Protein 9E6I (pdb70)

B-factor: mean 93.14, std 8.17, range [30.0, 144.69]

GO terms:
  GO:0004169 dolichyl-phosphate-mannose-protein mannosyltransferase activity (F, IDA)
  GO:1900101 regulation of endoplasmic reticulum unfolded protein response (P, IGI)
  GO:0035269 protein O-linked glycosylation via mannose (P, IMP)
  GO:0005783 endoplasmic reticulum (C, HDA)
  GO:0004169 dolichyl-phosphate-mannose-protein mannosyltransferase activity (F, IMP)
  GO:0006493 protein O-linked glycosylation (P, IMP)
  GO:0097586 dolichyl-phosphate-mannose-protein mannosyltransferase Pmt4p homodimer complex (C, IPI)
  GO:0042802 identical protein binding (F, IPI)
  GO:0035269 protein O-linked glycosylation via mannose (P, IDA)
  GO:0005789 endoplasmic reticulum membrane (C, IDA)

Sequence (1471 aa):
QVAEHWLLQPLPEPESRYSFWVTIVTLLAFAARFYKIWYPKEVVFDEVHFGKFASYYLERSYFFDVHPPFAKMMIAFIGWLCGYDGSFKFDEIGYSYETHPAPYIAYRSFNAILGTLTVPIMFNTLKELNFRAITCAFASLLVAIDTAHVTETRLILLDAILIISIAATMYCYVRFYKCQLRQPFTWSWYIWLHATGLSLSFVISTKYVGVMTYSAIGFAAVVNLWQLLDIKAGLSLRQFMRHFSKRLNGLVLIPFVIYLFWFWVHFTVLNTSGPGDAFMSAEFQETLKDSPLSVDSKTVNYFDIITIKHQDTDAFLHSHLARYPQRYEDGRISSAGQQVTGYTHPDFNNQWEVLPPHGSDVGKGQAVLLNQHIRLRHVATDTYLLAHDVASPFYPTNEEITTVTLEEGDGELYPETLFAFQPLKKSDEGHVLKSKTVSFRLFHVDTSVALWTHNDELLPDWGFQQQEINGNKKVIDPSNNWVVDEIVNLDEVRKVYIPKVVKPLPFLKKWIETQKSMFEHNNKLSSEHPFASEPYSWPGSLSGVSFWTNGDEKKQIYFIGNIIGWWFQVISLAVFVGIIVADLITRHRGYYALNKMTREKLYGPLMFFFVSWCCHYFPFFLMARQKFLHHYLPAHLIACLFSGALWEVIFSDCKSLDLEKDEDISGASYERNPKVYVKPYTVFLVCVSCAVAWFFVYFSPLVYGDVSLSPSEVVSREWFDIELNFSKVAEHWLLQPLPEPESRYSFWVTIVTLLAFAARFYKIWYPKEVVFDEVHFGKFASYYLERSYFFDVHPPFAKMMIAFIGWLCGYDGSFKFDEIGYSYETHPAPYIAYRSFNAILGTLTVPIMFNTLKELNFRAITCAFASLLVAIDTAHVTETRLILLDAILIISIAATMYCYVRFYKCQLRQPFTWSWYIWLHATGLSLSFVISTKYVGVMTYSAIGFAAVVNLWQLLDIKAGLSLRQFMRHFSKRLNGLVLIPFVIYLFWFWVHFTVLNTSGPGDAFMSAEFQETLKDSPLSVDSKTVNYFDIITIKHQDTDAFLHSHLARYPQRYEDGRISSAGQQVTGYTHPDFNNQWEVLPPHGSDVGKGQAVLLNQHIRLRHVATDTYLLAHDVASPFYPTNEEITTVTLEEGDGELYPETLFAFQPLKKSDEGHVLKSKTVSFRLFHVDTSVALWTHNDELLPDWGFQQQEINGNKKVIDPSNNWVVDEIVNLDEVRKVYIPKVVKPLPFLKKWIETQKSMFEHNNKLSSEHPFASEPYSWPGSLSGVSFWTNGDEKKQIYFIGNIIGWWFQVISLAVFVGIIVADLITRHRGYYALNKMTREKLYGPLMFFFVSWCCHYFPFFLMARQKFLHHYLPAHLIACLFSGALWEVIFSDCKSLDLEKDEDISGASYERNPKVYVKPYTVFLVCVSCAVAWFFVYFSPLVYGDVSLSPSEVVSREWFDIELNFSKTSTNATSSSCATPSLK

Secondary structure (DSSP, 8-state):
-TTHHHHTSPPSS-HHHHHHHHHHHHHHHHHHHHTTTT-SSB--TTHHHHHHHHHHHHHTB----SS-SHHHHHHHHHHHHTT--S-----STT-BTTTS---HHHHHHHHHHHHHHHHHHHHHHHHHTT--HHHHHHHHHHHHT-HHHHHHHHSS-SHHHHHHHHHHHHHHHHHHHHHHHH-TTSHHHHHHHHHHHHHHHHHHHH-GGGHHHHHHHHHHHHHHHHHHHSGGG---HHHHHHHHHHHHIIIIIHHHHHHHHHHHHHHHH--B--TTGGGS-HHHHTTSBPPHHHHH--B-BTT-EEEEEETTT-PEEEEEEEE--SB-TTS-B----EEEEEESS--GGGEEEEEPPTT--PPTTPBPBTT-EEEEEETTTTEEEEEEEEE-SS-TTSEEEEEEEHHHHTTTTGGGG-EEEEESSGGGTTPBPBTTT-EEEEEETTT--EEEE-SSS---GGGTTPEEEEEES-TT-GGG-EEEEEETT--HHHH------PPP--HHHHHHHHHHHHHHHHH------TT---GGGTTTT---EEEEEETTTTEEEEE---HHHHHHHHHHHHHHHHHHHHHHHHHHTT---B-HHHHHHIIIIIHHHHHHHHHHHGGGGG--S---GGGGHHHHHHHHHHHHHHHHHHTB--B-S-TTS-TTSTT----SSPPB-HHHHHHHHHHHHHHHHHHHHHHHHHHH--S---HHHHHTT--TT---TT--/--HHHHTSPPSS-HHHHHHHHHHHHHHHHHHHHTTTT-SSB--TTHHHHHHHHHHHHHTB----SS-SHHHHHHHHHHHHTT--S-----STT-BTTTS---HHHHHHHHHHHHHHHHHHHHHHHHHTT--HHHHHHHHHHHHT-HHHHHHHHSS-SHHHHHHHHHHHHHHHHHHHHHHHH-TTSHHHHHHHHHHHHHHHHHHHH-GGGHHHHHHHHHHHHHHHHHHHSGGG---HHHHHHHHHHHHIIIIIHHHHHHHHHHHHHHHH--B--TTGGGS-HHHHTTSBPPSS----PBPBTT-EEEEEETTT-PEEEEEEEE--SB-TTS-B----EEEEEESS--GGGEEEEEPPTT--PPTTPBPBTT-EEEEEETTTTEEEEEEEEE-SS-TTSEEEEEEEHHHHTTTTGGGG-EEEEESSGGGTTPBPBTTT-EEEEEETTT--EEEE-SSS---GGGTTPEEEEEES-TT-GGG-EEEEEETT--HHHHS-----PPP--HHHHHHHHHHHHHHHHHT--S--TT---GGGTTTT---EEEEEETTTTEEEEE---HHHHHHHHHHHHHHHHHHHHHHHHHHTT---B-HHHHHHIIIIIHHHHHHHHHHHGGGGG--S---GGGGHHHHHHHHHHHHHHHHHHTB--B-S-TTS-TTSTT----SSPPB-HHHHHHHHHHHHHHHHHHHHHHHHHHH--S---HHHHHTT--TT---TT--/-PPPSSS---------

Organism: Saccharomyces cerevisiae (strain ATCC 204508 / S288c) (NCBI:txid559292)

Radius of gyration: 38.62 Å; Cα contacts (8 Å, |Δi|>4): 2804; chains: 3; bounding box: 87×95×111 Å

Foldseek 3Di:
DQLLLQLPDDAPDDVVLLVVLLVVLLVLLLCLQPPPLCPPQWQWFCCLPLVQLLLCLLLLADAADLAFCVLSVVLNVLQVVVVHRSLDRSNDTGHGCPLPPRVFSSLLVVLSVLLSLLLSLQLVLVSSSNDHSLLSSLLSNQSSLKLQSSLQSRGNHLVSQQSSLLSQLSSLLSQLVSCVSPPPPDPSNLVSLLSNQQSLLSNRNSGVLSVLSLVLSVVVLVVVLVVCPDVVVVDDPVRSVVSVVSNCCRNPVVSVVVSLVSLVVSCVSNQAHHPRVVLFDPLLVLQHWYRPLRLQKFFDAAQFKFWKAFSSPRWTFFWDQFFDDQAAPVGFGAPSATATFTHNDDDLRRIWGKHAAPPDPGDTPHFAFAPHKIWIARPPVRWIKFWDPGAFRPGRVWTGIHTHHPVVCVPDRVLRRIWGQHALDPVRGGPTAIARPGKGFGARDPVGFTWAWDDPAADPVSRVRTIGITGHNPRNDPRRIMGGHDRPPDDPVSRDGDTRDRDDDDSVVSVVRSNVSSVVVQLDPADDPVAFDALVCQLQQQEWDWTHADPVLQFTAINTTLRLSSVLLVVLLVVLVVVVVVCVVCVVVLFHFFFPSLVSLSSPLLVSLSVSLCSQRVVRNVDPGTHHNSSNVSSSSSSSSNSSSSLQSVQWQGGFPDRNDDCPPPPRDTDSDTDGPCPVSVVVSVVSSVSSNVSSVLCVSNSSRPDRDALVSVVVPDDRHYDDPNVD/DLLLQLPDDAPDDVVLLVVLLVVLLVLLLCLQPPPLCPPQWQWFCCLPLVQLLLCLLLLADAADLAFCVLSVVLNVLQVVVVHRSPDRSNDTGHGCPVPPRVFSSLLVVLSVLLSLLLSLQLVLVSSSNDHSLLSSLLSNQSSLKLQSSLQSRGNHLVSQQSSLLSQLSSLLSQLVSCVSPPPPDPSNLVSLLSNQQSLLSNRNSGVLSVLSLVLSVVVLVVVLVVCPDVVVVDDPVRSVVSVVSNCCRNPVVSVVVSLVSLVVSCVSNQAHHPRLQLFAPLLVLQHWYRPPADQQFFDAAQFKFWKAFDPPRWTFFWDQFFDDQAAPVGFGAPSATATFTHNDDDLRRIWGKHAAPPDPGDTPHFDFAPHKIWIARPPVRWIKFWDPGAFRPGRVWTGIHTHHPVVCVPDRVLRRIWGQHALDPVRGGPTATAPRGKGFGARDPVGFTWAWDDPAADPVSRVRTIGITGHNPRNDPRRIMGGHDRPPDDPVSPDHDTHDRDDDDSVVSVVRSNVSSVVVQLVQADDDPQFDALVCQLQQQEWDWTHADPVLQFTAINTTLRLSSVLLVVLLVVLVVVVVVCVVCVVVLFHFFFPSLVSLSVPLLVSLSVSLCSQRVVRNVDNHTHHNSSNVSSSSSSSSNSSSSLQSVQWQGGFPDRNDDCPPPPRDTDSDTDGPCPVSVVVSVVSSVSSNVSSVLCVSNSSSPDRDALVSVVVPDDRHYDDPNVD/DDDDDPNDPDDDDPDD

Solvent-accessible surface area: 62383 Å² total; per-residue (Å²): 74,48,5,57,91,19,4,70,38,119,55,55,18,89,116,80,127,2,62,114,81,29,72,68,4,33,107,83,0,101,59,8,2,46,106,62,12,127,41,1,97,40,0,0,9,13,0,8,36,17,0,44,14,0,0,33,9,36,69,107,18,1,4,13,8,15,33,0,0,10,0,1,20,56,2,6,106,27,0,162,108,68,69,22,95,0,70,11,53,0,72,85,43,32,62,38,7,117,104,59,108,7,28,20,80,30,2,0,23,26,0,0,84,20,1,10,84,1,0,22,36,0,0,44,0,0,40,33,8,1,0,34,1,24,0,0,7,5,0,0,27,4,1,0,14,1,0,0,2,0,3,4,2,6,1,0,3,0,9,0,2,3,4,24,7,2,0,22,0,0,41,12,9,6,60,1,25,9,17,4,16,144,115,51,45,37,198,52,0,45,80,46,0,60,24,0,0,72,11,2,0,52,0,40,0,0,15,36,22,0,69,13,0,49,53,2,2,29,108,16,6,95,53,3,23,126,49,10,29,36,95,183,45,66,49,58,96,212,86,26,90,120,2,82,57,85,5,72,50,0,15,77,92,58,1,97,97,33,13,27,91,49,0,129,34,5,18,69,47,0,35,13,27,21,73,1,28,95,37,14,51,75,79,0,56,55,18,1,112,39,24,102,102,41,43,72,19,36,44,0,12,7,63,7,35,0,12,0,47,1,70,66,16,80,0,17,0,9,0,79,127,28,161,7,37,136,152,13,160,92,36,56,113,8,47,36,12,17,7,0,2,2,63,68,110,111,51,116,32,0,25,0,20,0,22,19,31,136,76,46,156,36,37,171,49,94,24,0,52,6,60,74,84,0,7,0,68,0,42,42,24,65,15,18,0,5,0,26,132,35,28,0,12,58,72,86,81,12,8,0,0,6,12,11,68,52,156,91,0,72,42,169,62,50,62,41,0,20,0,2,0,39,7,65,138,170,87,46,86,42,103,57,0,85,4,70,55,29,31,0,24,0,33,0,42,83,42,61,0,0,0,37,2,12,94,121,98,85,2,41,119,70,0,121,116,25,10,1,1,0,0,11,91,120,22,95,48,46,28,0,19,1,18,0,42,101,12,67,57,24,81,122,132,60,102,108,78,149,87,74,121,63,108,129,26,91,60,104,96,16,37,79,36,1,18,126,14,5,94,101,27,23,121,98,42,112,63,156,21,60,22,52,14,80,2,156,12,0,18,14,0,54,26,6,5,0,2,3,48,31,54,145,81,96,33,8,0,5,1,1,0,2,7,50,2,2,109,17,3,60,95,0,12,65,51,2,67,40,43,18,73,51,4,88,82,37,38,38,105,28,100,40,30,28,1,36,2,1,36,20,5,1,60,6,4,0,49,32,0,39,32,1,19,24,22,3,17,104,36,2,94,104,57,100,78,39,11,13,3,30,16,4,2,3,0,1,1,0,0,0,1,0,0,0,0,0,36,2,3,62,42,5,52,26,161,11,114,48,73,149,131,26,7,70,118,116,83,33,93,38,76,158,111,19,147,20,100,60,176,70,0,45,96,50,2,78,76,20,21,78,36,0,39,156,3,19,104,58,0,26,18,1,4,12,0,20,74,57,15,49,48,84,75,1,77,59,17,52,80,123,103,5,113,2,8,41,24,189,64,8,92,91,20,5,70,37,119,55,54,19,87,116,82,127,2,63,116,83,30,72,68,4,33,106,82,0,99,59,8,1,48,106,62,13,126,44,2,96,38,0,0,37,40,0,18,94,18,0,43,25,0,0,32,9,36,69,106,17,1,4,23,17,26,34,0,0,11,0,2,18,55,2,6,104,27,0,163,108,68,68,22,94,0,69,12,52,0,71,103,91,34,90,39,7,116,103,104,111,6,26,19,80,29,3,2,23,24,0,0,83,20,1,10,82,2,0,22,36,0,1,44,0,0,40,32,8,1,0,35,1,24,0,0,7,5,0,0,26,4,0,0,14,0,0,0,1,0,1,4,2,5,3,0,3,0,8,0,3,4,4,24,7,2,0,23,0,1,41,12,9,5,60,1,25,8,17,12,33,141,114,49,44,37,195,52,0,48,82,46,0,59,24,0,0,72,10,2,0,51,0,41,0,0,16,36,23,0,70,14,0,51,51,2,1,28,106,16,7,96,54,8,24,130,67,25,34,38,94,185,46,66,51,57,97,214,86,25,90,120,2,82,56,85,5,75,51,0,15,75,93,58,1,96,96,34,13,28,89,48,0,129,34,5,19,69,47,2,35,13,18,21,74,0,18,78,85,17,22,12,32,3,14,24,15,5,111,24,24,127,149,101,44,68,22,31,44,0,12,7,64,8,35,0,11,0,48,1,72,97,17,80,0,17,0,8,0,76,126,27,163,7,37,135,97,13,118,74,16,34,88,8,47,35,12,17,7,0,2,2,62,68,109,110,49,116,31,0,26,0,20,0,23,19,31,137,75,46,157,36,38,171,49,96,25,0,52,2,59,72,86,0,7,0,66,0,39,42,24,67,14,18,0,5,0,27,82,24,0,0,12,56,74,57,24,12,4,0,0,5,12,11,68,53,155,92,0,73,42,174,63,51,63,41,0,21,0,2,0,39,6,60,72,180,43,5,87,43,31,48,0,45,1,105,31,6,18,0,24,0,32,0,40,84,40,60,0,0,0,35,2,11,93,121,96,87,2,40,118,70,0,121,117,25,10,1,0,0,0,12,54,144,25,142,48,71,27,0,18,0,18,0,42,100,11,65,58,24,79,122,127,41,108,106,115,93,107,54,130,64,103,130,21,91,58,103,72,31,37,74,31,1,17,104,12,4,94,83,55,14,114,115,79,79,79,179,77,124,72,45,12,79,2,158,12,0,18,15,0,55,27,6,6,22,4,6,61,32,54,146,81,96,33,7,1,4,2,1,0,2,8,50,3,3,110,18,3,61,96,0,13,65,53,2,66,39,44,18,74,50,4,88,81,36,37,37,98,26,100,40,29,29,0,37,1,1,35,20,6,0,60,6,4,0,50,33,0,38,32,1,18,26,23,2,18,104,36,2,96,104,56,94,58,36,12,37,3,33,18,4,2,4,0,1,1,0,0,0,0,0,0,0,0,0,36,4,3,62,42,9,54,27,159,12,114,49,74,150,131,26,7,71,116,117,82,33,93,38,76,159,110,19,146,22,101,60,178,69,0,44,97,48,3,78,76,20,20,77,35,1,39,156,3,20,103,56,0,26,17,2,1,12,0,21,73,56,14,50,50,83,77,1,75,59,17,54,78,123,104,5,143,11,60,46,31,228,53,82,13,48,35,2,38,48,21,38,29,27,54,37,28,129

InterPro domains:
  IPR003342 ArnT-like, N-terminal domain [PF02366] (58-305)
  IPR016093 MIR motif [PF02815] (345-503)
  IPR016093 MIR motif [PS50919] (331-391)
  IPR016093 MIR motif [PS50919] (399-458)
  IPR016093 MIR motif [PS50919] (464-521)
  IPR016093 MIR motif [SM00472] (331-391)
  IPR016093 MIR motif [SM00472] (399-458)
  IPR016093 MIR motif [SM00472] (464-521)
  IPR027005 O-mannosyl-transferase-like [PTHR10050] (36-755)
  IPR032421 Protein O-mannosyl-transferase, C-terminal four TM domain [PF16192] (541-755)
  IPR036300 Mir domain superfamily [SSF82109] (332-521)

Structure (mmCIF, N/CA/C/O backbone):
data_9E6I
#
_entry.id   9E6I
#
loop_
_entity.id
_entity.type
_entity.pdbx_description
1 polymer 'Dolichyl-phosphate-mannose--protein mannosyltransferase 4'
2 polymer 'Cell wall mannoprotein CIS3'
3 non-polymer '(3R)-3,31-dimethyl-7,11,15,19,23,27-hexamethylidenedotriacont-31-en-1-yl dihydrogen phosphate'
#
loop_
_atom_site.group_PDB
_atom_site.id
_atom_site.type_symbol
_atom_site.label_atom_id
_atom_site.label_alt_id
_atom_site.label_comp_id
_atom_site.label_asym_id
_atom_site.label_entity_id
_atom_site.label_seq_id
_atom_site.pdbx_PDB_ins_code
_atom_site.Cartn_x
_atom_site.Cartn_y
_atom_site.Cartn_z
_atom_site.occupancy
_atom_site.B_iso_or_equiv
_atom_site.auth_seq_id
_atom_site.auth_comp_id
_atom_site.auth_asym_id
_atom_site.auth_atom_id
_atom_site.pdbx_PDB_model_num
ATOM 1 N N . GLN A 1 35 ? 90.726 51.288 97.099 1.00 92.27 35 GLN A N 1
ATOM 2 C CA . GLN A 1 35 ? 90.428 52.172 95.976 1.00 92.27 35 GLN A CA 1
ATOM 3 C C . GLN A 1 35 ? 88.948 52.572 95.954 1.00 92.27 35 GLN A C 1
ATOM 4 O O . GLN A 1 35 ? 88.098 51.920 96.557 1.00 92.27 35 GLN A O 1
ATOM 10 N N . VAL A 1 36 ? 88.619 53.660 95.243 1.00 93.14 36 VAL A N 1
ATOM 11 C CA . VAL A 1 36 ? 87.238 54.178 95.217 1.00 93.14 36 VAL A CA 1
ATOM 12 C C . VAL A 1 36 ? 86.279 53.093 94.716 1.00 93.14 36 VAL A C 1
ATOM 13 O O . VAL A 1 36 ? 86.430 52.612 93.590 1.00 93.14 36 VAL A O 1
ATOM 17 N N . ALA A 1 37 ? 85.284 52.757 95.547 1.00 94.90 37 ALA A N 1
ATOM 18 C CA . ALA A 1 37 ? 84.242 51.761 95.284 1.00 94.90 37 ALA A CA 1
ATOM 19 C C . ALA A 1 37 ? 84.766 50.360 94.930 1.00 94.90 37 ALA A C 1
ATOM 20 O O . ALA A 1 37 ? 84.146 49.635 94.143 1.00 94.90 37 ALA A O 1
ATOM 22 N N . GLU A 1 38 ? 85.932 49.981 95.466 1.00 94.73 38 GLU A N 1
ATOM 23 C CA . GLU A 1 38 ? 86.565 48.692 95.183 1.00 94.73 38 GLU A CA 1
ATOM 24 C C . GLU A 1 38 ? 85.655 47.512 95.544 1.00 94.73 38 GLU A C 1
ATOM 25 O O . GLU A 1 38 ? 85.469 46.617 94.716 1.00 94.73 38 GLU A O 1
ATOM 31 N N . HIS A 1 39 ? 85.043 47.501 96.732 1.00 93.67 39 HIS A N 1
ATOM 32 C CA . HIS A 1 39 ? 84.216 46.372 97.144 1.00 93.67 39 HIS A CA 1
ATOM 33 C C . HIS A 1 39 ? 82.914 46.284 96.347 1.00 93.67 39 HIS A C 1
ATOM 34 O O . HIS A 1 39 ? 82.524 45.179 95.979 1.00 93.67 39 HIS A O 1
ATOM 41 N N . TRP A 1 40 ? 82.281 47.414 96.035 1.00 95.29 40 TRP A N 1
ATOM 42 C CA . TRP A 1 40 ? 81.060 47.481 95.232 1.00 95.29 40 TRP A CA 1
ATOM 43 C C . TRP A 1 40 ? 81.299 47.000 93.798 1.00 95.29 40 TRP A C 1
ATOM 44 O O . TRP A 1 40 ? 80.571 46.141 93.299 1.00 95.29 40 TRP A O 1
ATOM 55 N N . LEU A 1 41 ? 82.334 47.509 93.127 1.00 96.16 41 LEU A N 1
ATOM 56 C CA . LEU A 1 41 ? 82.578 47.237 91.700 1.00 96.16 41 LEU A CA 1
ATOM 57 C C . LEU A 1 41 ? 83.136 45.834 91.425 1.00 96.16 41 LEU A C 1
ATOM 58 O O . LEU A 1 41 ? 83.086 45.358 90.285 1.00 96.16 41 LEU A O 1
ATOM 63 N N . LEU A 1 42 ? 83.676 45.168 92.447 1.00 95.42 42 LEU A N 1
ATOM 64 C CA . LEU A 1 42 ? 84.159 43.791 92.358 1.00 95.42 42 LEU A CA 1
ATOM 65 C C . LEU A 1 42 ? 83.082 42.743 92.679 1.00 95.42 42 LEU A C 1
ATOM 66 O O . LEU A 1 42 ? 83.348 41.551 92.500 1.00 95.42 42 LEU A O 1
ATOM 71 N N . GLN A 1 43 ? 81.871 43.148 93.082 1.00 94.40 43 GLN A N 1
ATOM 72 C CA . GLN A 1 43 ? 80.746 42.225 93.252 1.00 94.40 43 GLN A CA 1
ATOM 73 C C . GLN A 1 43 ? 80.338 41.563 91.923 1.00 94.40 43 GLN A C 1
ATOM 74 O O . GLN A 1 43 ? 80.535 42.147 90.848 1.00 94.40 43 GLN A O 1
ATOM 80 N N . PRO A 1 44 ? 79.758 40.347 91.971 1.00 94.21 44 PRO A N 1
ATOM 81 C CA . PRO A 1 44 ? 79.051 39.790 90.827 1.00 94.21 44 PRO A CA 1
ATOM 82 C C . PRO A 1 44 ? 77.844 40.665 90.461 1.00 94.21 44 PRO A C 1
ATOM 83 O O . PRO A 1 44 ? 77.350 41.440 91.279 1.00 94.21 44 PRO A O 1
ATOM 87 N N . LEU A 1 45 ? 77.347 40.517 89.231 1.00 95.27 45 LEU A N 1
ATOM 88 C CA . LEU A 1 45 ? 76.143 41.236 88.800 1.00 95.27 45 LEU A CA 1
ATOM 89 C C . LEU A 1 45 ? 74.955 40.903 89.727 1.00 95.27 45 LEU A C 1
ATOM 90 O O . LEU A 1 45 ? 74.763 39.731 90.063 1.00 95.27 45 LEU A O 1
ATOM 95 N N . PRO A 1 46 ? 74.126 41.892 90.099 1.00 94.03 46 PRO A N 1
ATOM 96 C CA . PRO A 1 46 ? 72.995 41.688 91.013 1.00 94.03 46 PRO A CA 1
ATOM 97 C C . PRO A 1 46 ? 71.866 40.831 90.418 1.00 94.03 46 PRO A C 1
ATOM 98 O O . PRO A 1 46 ? 70.944 40.434 91.137 1.00 94.03 46 PRO A O 1
ATOM 102 N N . GLU A 1 47 ? 71.885 40.584 89.107 1.00 95.83 47 GLU A N 1
ATOM 103 C CA . GLU A 1 47 ? 70.871 39.820 88.379 1.00 95.83 47 GLU A CA 1
ATOM 104 C C . GLU A 1 47 ? 71.512 38.934 87.292 1.00 95.83 47 GLU A C 1
ATOM 105 O O . GLU A 1 47 ? 72.610 39.238 86.821 1.00 95.83 47 GLU A O 1
ATOM 111 N N . PRO A 1 48 ? 70.838 37.854 86.853 1.00 96.82 48 PRO A N 1
ATOM 112 C CA . PRO A 1 48 ? 71.304 37.034 85.735 1.00 96.82 48 PRO A CA 1
ATOM 113 C C . PRO A 1 48 ? 71.450 37.831 84.432 1.00 96.82 48 PRO A C 1
ATOM 114 O O . PRO A 1 48 ? 70.645 38.717 84.142 1.00 96.82 48 PRO A O 1
ATOM 118 N N . GLU A 1 49 ? 72.420 37.455 83.595 1.00 96.56 49 GLU A N 1
ATOM 119 C CA . GLU A 1 49 ? 72.695 38.141 82.324 1.00 96.56 49 GLU A CA 1
ATOM 120 C C . GLU A 1 49 ? 71.484 38.199 81.386 1.00 96.56 49 GLU A C 1
ATOM 121 O O . GLU A 1 49 ? 71.296 39.202 80.701 1.00 96.56 49 GLU A O 1
ATOM 127 N N . SER A 1 50 ? 70.614 37.187 81.406 1.00 97.93 50 SER A N 1
ATOM 128 C CA . SER A 1 50 ? 69.391 37.154 80.598 1.00 97.93 50 SER A CA 1
ATOM 129 C C . SER A 1 50 ? 68.462 38.342 80.859 1.00 97.93 50 SER A C 1
ATOM 130 O O . SER A 1 50 ? 67.849 38.851 79.921 1.00 97.93 50 SER A O 1
ATOM 133 N N . ARG A 1 51 ? 68.396 38.844 82.101 1.00 97.86 51 ARG A N 1
ATOM 134 C CA . ARG A 1 51 ? 67.607 40.045 82.430 1.00 97.86 51 ARG A CA 1
ATOM 135 C C . ARG A 1 51 ? 68.215 41.300 81.822 1.00 97.86 51 ARG A C 1
ATOM 136 O O . ARG A 1 51 ? 67.478 42.133 81.303 1.00 97.86 51 ARG A O 1
ATOM 144 N N . TYR A 1 52 ? 69.538 41.428 81.847 1.00 98.53 52 TYR A N 1
ATOM 145 C CA . TYR A 1 52 ? 70.228 42.537 81.188 1.00 98.53 52 TYR A CA 1
ATOM 146 C C . TYR A 1 52 ? 70.024 42.490 79.674 1.00 98.53 52 TYR A C 1
ATOM 147 O O . TYR A 1 52 ? 69.672 43.508 79.088 1.00 98.53 52 TYR A O 1
ATOM 156 N N . SER A 1 53 ? 70.177 41.312 79.060 1.00 98.42 53 SER A N 1
ATOM 157 C CA . SER A 1 53 ? 69.963 41.108 77.623 1.00 98.42 53 SER A CA 1
ATOM 158 C C . SER A 1 53 ? 68.529 41.434 77.196 1.00 98.42 53 SER A C 1
ATOM 159 O O . SER A 1 53 ? 68.322 42.060 76.160 1.00 98.42 53 SER A O 1
ATOM 162 N N . PHE A 1 54 ? 67.533 41.073 78.009 1.00 98.54 54 PHE A N 1
ATOM 163 C CA . PHE A 1 54 ? 66.139 41.435 77.765 1.00 98.54 54 PHE A CA 1
ATOM 164 C C . PHE A 1 54 ? 65.949 42.960 77.742 1.00 98.54 54 PHE A C 1
ATOM 165 O O . PHE A 1 54 ? 65.499 43.518 76.745 1.00 98.54 54 PHE A O 1
ATOM 173 N N . TRP A 1 55 ? 66.349 43.649 78.810 1.00 98.47 55 TRP A N 1
ATOM 174 C CA . TRP A 1 55 ? 66.123 45.089 78.938 1.00 98.47 55 TRP A CA 1
ATOM 175 C C . TRP A 1 55 ? 66.922 45.928 77.939 1.00 98.47 55 TRP A C 1
ATOM 176 O O . TRP A 1 55 ? 66.374 46.886 77.395 1.00 98.47 55 TRP A O 1
ATOM 187 N N . VAL A 1 56 ? 68.182 45.565 77.657 1.00 98.70 56 VAL A N 1
ATOM 188 C CA . VAL A 1 56 ? 68.993 46.278 76.656 1.00 98.70 56 VAL A CA 1
ATOM 189 C C . VAL A 1 56 ? 68.380 46.151 75.262 1.00 98.70 56 VAL A C 1
ATOM 190 O O . VAL A 1 56 ? 68.358 47.128 74.518 1.00 98.70 56 VAL A O 1
ATOM 194 N N . THR A 1 57 ? 67.819 44.986 74.929 1.00 98.69 57 THR A N 1
ATOM 195 C CA . THR A 1 57 ? 67.137 44.769 73.647 1.00 98.69 57 THR A CA 1
ATOM 196 C C . THR A 1 57 ? 65.905 45.661 73.539 1.00 98.69 57 THR A C 1
ATOM 197 O O . THR A 1 57 ? 65.771 46.389 72.561 1.00 98.69 57 THR A O 1
ATOM 201 N N . ILE A 1 58 ? 65.045 45.682 74.565 1.00 98.48 58 ILE A N 1
ATOM 202 C CA . ILE A 1 58 ? 63.825 46.506 74.568 1.00 98.48 58 ILE A CA 1
ATOM 203 C C . ILE A 1 58 ? 64.151 47.994 74.398 1.00 98.48 58 ILE A C 1
ATOM 204 O O . ILE A 1 58 ? 63.596 48.646 73.517 1.00 98.48 58 ILE A O 1
ATOM 209 N N . VAL A 1 59 ? 65.070 48.542 75.198 1.00 98.51 59 VAL A N 1
ATOM 210 C CA . VAL A 1 59 ? 65.382 49.980 75.133 1.00 98.51 59 VAL A CA 1
ATOM 211 C C . VAL A 1 59 ? 66.099 50.362 73.833 1.00 98.51 59 VAL A C 1
ATOM 212 O O . VAL A 1 59 ? 65.870 51.451 73.309 1.00 98.51 59 VAL A O 1
ATOM 216 N N . THR A 1 60 ? 66.900 49.456 73.259 1.00 98.76 60 THR A N 1
ATOM 217 C CA . THR A 1 60 ? 67.538 49.673 71.948 1.00 98.76 60 THR A CA 1
ATOM 218 C C . THR A 1 60 ? 66.502 49.670 70.823 1.00 98.76 60 THR A C 1
ATOM 219 O O . THR A 1 60 ? 66.573 50.516 69.938 1.00 98.76 60 THR A O 1
ATOM 223 N N . LEU A 1 61 ? 65.502 48.782 70.869 1.00 98.69 61 LEU A N 1
ATOM 224 C CA . LEU A 1 61 ? 64.402 48.769 69.897 1.00 98.69 61 LEU A CA 1
ATOM 225 C C . LEU A 1 61 ? 63.545 50.038 69.979 1.00 98.69 61 LEU A C 1
ATOM 226 O O . LEU A 1 61 ? 63.181 50.591 68.942 1.00 98.69 61 LEU A O 1
ATOM 231 N N . LEU A 1 62 ? 63.275 50.544 71.184 1.00 98.52 62 LEU A N 1
ATOM 232 C CA . LEU A 1 62 ? 62.587 51.829 71.370 1.00 98.52 62 LEU A CA 1
ATOM 233 C C . LEU A 1 62 ? 63.402 52.994 70.795 1.00 98.52 62 LEU A C 1
ATOM 234 O O . LEU A 1 62 ? 62.855 53.840 70.091 1.00 98.52 62 LEU A O 1
ATOM 239 N N . ALA A 1 63 ? 64.716 53.015 71.047 1.00 98.72 63 ALA A N 1
ATOM 240 C CA . ALA A 1 63 ? 65.617 54.034 70.514 1.00 98.72 63 ALA A CA 1
ATOM 241 C C . ALA A 1 63 ? 65.688 54.014 68.981 1.00 98.72 63 ALA A C 1
ATOM 242 O O . ALA A 1 63 ? 65.687 55.078 68.360 1.00 98.72 63 ALA A O 1
ATOM 244 N N . PHE A 1 64 ? 65.727 52.810 68.394 1.00 98.69 64 PHE A N 1
ATOM 245 C CA . PHE A 1 64 ? 65.685 52.591 66.953 1.00 98.69 64 PHE A CA 1
ATOM 246 C C . PHE A 1 64 ? 64.381 53.127 66.364 1.00 98.69 64 PHE A C 1
ATOM 247 O O . PHE A 1 64 ? 64.413 53.941 65.445 1.00 98.69 64 PHE A O 1
ATOM 255 N N . ALA A 1 65 ? 63.234 52.739 66.934 1.00 98.43 65 ALA A N 1
ATOM 256 C CA . ALA A 1 65 ? 61.924 53.193 66.479 1.00 98.43 65 ALA A CA 1
ATOM 257 C C . ALA A 1 65 ? 61.797 54.725 66.533 1.00 98.43 65 ALA A C 1
ATOM 258 O O . ALA A 1 65 ? 61.362 55.326 65.555 1.00 98.43 65 ALA A O 1
ATOM 260 N N . ALA A 1 66 ? 62.238 55.362 67.622 1.00 98.33 66 ALA A N 1
ATOM 261 C CA . ALA A 1 66 ? 62.177 56.819 67.776 1.00 98.33 66 ALA A CA 1
ATOM 262 C C . ALA A 1 66 ? 63.051 57.583 66.760 1.00 98.33 66 ALA A C 1
ATOM 263 O O . ALA A 1 66 ? 62.693 58.666 66.321 1.00 98.33 66 ALA A O 1
ATOM 265 N N . ARG A 1 67 ? 64.206 57.040 66.360 1.00 98.34 67 ARG A N 1
ATOM 266 C CA . ARG A 1 67 ? 65.117 57.741 65.432 1.00 98.34 67 ARG A CA 1
ATOM 267 C C . ARG A 1 67 ? 64.783 57.489 63.966 1.00 98.34 67 ARG A C 1
ATOM 268 O O . ARG A 1 67 ? 64.844 58.417 63.163 1.00 98.34 67 ARG A O 1
ATOM 276 N N . PHE A 1 68 ? 64.388 56.261 63.629 1.00 98.42 68 PHE A N 1
ATOM 277 C CA . PHE A 1 68 ? 64.059 55.866 62.255 1.00 98.42 68 PHE A CA 1
ATOM 278 C C . PHE A 1 68 ? 62.625 56.195 61.830 1.00 98.42 68 PHE A C 1
ATOM 279 O O . PHE A 1 68 ? 62.318 56.116 60.637 1.00 98.42 68 PHE A O 1
ATOM 287 N N . TYR A 1 69 ? 61.747 56.584 62.760 1.00 98.00 69 TYR A N 1
ATOM 288 C CA . TYR A 1 69 ? 60.406 57.040 62.413 1.00 98.00 69 TYR A CA 1
ATOM 289 C C . TYR A 1 69 ? 60.472 58.209 61.414 1.00 98.00 69 TYR A C 1
ATOM 290 O O . TYR A 1 69 ? 61.088 59.245 61.683 1.00 98.00 69 TYR A O 1
ATOM 299 N N . LYS A 1 70 ? 59.873 57.992 60.233 1.00 96.39 70 LYS A N 1
ATOM 300 C CA . LYS A 1 70 ? 59.812 58.942 59.108 1.00 96.39 70 LYS A CA 1
ATOM 301 C C . LYS A 1 70 ? 61.152 59.627 58.799 1.00 96.39 70 LYS A C 1
ATOM 302 O O . LYS A 1 70 ? 61.201 60.829 58.578 1.00 96.39 70 LYS A O 1
ATOM 308 N N . ILE A 1 71 ? 62.247 58.872 58.775 1.00 96.75 71 ILE A N 1
ATOM 309 C CA . ILE A 1 71 ? 63.598 59.436 58.569 1.00 96.75 71 ILE A CA 1
ATOM 310 C C . ILE A 1 71 ? 63.784 60.150 57.213 1.00 96.75 71 ILE A C 1
ATOM 311 O O . ILE A 1 71 ? 64.644 61.016 57.076 1.00 96.75 71 ILE A O 1
ATOM 316 N N . TRP A 1 72 ? 62.956 59.814 56.220 1.00 95.34 72 TRP A N 1
ATOM 317 C CA . TRP A 1 72 ? 62.927 60.473 54.911 1.00 95.34 72 TRP A CA 1
ATOM 318 C C . TRP A 1 72 ? 62.273 61.862 54.932 1.00 95.34 72 TRP A C 1
ATOM 319 O O . TRP A 1 72 ? 62.346 62.564 53.928 1.00 95.34 72 TRP A O 1
ATOM 330 N N . TYR A 1 73 ? 61.603 62.239 56.027 1.00 94.89 73 TYR A N 1
ATOM 331 C CA . TYR A 1 73 ? 60.871 63.493 56.168 1.00 94.89 73 TYR A CA 1
ATOM 332 C C . TYR A 1 73 ? 61.589 64.450 57.144 1.00 94.89 73 TYR A C 1
ATOM 333 O O . TYR A 1 73 ? 62.071 63.983 58.182 1.00 94.89 73 TYR A O 1
ATOM 342 N N . PRO A 1 74 ? 61.635 65.769 56.857 1.00 94.17 74 PRO A N 1
ATOM 343 C CA . PRO A 1 74 ? 61.208 66.436 55.617 1.00 94.17 74 PRO A CA 1
ATOM 344 C C . PRO A 1 74 ? 62.173 66.132 54.468 1.00 94.17 74 PRO A C 1
ATOM 345 O O . PRO A 1 74 ? 63.344 65.832 54.704 1.00 94.17 74 PRO A O 1
ATOM 349 N N . LYS A 1 75 ? 61.702 66.208 53.218 1.00 93.37 75 LYS A N 1
ATOM 350 C CA . LYS A 1 75 ? 62.541 66.033 52.019 1.00 93.37 75 LYS A CA 1
ATOM 351 C C . LYS A 1 75 ? 63.288 67.318 51.646 1.00 93.37 75 LYS A C 1
ATOM 352 O O . LYS A 1 75 ? 63.491 67.615 50.476 1.00 93.37 75 LYS A O 1
ATOM 358 N N . GLU A 1 76 ? 63.684 68.067 52.661 1.00 92.29 76 GLU A N 1
ATOM 359 C CA . GLU A 1 76 ? 64.309 69.371 52.534 1.00 92.29 76 GLU A CA 1
ATOM 360 C C . GLU A 1 76 ? 65.476 69.485 53.511 1.00 92.29 76 GLU A C 1
ATOM 361 O O . GLU A 1 76 ? 65.528 68.767 54.522 1.00 92.29 76 GLU A O 1
ATOM 367 N N . VAL A 1 77 ? 66.392 70.401 53.212 1.00 93.90 77 VAL A N 1
ATOM 368 C CA . VAL A 1 77 ? 67.504 70.771 54.088 1.00 93.90 77 VAL A CA 1
ATOM 369 C C . VAL A 1 77 ? 66.970 71.413 55.370 1.00 93.90 77 VAL A C 1
ATOM 370 O O . VAL A 1 77 ? 66.178 72.353 55.330 1.00 93.90 77 VAL A O 1
ATOM 374 N N . VAL A 1 78 ? 67.415 70.907 56.522 1.00 93.57 78 VAL A N 1
ATOM 375 C CA . VAL A 1 78 ? 66.976 71.345 57.859 1.00 93.57 78 VAL A CA 1
ATOM 376 C C . VAL A 1 78 ? 68.143 71.951 58.634 1.00 93.57 78 VAL A C 1
ATOM 377 O O . VAL A 1 78 ? 69.186 71.314 58.737 1.00 93.57 78 VAL A O 1
ATOM 381 N N . PHE A 1 79 ? 67.955 73.109 59.273 1.00 92.39 79 PHE A N 1
ATOM 382 C CA . PHE A 1 79 ? 68.923 73.689 60.217 1.00 92.39 79 PHE A CA 1
ATOM 383 C C . PHE A 1 79 ? 70.379 73.635 59.693 1.00 92.39 79 PHE A C 1
ATOM 384 O O . PHE A 1 79 ? 70.640 73.935 58.530 1.00 92.39 79 PHE A O 1
ATOM 392 N N . ASP A 1 80 ? 71.325 73.187 60.520 1.00 92.10 80 ASP A N 1
ATOM 393 C CA . ASP A 1 80 ? 72.752 73.045 60.220 1.00 92.10 80 ASP A CA 1
ATOM 394 C C . ASP A 1 80 ? 73.093 71.943 59.187 1.00 92.10 80 ASP A C 1
ATOM 395 O O . ASP A 1 80 ? 74.270 71.759 58.859 1.00 92.10 80 ASP A O 1
ATOM 400 N N . GLU A 1 81 ? 72.110 71.241 58.599 1.00 95.55 81 GLU A N 1
ATOM 401 C CA . GLU A 1 81 ? 72.360 70.431 57.390 1.00 95.55 81 GLU A CA 1
ATOM 402 C C . GLU A 1 81 ? 72.944 71.310 56.263 1.00 95.55 81 GLU A C 1
ATOM 403 O O . GLU A 1 81 ? 73.770 70.823 55.485 1.00 95.55 81 GLU A O 1
ATOM 409 N N . VAL A 1 82 ? 72.633 72.617 56.252 1.00 93.03 82 VAL A N 1
ATOM 410 C CA . VAL A 1 82 ? 73.227 73.616 55.343 1.00 93.03 82 VAL A CA 1
ATOM 411 C C . VAL A 1 82 ? 74.753 73.703 55.435 1.00 93.03 82 VAL A C 1
ATOM 412 O O . VAL A 1 82 ? 75.443 74.035 54.471 1.00 93.03 82 VAL A O 1
ATOM 416 N N . HIS A 1 83 ? 75.309 73.398 56.606 1.00 93.07 83 HIS A N 1
ATOM 417 C CA . HIS A 1 83 ? 76.749 73.432 56.839 1.00 93.07 83 HIS A CA 1
ATOM 418 C C . HIS A 1 83 ? 77.364 72.053 56.635 1.00 93.07 83 HIS A C 1
ATOM 419 O O . HIS A 1 83 ? 78.306 71.891 55.857 1.00 93.07 83 HIS A O 1
ATOM 426 N N . PHE A 1 84 ? 76.836 71.027 57.305 1.00 95.56 84 PHE A N 1
ATOM 427 C CA . PHE A 1 84 ? 77.477 69.712 57.314 1.00 95.56 84 PHE A CA 1
ATOM 428 C C . PHE A 1 84 ? 77.237 68.912 56.034 1.00 95.56 84 PHE A C 1
ATOM 429 O O . PHE A 1 84 ? 78.140 68.187 55.607 1.00 95.56 84 PHE A O 1
ATOM 437 N N . GLY A 1 85 ? 76.088 69.097 55.380 1.00 94.70 85 GLY A N 1
ATOM 438 C CA . GLY A 1 85 ? 75.848 68.586 54.029 1.00 94.70 85 GLY A CA 1
ATOM 439 C C . GLY A 1 85 ? 76.787 69.244 53.016 1.00 94.70 85 GLY A C 1
ATOM 440 O O . GLY A 1 85 ? 77.476 68.554 52.262 1.00 94.70 85 GLY A O 1
ATOM 441 N N . LYS A 1 86 ? 76.928 70.571 53.082 1.00 94.07 86 LYS A N 1
ATOM 442 C CA . LYS A 1 86 ? 77.860 71.340 52.244 1.00 94.07 86 LYS A CA 1
ATOM 443 C C . LYS A 1 86 ? 79.317 70.895 52.415 1.00 94.07 86 LYS A C 1
ATOM 444 O O . LYS A 1 86 ? 80.030 70.687 51.437 1.00 94.07 86 LYS A O 1
ATOM 450 N N . PHE A 1 87 ? 79.763 70.682 53.652 1.00 96.69 87 PHE A N 1
ATOM 451 C CA . PHE A 1 87 ? 81.106 70.159 53.921 1.00 96.69 87 PHE A CA 1
ATOM 452 C C . PHE A 1 87 ? 81.303 68.742 53.385 1.00 96.69 87 PHE A C 1
ATOM 453 O O . PHE A 1 87 ? 82.393 68.430 52.898 1.00 96.69 87 PHE A O 1
ATOM 461 N N . ALA A 1 88 ? 80.279 67.886 53.447 1.00 96.57 88 ALA A N 1
ATOM 462 C CA . ALA A 1 88 ? 80.328 66.557 52.841 1.00 96.57 88 ALA A CA 1
ATOM 463 C C . ALA A 1 88 ? 80.538 66.651 51.324 1.00 96.57 88 ALA A C 1
ATOM 464 O O . ALA A 1 88 ? 81.428 65.987 50.792 1.00 96.57 88 ALA A O 1
ATOM 466 N N . SER A 1 89 ? 79.809 67.545 50.654 1.00 95.40 89 SER A N 1
ATOM 467 C CA . SER A 1 89 ? 79.986 67.838 49.229 1.00 95.40 89 SER A CA 1
ATOM 468 C C . SER A 1 89 ? 81.404 68.318 48.898 1.00 95.40 89 SER A C 1
ATOM 469 O O . SER A 1 89 ? 82.040 67.766 48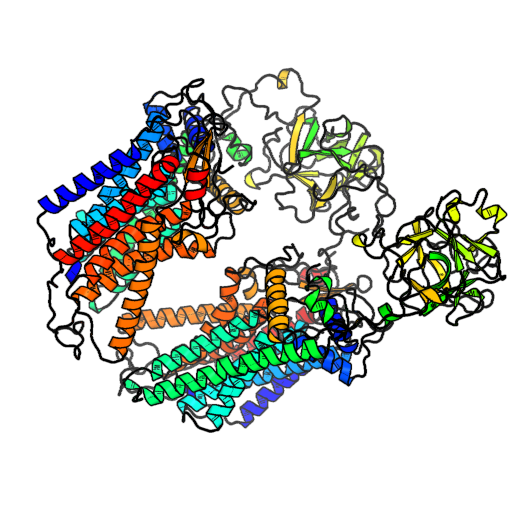.004 1.00 95.40 89 SER A O 1
ATOM 472 N N . TYR A 1 90 ? 81.974 69.256 49.666 1.00 95.90 90 TYR A N 1
ATOM 473 C CA . TYR A 1 90 ? 83.345 69.721 49.422 1.00 95.90 90 TYR A CA 1
ATOM 474 C C . TYR A 1 90 ? 84.415 68.638 49.605 1.00 95.90 90 TYR A C 1
ATOM 475 O O . TYR A 1 90 ? 85.412 68.639 48.882 1.00 95.90 90 TYR A O 1
ATOM 484 N N . TYR A 1 91 ? 84.230 67.690 50.529 1.00 97.30 91 TYR A N 1
ATOM 485 C CA . TYR A 1 91 ? 85.134 66.542 50.635 1.00 97.30 91 TYR A CA 1
ATOM 486 C C . TYR A 1 91 ? 85.115 65.657 49.390 1.00 97.30 91 TYR A C 1
ATOM 487 O O . TYR A 1 91 ? 86.180 65.203 48.965 1.00 97.30 91 TYR A O 1
ATOM 496 N N . LEU A 1 92 ? 83.935 65.420 48.819 1.00 95.32 92 LEU A N 1
ATOM 497 C CA . LEU A 1 92 ? 83.757 64.578 47.631 1.00 95.32 92 LEU A CA 1
ATOM 498 C C . LEU A 1 92 ? 84.351 65.244 46.384 1.00 95.32 92 LEU A C 1
ATOM 499 O O . LEU A 1 92 ? 85.049 64.590 45.612 1.00 95.32 92 LEU A O 1
ATOM 504 N N . GLU A 1 93 ? 84.212 66.565 46.275 1.00 93.66 93 GLU A N 1
ATOM 505 C CA . GLU A 1 93 ? 84.841 67.376 45.221 1.00 93.66 93 GLU A CA 1
ATOM 506 C C . GLU A 1 93 ? 86.327 67.655 45.440 1.00 93.66 93 GLU A C 1
ATOM 507 O O . GLU A 1 93 ? 87.014 68.148 44.545 1.00 93.66 93 GLU A O 1
ATOM 513 N N . ARG A 1 94 ? 86.841 67.348 46.636 1.00 94.91 94 ARG A N 1
ATOM 514 C CA . ARG A 1 94 ? 88.221 67.638 47.061 1.00 94.91 94 ARG A CA 1
ATOM 515 C C . ARG A 1 94 ? 88.542 69.135 47.165 1.00 94.91 94 ARG A C 1
ATOM 516 O O . ARG A 1 94 ? 89.718 69.513 47.164 1.00 94.91 94 ARG A O 1
ATOM 524 N N . SER A 1 95 ? 87.514 69.966 47.301 1.00 93.42 95 SER A N 1
ATOM 525 C CA . SER A 1 95 ? 87.589 71.426 47.397 1.00 93.42 95 SER A CA 1
ATOM 526 C C . SER A 1 95 ? 87.907 71.870 48.823 1.00 93.42 95 SER A C 1
ATOM 527 O O . SER A 1 95 ? 87.216 71.503 49.775 1.00 93.42 95 SER A O 1
ATOM 530 N N . TYR A 1 96 ? 88.953 72.673 48.998 1.00 94.19 96 TYR A N 1
ATOM 531 C CA . TYR A 1 96 ? 89.368 73.135 50.314 1.00 94.19 96 TYR A CA 1
ATOM 532 C C . TYR A 1 96 ? 88.327 74.068 50.941 1.00 94.19 96 TYR A C 1
ATOM 533 O O . TYR A 1 96 ? 87.918 75.072 50.360 1.00 94.19 96 TYR A O 1
ATOM 542 N N . PHE A 1 97 ? 87.922 73.749 52.171 1.00 94.69 97 PHE A N 1
ATOM 543 C CA . PHE A 1 97 ? 87.025 74.570 52.971 1.00 94.69 97 PHE A CA 1
ATOM 544 C C . PHE A 1 97 ? 87.593 74.755 54.378 1.00 94.69 97 PHE A C 1
ATOM 545 O O . PHE A 1 97 ? 88.332 73.908 54.888 1.00 94.69 97 PHE A O 1
ATOM 553 N N . PHE A 1 98 ? 87.225 75.865 55.009 1.00 92.78 98 PHE A N 1
ATOM 554 C CA . PHE A 1 98 ? 87.576 76.165 56.388 1.00 92.78 98 PHE A CA 1
ATOM 555 C C . PHE A 1 98 ? 86.364 75.960 57.293 1.00 92.78 98 PHE A C 1
ATOM 556 O O . PHE A 1 98 ? 85.234 76.270 56.920 1.00 92.78 98 PHE A O 1
ATOM 564 N N . ASP A 1 99 ? 86.603 75.449 58.496 1.00 94.52 99 ASP A N 1
ATOM 565 C CA . ASP A 1 99 ? 85.600 75.342 59.549 1.00 94.52 99 ASP A CA 1
ATOM 566 C C . ASP A 1 99 ? 86.277 75.488 60.912 1.00 94.52 99 ASP A C 1
ATOM 567 O O . ASP A 1 99 ? 87.453 75.160 61.068 1.00 94.52 99 ASP A O 1
ATOM 572 N N . VAL A 1 100 ? 85.527 75.950 61.907 1.00 92.54 100 VAL A N 1
ATOM 573 C CA . VAL A 1 100 ? 85.986 76.183 63.282 1.00 92.54 100 VAL A CA 1
ATOM 574 C C . VAL A 1 100 ? 86.099 74.895 64.107 1.00 92.54 100 VAL A C 1
ATOM 575 O O . VAL A 1 100 ? 86.645 74.924 65.215 1.00 92.54 100 VAL A O 1
ATOM 579 N N . HIS A 1 101 ? 85.577 73.770 63.605 1.00 94.32 101 HIS A N 1
ATOM 580 C CA . HIS A 1 101 ? 85.643 72.467 64.260 1.00 94.32 101 HIS A CA 1
ATOM 581 C C . HIS A 1 101 ? 86.596 71.484 63.556 1.00 94.32 101 HIS A C 1
ATOM 582 O O . HIS A 1 101 ? 86.792 71.544 62.335 1.00 94.32 101 HIS A O 1
ATOM 589 N N . PRO A 1 102 ? 87.190 70.532 64.306 1.00 97.40 102 PRO A N 1
ATOM 590 C CA . PRO A 1 102 ? 88.088 69.548 63.719 1.00 97.40 102 PRO A CA 1
ATOM 591 C C . PRO A 1 102 ? 87.384 68.614 62.709 1.00 97.40 102 PRO A C 1
ATOM 592 O O . PRO A 1 102 ? 86.154 68.535 62.659 1.00 97.40 102 PRO A O 1
ATOM 596 N N . PRO A 1 103 ? 88.144 67.927 61.841 1.00 97.35 103 PRO A N 1
ATOM 597 C CA . PRO A 1 103 ? 87.586 67.385 60.605 1.00 97.35 103 PRO A CA 1
ATOM 598 C C . PRO A 1 103 ? 86.872 66.032 60.732 1.00 97.35 103 PRO A C 1
ATOM 599 O O . PRO A 1 103 ? 86.136 65.678 59.815 1.00 97.35 103 PRO A O 1
ATOM 603 N N . PHE A 1 104 ? 87.068 65.271 61.816 1.00 98.11 104 PHE A N 1
ATOM 604 C CA . PHE A 1 104 ? 86.690 63.845 61.881 1.00 98.11 104 PHE A CA 1
ATOM 605 C C . PHE A 1 104 ? 85.207 63.599 61.602 1.00 98.11 104 PHE A C 1
ATOM 606 O O . PHE A 1 104 ? 84.882 62.819 60.713 1.00 98.11 104 PHE A O 1
ATOM 614 N N . ALA A 1 105 ? 84.310 64.291 62.306 1.00 97.84 105 ALA A N 1
ATOM 615 C CA . ALA A 1 105 ? 82.878 64.051 62.158 1.00 97.84 105 ALA A CA 1
ATOM 616 C C . ALA A 1 105 ? 82.358 64.425 60.756 1.00 97.84 105 ALA A C 1
ATOM 617 O O . ALA A 1 105 ? 81.598 63.668 60.155 1.00 97.84 105 ALA A O 1
ATOM 619 N N . LYS A 1 106 ? 82.858 65.524 60.176 1.00 97.57 106 LYS A N 1
ATOM 620 C CA . LYS A 1 106 ? 82.529 65.922 58.797 1.00 97.57 106 LYS A CA 1
ATOM 621 C C . LYS A 1 106 ? 83.041 64.902 57.775 1.00 97.57 106 LYS A C 1
ATOM 622 O O . LYS A 1 106 ? 82.343 64.597 56.817 1.00 97.57 106 LYS A O 1
ATOM 628 N N . MET A 1 107 ? 84.237 64.341 57.991 1.00 97.88 107 MET A N 1
ATOM 629 C CA . MET A 1 107 ? 84.761 63.258 57.147 1.00 97.88 107 MET A CA 1
ATOM 630 C C . MET A 1 107 ? 83.934 61.979 57.269 1.00 97.88 107 MET A C 1
ATOM 631 O O . MET A 1 107 ? 83.770 61.289 56.273 1.00 97.88 107 MET A O 1
ATOM 636 N N . MET A 1 108 ? 83.396 61.655 58.452 1.00 97.91 108 MET A N 1
ATOM 637 C CA . MET A 1 108 ? 82.486 60.515 58.593 1.00 97.91 108 MET A CA 1
ATOM 638 C C . MET A 1 108 ? 81.201 60.716 57.792 1.00 97.91 108 MET A C 1
ATOM 639 O O . MET A 1 108 ? 80.781 59.789 57.107 1.00 97.91 108 MET A O 1
ATOM 644 N N . ILE A 1 109 ? 80.612 61.915 57.832 1.00 97.65 109 ILE A N 1
ATOM 645 C CA . ILE A 1 109 ? 79.441 62.240 57.009 1.00 97.65 109 ILE A CA 1
ATOM 646 C C . ILE A 1 109 ? 79.817 62.109 55.529 1.00 97.65 109 ILE A C 1
ATOM 647 O O . ILE A 1 109 ? 79.204 61.317 54.828 1.00 97.65 109 ILE A O 1
ATOM 652 N N . ALA A 1 110 ? 80.888 62.767 55.072 1.00 97.67 110 ALA A N 1
ATOM 653 C CA . ALA A 1 110 ? 81.365 62.659 53.689 1.00 97.67 110 ALA A CA 1
ATOM 654 C C . ALA A 1 110 ? 81.627 61.209 53.242 1.00 97.67 110 ALA A C 1
ATOM 655 O O . ALA A 1 110 ? 81.319 60.840 52.112 1.00 97.67 110 ALA A O 1
ATOM 657 N N . PHE A 1 111 ? 82.151 60.368 54.136 1.00 97.62 111 PHE A N 1
ATOM 658 C CA . PHE A 1 111 ? 82.401 58.955 53.869 1.00 97.62 111 PHE A CA 1
ATOM 659 C C . PHE A 1 111 ? 81.115 58.184 53.543 1.00 97.62 111 PHE A C 1
ATOM 660 O O . PHE A 1 111 ? 81.137 57.331 52.661 1.00 97.62 111 PHE A O 1
ATOM 668 N N . ILE A 1 112 ? 79.984 58.504 54.179 1.00 97.82 112 ILE A N 1
ATOM 669 C CA . ILE A 1 112 ? 78.687 57.910 53.819 1.00 97.82 112 ILE A CA 1
ATOM 670 C C . ILE A 1 112 ? 78.266 58.323 52.407 1.00 97.82 112 ILE A C 1
ATOM 671 O O . ILE A 1 112 ? 77.805 57.488 51.639 1.00 97.82 112 ILE A O 1
ATOM 676 N N . GLY A 1 113 ? 78.496 59.581 52.034 1.00 96.75 113 GLY A N 1
ATOM 677 C CA . GLY A 1 113 ? 78.220 60.083 50.687 1.00 96.75 113 GLY A CA 1
ATOM 678 C C . GLY A 1 113 ? 79.061 59.363 49.647 1.00 96.75 113 GLY A C 1
ATOM 679 O O . GLY A 1 113 ? 78.544 58.889 48.637 1.00 96.75 113 GLY A O 1
ATOM 680 N N . TRP A 1 114 ? 80.345 59.178 49.957 1.00 96.60 114 TRP A N 1
ATOM 681 C CA . TRP A 1 114 ? 81.279 58.425 49.130 1.00 96.60 114 TRP A CA 1
ATOM 682 C C . TRP A 1 114 ? 80.840 56.964 48.943 1.00 96.60 114 TRP A C 1
ATOM 683 O O . TRP A 1 114 ? 80.871 56.460 47.822 1.00 96.60 114 TRP A O 1
ATOM 694 N N . LEU A 1 115 ? 80.367 56.292 50.000 1.00 97.20 115 LEU A N 1
ATOM 695 C CA . LEU A 1 115 ? 79.813 54.933 49.907 1.00 97.20 115 LEU A CA 1
ATOM 696 C C . LEU A 1 115 ? 78.550 54.860 49.035 1.00 97.20 115 LEU A C 1
ATOM 697 O O . LEU A 1 115 ? 78.306 53.835 48.401 1.00 97.20 115 LEU A O 1
ATOM 702 N N . CYS A 1 116 ? 77.756 55.933 48.991 1.00 95.24 116 CYS A N 1
ATOM 703 C CA . CYS A 1 116 ? 76.581 56.047 48.128 1.00 95.24 116 CYS A CA 1
ATOM 704 C C . CYS A 1 116 ? 76.911 56.440 46.679 1.00 95.24 116 CYS A C 1
ATOM 705 O O . CYS A 1 116 ? 75.992 56.522 45.867 1.00 95.24 116 CYS A O 1
ATOM 708 N N . GLY A 1 117 ? 78.182 56.691 46.342 1.00 93.09 117 GLY A N 1
ATOM 709 C CA . GLY A 1 117 ? 78.577 57.170 45.015 1.00 93.09 117 GLY A CA 1
ATOM 710 C C . GLY A 1 117 ? 78.146 58.610 44.723 1.00 93.09 117 GLY A C 1
ATOM 711 O O . GLY A 1 117 ? 78.034 58.981 43.561 1.00 93.09 117 GLY A O 1
ATOM 712 N N . TYR A 1 118 ? 77.883 59.406 45.761 1.00 93.64 118 TYR A N 1
ATOM 713 C CA . TYR A 1 118 ? 77.542 60.820 45.623 1.00 93.64 118 TYR A CA 1
ATOM 714 C C . TYR A 1 118 ? 78.777 61.643 45.239 1.00 93.64 118 TYR A C 1
ATOM 715 O O . TYR A 1 118 ? 79.866 61.429 45.779 1.00 93.64 118 TYR A O 1
ATOM 724 N N . ASP A 1 119 ? 78.607 62.580 44.311 1.00 89.35 119 ASP A N 1
ATOM 725 C CA . ASP A 1 119 ? 79.680 63.375 43.707 1.00 89.35 119 ASP A CA 1
ATOM 726 C C . ASP A 1 119 ? 79.918 64.729 44.390 1.00 89.35 119 ASP A C 1
ATOM 727 O O . ASP A 1 119 ? 80.965 65.342 44.196 1.00 89.35 119 ASP A O 1
ATOM 732 N N . GLY A 1 120 ? 78.985 65.182 45.234 1.00 90.28 120 GLY A N 1
ATOM 733 C CA . GLY A 1 120 ? 79.062 66.483 45.899 1.00 90.28 120 GLY A CA 1
ATOM 734 C C . GLY A 1 120 ? 78.414 67.639 45.132 1.00 90.28 120 GLY A C 1
ATOM 735 O O . GLY A 1 120 ? 78.601 68.791 45.535 1.00 90.28 120 GLY A O 1
ATOM 736 N N . SER A 1 121 ? 77.649 67.364 44.070 1.00 87.44 121 SER A N 1
ATOM 737 C CA . SER A 1 121 ? 76.964 68.374 43.247 1.00 87.44 121 SER A CA 1
ATOM 738 C C . SER A 1 121 ? 76.029 69.290 44.051 1.00 87.44 121 SER A C 1
ATOM 739 O O . SER A 1 121 ? 76.099 70.512 43.920 1.00 87.44 121 SER A O 1
ATOM 742 N N . PHE A 1 122 ? 75.217 68.739 44.958 1.00 88.73 122 PHE A N 1
ATOM 743 C CA . PHE A 1 122 ? 74.286 69.508 45.791 1.00 88.73 122 PHE A CA 1
ATOM 744 C C . PHE A 1 122 ? 74.983 70.224 46.966 1.00 88.73 122 PHE A C 1
ATOM 745 O O . PHE A 1 122 ? 75.726 69.621 47.746 1.00 88.73 122 PHE A O 1
ATOM 753 N N . LYS A 1 123 ? 74.728 71.529 47.135 1.00 87.67 123 LYS A N 1
ATOM 754 C CA . LYS A 1 123 ? 75.454 72.379 48.100 1.00 87.67 123 LYS A CA 1
ATOM 755 C C . LYS A 1 123 ? 74.753 72.657 49.414 1.00 87.67 123 LYS A C 1
ATOM 756 O O . LYS A 1 123 ? 75.436 73.155 50.302 1.00 87.67 123 LYS A O 1
ATOM 762 N N . PHE A 1 124 ? 73.490 72.271 49.595 1.00 91.19 124 PHE A N 1
ATOM 763 C CA . PHE A 1 124 ? 72.754 72.537 50.840 1.00 91.19 124 PHE A CA 1
ATOM 764 C C . PHE A 1 124 ? 72.779 74.038 51.203 1.00 91.19 124 PHE A C 1
ATOM 765 O O . PHE A 1 124 ? 73.127 74.401 52.322 1.00 91.19 124 PHE A O 1
ATOM 773 N N . ASP A 1 125 ? 72.540 74.942 50.249 1.00 85.63 125 ASP A N 1
ATOM 774 C CA . ASP A 1 125 ? 72.806 76.366 50.475 1.00 85.63 125 ASP A CA 1
ATOM 775 C C . ASP A 1 125 ? 71.874 77.015 51.502 1.00 85.63 125 ASP A C 1
ATOM 776 O O . ASP A 1 125 ? 72.349 77.819 52.312 1.00 85.63 125 ASP A O 1
ATOM 781 N N . GLU A 1 126 ? 70.598 76.630 51.521 1.00 86.33 126 GLU A N 1
ATOM 782 C CA . GLU A 1 126 ? 69.586 77.212 52.400 1.00 86.33 126 GLU A CA 1
ATOM 783 C C . GLU A 1 126 ? 68.678 76.144 53.029 1.00 86.33 126 GLU A C 1
ATOM 784 O O . GLU A 1 126 ? 68.521 75.030 52.516 1.00 86.33 126 GLU A O 1
ATOM 790 N N . ILE A 1 127 ? 68.070 76.501 54.157 1.00 88.24 127 ILE A N 1
ATOM 791 C CA . ILE A 1 127 ? 67.022 75.701 54.798 1.00 88.24 127 ILE A CA 1
ATOM 792 C C . ILE A 1 127 ? 65.791 75.705 53.887 1.00 88.24 127 ILE A C 1
ATOM 793 O O . ILE A 1 127 ? 65.408 76.752 53.373 1.00 88.24 127 ILE A O 1
ATOM 798 N N . GLY A 1 128 ? 65.157 74.546 53.714 1.00 88.09 128 GLY A N 1
ATOM 799 C CA . GLY A 1 128 ? 63.977 74.385 52.855 1.00 88.09 128 GLY A CA 1
ATOM 800 C C . GLY A 1 128 ? 64.291 73.952 51.421 1.00 88.09 128 GLY A C 1
ATOM 801 O O . GLY A 1 128 ? 63.378 73.617 50.677 1.00 88.09 128 GLY A O 1
ATOM 802 N N . TYR A 1 129 ? 65.572 73.887 51.023 1.00 87.07 129 TYR A N 1
ATOM 803 C CA . TYR A 1 129 ? 65.936 73.354 49.707 1.00 87.07 129 TYR A CA 1
ATOM 804 C C . TYR A 1 129 ? 65.508 71.898 49.559 1.00 87.07 129 TYR A C 1
ATOM 805 O O . TYR A 1 129 ? 65.855 71.065 50.399 1.00 87.07 129 TYR A O 1
ATOM 814 N N . SER A 1 130 ? 64.803 71.597 48.471 1.00 86.63 130 SER A N 1
ATOM 815 C CA . SER A 1 130 ? 64.313 70.254 48.175 1.00 86.63 130 SER A CA 1
ATOM 816 C C . SER A 1 130 ? 65.449 69.304 47.805 1.00 86.63 130 SER A C 1
ATOM 817 O O . SER A 1 130 ? 66.292 69.606 46.963 1.00 86.63 130 SER A O 1
ATOM 820 N N . TYR A 1 131 ? 65.432 68.103 48.387 1.00 88.11 131 TYR A N 1
ATOM 821 C CA . TYR A 1 131 ? 66.298 66.996 47.983 1.00 88.11 131 TYR A CA 1
ATOM 822 C C . TYR A 1 131 ? 65.816 66.287 46.700 1.00 88.11 131 TYR A C 1
ATOM 823 O O . TYR A 1 131 ? 66.472 65.350 46.250 1.00 88.11 131 TYR A O 1
ATOM 832 N N . GLU A 1 132 ? 64.668 66.673 46.130 1.00 79.15 132 GLU A N 1
ATOM 833 C CA . GLU A 1 132 ? 64.117 66.049 44.915 1.00 79.15 132 GLU A CA 1
ATOM 834 C C . GLU A 1 132 ? 64.715 66.622 43.629 1.00 79.15 132 GLU A C 1
ATOM 835 O O . GLU A 1 132 ? 64.922 65.872 42.676 1.00 79.15 132 GLU A O 1
ATOM 841 N N . THR A 1 133 ? 65.036 67.920 43.601 1.00 69.50 133 THR A N 1
ATOM 842 C CA . THR A 1 133 ? 65.587 68.595 42.414 1.00 69.50 133 THR A CA 1
ATOM 843 C C . THR A 1 133 ? 67.060 68.252 42.184 1.00 69.50 133 THR A C 1
ATOM 844 O O . THR A 1 133 ? 67.482 68.091 41.046 1.00 69.50 133 THR A O 1
ATOM 848 N N . HIS A 1 134 ? 67.825 68.057 43.263 1.00 67.48 134 HIS A N 1
ATOM 849 C CA . HIS A 1 134 ? 69.238 67.676 43.231 1.00 67.48 134 HIS A CA 1
ATOM 850 C C . HIS A 1 134 ? 69.507 66.567 44.269 1.00 67.48 134 HIS A C 1
ATOM 851 O O . HIS A 1 134 ? 69.694 66.861 45.455 1.00 67.48 134 HIS A O 1
ATOM 858 N N . PRO A 1 135 ? 69.501 65.282 43.871 1.00 76.35 135 PRO A N 1
ATOM 859 C CA . PRO A 1 135 ? 69.467 64.171 44.814 1.00 76.35 135 PRO A CA 1
ATOM 860 C C . PRO A 1 135 ? 70.799 63.986 45.553 1.00 76.35 135 PRO A C 1
ATOM 861 O O . PRO A 1 135 ? 71.683 63.243 45.131 1.00 76.35 135 PRO A O 1
ATOM 865 N N . ALA A 1 136 ? 70.928 64.609 46.726 1.00 88.61 136 ALA A N 1
ATOM 866 C CA . ALA A 1 136 ? 71.905 64.204 47.733 1.00 88.61 136 ALA A CA 1
ATOM 867 C C . ALA A 1 136 ? 71.417 62.940 48.472 1.00 88.61 136 ALA A C 1
ATOM 868 O O . ALA A 1 136 ? 70.212 62.787 48.699 1.00 88.61 136 ALA A O 1
ATOM 870 N N . PRO A 1 137 ? 72.307 62.039 48.943 1.00 93.83 137 PRO A N 1
ATOM 871 C CA . PRO A 1 137 ? 71.926 60.829 49.680 1.00 93.83 137 PRO A CA 1
ATOM 872 C C . PRO A 1 137 ? 71.519 61.135 51.136 1.00 93.83 137 PRO A C 1
ATOM 873 O O . PRO A 1 137 ? 72.013 60.529 52.090 1.00 93.83 137 PRO A O 1
ATOM 877 N N . TYR A 1 138 ? 70.600 62.083 51.334 1.00 94.88 138 TYR A N 1
ATOM 878 C CA . TYR A 1 138 ? 70.204 62.611 52.639 1.00 94.88 138 TYR A CA 1
ATOM 879 C C . TYR A 1 138 ? 69.622 61.530 53.563 1.00 94.88 138 TYR A C 1
ATOM 880 O O . TYR A 1 138 ? 69.921 61.518 54.754 1.00 94.88 138 TYR A O 1
ATOM 889 N N . ILE A 1 139 ? 68.875 60.560 53.020 1.00 96.34 139 ILE A N 1
ATOM 890 C CA . ILE A 1 139 ? 68.363 59.415 53.796 1.00 96.34 139 ILE A CA 1
ATOM 891 C C . ILE A 1 139 ? 69.523 58.590 54.355 1.00 96.34 139 ILE A C 1
ATOM 892 O O . ILE A 1 139 ? 69.453 58.156 55.505 1.00 96.34 139 ILE A O 1
ATOM 897 N N . ALA A 1 140 ? 70.597 58.387 53.586 1.00 96.89 140 ALA A N 1
ATOM 898 C CA . ALA A 1 140 ? 71.766 57.637 54.041 1.00 96.89 140 ALA A CA 1
ATOM 899 C C . ALA A 1 140 ? 72.516 58.400 55.141 1.00 96.89 140 ALA A C 1
ATOM 900 O O . ALA A 1 140 ? 72.856 57.811 56.168 1.00 96.89 140 ALA A O 1
ATOM 902 N N . TYR A 1 141 ? 72.699 59.715 54.979 1.00 97.61 141 TYR A N 1
ATOM 903 C CA . TYR A 1 141 ? 73.299 60.571 56.005 1.00 97.61 141 TYR A CA 1
ATOM 904 C C . TYR A 1 141 ? 72.489 60.592 57.306 1.00 97.61 141 TYR A C 1
ATOM 905 O O . TYR A 1 141 ? 73.032 60.342 58.383 1.00 97.61 141 TYR A O 1
ATOM 914 N N . ARG A 1 142 ? 71.173 60.815 57.214 1.00 97.91 142 ARG A N 1
ATOM 915 C CA . ARG A 1 142 ? 70.266 60.787 58.368 1.00 97.91 142 ARG A CA 1
ATOM 916 C C . ARG A 1 142 ? 70.244 59.411 59.031 1.00 97.91 142 ARG A C 1
ATOM 917 O O . ARG A 1 142 ? 70.320 59.316 60.255 1.00 97.91 142 ARG A O 1
ATOM 925 N N . SER A 1 143 ? 70.228 58.338 58.239 1.00 98.31 143 SER A N 1
ATOM 926 C CA . SER A 1 143 ? 70.284 56.956 58.741 1.00 98.31 143 SER A CA 1
ATOM 927 C C . SER A 1 143 ? 71.582 56.660 59.480 1.00 98.31 143 SER A C 1
ATOM 928 O O . SER A 1 143 ? 71.549 56.022 60.530 1.00 98.31 143 SER A O 1
ATOM 931 N N . PHE A 1 144 ? 72.724 57.142 58.986 1.00 98.37 144 PHE A N 1
ATOM 932 C CA . PHE A 1 144 ? 74.001 57.006 59.682 1.00 98.37 144 PHE A CA 1
ATOM 933 C C . PHE A 1 144 ? 73.943 57.638 61.081 1.00 98.37 144 PHE A C 1
ATOM 934 O O . PHE A 1 144 ? 74.261 56.970 62.067 1.00 98.37 144 PHE A O 1
ATOM 942 N N . ASN A 1 145 ? 73.439 58.866 61.192 1.00 98.43 145 ASN A N 1
ATOM 943 C CA . ASN A 1 145 ? 73.266 59.515 62.491 1.00 98.43 145 ASN A CA 1
ATOM 944 C C . ASN A 1 145 ? 72.253 58.787 63.382 1.00 98.43 145 ASN A C 1
ATOM 945 O O . ASN A 1 145 ? 72.526 58.578 64.568 1.00 98.43 145 ASN A O 1
ATOM 950 N N . ALA A 1 146 ? 71.149 58.300 62.813 1.00 98.62 146 ALA A N 1
ATOM 951 C CA . ALA A 1 146 ? 70.141 57.539 63.550 1.00 98.62 146 ALA A CA 1
ATOM 952 C C . ALA A 1 146 ? 70.712 56.226 64.111 1.00 98.62 146 ALA A C 1
ATOM 953 O O . ALA A 1 146 ? 70.385 55.845 65.242 1.00 98.62 146 ALA A O 1
ATOM 955 N N . ILE A 1 147 ? 71.611 55.558 63.376 1.00 98.65 147 ILE A N 1
ATOM 956 C CA . ILE A 1 147 ? 72.350 54.378 63.857 1.00 98.65 147 ILE A CA 1
ATOM 957 C C . ILE A 1 147 ? 73.221 54.759 65.054 1.00 98.65 147 ILE A C 1
ATOM 958 O O . ILE A 1 147 ? 73.144 54.098 66.090 1.00 98.65 147 ILE A O 1
ATOM 963 N N . LEU A 1 148 ? 74.012 55.833 64.957 1.00 98.68 148 LEU A N 1
ATOM 964 C CA . LEU A 1 148 ? 74.888 56.267 66.050 1.00 98.68 148 LEU A CA 1
ATOM 965 C C . LEU A 1 148 ? 74.097 56.679 67.301 1.00 98.68 148 LEU A C 1
ATOM 966 O O . LEU A 1 148 ? 74.425 56.268 68.421 1.00 98.68 148 LEU A O 1
ATOM 971 N N . GLY A 1 149 ? 73.009 57.430 67.122 1.00 98.46 149 GLY A N 1
ATOM 972 C CA . GLY A 1 149 ? 72.096 57.789 68.204 1.00 98.46 149 GLY A CA 1
ATOM 973 C C . GLY A 1 149 ? 71.464 56.557 68.857 1.00 98.46 149 GLY A C 1
ATOM 974 O O . GLY A 1 149 ? 71.392 56.474 70.083 1.00 98.46 149 GLY A O 1
ATOM 975 N N . THR A 1 150 ? 71.082 55.557 68.062 1.00 98.78 150 THR A N 1
ATOM 976 C CA . THR A 1 150 ? 70.540 54.287 68.567 1.00 98.78 150 THR A CA 1
ATOM 977 C C . THR A 1 150 ? 71.592 53.495 69.342 1.00 98.78 150 THR A C 1
ATOM 978 O O . THR A 1 150 ? 71.299 53.009 70.427 1.00 98.78 150 THR A O 1
ATOM 982 N N . LEU A 1 151 ? 72.825 53.397 68.832 1.00 98.65 151 LEU A N 1
ATOM 983 C CA . LEU A 1 151 ? 73.935 52.666 69.468 1.00 98.65 151 LEU A CA 1
ATOM 984 C C . LEU A 1 151 ? 74.456 53.332 70.746 1.00 98.65 151 LEU A C 1
ATOM 985 O O . LEU A 1 151 ? 75.030 52.656 71.598 1.00 98.65 151 LEU A O 1
ATOM 990 N N . THR A 1 152 ? 74.214 54.630 70.927 1.00 98.79 152 THR A N 1
ATOM 991 C CA . THR A 1 152 ? 74.503 55.323 72.190 1.00 98.79 152 THR A CA 1
ATOM 992 C C . THR A 1 152 ? 73.749 54.673 73.356 1.00 98.79 152 THR A C 1
ATOM 993 O O . THR A 1 152 ? 74.327 54.422 74.413 1.00 98.79 152 THR A O 1
ATOM 997 N N . VAL A 1 153 ? 72.478 54.314 73.163 1.00 98.77 153 VAL A N 1
ATOM 998 C CA . VAL A 1 153 ? 71.598 53.763 74.208 1.00 98.77 153 VAL A CA 1
ATOM 999 C C . VAL A 1 153 ? 72.129 52.462 74.843 1.00 98.77 153 VAL A C 1
ATOM 1000 O O . VAL A 1 153 ? 72.250 52.416 76.071 1.00 98.77 153 VAL A O 1
ATOM 1004 N N . PRO A 1 154 ? 72.514 51.408 74.095 1.00 98.73 154 PRO A N 1
ATOM 1005 C CA . PRO A 1 154 ? 73.099 50.212 74.695 1.00 98.73 154 PRO A CA 1
ATOM 1006 C C . PRO A 1 154 ? 74.480 50.455 75.329 1.00 98.73 154 PRO A C 1
ATOM 1007 O O . PRO A 1 154 ? 74.845 49.739 76.264 1.00 98.73 154 PRO A O 1
ATOM 1011 N N . ILE A 1 155 ? 75.260 51.448 74.880 1.00 98.81 155 ILE A N 1
ATOM 1012 C CA . ILE A 1 155 ? 76.530 51.812 75.536 1.00 98.81 155 ILE A CA 1
ATOM 1013 C C . ILE A 1 155 ? 76.255 52.408 76.924 1.00 98.81 155 ILE A C 1
ATOM 1014 O O . ILE A 1 155 ? 76.898 52.023 77.909 1.00 98.81 155 ILE A O 1
ATOM 1019 N N . MET A 1 156 ? 75.255 53.281 77.028 1.00 98.60 156 MET A N 1
ATOM 1020 C CA . MET A 1 156 ? 74.800 53.852 78.300 1.00 98.60 156 MET A CA 1
ATOM 1021 C C . MET A 1 156 ? 74.303 52.764 79.256 1.00 98.60 156 MET A C 1
ATOM 1022 O O . MET A 1 156 ? 74.752 52.687 80.402 1.00 98.60 156 MET A O 1
ATOM 1027 N N . PHE A 1 157 ? 73.471 51.849 78.750 1.00 98.83 157 PHE A N 1
ATOM 1028 C CA . PHE A 1 157 ? 72.986 50.691 79.499 1.00 98.83 157 PHE A CA 1
ATOM 1029 C C . PHE A 1 157 ? 74.142 49.862 80.065 1.00 98.83 157 PHE A C 1
ATOM 1030 O O . PHE A 1 157 ? 74.191 49.560 81.258 1.00 98.83 157 PHE A O 1
ATOM 1038 N N . ASN A 1 158 ? 75.101 49.505 79.204 1.00 98.65 158 ASN A N 1
ATOM 1039 C CA . ASN A 1 158 ? 76.231 48.675 79.598 1.00 98.65 158 ASN A CA 1
ATOM 1040 C C . ASN A 1 158 ? 77.199 49.402 80.539 1.00 98.65 158 ASN A C 1
ATOM 1041 O O . ASN A 1 158 ? 77.850 48.750 81.351 1.00 98.65 158 ASN A O 1
ATOM 1046 N N . THR A 1 159 ? 77.263 50.735 80.496 1.00 98.74 159 THR A N 1
ATOM 1047 C CA . THR A 1 159 ? 78.039 51.528 81.463 1.00 98.74 159 THR A CA 1
ATOM 1048 C C . THR A 1 159 ? 77.520 51.310 82.884 1.00 98.74 159 THR A C 1
ATOM 1049 O O . THR A 1 159 ? 78.303 50.976 83.771 1.00 98.74 159 THR A O 1
ATOM 1053 N N . LEU A 1 160 ? 76.203 51.402 83.103 1.00 98.64 160 LEU A N 1
ATOM 1054 C CA . LEU A 1 160 ? 75.610 51.135 84.419 1.00 98.64 160 LEU A CA 1
ATOM 1055 C C . LEU A 1 160 ? 75.675 49.659 84.818 1.00 98.64 160 LEU A C 1
ATOM 1056 O O . LEU A 1 160 ? 75.938 49.361 85.983 1.00 98.64 160 LEU A O 1
ATOM 1061 N N . LYS A 1 161 ? 75.503 48.739 83.859 1.00 98.47 161 LYS A N 1
ATOM 1062 C CA . LYS A 1 161 ? 75.686 47.299 84.099 1.00 98.47 161 LYS A CA 1
ATOM 1063 C C . LYS A 1 161 ? 77.083 47.024 84.651 1.00 98.47 161 LYS A C 1
ATOM 1064 O O . LYS A 1 161 ? 77.237 46.286 85.621 1.00 98.47 161 LYS A O 1
ATOM 1070 N N . GLU A 1 162 ? 78.111 47.629 84.057 1.00 97.80 162 GLU A N 1
ATOM 1071 C CA . GLU A 1 162 ? 79.486 47.455 84.516 1.00 97.80 162 GLU A CA 1
ATOM 1072 C C . GLU A 1 162 ? 79.748 48.140 85.857 1.00 97.80 162 GLU A C 1
ATOM 1073 O O . GLU A 1 162 ? 80.563 47.648 86.629 1.00 97.80 162 GLU A O 1
ATOM 1079 N N . LEU A 1 163 ? 79.003 49.188 86.201 1.00 98.02 163 LEU A N 1
ATOM 1080 C CA . LEU A 1 163 ? 78.998 49.781 87.543 1.00 98.02 163 LEU A CA 1
ATOM 1081 C C . LEU A 1 163 ? 78.140 49.003 88.563 1.00 98.02 163 LEU A C 1
ATOM 1082 O O . LEU A 1 163 ? 77.873 49.524 89.644 1.00 98.02 163 LEU A O 1
ATOM 1087 N N . ASN A 1 164 ? 77.753 47.762 88.242 1.00 96.83 164 ASN A N 1
ATOM 1088 C CA . ASN A 1 164 ? 77.017 46.816 89.086 1.00 96.83 164 ASN A CA 1
ATOM 1089 C C . ASN A 1 164 ? 75.582 47.235 89.463 1.00 96.83 164 ASN A C 1
ATOM 1090 O O . ASN A 1 164 ? 75.007 46.692 90.406 1.00 96.83 164 ASN A O 1
ATOM 1095 N N . PHE A 1 165 ? 74.955 48.141 88.704 1.00 97.74 165 PHE A N 1
ATOM 1096 C CA . PHE A 1 165 ? 73.539 48.477 88.888 1.00 97.74 165 PHE A CA 1
ATOM 1097 C C . PHE A 1 165 ? 72.606 47.406 88.298 1.00 97.74 165 PHE A C 1
ATOM 1098 O O . PHE A 1 165 ? 72.988 46.618 87.421 1.00 97.74 165 PHE A O 1
ATOM 1106 N N . ARG A 1 166 ? 71.358 47.359 88.779 1.00 97.58 166 ARG A N 1
ATOM 1107 C CA . ARG A 1 166 ? 70.340 46.393 88.327 1.00 97.58 166 ARG A CA 1
ATOM 1108 C C . ARG A 1 166 ? 69.930 46.630 86.876 1.00 97.58 166 ARG A C 1
ATOM 1109 O O . ARG A 1 166 ? 70.031 47.739 86.352 1.00 97.58 166 ARG A O 1
ATOM 1117 N N . ALA A 1 167 ? 69.398 45.599 86.220 1.00 98.20 167 ALA A N 1
ATOM 1118 C CA . ALA A 1 167 ? 69.021 45.677 84.811 1.00 98.20 167 ALA A CA 1
ATOM 1119 C C . ALA A 1 167 ? 67.928 46.730 84.553 1.00 98.20 167 ALA A C 1
ATOM 1120 O O . ALA A 1 167 ? 68.006 47.460 83.569 1.00 98.20 167 ALA A O 1
ATOM 1122 N N . ILE A 1 168 ? 66.953 46.861 85.465 1.00 97.54 168 ILE A N 1
ATOM 1123 C CA . ILE A 1 168 ? 65.886 47.875 85.366 1.00 97.54 168 ILE A CA 1
ATOM 1124 C C . ILE A 1 168 ? 66.435 49.309 85.477 1.00 97.54 168 ILE A C 1
ATOM 1125 O O . ILE A 1 168 ? 65.979 50.201 84.768 1.00 97.54 168 ILE A O 1
ATOM 1130 N N . THR A 1 169 ? 67.459 49.515 86.304 1.00 98.46 169 THR A N 1
ATOM 1131 C CA . THR A 1 169 ? 68.153 50.796 86.485 1.00 98.46 169 THR A CA 1
ATOM 1132 C C . THR A 1 169 ? 68.896 51.191 85.216 1.00 98.46 169 THR A C 1
ATOM 1133 O O . THR A 1 169 ? 68.784 52.322 84.740 1.00 98.46 169 THR A O 1
ATOM 1137 N N . CYS A 1 170 ? 69.608 50.224 84.625 1.00 98.68 170 CYS A N 1
ATOM 1138 C CA . CYS A 1 170 ? 70.285 50.384 83.342 1.00 98.68 170 CYS A CA 1
ATOM 1139 C C . CYS A 1 170 ? 69.281 50.723 82.227 1.00 98.68 170 CYS A C 1
ATOM 1140 O O . CYS A 1 170 ? 69.535 51.615 81.417 1.00 98.68 170 CYS A O 1
ATOM 1143 N N . ALA A 1 171 ? 68.130 50.038 82.205 1.00 98.58 171 ALA A N 1
ATOM 1144 C CA . ALA A 1 171 ? 67.055 50.262 81.243 1.00 98.58 171 ALA A CA 1
ATOM 1145 C C . ALA A 1 171 ? 66.488 51.674 81.357 1.00 98.58 171 ALA A C 1
ATOM 1146 O O . ALA A 1 171 ? 66.392 52.376 80.358 1.00 98.58 171 ALA A O 1
ATOM 1148 N N . PHE A 1 172 ? 66.169 52.105 82.579 1.00 98.66 172 PHE A N 1
ATOM 1149 C CA . PHE A 1 172 ? 65.583 53.409 82.854 1.00 98.66 172 PHE A CA 1
ATOM 1150 C C . PHE A 1 172 ? 66.511 54.566 82.467 1.00 98.66 172 PHE A C 1
ATOM 1151 O O . PHE A 1 172 ? 66.104 55.442 81.709 1.00 98.66 172 PHE A O 1
ATOM 1159 N N . ALA A 1 173 ? 67.772 54.544 82.902 1.00 98.69 173 ALA A N 1
ATOM 1160 C CA . ALA A 1 173 ? 68.742 55.581 82.534 1.00 98.69 173 ALA A CA 1
ATOM 1161 C C . ALA A 1 173 ? 68.930 55.685 81.011 1.00 98.69 173 ALA A C 1
ATOM 1162 O O . ALA A 1 173 ? 69.059 56.775 80.465 1.00 98.69 173 ALA A O 1
ATOM 1164 N N . SER A 1 174 ? 68.927 54.542 80.323 1.00 98.69 174 SER A N 1
ATOM 1165 C CA . SER A 1 174 ? 69.066 54.495 78.865 1.00 98.69 174 SER A CA 1
ATOM 1166 C C . SER A 1 174 ? 67.785 54.941 78.160 1.00 98.69 174 SER A C 1
ATOM 1167 O O . SER A 1 174 ? 67.858 55.585 77.118 1.00 98.69 174 SER A O 1
ATOM 1170 N N . LEU A 1 175 ? 66.614 54.664 78.745 1.00 98.64 175 LEU A N 1
ATOM 1171 C CA . LEU A 1 175 ? 65.317 55.116 78.253 1.00 98.64 175 LEU A CA 1
ATOM 1172 C C . LEU A 1 175 ? 65.227 56.645 78.272 1.00 98.64 175 LEU A C 1
ATOM 1173 O O . LEU A 1 175 ? 64.784 57.220 77.284 1.00 98.64 175 LEU A O 1
ATOM 1178 N N . LEU A 1 176 ? 65.727 57.295 79.329 1.00 98.58 176 LEU A N 1
ATOM 1179 C CA . LEU A 1 176 ? 65.789 58.760 79.411 1.00 98.58 176 LEU A CA 1
ATOM 1180 C C . LEU A 1 176 ? 66.553 59.397 78.238 1.00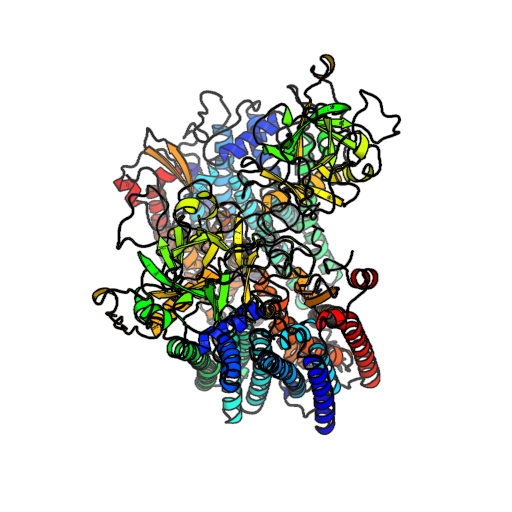 98.58 176 LEU A C 1
ATOM 1181 O O . LEU A 1 176 ? 66.296 60.545 77.925 1.00 98.58 176 LEU A O 1
ATOM 1186 N N . VAL A 1 177 ? 67.474 58.679 77.581 1.00 98.37 177 VAL A N 1
ATOM 1187 C CA . VAL A 1 177 ? 68.168 59.136 76.358 1.00 98.37 177 VAL A CA 1
ATOM 1188 C C . VAL A 1 177 ? 67.476 58.624 75.089 1.00 98.37 177 VAL A C 1
ATOM 1189 O O . VAL A 1 177 ? 67.463 59.290 74.054 1.00 98.37 177 VAL A O 1
ATOM 1193 N N . ALA A 1 178 ? 66.899 57.418 75.141 1.00 98.53 178 ALA A N 1
ATOM 1194 C CA . ALA A 1 178 ? 66.238 56.786 74.006 1.00 98.53 178 ALA A CA 1
ATOM 1195 C C . ALA A 1 178 ? 65.048 57.605 73.491 1.00 98.53 178 ALA A C 1
ATOM 1196 O O . ALA A 1 178 ? 64.893 57.701 72.276 1.00 98.53 178 ALA A O 1
ATOM 1198 N N . ILE A 1 179 ? 64.272 58.194 74.412 1.00 98.07 179 ILE A N 1
ATOM 1199 C CA . ILE A 1 179 ? 63.046 58.970 74.154 1.00 98.07 179 ILE A CA 1
ATOM 1200 C C . ILE A 1 179 ? 63.138 60.420 74.671 1.00 98.07 179 ILE A C 1
ATOM 1201 O O . ILE A 1 179 ? 62.130 61.029 75.031 1.00 98.07 179 ILE A O 1
ATOM 1206 N N . ASP A 1 180 ? 64.345 60.982 74.742 1.00 98.46 180 ASP A N 1
ATOM 1207 C CA . ASP A 1 180 ? 64.502 62.426 74.927 1.00 98.46 180 ASP A CA 1
ATOM 1208 C C . ASP A 1 180 ? 64.315 63.145 73.589 1.00 98.46 180 ASP A C 1
ATOM 1209 O O . ASP A 1 180 ? 64.899 62.753 72.579 1.00 98.46 180 ASP A O 1
ATOM 1214 N N . THR A 1 181 ? 63.489 64.189 73.577 1.00 97.87 181 THR A N 1
ATOM 1215 C CA . THR A 1 181 ? 63.119 64.905 72.351 1.00 97.87 181 THR A CA 1
ATOM 1216 C C . THR A 1 181 ? 64.326 65.580 71.702 1.00 97.87 181 THR A C 1
ATOM 1217 O O . THR A 1 181 ? 64.468 65.490 70.488 1.00 97.87 181 THR A O 1
ATOM 1221 N N . ALA A 1 182 ? 65.255 66.147 72.479 1.00 97.54 182 ALA A N 1
ATOM 1222 C CA . ALA A 1 182 ? 66.442 66.812 71.946 1.00 97.54 182 ALA A CA 1
ATOM 1223 C C . ALA A 1 182 ? 67.440 65.806 71.353 1.00 97.54 182 ALA A C 1
ATOM 1224 O O . ALA A 1 182 ? 67.875 65.962 70.214 1.00 97.54 182 ALA A O 1
ATOM 1226 N N . HIS A 1 183 ? 67.756 64.739 72.093 1.00 98.20 183 HIS A N 1
ATOM 1227 C CA . HIS A 1 183 ? 68.616 63.653 71.606 1.00 98.20 183 HIS A CA 1
ATOM 1228 C C . HIS A 1 183 ? 68.032 62.984 70.367 1.00 98.20 183 HIS A C 1
ATOM 1229 O O . HIS A 1 183 ? 68.781 62.628 69.460 1.00 98.20 183 HIS A O 1
ATOM 1236 N N . VAL A 1 184 ? 66.713 62.779 70.315 1.00 98.44 184 VAL A N 1
ATOM 1237 C CA . VAL A 1 184 ? 66.065 62.240 69.122 1.00 98.44 184 VAL A CA 1
ATOM 1238 C C . VAL A 1 184 ? 66.210 63.233 67.976 1.00 98.44 184 VAL A C 1
ATOM 1239 O O . VAL A 1 184 ? 66.873 62.860 67.022 1.00 98.44 184 VAL A O 1
ATOM 1243 N N . THR A 1 185 ? 65.721 64.474 68.065 1.00 97.63 185 THR A N 1
ATOM 1244 C CA . THR A 1 185 ? 65.798 65.471 66.973 1.00 97.63 185 THR A CA 1
ATOM 1245 C C . THR A 1 185 ? 67.207 65.603 66.376 1.00 97.63 185 THR A C 1
ATOM 1246 O O . THR A 1 185 ? 67.373 65.460 65.168 1.00 97.63 185 THR A O 1
ATOM 1250 N N . GLU A 1 186 ? 68.235 65.780 67.209 1.00 96.20 186 GLU A N 1
ATOM 1251 C CA . GLU A 1 186 ? 69.627 65.944 66.753 1.00 96.20 186 GLU A CA 1
ATOM 1252 C C . GLU A 1 186 ? 70.180 64.704 66.042 1.00 96.20 186 GLU A C 1
ATOM 1253 O O . GLU A 1 186 ? 70.857 64.795 65.019 1.00 96.20 186 GLU A O 1
ATOM 1259 N N . THR A 1 187 ? 69.878 63.507 66.556 1.00 97.87 187 THR A N 1
ATOM 1260 C CA . THR A 1 187 ? 70.484 62.269 66.042 1.00 97.87 187 THR A CA 1
ATOM 1261 C C . THR A 1 187 ? 69.769 61.674 64.826 1.00 97.87 187 THR A C 1
ATOM 1262 O O . THR A 1 187 ? 70.168 60.605 64.380 1.00 97.87 187 THR A O 1
ATOM 1266 N N . ARG A 1 188 ? 68.757 62.337 64.262 1.00 97.03 188 ARG A N 1
ATOM 1267 C CA . ARG A 1 188 ? 68.102 61.934 62.989 1.00 97.03 188 ARG A CA 1
ATOM 1268 C C . ARG A 1 188 ? 68.384 62.886 61.829 1.00 97.03 188 ARG A C 1
ATOM 1269 O O . ARG A 1 188 ? 68.032 62.557 60.705 1.00 97.03 188 ARG A O 1
ATOM 1277 N N . LEU A 1 189 ? 69.006 64.031 62.089 1.00 97.26 189 LEU A N 1
ATOM 1278 C CA . LEU A 1 189 ? 69.369 65.035 61.085 1.00 97.26 189 LEU A CA 1
ATOM 1279 C C . LEU A 1 189 ? 70.868 64.963 60.782 1.00 97.26 189 LEU A C 1
ATOM 1280 O O . LEU A 1 189 ? 71.607 64.323 61.530 1.00 97.26 189 LEU A O 1
ATOM 1285 N N . ILE A 1 190 ? 71.339 65.587 59.697 1.00 96.92 190 ILE A N 1
ATOM 1286 C CA . ILE A 1 190 ? 72.756 65.545 59.275 1.00 96.92 190 ILE A CA 1
ATOM 1287 C C . ILE A 1 190 ? 73.602 66.514 60.124 1.00 96.92 190 ILE A C 1
ATOM 1288 O O . ILE A 1 190 ? 74.048 67.556 59.654 1.00 96.92 190 ILE A O 1
ATOM 1293 N N . LEU A 1 191 ? 73.817 66.161 61.392 1.00 96.54 191 LEU A N 1
ATOM 1294 C CA . LEU A 1 191 ? 74.515 66.961 62.404 1.00 96.54 191 LEU A CA 1
ATOM 1295 C C . LEU A 1 191 ? 75.740 66.218 62.967 1.00 96.54 191 LEU A C 1
ATOM 1296 O O . LEU A 1 191 ? 75.853 64.995 62.865 1.00 96.54 191 LEU A O 1
ATOM 1301 N N . LEU A 1 192 ? 76.680 66.942 63.579 1.00 96.76 192 LEU A N 1
ATOM 1302 C CA . LEU A 1 192 ? 77.889 66.333 64.164 1.00 96.76 192 LEU A CA 1
ATOM 1303 C C . LEU A 1 192 ? 77.624 65.658 65.519 1.00 96.76 192 LEU A C 1
ATOM 1304 O O . LEU A 1 192 ? 78.434 64.858 65.997 1.00 96.76 192 LEU A O 1
ATOM 1309 N N . ASP A 1 193 ? 76.510 65.994 66.160 1.00 95.62 193 ASP A N 1
ATOM 1310 C CA . ASP A 1 193 ? 76.236 65.683 67.561 1.00 95.62 193 ASP A CA 1
ATOM 1311 C C . ASP A 1 193 ? 75.992 64.191 67.791 1.00 95.62 193 ASP A C 1
ATOM 1312 O O . ASP A 1 193 ? 76.408 63.663 68.821 1.00 95.62 193 ASP A O 1
ATOM 1317 N N . ALA A 1 194 ? 75.466 63.458 66.801 1.00 97.69 194 ALA A N 1
ATOM 1318 C CA . ALA A 1 194 ? 75.359 62.000 66.873 1.00 97.69 194 ALA A CA 1
ATOM 1319 C C . ALA A 1 194 ? 76.731 61.324 67.064 1.00 97.69 194 ALA A C 1
ATOM 1320 O O . ALA A 1 194 ? 76.878 60.425 67.897 1.00 97.69 194 ALA A O 1
ATOM 1322 N N . ILE A 1 195 ? 77.751 61.796 66.340 1.00 98.23 195 ILE A N 1
ATOM 1323 C CA . ILE A 1 195 ? 79.134 61.297 66.413 1.00 98.23 195 ILE A CA 1
ATOM 1324 C C . ILE A 1 195 ? 79.791 61.731 67.732 1.00 98.23 195 ILE A C 1
ATOM 1325 O O . ILE A 1 195 ? 80.516 60.950 68.356 1.00 98.23 195 ILE A O 1
ATOM 1330 N N . LEU A 1 196 ? 79.509 62.950 68.197 1.00 98.18 196 LEU A N 1
ATOM 1331 C CA . LEU A 1 196 ? 80.005 63.449 69.476 1.00 98.18 196 LEU A CA 1
ATOM 1332 C C . LEU A 1 196 ? 79.459 62.624 70.650 1.00 98.18 196 LEU A C 1
ATOM 1333 O O . LEU A 1 196 ? 80.231 62.110 71.460 1.00 98.18 196 LEU A O 1
ATOM 1338 N N . ILE A 1 197 ? 78.136 62.485 70.735 1.00 97.96 197 ILE A N 1
ATOM 1339 C CA . ILE A 1 197 ? 77.434 61.857 71.855 1.00 97.96 197 ILE A CA 1
ATOM 1340 C C . ILE A 1 197 ? 77.789 60.373 71.977 1.00 97.96 197 ILE A C 1
ATOM 1341 O O . ILE A 1 197 ? 78.110 59.925 73.083 1.00 97.96 197 ILE A O 1
ATOM 1346 N N . ILE A 1 198 ? 77.837 59.623 70.869 1.00 98.49 198 ILE A N 1
ATOM 1347 C CA . ILE A 1 198 ? 78.264 58.217 70.919 1.00 98.49 198 ILE A CA 1
ATOM 1348 C C . ILE A 1 198 ? 79.727 58.092 71.370 1.00 98.49 198 ILE A C 1
ATOM 1349 O O . ILE A 1 198 ? 80.055 57.200 72.149 1.00 98.49 198 ILE A O 1
ATOM 1354 N N . SER A 1 199 ? 80.604 59.012 70.951 1.00 98.50 199 SER A N 1
ATOM 1355 C CA . SER A 1 199 ? 82.017 59.012 71.350 1.00 98.50 199 SER A CA 1
ATOM 1356 C C . SER A 1 199 ? 82.186 59.323 72.843 1.00 98.50 199 SER A C 1
ATOM 1357 O O . SER A 1 199 ? 83.040 58.729 73.512 1.00 98.50 199 SER A O 1
ATOM 1360 N N . ILE A 1 200 ? 81.350 60.201 73.407 1.00 98.54 200 ILE A N 1
ATOM 1361 C CA . ILE A 1 200 ? 81.310 60.486 74.851 1.00 98.54 200 ILE A CA 1
ATOM 1362 C C . ILE A 1 200 ? 80.799 59.261 75.620 1.00 98.54 200 ILE A C 1
ATOM 1363 O O . ILE A 1 200 ? 81.446 58.835 76.581 1.00 98.54 200 ILE A O 1
ATOM 1368 N N . ALA A 1 201 ? 79.698 58.648 75.176 1.00 98.71 201 ALA A N 1
ATOM 1369 C CA . ALA A 1 201 ? 79.168 57.425 75.782 1.00 98.71 201 ALA A CA 1
ATOM 1370 C C . ALA A 1 201 ? 80.214 56.296 75.765 1.00 98.71 201 ALA A C 1
ATOM 1371 O O . ALA A 1 201 ? 80.472 55.663 76.795 1.00 98.71 201 ALA A O 1
ATOM 1373 N N . ALA A 1 202 ? 80.876 56.084 74.623 1.00 98.74 202 ALA A N 1
ATOM 1374 C CA . ALA A 1 202 ? 81.942 55.101 74.473 1.00 98.74 202 ALA A CA 1
ATOM 1375 C C . ALA A 1 202 ? 83.129 55.403 75.395 1.00 98.74 202 ALA A C 1
ATOM 1376 O O . ALA A 1 202 ? 83.678 54.489 76.009 1.00 98.74 202 ALA A O 1
ATOM 1378 N N . THR A 1 203 ? 83.497 56.676 75.556 1.00 98.71 203 THR A N 1
ATOM 1379 C CA . THR A 1 203 ? 84.556 57.100 76.482 1.00 98.71 203 THR A CA 1
ATOM 1380 C C . THR A 1 203 ? 84.234 56.721 77.927 1.00 98.71 203 THR A C 1
ATOM 1381 O O . THR A 1 203 ? 85.069 56.107 78.596 1.00 98.71 203 THR A O 1
ATOM 1385 N N . MET A 1 204 ? 83.017 57.030 78.394 1.00 98.59 204 MET A N 1
ATOM 1386 C CA . MET A 1 204 ? 82.567 56.694 79.751 1.00 98.59 204 MET A CA 1
ATOM 1387 C C . MET A 1 204 ? 82.571 55.180 79.973 1.00 98.59 204 MET A C 1
ATOM 1388 O O . MET A 1 204 ? 83.163 54.694 80.940 1.00 98.59 204 MET A O 1
ATOM 1393 N N . TYR A 1 205 ? 81.998 54.423 79.036 1.00 98.79 205 TYR A N 1
ATOM 1394 C CA . TYR A 1 205 ? 81.985 52.965 79.084 1.00 98.79 205 TYR A CA 1
ATOM 1395 C C . TYR A 1 205 ? 83.400 52.365 79.119 1.00 98.79 205 TYR A C 1
ATOM 1396 O O . TYR A 1 205 ? 83.728 51.583 80.016 1.00 98.79 205 TYR A O 1
ATOM 1405 N N . CYS A 1 206 ? 84.267 52.747 78.177 1.00 98.79 206 CYS A N 1
ATOM 1406 C CA . CYS A 1 206 ? 85.637 52.243 78.100 1.00 98.79 206 CYS A CA 1
ATOM 1407 C C . CYS A 1 206 ? 86.430 52.566 79.372 1.00 98.79 206 CYS A C 1
ATOM 1408 O O . CYS A 1 206 ? 87.156 51.703 79.861 1.00 98.79 206 CYS A O 1
ATOM 1411 N N . TYR A 1 207 ? 86.258 53.766 79.940 1.00 98.69 207 TYR A N 1
ATOM 1412 C CA . TYR A 1 207 ? 86.923 54.133 81.189 1.00 98.69 207 TYR A CA 1
ATOM 1413 C C . TYR A 1 207 ? 86.435 53.298 82.379 1.00 98.69 207 TYR A C 1
ATOM 1414 O O . TYR A 1 207 ? 87.258 52.807 83.152 1.00 98.69 207 TYR A O 1
ATOM 1423 N N . VAL A 1 208 ? 85.127 53.047 82.499 1.00 98.50 208 VAL A N 1
ATOM 1424 C CA . VAL A 1 208 ? 84.577 52.146 83.527 1.00 98.50 208 VAL A CA 1
ATOM 1425 C C . VAL A 1 208 ? 85.161 50.736 83.391 1.00 98.50 208 VAL A C 1
ATOM 1426 O O . VAL A 1 208 ? 85.600 50.138 84.375 1.00 98.50 208 VAL A O 1
ATOM 1430 N N . ARG A 1 209 ? 85.238 50.207 82.163 1.00 98.33 209 ARG A N 1
ATOM 1431 C CA . ARG A 1 209 ? 85.854 48.897 81.887 1.00 98.33 209 ARG A CA 1
ATOM 1432 C C . ARG A 1 209 ? 87.331 48.867 82.267 1.00 98.33 209 ARG A C 1
ATOM 1433 O O . ARG A 1 209 ? 87.775 47.923 82.926 1.00 98.33 209 ARG A O 1
ATOM 1441 N N . PHE A 1 210 ? 88.075 49.905 81.892 1.00 98.56 210 PHE A N 1
ATOM 1442 C CA . PHE A 1 210 ? 89.471 50.094 82.276 1.00 98.56 210 PHE A CA 1
ATOM 1443 C C . PHE A 1 210 ? 89.631 50.107 83.798 1.00 98.56 210 PHE A C 1
ATOM 1444 O O . PHE A 1 210 ? 90.471 49.378 84.331 1.00 98.56 210 PHE A O 1
ATOM 1452 N N . TYR A 1 211 ? 88.796 50.871 84.503 1.00 98.14 211 TYR A N 1
ATOM 1453 C CA . TYR A 1 211 ? 88.852 50.990 85.956 1.00 98.14 211 TYR A CA 1
ATOM 1454 C C . TYR A 1 211 ? 88.565 49.655 86.656 1.00 98.14 211 TYR A C 1
ATOM 1455 O O . TYR A 1 211 ? 89.315 49.252 87.540 1.00 98.14 211 TYR A O 1
ATOM 1464 N N . LYS A 1 212 ? 87.584 48.866 86.193 1.00 97.06 212 LYS A N 1
ATOM 1465 C CA . LYS A 1 212 ? 87.368 47.504 86.724 1.00 97.06 212 LYS A CA 1
ATOM 1466 C C . LYS A 1 212 ? 88.561 46.582 86.493 1.00 97.06 212 LYS A C 1
ATOM 1467 O O . LYS A 1 212 ? 88.908 45.791 87.367 1.00 97.06 212 LYS A O 1
ATOM 1473 N N . CYS A 1 213 ? 89.198 46.651 85.324 1.00 97.66 213 CYS A N 1
ATOM 1474 C CA . CYS A 1 213 ? 90.434 45.907 85.072 1.00 97.66 213 CYS A CA 1
ATOM 1475 C C . CYS A 1 213 ? 91.570 46.372 85.993 1.00 97.66 213 CYS A C 1
ATOM 1476 O O . CYS A 1 213 ? 92.318 45.536 86.488 1.00 97.66 213 CYS A O 1
ATOM 1479 N N . GLN A 1 214 ? 91.672 47.676 86.258 1.00 96.71 214 GLN A N 1
ATOM 1480 C CA . GLN A 1 214 ? 92.632 48.253 87.200 1.00 96.71 214 GLN A CA 1
ATOM 1481 C C . GLN A 1 214 ? 92.417 47.734 88.630 1.00 96.71 214 GLN A C 1
ATOM 1482 O O . GLN A 1 214 ? 93.401 47.403 89.286 1.00 96.71 214 GLN A O 1
ATOM 1488 N N . LEU A 1 215 ? 91.164 47.632 89.089 1.00 95.72 215 LEU A N 1
ATOM 1489 C CA . LEU A 1 215 ? 90.836 47.102 90.418 1.00 95.72 215 LEU A CA 1
ATOM 1490 C C . LEU A 1 215 ? 91.149 45.605 90.544 1.00 95.72 215 LEU A C 1
ATOM 1491 O O . LEU A 1 215 ? 91.673 45.172 91.563 1.00 95.72 215 LEU A O 1
ATOM 1496 N N . ARG A 1 216 ? 90.860 44.808 89.506 1.00 94.40 216 ARG A N 1
ATOM 1497 C CA . ARG A 1 216 ? 91.111 43.358 89.520 1.00 94.40 216 ARG A CA 1
ATOM 1498 C C . ARG A 1 216 ? 92.593 43.016 89.404 1.00 94.40 216 ARG A C 1
ATOM 1499 O O . ARG A 1 216 ? 93.140 42.317 90.252 1.00 94.40 216 ARG A O 1
ATOM 1507 N N . GLN A 1 217 ? 93.212 43.446 88.309 1.00 94.45 217 GLN A N 1
ATOM 1508 C CA . GLN A 1 217 ? 94.600 43.127 88.009 1.00 94.45 217 GLN A CA 1
ATOM 1509 C C . GLN A 1 217 ? 95.170 44.118 86.978 1.00 94.45 217 GLN A C 1
ATOM 1510 O O . GLN A 1 217 ? 94.882 44.011 85.773 1.00 94.45 217 GLN A O 1
ATOM 1516 N N . PRO A 1 218 ? 96.013 45.077 87.409 1.00 95.05 218 PRO A N 1
ATOM 1517 C CA . PRO A 1 218 ? 96.632 46.026 86.499 1.00 95.05 218 PRO A CA 1
ATOM 1518 C C . PRO A 1 218 ? 97.643 45.352 85.566 1.00 95.05 218 PRO A C 1
ATOM 1519 O O . PRO A 1 218 ? 98.198 44.299 85.868 1.00 95.05 218 PRO A O 1
ATOM 1523 N N . PHE A 1 219 ? 97.913 46.001 84.427 1.00 96.50 219 PHE A N 1
ATOM 1524 C CA . PHE A 1 219 ? 98.869 45.545 83.404 1.00 96.50 219 PHE A CA 1
ATOM 1525 C C . PHE A 1 219 ? 98.550 44.196 82.738 1.00 96.50 219 PHE A C 1
ATOM 1526 O O . PHE A 1 219 ? 99.422 43.605 82.101 1.00 96.50 219 PHE A O 1
ATOM 1534 N N . THR A 1 220 ? 97.310 43.726 82.839 1.00 97.59 220 THR A N 1
ATOM 1535 C CA . THR A 1 220 ? 96.804 42.625 82.009 1.00 97.59 220 THR A CA 1
ATOM 1536 C C . THR A 1 220 ? 96.574 43.085 80.568 1.00 97.59 220 THR A C 1
ATOM 1537 O O . THR A 1 220 ? 96.470 44.279 80.288 1.00 97.59 220 THR A O 1
ATOM 1541 N N . TRP A 1 221 ? 96.443 42.141 79.636 1.00 97.76 221 TRP A N 1
ATOM 1542 C CA . TRP A 1 221 ? 96.104 42.470 78.247 1.00 97.76 221 TRP A CA 1
ATOM 1543 C C . TRP A 1 221 ? 94.785 43.249 78.145 1.00 97.76 221 TRP A C 1
ATOM 1544 O O . TRP A 1 221 ? 94.716 44.277 77.474 1.00 97.76 221 TRP A O 1
ATOM 1555 N N . SER A 1 222 ? 93.764 42.831 78.897 1.00 97.91 222 SER A N 1
ATOM 1556 C CA . SER A 1 222 ? 92.488 43.550 78.983 1.00 97.91 222 SER A CA 1
ATOM 1557 C C . SER A 1 222 ? 92.649 44.973 79.524 1.00 97.91 222 SER A C 1
ATOM 1558 O O . SER A 1 222 ? 92.004 45.883 79.018 1.00 97.91 222 SER A O 1
ATOM 1561 N N . TRP A 1 223 ? 93.532 45.189 80.505 1.00 98.38 223 TRP A N 1
ATOM 1562 C CA . TRP A 1 223 ? 93.835 46.528 81.018 1.00 98.38 223 TRP A CA 1
ATOM 1563 C C . TRP A 1 223 ? 94.379 47.451 79.920 1.00 98.38 223 TRP A C 1
ATOM 1564 O O . TRP A 1 223 ? 93.928 48.589 79.804 1.00 98.38 223 TRP A O 1
ATOM 1575 N N . TYR A 1 224 ? 95.290 46.953 79.077 1.00 98.32 224 TYR A N 1
ATOM 1576 C CA . TYR A 1 224 ? 95.819 47.715 77.942 1.00 98.32 224 TYR A CA 1
ATOM 1577 C C . TYR A 1 224 ? 94.748 47.992 76.883 1.00 98.32 224 TYR A C 1
ATOM 1578 O O . TYR A 1 224 ? 94.629 49.135 76.447 1.00 98.32 224 TYR A O 1
ATOM 1587 N N . ILE A 1 225 ? 93.946 46.984 76.513 1.00 98.46 225 ILE A N 1
ATOM 1588 C CA . ILE A 1 225 ? 92.851 47.160 75.549 1.00 98.46 225 ILE A CA 1
ATOM 1589 C C . ILE A 1 225 ? 91.923 48.289 75.996 1.00 98.46 225 ILE A C 1
ATOM 1590 O O . ILE A 1 225 ? 91.680 49.212 75.228 1.00 98.46 225 ILE A O 1
ATOM 1595 N N . TRP A 1 226 ? 91.434 48.248 77.239 1.00 98.54 226 TRP A N 1
ATOM 1596 C CA . TRP A 1 226 ? 90.474 49.247 77.705 1.00 98.54 226 TRP A CA 1
ATOM 1597 C C . TRP A 1 226 ? 91.099 50.627 77.884 1.00 98.54 226 TRP A C 1
ATOM 1598 O O . TRP A 1 226 ? 90.449 51.612 77.558 1.00 98.54 226 TRP A O 1
ATOM 1609 N N . LEU A 1 227 ? 92.367 50.714 78.302 1.00 98.65 227 LEU A N 1
ATOM 1610 C CA . LEU A 1 227 ? 93.088 51.987 78.364 1.00 98.65 227 LEU A CA 1
ATOM 1611 C C . LEU A 1 227 ? 93.180 52.660 76.985 1.00 98.65 227 LEU A C 1
ATOM 1612 O O . LEU A 1 227 ? 92.879 53.842 76.847 1.00 98.65 227 LEU A O 1
ATOM 1617 N N . HIS A 1 228 ? 93.602 51.905 75.968 1.00 98.56 228 HIS A N 1
ATOM 1618 C CA . HIS A 1 228 ? 93.732 52.431 74.611 1.00 98.56 228 HIS A CA 1
ATOM 1619 C C . HIS A 1 228 ? 92.370 52.668 73.955 1.00 98.56 228 HIS A C 1
ATOM 1620 O O . HIS A 1 228 ? 92.238 53.626 73.200 1.00 98.56 228 HIS A O 1
ATOM 1627 N N . ALA A 1 229 ? 91.345 51.874 74.279 1.00 98.62 229 ALA A N 1
ATOM 1628 C CA . ALA A 1 229 ? 89.974 52.128 73.847 1.00 98.62 229 ALA A CA 1
ATOM 1629 C C . ALA A 1 229 ? 89.415 53.424 74.454 1.00 98.62 229 ALA A C 1
ATOM 1630 O O . ALA A 1 229 ? 88.783 54.199 73.741 1.00 98.62 229 ALA A O 1
ATOM 1632 N N . THR A 1 230 ? 89.692 53.724 75.732 1.00 98.71 230 THR A N 1
ATOM 1633 C CA . THR A 1 230 ? 89.355 55.026 76.332 1.00 98.71 230 THR A CA 1
ATOM 1634 C C . THR A 1 230 ? 90.051 56.164 75.595 1.00 98.71 230 THR A C 1
ATOM 1635 O O . THR A 1 230 ? 89.402 57.146 75.251 1.00 98.71 230 THR A O 1
ATOM 1639 N N . GLY A 1 231 ? 91.349 56.026 75.316 1.00 98.61 231 GLY A N 1
ATOM 1640 C CA . GLY A 1 231 ? 92.103 57.017 74.552 1.00 98.61 231 GLY A CA 1
ATOM 1641 C C . GLY A 1 231 ? 91.561 57.243 73.141 1.00 98.61 231 GLY A C 1
ATOM 1642 O O . GLY A 1 231 ? 91.397 58.383 72.711 1.00 98.61 231 GLY A O 1
ATOM 1643 N N . LEU A 1 232 ? 91.254 56.163 72.421 1.00 98.49 232 LEU A N 1
ATOM 1644 C CA . LEU A 1 232 ? 90.677 56.218 71.081 1.00 98.49 232 LEU A CA 1
ATOM 1645 C C . LEU A 1 232 ? 89.342 56.975 71.084 1.00 98.49 232 LEU A C 1
ATOM 1646 O O . LEU A 1 232 ? 89.169 57.915 70.309 1.00 98.49 232 LEU A O 1
ATOM 1651 N N . SER A 1 233 ? 88.440 56.626 72.004 1.00 98.40 233 SER A N 1
ATOM 1652 C CA . SER A 1 233 ? 87.148 57.304 72.151 1.00 98.40 233 SER A CA 1
ATOM 1653 C C . SER A 1 233 ? 87.318 58.783 72.518 1.00 98.40 233 SER A C 1
ATOM 1654 O O . SER A 1 233 ? 86.693 59.640 71.895 1.00 98.40 233 SER A O 1
ATOM 1657 N N . LEU A 1 234 ? 88.236 59.114 73.441 1.00 98.37 234 LEU A N 1
ATOM 1658 C CA . LEU A 1 234 ? 88.588 60.500 73.765 1.00 98.37 234 LEU A CA 1
ATOM 1659 C C . LEU A 1 234 ? 89.096 61.267 72.534 1.00 98.37 234 LEU A C 1
ATOM 1660 O O . LEU A 1 234 ? 88.731 62.424 72.325 1.00 98.37 234 LEU A O 1
ATOM 1665 N N . SER A 1 235 ? 89.910 60.628 71.688 1.00 98.38 235 SER A N 1
ATOM 1666 C CA . SER A 1 235 ? 90.359 61.226 70.432 1.00 98.38 235 SER A CA 1
ATOM 1667 C C . SER A 1 235 ? 89.189 61.563 69.511 1.00 98.38 235 SER A C 1
ATOM 1668 O O . SER A 1 235 ? 89.186 62.643 68.931 1.00 98.38 235 SER A O 1
ATOM 1671 N N . PHE A 1 236 ? 88.198 60.681 69.368 1.00 98.47 236 PHE A N 1
ATOM 1672 C CA . PHE A 1 236 ? 87.017 60.940 68.536 1.00 98.47 236 PHE A CA 1
ATOM 1673 C C . PHE A 1 236 ? 86.156 62.082 69.074 1.00 98.47 236 PHE A C 1
ATOM 1674 O O . PHE A 1 236 ? 85.658 62.893 68.291 1.00 98.47 236 PHE A O 1
ATOM 1682 N N . VAL A 1 237 ? 86.063 62.215 70.397 1.00 98.02 237 VAL A N 1
ATOM 1683 C CA . VAL A 1 237 ? 85.355 63.324 71.049 1.00 98.02 237 VAL A CA 1
ATOM 1684 C C . VAL A 1 237 ? 85.982 64.675 70.672 1.00 98.02 237 VAL A C 1
ATOM 1685 O O . VAL A 1 237 ? 85.300 65.530 70.105 1.00 98.02 237 VAL A O 1
ATOM 1689 N N . ILE A 1 238 ? 87.291 64.859 70.900 1.00 97.27 238 ILE A N 1
ATOM 1690 C CA . ILE A 1 238 ? 87.962 66.134 70.581 1.00 97.27 238 ILE A CA 1
ATOM 1691 C C . ILE A 1 238 ? 88.127 66.366 69.076 1.00 97.27 238 ILE A C 1
ATOM 1692 O O . ILE A 1 238 ? 88.161 67.510 68.644 1.00 97.27 238 ILE A O 1
ATOM 1697 N N . SER A 1 239 ? 88.189 65.304 68.267 1.00 98.08 239 SER A N 1
ATOM 1698 C CA . SER A 1 239 ? 88.242 65.414 66.802 1.00 98.08 239 SER A CA 1
ATOM 1699 C C . SER A 1 239 ? 86.877 65.744 66.181 1.00 98.08 239 SER A C 1
ATOM 1700 O O . SER A 1 239 ? 86.814 66.062 64.995 1.00 98.08 239 SER A O 1
ATOM 1703 N N . THR A 1 240 ? 85.790 65.677 66.952 1.00 97.78 240 THR A N 1
ATOM 1704 C CA . THR A 1 240 ? 84.448 66.082 66.515 1.00 97.78 240 THR A CA 1
ATOM 1705 C C . THR A 1 240 ? 84.182 67.554 66.835 1.00 97.78 240 THR A C 1
ATOM 1706 O O . THR A 1 240 ? 83.889 68.332 65.934 1.00 97.78 240 THR A O 1
ATOM 1710 N N . LYS A 1 241 ? 84.314 67.956 68.106 1.00 95.46 241 LYS A N 1
ATOM 1711 C CA . LYS A 1 241 ? 84.131 69.348 68.560 1.00 95.46 241 LYS A CA 1
ATOM 1712 C C . LYS A 1 241 ? 85.080 69.649 69.727 1.00 95.46 241 LYS A C 1
ATOM 1713 O O . LYS A 1 241 ? 85.315 68.794 70.582 1.00 95.46 241 LYS A O 1
ATOM 1719 N N . TYR A 1 242 ? 85.560 70.890 69.837 1.00 93.80 242 TYR A N 1
ATOM 1720 C CA . TYR A 1 242 ? 86.470 71.298 70.929 1.00 93.80 242 TYR A CA 1
ATOM 1721 C C . TYR A 1 242 ? 85.847 71.253 72.328 1.00 93.80 242 TYR A C 1
ATOM 1722 O O . TYR A 1 242 ? 86.572 71.091 73.306 1.00 93.80 242 TYR A O 1
ATOM 1731 N N . VAL A 1 243 ? 84.512 71.283 72.428 1.00 91.37 243 VAL A N 1
ATOM 1732 C CA . VAL A 1 243 ? 83.793 70.996 73.683 1.00 91.37 243 VAL A CA 1
ATOM 1733 C C . VAL A 1 243 ? 84.170 69.629 74.269 1.00 91.37 243 VAL A C 1
ATOM 1734 O O . VAL A 1 243 ? 84.078 69.420 75.473 1.00 91.37 243 VAL A O 1
ATOM 1738 N N . GLY A 1 244 ? 84.705 68.721 73.450 1.00 92.02 244 GLY A N 1
ATOM 1739 C CA . GLY A 1 244 ? 85.278 67.456 73.884 1.00 92.02 244 GLY A CA 1
ATOM 1740 C C . GLY A 1 244 ? 86.392 67.557 74.937 1.00 92.02 244 GLY A C 1
ATOM 1741 O O . GLY A 1 244 ? 86.659 66.580 75.640 1.00 92.02 244 GLY A O 1
ATOM 1742 N N . VAL A 1 245 ? 87.007 68.733 75.116 1.00 95.74 245 VAL A N 1
ATOM 1743 C CA . VAL A 1 245 ? 87.933 68.997 76.235 1.00 95.74 245 VAL A CA 1
ATOM 1744 C C . VAL A 1 245 ? 87.280 68.768 77.605 1.00 95.74 245 VAL A C 1
ATOM 1745 O O . VAL A 1 245 ? 87.955 68.365 78.555 1.00 95.74 245 VAL A O 1
ATOM 1749 N N . MET A 1 246 ? 85.955 68.934 77.707 1.00 97.06 246 MET A N 1
ATOM 1750 C CA . MET A 1 246 ? 85.201 68.672 78.934 1.00 97.06 246 MET A CA 1
ATOM 1751 C C . MET A 1 246 ? 85.192 67.182 79.277 1.00 97.06 246 MET A C 1
ATOM 1752 O O . MET A 1 246 ? 85.341 66.804 80.440 1.00 97.06 246 MET A O 1
ATOM 1757 N N . THR A 1 247 ? 85.141 66.316 78.262 1.00 98.02 247 THR A N 1
ATOM 1758 C CA . THR A 1 247 ? 85.244 64.863 78.433 1.00 98.02 247 THR A CA 1
ATOM 1759 C C . THR A 1 247 ? 86.659 64.449 78.832 1.00 98.02 247 THR A C 1
ATOM 1760 O O . THR A 1 247 ? 86.821 63.629 79.738 1.00 98.02 247 THR A O 1
ATOM 1764 N N . TYR A 1 248 ? 87.692 65.066 78.241 1.00 97.63 248 TYR A N 1
ATOM 1765 C CA . TYR A 1 248 ? 89.073 64.900 78.708 1.00 97.63 248 TYR A CA 1
ATOM 1766 C C . TYR A 1 248 ? 89.240 65.327 80.166 1.00 97.63 248 TYR A C 1
ATOM 1767 O O . TYR A 1 248 ? 89.925 64.645 80.920 1.00 97.63 248 TYR A O 1
ATOM 1776 N N . SER A 1 249 ? 88.603 66.425 80.576 1.00 97.72 249 SER A N 1
ATOM 1777 C CA . SER A 1 249 ? 88.668 66.921 81.952 1.00 97.72 249 SER A CA 1
ATOM 1778 C C . SER A 1 249 ? 87.995 65.952 82.927 1.00 97.72 249 SER A C 1
ATOM 1779 O O . SER A 1 249 ? 88.586 65.614 83.950 1.00 97.72 249 SER A O 1
ATOM 1782 N N . ALA A 1 250 ? 86.815 65.422 82.578 1.00 98.14 250 ALA A N 1
ATOM 1783 C CA . ALA A 1 250 ? 86.094 64.440 83.388 1.00 98.14 250 ALA A CA 1
ATOM 1784 C C . ALA A 1 250 ? 86.895 63.141 83.591 1.00 98.14 250 ALA A C 1
ATOM 1785 O O . ALA A 1 250 ? 87.116 62.701 84.723 1.00 98.14 250 ALA A O 1
ATOM 1787 N N . ILE A 1 251 ? 87.394 62.540 82.502 1.00 98.49 251 ILE A N 1
ATOM 1788 C CA . ILE A 1 251 ? 88.210 61.317 82.572 1.00 98.49 251 ILE A CA 1
ATOM 1789 C C . ILE A 1 251 ? 89.575 61.596 83.209 1.00 98.49 251 ILE A C 1
ATOM 1790 O O . ILE A 1 251 ? 90.066 60.788 83.998 1.00 98.49 251 ILE A O 1
ATOM 1795 N N . GLY A 1 252 ? 90.180 62.739 82.900 1.00 97.81 252 GLY A N 1
ATOM 1796 C CA . GLY A 1 252 ? 91.449 63.180 83.463 1.00 97.81 252 GLY A CA 1
ATOM 1797 C C . GLY A 1 252 ? 91.377 63.328 84.978 1.00 97.81 252 GLY A C 1
ATOM 1798 O O . GLY A 1 252 ? 92.238 62.795 85.676 1.00 97.81 252 GLY A O 1
ATOM 1799 N N . PHE A 1 253 ? 90.318 63.956 85.497 1.00 97.93 253 PHE A N 1
ATOM 1800 C CA . PHE A 1 253 ? 90.077 64.061 86.932 1.00 97.93 253 PHE A CA 1
ATOM 1801 C C . PHE A 1 253 ? 89.988 62.676 87.582 1.00 97.93 253 PHE A C 1
ATOM 1802 O O . PHE A 1 253 ? 90.731 62.387 88.520 1.00 97.93 253 PHE A O 1
ATOM 1810 N N . ALA A 1 254 ? 89.160 61.779 87.041 1.00 97.80 254 ALA A N 1
ATOM 1811 C CA . ALA A 1 254 ? 89.025 60.425 87.569 1.00 97.80 254 ALA A CA 1
ATOM 1812 C C . ALA A 1 254 ? 90.351 59.635 87.514 1.00 97.80 254 ALA A C 1
ATOM 1813 O O . ALA A 1 254 ? 90.702 58.917 88.456 1.00 97.80 254 ALA A O 1
ATOM 1815 N N . ALA A 1 255 ? 91.126 59.793 86.436 1.00 97.63 255 ALA A N 1
ATOM 1816 C CA . ALA A 1 255 ? 92.422 59.147 86.275 1.00 97.63 255 ALA A CA 1
ATOM 1817 C C . ALA A 1 255 ? 93.465 59.678 87.268 1.00 97.63 255 ALA A C 1
ATOM 1818 O O . ALA A 1 255 ? 94.259 58.887 87.783 1.00 97.63 255 ALA A O 1
ATOM 1820 N N . VAL A 1 256 ? 93.455 60.988 87.552 1.00 97.74 256 VAL A N 1
ATOM 1821 C CA . VAL A 1 256 ? 94.317 61.642 88.548 1.00 97.74 256 VAL A CA 1
ATOM 1822 C C . VAL A 1 256 ? 93.943 61.205 89.962 1.00 97.74 256 VAL A C 1
ATOM 1823 O O . VAL A 1 256 ? 94.837 60.835 90.715 1.00 97.74 256 VAL A O 1
ATOM 1827 N N . VAL A 1 257 ? 92.651 61.159 90.303 1.00 96.61 257 VAL A N 1
ATOM 1828 C CA . VAL A 1 257 ? 92.173 60.634 91.599 1.00 96.61 257 VAL A CA 1
ATOM 1829 C C . VAL A 1 257 ? 92.673 59.206 91.806 1.00 96.61 257 VAL A C 1
ATOM 1830 O O . VAL A 1 257 ? 93.223 58.883 92.855 1.00 96.61 257 VAL A O 1
ATOM 1834 N N . ASN A 1 258 ? 92.562 58.353 90.788 1.00 96.53 258 ASN A N 1
ATOM 1835 C CA . ASN A 1 258 ? 93.061 56.991 90.924 1.00 96.53 258 ASN A CA 1
ATOM 1836 C C . ASN A 1 258 ? 94.598 56.923 90.990 1.00 96.53 258 ASN A C 1
ATOM 1837 O O . ASN A 1 258 ? 95.133 56.145 91.770 1.00 96.53 258 ASN A O 1
ATOM 1842 N N . LEU A 1 259 ? 95.328 57.742 90.226 1.00 97.03 259 LEU A N 1
ATOM 1843 C CA . LEU A 1 259 ? 96.789 57.836 90.366 1.00 97.03 259 LEU A CA 1
ATOM 1844 C C . LEU A 1 259 ? 97.199 58.318 91.765 1.00 97.03 259 LEU A C 1
ATOM 1845 O O . LEU A 1 259 ? 98.179 57.811 92.303 1.00 97.03 259 LEU A O 1
ATOM 1850 N N . TRP A 1 260 ? 96.440 59.232 92.369 1.00 96.55 260 TRP A N 1
ATOM 1851 C CA . TRP A 1 260 ? 96.654 59.697 93.737 1.00 96.55 260 TRP A CA 1
ATOM 1852 C C . TRP A 1 260 ? 96.514 58.558 94.756 1.00 96.55 260 TRP A C 1
ATOM 1853 O O . TRP A 1 260 ? 97.374 58.407 95.617 1.00 96.55 260 TRP A O 1
ATOM 1864 N N . GLN A 1 261 ? 95.505 57.693 94.605 1.00 94.59 261 GLN A N 1
ATOM 1865 C CA . GLN A 1 261 ? 95.369 56.489 95.440 1.00 94.59 261 GLN A CA 1
ATOM 1866 C C . GLN A 1 261 ? 96.538 55.510 95.260 1.00 94.59 261 GLN A C 1
ATOM 1867 O O . GLN A 1 261 ? 97.004 54.927 96.232 1.00 94.59 261 GLN A O 1
ATOM 1873 N N . LEU A 1 262 ? 97.044 55.345 94.034 1.00 94.45 262 LEU A N 1
ATOM 1874 C CA . LEU A 1 262 ? 98.190 54.469 93.751 1.00 94.45 262 LEU A CA 1
ATOM 1875 C C . LEU A 1 262 ? 99.535 55.040 94.235 1.00 94.45 262 LEU A C 1
ATOM 1876 O O . LEU A 1 262 ? 100.495 54.281 94.358 1.00 94.45 262 LEU A O 1
ATOM 1881 N N . LEU A 1 263 ? 99.619 56.354 94.464 1.00 93.78 263 LEU A N 1
ATOM 1882 C CA . LEU A 1 263 ? 100.802 57.018 95.017 1.00 93.78 263 LEU A CA 1
ATOM 1883 C C . LEU A 1 263 ? 100.898 56.853 96.542 1.00 93.78 263 LEU A C 1
ATOM 1884 O O . LEU A 1 263 ? 101.992 56.964 97.095 1.00 93.78 263 LEU A O 1
ATOM 1889 N N . ASP A 1 264 ? 99.774 56.597 97.221 1.00 90.42 264 ASP A N 1
ATOM 1890 C CA . ASP A 1 264 ? 99.746 56.370 98.666 1.00 90.42 264 ASP A CA 1
ATOM 1891 C C . ASP A 1 264 ? 100.624 55.162 99.041 1.00 90.42 264 ASP A C 1
ATOM 1892 O O . ASP A 1 264 ? 100.529 54.081 98.460 1.00 90.42 264 ASP A O 1
ATOM 1897 N N . ILE A 1 265 ? 101.450 55.321 100.080 1.00 86.75 265 ILE A N 1
ATOM 1898 C CA . ILE A 1 265 ? 102.294 54.261 100.645 1.00 86.75 265 ILE A CA 1
ATOM 1899 C C . ILE A 1 265 ? 101.442 53.039 101.032 1.00 86.75 265 ILE A C 1
ATOM 1900 O O . ILE A 1 265 ? 101.890 51.898 100.895 1.00 86.75 265 ILE A O 1
ATOM 1905 N N . LYS A 1 266 ? 100.194 53.257 101.467 1.00 86.01 266 LYS A N 1
ATOM 1906 C CA . LYS A 1 266 ? 99.243 52.188 101.804 1.00 86.01 266 LYS A CA 1
ATOM 1907 C C . LYS A 1 266 ? 98.812 51.345 100.597 1.00 86.01 266 LYS A C 1
ATOM 1908 O O . LYS A 1 266 ? 98.314 50.237 100.792 1.00 86.01 266 LYS A O 1
ATOM 1914 N N . ALA A 1 267 ? 98.996 51.822 99.362 1.00 87.69 267 ALA A N 1
ATOM 1915 C CA . ALA A 1 267 ? 98.745 51.031 98.157 1.00 87.69 267 ALA A CA 1
ATOM 1916 C C . ALA A 1 267 ? 99.779 49.904 97.975 1.00 87.69 267 ALA A C 1
ATOM 1917 O O . ALA A 1 267 ? 99.537 48.962 97.220 1.00 87.69 267 ALA A O 1
ATOM 1919 N N . GLY A 1 268 ? 100.919 49.980 98.673 1.00 87.00 268 GLY A N 1
ATOM 1920 C CA . GLY A 1 268 ? 101.962 48.953 98.644 1.00 87.00 268 GLY A CA 1
ATOM 1921 C C . GLY A 1 268 ? 102.774 48.923 97.347 1.00 87.00 268 GLY A C 1
ATOM 1922 O O . GLY A 1 268 ? 103.437 47.924 97.067 1.00 87.00 268 GLY A O 1
ATOM 1923 N N . LEU A 1 269 ? 102.723 49.992 96.546 1.00 89.45 269 LEU A N 1
ATOM 1924 C CA . LEU A 1 269 ? 103.477 50.113 95.302 1.00 89.45 269 LEU A CA 1
ATOM 1925 C C . LEU A 1 269 ? 104.830 50.785 95.542 1.00 89.45 269 LEU A C 1
ATOM 1926 O O . LEU A 1 269 ? 104.928 51.785 96.246 1.00 89.45 269 LEU A O 1
ATOM 1931 N N . SER A 1 270 ? 105.873 50.250 94.908 1.00 92.24 270 SER A N 1
ATOM 1932 C CA . SER A 1 270 ? 107.156 50.955 94.769 1.00 92.24 270 SER A CA 1
ATOM 1933 C C . SER A 1 270 ? 107.025 52.142 93.819 1.00 92.24 270 SER A C 1
ATOM 1934 O O . SER A 1 270 ? 106.194 52.130 92.898 1.00 92.24 270 SER A O 1
ATOM 1937 N N . LEU A 1 271 ? 107.920 53.128 93.937 1.00 92.52 271 LEU A N 1
ATOM 1938 C CA . LEU A 1 271 ? 107.903 54.291 93.047 1.00 92.52 271 LEU A CA 1
ATOM 1939 C C . LEU A 1 271 ? 108.073 53.887 91.569 1.00 92.52 271 LEU A C 1
ATOM 1940 O O . LEU A 1 271 ? 107.463 54.475 90.678 1.00 92.52 271 LEU A O 1
ATOM 1945 N N . ARG A 1 272 ? 108.834 52.821 91.286 1.00 95.00 272 ARG A N 1
ATOM 1946 C CA . ARG A 1 272 ? 108.983 52.270 89.925 1.00 95.00 272 ARG A CA 1
ATOM 1947 C C . ARG A 1 272 ? 107.665 51.719 89.364 1.00 95.00 272 ARG A C 1
ATOM 1948 O O . ARG A 1 272 ? 107.364 51.924 88.189 1.00 95.00 272 ARG A O 1
ATOM 1956 N N . GLN A 1 273 ? 106.873 51.024 90.186 1.00 93.95 273 GLN A N 1
ATOM 1957 C CA . GLN A 1 273 ? 105.562 50.509 89.782 1.00 93.95 273 GLN A CA 1
ATOM 1958 C C . GLN A 1 273 ? 104.562 51.647 89.561 1.00 93.95 273 GLN A C 1
ATOM 1959 O O . GLN A 1 273 ? 103.843 51.633 88.559 1.00 93.95 273 GLN A O 1
ATOM 1965 N N . PHE A 1 274 ? 104.567 52.659 90.429 1.00 95.75 274 PHE A N 1
ATOM 1966 C CA . PHE A 1 274 ? 103.780 53.877 90.236 1.00 95.75 274 PHE A CA 1
ATOM 1967 C C . PHE A 1 274 ? 104.147 54.580 88.918 1.00 95.75 274 PHE A C 1
ATOM 1968 O O . PHE A 1 274 ? 103.273 54.844 88.092 1.00 95.75 274 PHE A O 1
ATOM 1976 N N . MET A 1 275 ? 105.438 54.798 88.653 1.00 97.22 275 MET A N 1
ATOM 1977 C CA . MET A 1 275 ? 105.890 55.425 87.406 1.00 97.22 275 MET A CA 1
ATOM 1978 C C . MET A 1 275 ? 105.489 54.611 86.172 1.00 97.22 275 MET A C 1
ATOM 1979 O O . MET A 1 275 ? 105.120 55.184 85.148 1.00 97.22 275 MET A O 1
ATOM 1984 N N . ARG A 1 276 ? 105.459 53.274 86.269 1.00 97.47 276 ARG A N 1
ATOM 1985 C CA . ARG A 1 276 ? 104.914 52.420 85.204 1.00 97.47 276 ARG A CA 1
ATOM 1986 C C . ARG A 1 276 ? 103.424 52.697 84.963 1.00 97.47 276 ARG A C 1
ATOM 1987 O O . ARG A 1 276 ? 103.025 52.788 83.804 1.00 97.47 276 ARG A O 1
ATOM 1995 N N . HIS A 1 277 ? 102.607 52.844 86.008 1.00 97.78 277 HIS A N 1
ATOM 1996 C CA . HIS A 1 277 ? 101.201 53.247 85.857 1.00 97.78 277 HIS A CA 1
ATOM 1997 C C . HIS A 1 277 ? 101.080 54.614 85.182 1.00 97.78 277 HIS A C 1
ATOM 1998 O O . HIS A 1 277 ? 100.358 54.740 84.191 1.00 97.78 277 HIS A O 1
ATOM 2005 N N . PHE A 1 278 ? 101.824 55.603 85.679 1.00 98.04 278 PHE A N 1
ATOM 2006 C CA . PHE A 1 278 ? 101.819 56.968 85.158 1.00 98.04 278 PHE A CA 1
ATOM 2007 C C . PHE A 1 278 ? 102.177 57.010 83.666 1.00 98.04 278 PHE A C 1
ATOM 2008 O O . PHE A 1 278 ? 101.376 57.469 82.853 1.00 98.04 278 PHE A O 1
ATOM 2016 N N . SER A 1 279 ? 103.329 56.453 83.270 1.00 98.04 279 SER A N 1
ATOM 2017 C CA . SER A 1 279 ? 103.793 56.494 81.880 1.00 98.04 279 SER A CA 1
ATOM 2018 C C . SER A 1 279 ? 102.854 55.764 80.918 1.00 98.04 279 SER A C 1
ATOM 2019 O O . SER A 1 279 ? 102.647 56.226 79.795 1.00 98.04 279 SER A O 1
ATOM 2022 N N . LYS A 1 280 ? 102.257 54.635 81.331 1.00 98.10 280 LYS A N 1
ATOM 2023 C CA . LYS A 1 280 ? 101.303 53.907 80.477 1.00 98.10 280 LYS A CA 1
ATOM 2024 C C . LYS A 1 280 ? 99.992 54.670 80.309 1.00 98.10 280 LYS A C 1
ATOM 2025 O O . LYS A 1 280 ? 99.501 54.743 79.189 1.00 98.10 280 LYS A O 1
ATOM 2031 N N . ARG A 1 281 ? 99.465 55.295 81.370 1.00 98.26 281 ARG A N 1
ATOM 2032 C CA . ARG A 1 281 ? 98.257 56.132 81.276 1.00 98.26 281 ARG A CA 1
ATOM 2033 C C . ARG A 1 281 ? 98.494 57.401 80.468 1.00 98.26 281 ARG A C 1
ATOM 2034 O O . ARG A 1 281 ? 97.669 57.714 79.625 1.00 98.26 281 ARG A O 1
ATOM 2042 N N . LEU A 1 282 ? 99.636 58.069 80.645 1.00 98.16 282 LEU A N 1
ATOM 2043 C CA . LEU A 1 282 ? 100.030 59.217 79.819 1.00 98.16 282 LEU A CA 1
ATOM 2044 C C . LEU A 1 282 ? 100.063 58.843 78.330 1.00 98.16 282 LEU A C 1
ATOM 2045 O O . LEU A 1 282 ? 99.534 59.560 77.484 1.00 98.16 282 LEU A O 1
ATOM 2050 N N . ASN A 1 283 ? 100.642 57.687 78.002 1.00 97.88 283 ASN A N 1
ATOM 2051 C CA . ASN A 1 283 ? 100.673 57.206 76.624 1.00 97.88 283 ASN A CA 1
ATOM 2052 C C . ASN A 1 283 ? 99.271 56.892 76.074 1.00 97.88 283 ASN A C 1
ATOM 2053 O O . ASN A 1 283 ? 98.940 57.347 74.981 1.00 97.88 283 ASN A O 1
ATOM 2058 N N . GLY A 1 284 ? 98.455 56.147 76.825 1.00 97.93 284 GLY A N 1
ATOM 2059 C CA . GLY A 1 284 ? 97.126 55.714 76.387 1.00 97.93 284 GLY A CA 1
ATOM 2060 C C . GLY A 1 284 ? 96.061 56.809 76.369 1.00 97.93 284 GLY A C 1
ATOM 2061 O O . GLY A 1 284 ? 95.191 56.765 75.513 1.00 97.93 284 GLY A O 1
ATOM 2062 N N . LEU A 1 285 ? 96.133 57.797 77.270 1.00 98.16 285 LEU A N 1
ATOM 2063 C CA . LEU A 1 285 ? 95.112 58.844 77.432 1.00 98.16 285 LEU A CA 1
ATOM 2064 C C . LEU A 1 285 ? 95.511 60.204 76.847 1.00 98.16 285 LEU A C 1
ATOM 2065 O O . LEU A 1 285 ? 94.646 61.064 76.727 1.00 98.16 285 LEU A O 1
ATOM 2070 N N . VAL A 1 286 ? 96.783 60.424 76.490 1.00 97.63 286 VAL A N 1
ATOM 2071 C CA . VAL A 1 286 ? 97.255 61.718 75.952 1.00 97.63 286 VAL A CA 1
ATOM 2072 C C . VAL A 1 286 ? 98.011 61.551 74.635 1.00 97.63 286 VAL A C 1
ATOM 2073 O O . VAL A 1 286 ? 97.585 62.090 73.617 1.00 97.63 286 VAL A O 1
ATOM 2077 N N . LEU A 1 287 ? 99.108 60.784 74.618 1.00 97.98 287 LEU A N 1
ATOM 2078 C CA . LEU A 1 287 ? 99.995 60.739 73.444 1.00 97.98 287 LEU A CA 1
ATOM 2079 C C . LEU A 1 287 ? 99.349 60.064 72.227 1.00 97.98 287 LEU A C 1
ATOM 2080 O O . LEU A 1 287 ? 99.356 60.630 71.141 1.00 97.98 287 LEU A O 1
ATOM 2085 N N . ILE A 1 288 ? 98.789 58.864 72.393 1.00 97.58 288 ILE A N 1
ATOM 2086 C CA . ILE A 1 288 ? 98.124 58.144 71.292 1.00 97.58 288 ILE A CA 1
ATOM 2087 C C . ILE A 1 288 ? 96.891 58.904 70.784 1.00 97.58 288 ILE A C 1
ATOM 2088 O O . ILE A 1 288 ? 96.791 59.095 69.572 1.00 97.58 288 ILE A O 1
ATOM 2093 N N . PRO A 1 289 ? 95.982 59.392 71.653 1.00 98.03 289 PRO A N 1
ATOM 2094 C CA . PRO A 1 289 ? 94.852 60.201 71.206 1.00 98.03 289 PRO A CA 1
ATOM 2095 C C . PRO A 1 289 ? 95.282 61.450 70.437 1.00 98.03 289 PRO A C 1
ATOM 2096 O O . PRO A 1 289 ? 94.686 61.778 69.418 1.00 98.03 289 PRO A O 1
ATOM 2100 N N . PHE A 1 290 ? 96.368 62.112 70.851 1.00 97.55 290 PHE A N 1
ATOM 2101 C CA . PHE A 1 290 ? 96.899 63.257 70.110 1.00 97.55 290 PHE A CA 1
ATOM 2102 C C . PHE A 1 290 ? 97.408 62.876 68.710 1.00 97.55 290 PHE A C 1
ATOM 2103 O O . PHE A 1 290 ? 97.149 63.595 67.748 1.00 97.55 290 PHE A O 1
ATOM 2111 N N . VAL A 1 291 ? 98.066 61.724 68.555 1.00 98.19 291 VAL A N 1
ATOM 2112 C CA . VAL A 1 291 ? 98.484 61.222 67.231 1.00 98.19 291 VAL A CA 1
ATOM 2113 C C . VAL A 1 291 ? 97.277 60.933 66.336 1.00 98.19 291 VAL A C 1
ATOM 2114 O O . VAL A 1 291 ? 97.295 61.289 65.162 1.00 98.19 291 VAL A O 1
ATOM 2118 N N . ILE A 1 292 ? 96.212 60.340 66.879 1.00 98.11 292 ILE A N 1
ATOM 2119 C CA . ILE A 1 292 ? 94.976 60.058 66.133 1.00 98.11 292 ILE A CA 1
ATOM 2120 C C . ILE A 1 292 ? 94.262 61.365 65.748 1.00 98.11 292 ILE A C 1
ATOM 2121 O O . ILE A 1 292 ? 93.781 61.500 64.625 1.00 98.11 292 ILE A O 1
ATOM 2126 N N . TYR A 1 293 ? 94.256 62.359 66.631 1.00 98.16 293 TYR A N 1
ATOM 2127 C CA . TYR A 1 293 ? 93.765 63.701 66.318 1.00 98.16 293 TYR A CA 1
ATOM 2128 C C . TYR A 1 293 ? 94.526 64.332 65.137 1.00 98.16 293 TYR A C 1
ATOM 2129 O O . TYR A 1 293 ? 93.905 64.813 64.189 1.00 98.16 293 TYR A O 1
ATOM 2138 N N . LEU A 1 294 ? 95.864 64.269 65.136 1.00 98.31 294 LEU A N 1
ATOM 2139 C CA . LEU A 1 294 ? 96.683 64.748 64.015 1.00 98.31 294 LEU A CA 1
ATOM 2140 C C . LEU A 1 294 ? 96.440 63.948 62.727 1.00 98.31 294 LEU A C 1
ATOM 2141 O O . LEU A 1 294 ? 96.433 64.530 61.642 1.00 98.31 294 LEU A O 1
ATOM 2146 N N . PHE A 1 295 ? 96.212 62.640 62.835 1.00 98.16 295 PHE A N 1
ATOM 2147 C CA . PHE A 1 295 ? 95.902 61.783 61.689 1.00 98.16 295 PHE A CA 1
ATOM 2148 C C . PHE A 1 295 ? 94.670 62.276 60.922 1.00 98.16 295 PHE A C 1
ATOM 2149 O O . PHE A 1 295 ? 94.715 62.351 59.697 1.00 98.16 295 PHE A O 1
ATOM 2157 N N . TRP A 1 296 ? 93.612 62.709 61.607 1.00 98.10 296 TRP A N 1
ATOM 2158 C CA . TRP A 1 296 ? 92.424 63.241 60.936 1.00 98.10 296 TRP A CA 1
ATOM 2159 C C . TRP A 1 296 ? 92.691 64.534 60.161 1.00 98.10 296 TRP A C 1
ATOM 2160 O O . TRP A 1 296 ? 92.141 64.719 59.078 1.00 98.10 296 TRP A O 1
ATOM 2171 N N . PHE A 1 297 ? 93.580 65.403 60.649 1.00 98.17 297 PHE A N 1
ATOM 2172 C CA . PHE A 1 297 ? 94.029 66.571 59.884 1.00 98.17 297 PHE A CA 1
ATOM 2173 C C . PHE A 1 297 ? 94.892 66.188 58.686 1.00 98.17 297 PHE A C 1
ATOM 2174 O O . PHE A 1 297 ? 94.791 66.806 57.627 1.00 98.17 297 PHE A O 1
ATOM 2182 N N . TRP A 1 298 ? 95.734 65.167 58.833 1.00 97.87 298 TRP A N 1
ATOM 2183 C CA . TRP A 1 298 ? 96.521 64.654 57.717 1.00 97.87 298 TRP A CA 1
ATOM 2184 C C . TRP A 1 298 ? 95.617 64.111 56.600 1.00 97.87 298 TRP A C 1
ATOM 2185 O O . TRP A 1 298 ? 95.818 64.464 55.439 1.00 97.87 298 TRP A O 1
ATOM 2196 N N . VAL A 1 299 ? 94.576 63.339 56.947 1.00 98.04 299 VAL A N 1
ATOM 2197 C CA . VAL A 1 299 ? 93.558 62.888 55.983 1.00 98.04 299 VAL A CA 1
ATOM 2198 C C . VAL A 1 299 ? 92.844 64.090 55.365 1.00 98.04 299 VAL A C 1
ATOM 2199 O O . VAL A 1 299 ? 92.792 64.188 54.142 1.00 98.04 299 VAL A O 1
ATOM 2203 N N . HIS A 1 300 ? 92.383 65.042 56.178 1.00 97.86 300 HIS A N 1
ATOM 2204 C CA . HIS A 1 300 ? 91.693 66.247 55.712 1.00 97.86 300 HIS A CA 1
ATOM 2205 C C . HIS A 1 300 ? 92.493 67.010 54.643 1.00 97.86 300 HIS A C 1
ATOM 2206 O O . HIS A 1 300 ? 91.974 67.258 53.561 1.00 97.86 300 HIS A O 1
ATOM 2213 N N . PHE A 1 301 ? 93.778 67.295 54.886 1.00 97.05 301 PHE A N 1
ATOM 2214 C CA . PHE A 1 301 ? 94.631 67.985 53.906 1.00 97.05 301 PHE A CA 1
ATOM 2215 C C . PHE A 1 301 ? 95.000 67.131 52.685 1.00 97.05 301 PHE A C 1
ATOM 2216 O O . PHE A 1 301 ? 95.362 67.684 51.650 1.00 97.05 301 PHE A O 1
ATOM 2224 N N . THR A 1 302 ? 94.963 65.804 52.804 1.00 95.71 302 THR A N 1
ATOM 2225 C CA . THR A 1 302 ? 95.248 64.889 51.688 1.00 95.71 302 THR A CA 1
ATOM 2226 C C . THR A 1 302 ? 94.039 64.753 50.761 1.00 95.71 302 THR A C 1
ATOM 2227 O O . THR A 1 302 ? 94.185 64.651 49.537 1.00 95.71 302 THR A O 1
ATOM 2231 N N . VAL A 1 303 ? 92.833 64.757 51.333 1.00 96.64 303 VAL A N 1
ATOM 2232 C CA . VAL A 1 303 ? 91.580 64.722 50.577 1.00 96.64 303 VAL A CA 1
ATOM 2233 C C . VAL A 1 303 ? 91.345 66.073 49.909 1.00 96.64 303 VAL A C 1
ATOM 2234 O O . VAL A 1 303 ? 91.185 66.090 48.688 1.00 96.64 303 VAL A O 1
ATOM 2238 N N . LEU A 1 304 ? 91.415 67.176 50.666 1.00 95.83 304 LEU A N 1
ATOM 2239 C CA . LEU A 1 304 ? 91.202 68.544 50.179 1.00 95.83 304 LEU A CA 1
ATOM 2240 C C . LEU A 1 304 ? 92.483 69.133 49.577 1.00 95.83 304 LEU A C 1
ATOM 2241 O O . LEU A 1 304 ? 93.259 69.819 50.249 1.00 95.83 304 LEU A O 1
ATOM 2246 N N . ASN A 1 305 ? 92.722 68.823 48.307 1.00 93.07 305 ASN A N 1
ATOM 2247 C CA . ASN A 1 305 ? 93.934 69.208 47.584 1.00 93.07 305 ASN A CA 1
ATOM 2248 C C . ASN A 1 305 ? 93.683 70.229 46.467 1.00 93.07 305 ASN A C 1
ATOM 2249 O O . ASN A 1 305 ? 94.624 70.557 45.738 1.00 93.07 305 ASN A O 1
ATOM 2254 N N . THR A 1 306 ? 92.457 70.731 46.353 1.00 92.06 306 THR A N 1
ATOM 2255 C CA . THR A 1 306 ? 92.023 71.695 45.347 1.00 92.06 306 THR A CA 1
ATOM 2256 C C . THR A 1 306 ? 91.577 72.988 46.021 1.00 92.06 306 THR A C 1
ATOM 2257 O O . THR A 1 306 ? 91.023 72.953 47.120 1.00 92.06 306 THR A O 1
ATOM 2261 N N . SER A 1 307 ? 91.828 74.121 45.375 1.00 88.42 307 SER A N 1
ATOM 2262 C CA . SER A 1 307 ? 91.409 75.456 45.819 1.00 88.42 307 SER A CA 1
ATOM 2263 C C . SER A 1 307 ? 89.885 75.519 45.990 1.00 88.42 307 SER A C 1
ATOM 2264 O O . SER A 1 307 ? 89.148 74.914 45.206 1.00 88.42 307 SER A O 1
ATOM 2267 N N . GLY A 1 308 ? 89.409 76.222 47.015 1.00 88.41 308 GLY A N 1
ATOM 2268 C CA . GLY A 1 308 ? 87.991 76.251 47.369 1.00 88.41 308 GLY A CA 1
ATOM 2269 C C . GLY A 1 308 ? 87.611 77.412 48.297 1.00 88.41 308 GLY A C 1
ATOM 2270 O O . GLY A 1 308 ? 88.409 78.317 48.539 1.00 88.41 308 GLY A O 1
ATOM 2271 N N . PRO A 1 309 ? 86.384 77.425 48.853 1.00 87.05 309 PRO A N 1
ATOM 2272 C CA . PRO A 1 309 ? 85.890 78.541 49.669 1.00 87.05 309 PRO A CA 1
ATOM 2273 C C . PRO A 1 309 ? 86.688 78.774 50.964 1.00 87.05 309 PRO A C 1
ATOM 2274 O O . PRO A 1 309 ? 86.565 79.829 51.581 1.00 87.05 309 PRO A O 1
ATOM 2278 N N . GLY A 1 310 ? 87.501 77.803 51.393 1.00 86.70 310 GLY A N 1
ATOM 2279 C CA . GLY A 1 310 ? 88.371 77.922 52.564 1.00 86.70 310 GLY A CA 1
ATOM 2280 C C . GLY A 1 310 ? 89.628 78.758 52.337 1.00 86.70 310 GLY A C 1
ATOM 2281 O O . GLY A 1 310 ? 90.283 79.123 53.314 1.00 86.70 310 GLY A O 1
ATOM 2282 N N . ASP A 1 311 ? 89.975 79.067 51.087 1.00 82.79 311 ASP A N 1
ATOM 2283 C CA . ASP A 1 311 ? 91.244 79.708 50.739 1.00 82.79 311 ASP A CA 1
ATOM 2284 C C . ASP A 1 311 ? 91.396 81.076 51.410 1.00 82.79 311 ASP A C 1
ATOM 2285 O O . ASP A 1 311 ? 92.467 81.396 51.927 1.00 82.79 311 ASP A O 1
ATOM 2290 N N . ALA A 1 312 ? 90.303 81.842 51.501 1.00 78.54 312 ALA A N 1
ATOM 2291 C CA . ALA A 1 312 ? 90.269 83.180 52.103 1.00 78.54 312 ALA A CA 1
ATOM 2292 C C . ALA A 1 312 ? 90.699 83.223 53.581 1.00 78.54 312 ALA A C 1
ATOM 2293 O O . ALA A 1 312 ? 91.048 84.284 54.091 1.00 78.54 312 ALA A O 1
ATOM 2295 N N . PHE A 1 313 ? 90.693 82.081 54.275 1.00 83.93 313 PHE A N 1
ATOM 2296 C CA . PHE A 1 313 ? 91.058 81.969 55.691 1.00 83.93 313 PHE A CA 1
ATOM 2297 C C . PHE A 1 313 ? 92.530 81.599 55.911 1.00 83.93 313 PHE A C 1
ATOM 2298 O O . PHE A 1 313 ? 92.991 81.577 57.057 1.00 83.93 313 PHE A O 1
ATOM 2306 N N . MET A 1 314 ? 93.250 81.260 54.842 1.00 82.87 314 MET A N 1
ATOM 2307 C CA . MET A 1 314 ? 94.612 80.734 54.893 1.00 82.87 314 MET A CA 1
ATOM 2308 C C . MET A 1 314 ? 95.601 81.676 54.209 1.00 82.87 314 MET A C 1
ATOM 2309 O O . MET A 1 314 ? 95.242 82.511 53.383 1.00 82.87 314 MET A O 1
ATOM 2314 N N . SER A 1 315 ? 96.877 81.528 54.552 1.00 79.59 315 SER A N 1
ATOM 2315 C CA . SER A 1 315 ? 97.961 82.275 53.930 1.00 79.59 315 SER A CA 1
ATOM 2316 C C . SER A 1 315 ? 98.160 81.892 52.461 1.00 79.59 315 SER A C 1
ATOM 2317 O O . SER A 1 315 ? 97.849 80.778 52.032 1.00 79.59 315 SER A O 1
ATOM 2320 N N . ALA A 1 316 ? 98.785 82.791 51.696 1.00 73.94 316 ALA A N 1
ATOM 2321 C CA . ALA A 1 316 ? 99.192 82.500 50.324 1.00 73.94 316 ALA A CA 1
ATOM 2322 C C . ALA A 1 316 ? 100.102 81.259 50.234 1.00 73.94 316 ALA A C 1
ATOM 2323 O O . ALA A 1 316 ? 99.964 80.459 49.317 1.00 73.94 316 ALA A O 1
ATOM 2325 N N . GLU A 1 317 ? 100.989 81.045 51.215 1.00 77.31 317 GLU A N 1
ATOM 2326 C CA . GLU A 1 317 ? 101.869 79.866 51.263 1.00 77.31 317 GLU A CA 1
ATOM 2327 C C . GLU A 1 317 ? 101.069 78.560 51.406 1.00 77.31 317 GLU A C 1
ATOM 2328 O O . GLU A 1 317 ? 101.379 77.564 50.755 1.00 77.31 317 GLU A O 1
ATOM 2334 N N . PHE A 1 318 ? 100.009 78.557 52.218 1.00 85.17 318 PHE A N 1
ATOM 2335 C CA . PHE A 1 318 ? 99.092 77.422 52.307 1.00 85.17 318 PHE A CA 1
ATOM 2336 C C . PHE A 1 318 ? 98.348 77.209 50.987 1.00 85.17 318 PHE A C 1
ATOM 2337 O O . PHE A 1 318 ? 98.262 76.078 50.502 1.00 85.17 318 PHE A O 1
ATOM 2345 N N . GLN A 1 319 ? 97.825 78.282 50.393 1.00 80.83 319 GLN A N 1
ATOM 2346 C CA . GLN A 1 319 ? 97.096 78.230 49.125 1.00 80.83 319 GLN A CA 1
ATOM 2347 C C . GLN A 1 319 ? 97.981 77.700 47.986 1.00 80.83 319 GLN A C 1
ATOM 2348 O O . GLN A 1 319 ? 97.487 76.994 47.111 1.00 80.83 319 GLN A O 1
ATOM 2354 N N . GLU A 1 320 ? 99.295 77.951 47.991 1.00 80.81 320 GLU A N 1
ATOM 2355 C CA . GLU A 1 320 ? 100.244 77.373 47.023 1.00 80.81 320 GLU A CA 1
ATOM 2356 C C . GLU A 1 320 ? 100.335 75.834 47.080 1.00 80.81 320 GLU A C 1
ATOM 2357 O O . GLU A 1 320 ? 100.766 75.212 46.107 1.00 80.81 320 GLU A O 1
ATOM 2363 N N . THR A 1 321 ? 99.891 75.212 48.178 1.00 88.22 321 THR A N 1
ATOM 2364 C CA . THR A 1 321 ? 99.801 73.746 48.304 1.00 88.22 321 THR A CA 1
ATOM 2365 C C . THR A 1 321 ? 98.572 73.151 47.617 1.00 88.22 321 THR A C 1
ATOM 2366 O O . THR A 1 321 ? 98.491 71.928 47.467 1.00 88.22 321 THR A O 1
ATOM 2370 N N . LEU A 1 322 ? 97.609 73.991 47.235 1.00 89.61 322 LEU A N 1
ATOM 2371 C CA . LEU A 1 322 ? 96.360 73.588 46.600 1.00 89.61 322 LEU A CA 1
ATOM 2372 C C . LEU A 1 322 ? 96.485 73.699 45.082 1.00 89.61 322 LEU A C 1
ATOM 2373 O O . LEU A 1 322 ? 97.007 74.689 44.551 1.00 89.61 322 LEU A O 1
ATOM 2378 N N . LYS A 1 323 ? 95.976 72.678 44.392 1.00 87.21 323 LYS A N 1
ATOM 2379 C CA . LYS A 1 323 ? 95.777 72.705 42.946 1.00 87.21 323 LYS A CA 1
ATOM 2380 C C . LYS A 1 323 ? 94.721 73.746 42.596 1.00 87.21 323 LYS A C 1
ATOM 2381 O O . LYS A 1 323 ? 93.826 74.031 43.397 1.00 87.21 323 LYS A O 1
ATOM 2387 N N . ASP A 1 324 ? 94.808 74.276 41.390 1.00 80.43 324 ASP A N 1
ATOM 2388 C CA . ASP A 1 324 ? 93.719 75.062 40.822 1.00 80.43 324 ASP A CA 1
ATOM 2389 C C . ASP A 1 324 ? 92.465 74.185 40.726 1.00 80.43 324 ASP A C 1
ATOM 2390 O O . ASP A 1 324 ? 92.556 72.971 40.498 1.00 80.43 324 ASP A O 1
ATOM 2395 N N . SER A 1 325 ? 91.291 74.782 40.936 1.00 69.77 325 SER A N 1
ATOM 2396 C CA . SER A 1 325 ? 90.043 74.054 40.722 1.00 69.77 325 SER A CA 1
ATOM 2397 C C . SER A 1 325 ? 89.898 73.689 39.242 1.00 69.77 325 SER A C 1
ATOM 2398 O O . SER A 1 325 ? 90.306 74.486 38.392 1.00 69.77 325 SER A O 1
ATOM 2401 N N . PRO A 1 326 ? 89.311 72.525 38.903 1.00 64.10 326 PRO A N 1
ATOM 2402 C CA . PRO A 1 326 ? 89.038 72.167 37.509 1.00 64.10 326 PRO A CA 1
ATOM 2403 C C . PRO A 1 326 ? 88.293 73.278 36.758 1.00 64.10 326 PRO A C 1
ATOM 2404 O O . PRO A 1 326 ? 88.642 73.609 35.630 1.00 64.10 326 PRO A O 1
ATOM 2408 N N . LEU A 1 327 ? 87.348 73.936 37.436 1.00 62.86 327 LEU A N 1
ATOM 2409 C CA . LEU A 1 327 ? 86.626 75.093 36.907 1.00 62.86 327 LEU A CA 1
ATOM 2410 C C . LEU A 1 327 ? 87.546 76.295 36.651 1.00 62.86 327 LEU A C 1
ATOM 2411 O O . LEU A 1 327 ? 87.402 76.963 35.634 1.00 62.86 327 LEU A O 1
ATOM 2416 N N . SER A 1 328 ? 88.510 76.574 37.538 1.00 65.58 328 SER A N 1
ATOM 2417 C CA . SER A 1 328 ? 89.447 77.690 37.365 1.00 65.58 328 SER A CA 1
ATOM 2418 C C . SER A 1 328 ? 90.465 77.472 36.242 1.00 65.58 328 SER A C 1
ATOM 2419 O O . SER A 1 328 ? 90.877 78.445 35.614 1.00 65.58 328 SER A O 1
ATOM 2422 N N . VAL A 1 329 ? 90.817 76.217 35.956 1.00 65.87 329 VAL A N 1
ATOM 2423 C CA . VAL A 1 329 ? 91.719 75.845 34.852 1.00 65.87 329 VAL A CA 1
ATOM 2424 C C . VAL A 1 329 ? 91.125 76.250 33.501 1.00 65.87 329 VAL A C 1
ATOM 2425 O O . VAL A 1 329 ? 91.806 76.849 32.667 1.00 65.87 329 VAL A O 1
ATOM 2429 N N . ASP A 1 330 ? 89.833 75.975 33.327 1.00 69.23 330 ASP A N 1
ATOM 2430 C CA . ASP A 1 330 ? 89.094 76.301 32.112 1.00 69.23 330 ASP A CA 1
ATOM 2431 C C . ASP A 1 330 ? 88.486 77.707 32.134 1.00 69.23 330 ASP A C 1
ATOM 2432 O O . ASP A 1 330 ? 87.993 78.178 31.109 1.00 69.23 330 ASP A O 1
ATOM 2437 N N . SER A 1 331 ? 88.505 78.388 33.286 1.00 77.45 331 SER A N 1
ATOM 2438 C CA . SER A 1 331 ? 87.961 79.739 33.413 1.00 77.45 331 SER A CA 1
ATOM 2439 C C . SER A 1 331 ? 88.789 80.731 32.610 1.00 77.45 331 SER A C 1
ATOM 2440 O O . SER A 1 331 ? 90.012 80.838 32.753 1.00 77.45 331 SER A O 1
ATOM 2443 N N . LYS A 1 332 ? 88.111 81.498 31.762 1.00 85.90 332 LYS A N 1
ATOM 2444 C CA . LYS A 1 332 ? 88.707 82.559 30.960 1.00 85.90 332 LYS A CA 1
ATOM 2445 C C . LYS A 1 332 ? 87.984 83.855 31.282 1.00 85.90 332 LYS A C 1
ATOM 2446 O O . LYS A 1 332 ? 86.771 83.872 31.462 1.00 85.90 332 LYS A O 1
ATOM 2452 N N . THR A 1 333 ? 88.735 84.944 31.386 1.00 89.98 333 THR A N 1
ATOM 2453 C CA . THR A 1 333 ? 88.154 86.284 31.506 1.00 89.98 333 THR A CA 1
ATOM 2454 C C . THR A 1 333 ? 87.243 86.552 30.320 1.00 89.98 333 THR A C 1
ATOM 2455 O O . THR A 1 333 ? 87.680 86.310 29.198 1.00 89.98 333 THR A O 1
ATOM 2459 N N . VAL A 1 334 ? 86.029 87.037 30.567 1.00 92.40 334 VAL A N 1
ATOM 2460 C CA . VAL A 1 334 ? 85.095 87.484 29.531 1.00 92.40 334 VAL A CA 1
ATOM 2461 C C . VAL A 1 334 ? 85.398 88.942 29.212 1.00 92.40 334 VAL A C 1
ATOM 2462 O O . VAL A 1 334 ? 85.432 89.785 30.110 1.00 92.40 334 VAL A O 1
ATOM 2466 N N . ASN A 1 335 ? 85.636 89.231 27.942 1.00 94.30 335 ASN A N 1
ATOM 2467 C CA . ASN A 1 335 ? 85.888 90.569 27.437 1.00 94.30 335 ASN A CA 1
ATOM 2468 C C . ASN A 1 335 ? 84.685 91.084 26.645 1.00 94.30 335 ASN A C 1
ATOM 2469 O O . ASN A 1 335 ? 83.879 90.311 26.133 1.00 94.30 335 ASN A O 1
ATOM 2474 N N . TYR A 1 336 ? 84.588 92.402 26.496 1.00 93.65 336 TYR A N 1
ATOM 2475 C CA . TYR A 1 336 ? 83.658 92.976 25.529 1.00 93.65 336 TYR A CA 1
ATOM 2476 C C . TYR A 1 336 ? 83.990 92.481 24.115 1.00 93.65 336 TYR A C 1
ATOM 2477 O O . TYR A 1 336 ? 85.167 92.336 23.760 1.00 93.65 336 TYR A O 1
ATOM 2486 N N . PHE A 1 337 ? 82.944 92.260 23.320 1.00 94.41 337 PHE A N 1
ATOM 2487 C CA . PHE A 1 337 ? 82.948 91.638 21.990 1.00 94.41 337 PHE A CA 1
ATOM 2488 C C . PHE A 1 337 ? 83.314 90.139 21.975 1.00 94.41 337 PHE A C 1
ATOM 2489 O O . PHE A 1 337 ? 83.530 89.557 20.906 1.00 94.41 337 PHE A O 1
ATOM 2497 N N . ASP A 1 338 ? 83.392 89.489 23.140 1.00 94.89 338 ASP A N 1
ATOM 2498 C CA . ASP A 1 338 ? 83.410 88.028 23.200 1.00 94.89 338 ASP A CA 1
ATOM 2499 C C . ASP A 1 338 ? 82.004 87.478 22.892 1.00 94.89 338 ASP A C 1
ATOM 2500 O O . ASP A 1 338 ? 80.987 88.029 23.328 1.00 94.89 338 ASP A O 1
ATOM 2505 N N . ILE A 1 339 ? 81.959 86.375 22.150 1.00 96.51 339 ILE A N 1
ATOM 2506 C CA . ILE A 1 339 ? 80.761 85.578 21.890 1.00 96.51 339 ILE A CA 1
ATOM 2507 C C . ILE A 1 339 ? 80.722 84.472 22.933 1.00 96.51 339 ILE A C 1
ATOM 2508 O O . ILE A 1 339 ? 81.639 83.648 22.998 1.00 96.51 339 ILE A O 1
ATOM 2513 N N . ILE A 1 340 ? 79.673 84.459 23.740 1.00 96.36 340 ILE A N 1
ATOM 2514 C CA . ILE A 1 340 ? 79.530 83.591 24.901 1.00 96.36 340 ILE A CA 1
ATOM 2515 C C . ILE A 1 340 ? 78.262 82.747 24.827 1.00 96.36 340 ILE A C 1
ATOM 2516 O O . ILE A 1 340 ? 77.271 83.137 24.210 1.00 96.36 340 ILE A O 1
ATOM 2521 N N . THR A 1 341 ? 78.288 81.612 25.512 1.00 96.86 341 THR A N 1
ATOM 2522 C CA . THR A 1 341 ? 77.090 80.851 25.873 1.00 96.86 341 THR A CA 1
ATOM 2523 C C . THR A 1 341 ? 76.799 81.060 27.356 1.00 96.86 341 THR A C 1
ATOM 2524 O O . THR A 1 341 ? 77.701 81.037 28.201 1.00 96.86 341 THR A O 1
ATOM 2528 N N . ILE A 1 342 ? 75.533 81.305 27.693 1.00 97.33 342 ILE A N 1
ATOM 2529 C CA . ILE A 1 342 ? 75.094 81.571 29.070 1.00 97.33 342 ILE A CA 1
ATOM 2530 C C . ILE A 1 342 ? 74.220 80.402 29.503 1.00 97.33 342 ILE A C 1
ATOM 2531 O O . ILE A 1 342 ? 73.229 80.107 28.842 1.00 97.33 342 ILE A O 1
ATOM 2536 N N . LYS A 1 343 ? 74.604 79.728 30.585 1.00 94.92 343 LYS A N 1
ATOM 2537 C CA . LYS A 1 343 ? 73.982 78.494 31.062 1.00 94.92 343 LYS A CA 1
ATOM 2538 C C . LYS A 1 343 ? 73.355 78.690 32.438 1.00 94.92 343 LYS A C 1
ATOM 2539 O O . LYS A 1 343 ? 73.972 79.284 33.326 1.00 94.92 343 LYS A O 1
ATOM 2545 N N . HIS A 1 344 ? 72.139 78.193 32.604 1.00 93.75 344 HIS A N 1
ATOM 2546 C CA . HIS A 1 344 ? 71.403 78.207 33.856 1.00 93.75 344 HIS A CA 1
ATOM 2547 C C . HIS A 1 344 ? 71.958 77.160 34.821 1.00 93.75 344 HIS A C 1
ATOM 2548 O O . HIS A 1 344 ? 72.248 76.038 34.402 1.00 93.75 344 HIS A O 1
ATOM 2555 N N . GLN A 1 345 ? 72.117 77.509 36.100 1.00 84.37 345 GLN A N 1
ATOM 2556 C CA . GLN A 1 345 ? 72.765 76.605 37.061 1.00 84.37 345 GLN A CA 1
ATOM 2557 C C . GLN A 1 345 ? 71.880 75.428 37.479 1.00 84.37 345 GLN A C 1
ATOM 2558 O O . GLN A 1 345 ? 72.400 74.327 37.621 1.00 84.37 345 GLN A O 1
ATOM 2564 N N . ASP A 1 346 ? 70.572 75.644 37.619 1.00 82.84 346 ASP A N 1
ATOM 2565 C CA . ASP A 1 346 ? 69.676 74.619 38.165 1.00 82.84 346 ASP A CA 1
ATOM 2566 C C . ASP A 1 346 ? 69.121 73.670 37.097 1.00 82.84 346 ASP A C 1
ATOM 2567 O O . ASP A 1 346 ? 68.867 72.499 37.369 1.00 82.84 346 ASP A O 1
ATOM 2572 N N . THR A 1 347 ? 68.910 74.162 35.872 1.00 85.93 347 THR A N 1
ATOM 2573 C CA . THR A 1 347 ? 68.279 73.380 34.788 1.00 85.93 347 THR A CA 1
ATOM 2574 C C . THR A 1 347 ? 69.247 72.959 33.689 1.00 85.93 347 THR A C 1
ATOM 2575 O O . THR A 1 347 ? 68.839 72.278 32.747 1.00 85.93 347 THR A O 1
ATOM 2579 N N . ASP A 1 348 ? 70.508 73.393 33.771 1.00 88.12 348 ASP A N 1
ATOM 2580 C CA . ASP A 1 348 ? 71.540 73.224 32.745 1.00 88.12 348 ASP A CA 1
ATOM 2581 C C . ASP A 1 348 ? 71.179 73.779 31.346 1.00 88.12 348 ASP A C 1
ATOM 2582 O O . ASP A 1 348 ? 71.894 73.525 30.376 1.00 88.12 348 ASP A O 1
ATOM 2587 N N . ALA A 1 349 ? 70.094 74.549 31.218 1.00 93.17 349 ALA A N 1
ATOM 2588 C CA . ALA A 1 349 ? 69.653 75.110 29.948 1.00 93.17 349 ALA A CA 1
ATOM 2589 C C . ALA A 1 349 ? 70.469 76.343 29.544 1.00 93.17 349 ALA A C 1
ATOM 2590 O O . ALA A 1 349 ? 70.806 77.192 30.369 1.00 93.17 349 ALA A O 1
ATOM 2592 N N . PHE A 1 350 ? 70.757 76.472 28.256 1.00 97.00 350 PHE A N 1
ATOM 2593 C CA . PHE A 1 350 ? 71.390 77.647 27.677 1.00 97.00 350 PHE A CA 1
ATOM 2594 C C . PHE A 1 350 ? 70.351 78.706 27.309 1.00 97.00 350 PHE A C 1
ATOM 2595 O O . PHE A 1 350 ? 69.284 78.376 26.789 1.00 97.00 350 PHE A O 1
ATOM 2603 N N . LEU A 1 351 ? 70.701 79.978 27.521 1.00 97.76 351 LEU A N 1
ATOM 2604 C CA . LEU A 1 351 ? 69.957 81.105 26.975 1.00 97.76 351 LEU A CA 1
ATOM 2605 C C . LEU A 1 351 ? 69.977 81.011 25.447 1.00 97.76 351 LEU A C 1
ATOM 2606 O O . LEU A 1 351 ? 71.040 81.066 24.826 1.00 97.76 351 LEU A O 1
ATOM 2611 N N . HIS A 1 352 ? 68.807 80.864 24.847 1.00 97.38 352 HIS A N 1
ATOM 2612 C CA . HIS A 1 352 ? 68.646 80.500 23.449 1.00 97.38 352 HIS A CA 1
ATOM 2613 C C . HIS A 1 352 ? 67.616 81.409 22.770 1.00 97.38 352 HIS A C 1
ATOM 2614 O O . HIS A 1 352 ? 66.652 81.846 23.396 1.00 97.38 352 HIS A O 1
ATOM 2621 N N . SER A 1 353 ? 67.794 81.700 21.483 1.00 97.38 353 SER A N 1
ATOM 2622 C CA . SER A 1 353 ? 66.781 82.414 20.701 1.00 97.38 353 SER A CA 1
ATOM 2623 C C . SER A 1 353 ? 66.767 81.961 19.246 1.00 97.38 353 SER A C 1
ATOM 2624 O O . SER A 1 353 ? 67.757 81.500 18.702 1.00 97.38 353 SER A O 1
ATOM 2627 N N . HIS A 1 354 ? 65.631 82.097 18.576 1.00 95.25 354 HIS A N 1
ATOM 2628 C CA . HIS A 1 354 ? 65.474 81.716 17.170 1.00 95.25 354 HIS A CA 1
ATOM 2629 C C . HIS A 1 354 ? 64.406 82.582 16.506 1.00 95.25 354 HIS A C 1
ATOM 2630 O O . HIS A 1 354 ? 63.644 83.259 17.185 1.00 95.25 354 HIS A O 1
ATOM 2637 N N . LEU A 1 355 ? 64.262 82.484 15.185 1.00 94.80 355 LEU A N 1
ATOM 2638 C CA . LEU A 1 355 ? 63.338 83.313 14.397 1.00 94.80 355 LEU A CA 1
ATOM 2639 C C . LEU A 1 355 ? 61.836 83.118 14.706 1.00 94.80 355 LEU A C 1
ATOM 2640 O O . LEU A 1 355 ? 61.018 83.891 14.203 1.00 94.80 355 LEU A O 1
ATOM 2645 N N . ALA A 1 356 ? 61.447 82.099 15.478 1.00 94.82 356 ALA A N 1
ATOM 2646 C CA . ALA A 1 356 ? 60.050 81.942 15.873 1.00 94.82 356 ALA A CA 1
ATOM 2647 C C . ALA A 1 356 ? 59.625 83.041 16.858 1.00 94.82 356 ALA A C 1
ATOM 2648 O O . ALA A 1 356 ? 60.437 83.573 17.616 1.00 94.82 356 ALA A O 1
ATOM 2650 N N . ARG A 1 357 ? 58.335 83.383 16.834 1.00 95.55 357 ARG A N 1
ATOM 2651 C CA . ARG A 1 357 ? 57.757 84.503 17.585 1.00 95.55 357 ARG A CA 1
ATOM 2652 C C . ARG A 1 357 ? 56.743 84.027 18.609 1.00 95.55 357 ARG A C 1
ATOM 2653 O O . ARG A 1 357 ? 56.099 83.002 18.389 1.00 95.55 357 ARG A O 1
ATOM 2661 N N . TYR A 1 358 ? 56.592 84.763 19.704 1.00 95.13 358 TYR A N 1
ATOM 2662 C CA . TYR A 1 358 ? 55.518 84.508 20.657 1.00 95.13 358 TYR A CA 1
ATOM 2663 C C . TYR A 1 358 ? 54.150 84.621 19.958 1.00 95.13 358 TYR A C 1
ATOM 2664 O O . TYR A 1 358 ? 53.976 85.450 19.055 1.00 95.13 358 TYR A O 1
ATOM 2673 N N . PRO A 1 359 ? 53.162 83.786 20.325 1.00 94.09 359 PRO A N 1
ATOM 2674 C CA . PRO A 1 359 ? 51.819 83.887 19.771 1.00 94.09 359 PRO A CA 1
ATOM 2675 C C . PRO A 1 359 ? 51.183 85.193 20.238 1.00 94.09 359 PRO A C 1
ATOM 2676 O O . PRO A 1 359 ? 51.340 85.561 21.395 1.00 94.09 359 PRO A O 1
ATOM 2680 N N . GLN A 1 360 ? 50.410 85.875 19.387 1.00 91.90 360 GLN A N 1
ATOM 2681 C CA . GLN A 1 360 ? 49.806 87.174 19.724 1.00 91.90 360 GLN A CA 1
ATOM 2682 C C . GLN A 1 360 ? 48.987 87.155 21.029 1.00 91.90 360 GLN A C 1
ATOM 2683 O O . GLN A 1 360 ? 48.871 88.169 21.718 1.00 91.90 360 GLN A O 1
ATOM 2689 N N . ARG A 1 361 ? 48.400 86.001 21.366 1.00 90.55 361 ARG A N 1
ATOM 2690 C CA . ARG A 1 361 ? 47.744 85.751 22.648 1.00 90.55 361 ARG A CA 1
ATOM 2691 C C . ARG A 1 361 ? 48.212 84.416 23.209 1.00 90.55 361 ARG A C 1
ATOM 2692 O O . ARG A 1 361 ? 48.272 83.441 22.460 1.00 90.55 361 ARG A O 1
ATOM 2700 N N . TYR A 1 362 ? 48.490 84.377 24.504 1.00 87.81 362 TYR A N 1
ATOM 2701 C CA . TYR A 1 362 ? 48.702 83.126 25.228 1.00 87.81 362 TYR A CA 1
ATOM 2702 C C . TYR A 1 362 ? 47.360 82.421 25.488 1.00 87.81 362 TYR A C 1
ATOM 2703 O O . TYR A 1 362 ? 46.286 82.978 25.243 1.00 87.81 362 TYR A O 1
ATOM 2712 N N . GLU A 1 363 ? 47.413 81.183 25.982 1.00 83.83 363 GLU A N 1
ATOM 2713 C CA . GLU A 1 363 ? 46.223 80.338 26.183 1.00 83.83 363 GLU A CA 1
ATOM 2714 C C . GLU A 1 363 ? 45.222 80.919 27.192 1.00 83.83 363 GLU A C 1
ATOM 2715 O O . GLU A 1 363 ? 44.016 80.713 27.059 1.00 83.83 363 GLU A O 1
ATOM 2721 N N . ASP A 1 364 ? 45.701 81.709 28.152 1.00 85.66 364 ASP A N 1
ATOM 2722 C CA . ASP A 1 364 ? 44.867 82.409 29.133 1.00 85.66 364 ASP A CA 1
ATOM 2723 C C . ASP A 1 364 ? 44.284 83.742 28.621 1.00 85.66 364 ASP A C 1
ATOM 2724 O O . ASP A 1 364 ? 43.557 84.436 29.337 1.00 85.66 364 ASP A O 1
ATOM 2729 N N . GLY A 1 365 ? 44.573 84.099 27.367 1.00 86.65 365 GLY A N 1
ATOM 2730 C CA . GLY A 1 365 ? 44.051 85.282 26.694 1.00 86.65 365 GLY A CA 1
ATOM 2731 C C . GLY A 1 365 ? 44.863 86.563 26.895 1.00 86.65 365 GLY A C 1
ATOM 2732 O O . GLY A 1 365 ? 44.498 87.577 26.281 1.00 86.65 365 GLY A O 1
ATOM 2733 N N . ARG A 1 366 ? 45.948 86.544 27.689 1.00 91.22 366 ARG A N 1
ATOM 2734 C CA . ARG A 1 366 ? 46.893 87.671 27.781 1.00 91.22 366 ARG A CA 1
ATOM 2735 C C . ARG A 1 366 ? 47.568 87.917 26.432 1.00 91.22 366 ARG A C 1
ATOM 2736 O O . ARG A 1 366 ? 47.762 86.996 25.638 1.00 91.22 366 ARG A O 1
ATOM 2744 N N . ILE A 1 367 ? 47.875 89.179 26.159 1.00 90.39 367 ILE A N 1
ATOM 2745 C CA . ILE A 1 367 ? 48.480 89.620 24.900 1.00 90.39 367 ILE A CA 1
ATOM 2746 C C . ILE A 1 367 ? 49.996 89.623 25.086 1.00 90.39 367 ILE A C 1
ATOM 2747 O O . ILE A 1 367 ? 50.486 90.240 26.028 1.00 90.39 367 ILE A O 1
ATOM 2752 N N . SER A 1 368 ? 50.702 88.930 24.199 1.00 92.11 368 SER A N 1
ATOM 2753 C CA . SER A 1 368 ? 52.164 88.963 24.136 1.00 92.11 368 SER A CA 1
ATOM 2754 C C . SER A 1 368 ? 52.637 90.130 23.268 1.00 92.11 368 SER A C 1
ATOM 2755 O O . SER A 1 368 ? 51.842 90.771 22.576 1.00 92.11 368 SER A O 1
ATOM 2758 N N . SER A 1 369 ? 53.947 90.358 23.210 1.00 92.24 369 SER A N 1
ATOM 2759 C CA . SER A 1 369 ? 54.523 91.323 22.267 1.00 92.24 369 SER A CA 1
ATOM 2760 C C . SER A 1 369 ? 54.480 90.866 20.805 1.00 92.24 369 SER A C 1
ATOM 2761 O O . SER A 1 369 ? 54.754 91.659 19.902 1.00 92.24 369 SER A O 1
ATOM 2764 N N . ALA A 1 370 ? 54.188 89.586 20.545 1.00 92.64 370 ALA A N 1
ATOM 2765 C CA . ALA A 1 370 ? 54.459 88.910 19.272 1.00 92.64 370 ALA A CA 1
ATOM 2766 C C . ALA A 1 370 ? 55.928 89.066 18.790 1.00 92.64 370 ALA A C 1
ATOM 2767 O O . ALA A 1 370 ? 56.232 88.984 17.587 1.00 92.64 370 ALA A O 1
ATOM 2769 N N . GLY A 1 371 ? 56.836 89.313 19.739 1.00 93.13 371 GLY A N 1
ATOM 2770 C CA . GLY A 1 371 ? 58.275 89.430 19.542 1.00 93.13 371 GLY A CA 1
ATOM 2771 C C . GLY A 1 371 ? 58.944 88.083 19.300 1.00 93.13 371 GLY A C 1
ATOM 2772 O O . GLY A 1 371 ? 58.305 87.030 19.304 1.00 93.13 371 GLY A O 1
ATOM 2773 N N . GLN A 1 372 ? 60.251 88.117 19.046 1.00 96.31 372 GLN A N 1
ATOM 2774 C CA . GLN A 1 372 ? 61.065 86.915 18.873 1.00 96.31 372 GLN A CA 1
ATOM 2775 C C . GLN A 1 372 ? 61.157 86.129 20.190 1.00 96.31 372 GLN A C 1
ATOM 2776 O O . GLN A 1 372 ? 61.315 86.728 21.254 1.00 96.31 372 GLN A O 1
ATOM 2782 N N . GLN A 1 373 ? 61.076 84.803 20.131 1.00 96.22 373 GLN A N 1
ATOM 2783 C CA . GLN A 1 373 ? 61.143 83.973 21.332 1.00 96.22 373 GLN A CA 1
ATOM 2784 C C . GLN A 1 373 ? 62.565 83.906 21.892 1.00 96.22 373 GLN A C 1
ATOM 2785 O O . GLN A 1 373 ? 63.530 83.698 21.147 1.00 96.22 373 GLN A O 1
ATOM 2791 N N . VAL A 1 374 ? 62.673 84.019 23.211 1.00 97.66 374 VAL A N 1
ATOM 2792 C CA . VAL A 1 374 ? 63.868 83.669 23.977 1.00 97.66 374 VAL A CA 1
ATOM 2793 C C . VAL A 1 374 ? 63.493 82.521 24.912 1.00 97.66 374 VAL A C 1
ATOM 2794 O O . VAL A 1 374 ? 62.510 82.589 25.649 1.00 97.66 374 VAL A O 1
ATOM 2798 N N . THR A 1 375 ? 64.236 81.427 24.829 1.00 97.03 375 THR A N 1
ATOM 2799 C CA . THR A 1 375 ? 63.915 80.148 25.465 1.00 97.03 375 THR A CA 1
ATOM 2800 C C . THR A 1 375 ? 65.151 79.543 26.123 1.00 97.03 375 THR A C 1
ATOM 2801 O O . THR A 1 375 ? 66.276 80.005 25.921 1.00 97.03 375 THR A O 1
ATOM 2805 N N . GLY A 1 376 ? 64.946 78.529 26.963 1.00 95.78 376 GLY A N 1
ATOM 2806 C CA . GLY A 1 376 ? 66.009 77.724 27.544 1.00 95.78 376 GLY A CA 1
ATOM 2807 C C . GLY A 1 376 ? 66.153 76.418 26.771 1.00 95.78 376 GLY A C 1
ATOM 2808 O O . GLY A 1 376 ? 65.214 75.620 26.702 1.00 95.78 376 GLY A O 1
ATOM 2809 N N . TYR A 1 377 ? 67.333 76.185 26.194 1.00 95.43 377 TYR A N 1
ATOM 2810 C CA . TYR A 1 377 ? 67.619 74.988 25.404 1.00 95.43 377 TYR A CA 1
ATOM 2811 C C . TYR A 1 377 ? 68.785 74.198 26.001 1.00 95.43 377 TYR A C 1
ATOM 2812 O O . TYR A 1 377 ? 69.841 74.745 26.280 1.00 95.43 377 TYR A O 1
ATOM 2821 N N . THR A 1 378 ? 68.607 72.899 26.225 1.00 89.42 378 THR A N 1
ATOM 2822 C CA . THR A 1 378 ? 69.579 72.061 26.952 1.00 89.42 378 THR A CA 1
ATOM 2823 C C . THR A 1 378 ? 70.726 71.533 26.091 1.00 89.42 378 THR A C 1
ATOM 2824 O O . THR A 1 378 ? 71.668 70.940 26.618 1.00 89.42 378 THR A O 1
ATOM 2828 N N . HIS A 1 379 ? 70.676 71.733 24.774 1.00 89.39 379 HIS A N 1
ATOM 2829 C CA . HIS A 1 379 ? 71.717 71.281 23.858 1.00 89.39 379 HIS A CA 1
ATOM 2830 C C . HIS A 1 379 ? 72.506 72.466 23.294 1.00 89.39 379 HIS A C 1
ATOM 2831 O O . HIS A 1 379 ? 71.892 73.464 22.934 1.00 89.39 379 HIS A O 1
ATOM 2838 N N . PRO A 1 380 ? 73.840 72.349 23.172 1.00 88.04 380 PRO A N 1
ATOM 2839 C CA . PRO A 1 380 ? 74.664 73.399 22.597 1.00 88.04 380 PRO A CA 1
ATOM 2840 C C . PRO A 1 380 ? 74.425 73.522 21.088 1.00 88.04 380 PRO A C 1
ATOM 2841 O O . PRO A 1 380 ? 74.592 72.555 20.338 1.00 88.04 380 PRO A O 1
ATOM 2845 N N . ASP A 1 381 ? 74.084 74.723 20.629 1.00 92.55 381 ASP A N 1
ATOM 2846 C CA . ASP A 1 381 ? 73.908 75.064 19.224 1.00 92.55 381 ASP A CA 1
ATOM 2847 C C . ASP A 1 381 ? 74.334 76.515 18.906 1.00 92.55 381 ASP A C 1
ATOM 2848 O O . ASP A 1 381 ? 74.854 77.252 19.747 1.00 92.55 381 ASP A O 1
ATOM 2853 N N . PHE A 1 382 ? 74.165 76.931 17.645 1.00 93.47 382 PHE A N 1
ATOM 2854 C CA . PHE A 1 382 ? 74.520 78.287 17.213 1.00 93.47 382 PHE A CA 1
ATOM 2855 C C . PHE A 1 382 ? 73.567 79.363 17.763 1.00 93.47 382 PHE A C 1
ATOM 2856 O O . PHE A 1 382 ? 73.956 80.523 17.893 1.00 93.47 382 PHE A O 1
ATOM 2864 N N . ASN A 1 383 ? 72.345 78.980 18.125 1.00 96.19 383 ASN A N 1
ATOM 2865 C CA . ASN A 1 383 ? 71.323 79.855 18.694 1.00 96.19 383 ASN A CA 1
ATOM 2866 C C . ASN A 1 383 ? 71.518 80.100 20.206 1.00 96.19 383 ASN A C 1
ATOM 2867 O O . ASN A 1 383 ? 70.757 80.834 20.833 1.00 96.19 383 ASN A O 1
ATOM 2872 N N . ASN A 1 384 ? 72.533 79.489 20.823 1.00 96.84 384 ASN A N 1
ATOM 2873 C CA . ASN A 1 384 ? 72.959 79.792 22.192 1.00 96.84 384 ASN A CA 1
ATOM 2874 C C . ASN A 1 384 ? 74.002 80.916 22.271 1.00 96.84 384 ASN A C 1
ATOM 2875 O O . ASN A 1 384 ? 74.484 81.231 23.361 1.00 96.84 384 ASN A O 1
ATOM 2880 N N . GLN A 1 385 ? 74.418 81.469 21.131 1.00 97.81 385 GLN A N 1
ATOM 2881 C CA . GLN A 1 385 ? 75.553 82.385 21.058 1.00 97.81 385 GLN A CA 1
ATOM 2882 C C . GLN A 1 385 ? 75.108 83.840 21.189 1.00 97.81 385 GLN A C 1
ATOM 2883 O O . GLN A 1 385 ? 74.371 84.367 20.353 1.00 97.81 385 GLN A O 1
ATOM 2889 N N . TRP A 1 386 ? 75.638 84.504 22.211 1.00 98.18 386 TRP A N 1
ATOM 2890 C CA . TRP A 1 386 ? 75.384 85.912 22.507 1.00 98.18 386 TRP A CA 1
ATOM 2891 C C . TRP A 1 386 ? 76.694 86.684 22.523 1.00 98.18 386 TRP A C 1
ATOM 2892 O O . TRP A 1 386 ? 77.641 86.300 23.202 1.00 98.18 386 TRP A O 1
ATOM 2903 N N . GLU A 1 387 ? 76.770 87.787 21.792 1.00 97.16 387 GLU A N 1
ATOM 2904 C CA . GLU A 1 387 ? 77.907 88.698 21.867 1.00 97.16 387 GLU A CA 1
ATOM 2905 C C . GLU A 1 387 ? 77.690 89.724 22.978 1.00 97.16 387 GLU A C 1
ATOM 2906 O O . GLU A 1 387 ? 76.644 90.378 23.037 1.00 97.16 387 GLU A O 1
ATOM 2912 N N . VAL A 1 388 ? 78.690 89.880 23.852 1.00 96.36 388 VAL A N 1
ATOM 2913 C CA . VAL A 1 388 ? 78.655 90.876 24.926 1.00 96.36 388 VAL A CA 1
ATOM 2914 C C . VAL A 1 388 ? 79.114 92.222 24.398 1.00 96.36 388 VAL A C 1
ATOM 2915 O O . VAL A 1 388 ? 80.290 92.415 24.087 1.00 96.36 388 VAL A O 1
ATOM 2919 N N . LEU A 1 389 ? 78.201 93.181 24.344 1.00 95.75 389 LEU A N 1
ATOM 2920 C CA . LEU A 1 389 ? 78.467 94.519 23.844 1.00 95.75 389 LEU A CA 1
ATOM 2921 C C . LEU A 1 389 ? 78.428 95.536 24.979 1.00 95.75 389 LEU A C 1
ATOM 2922 O O . LEU A 1 389 ? 77.668 95.378 25.942 1.00 95.75 389 LEU A O 1
ATOM 2927 N N . PRO A 1 390 ? 79.257 96.584 24.907 1.00 94.37 390 PRO A N 1
ATOM 2928 C CA . PRO A 1 390 ? 79.197 97.638 25.892 1.00 94.37 390 PRO A CA 1
ATOM 2929 C C . PRO A 1 390 ? 77.996 98.568 25.605 1.00 94.37 390 PRO A C 1
ATOM 2930 O O . PRO A 1 390 ? 77.454 98.567 24.496 1.00 94.37 390 PRO A O 1
ATOM 2934 N N . PRO A 1 391 ? 77.562 99.380 26.584 1.00 90.54 391 PRO A N 1
ATOM 2935 C CA . PRO A 1 391 ? 76.520 100.377 26.372 1.00 90.54 391 PRO A CA 1
ATOM 2936 C C . PRO A 1 391 ? 76.921 101.368 25.273 1.00 90.54 391 PRO A C 1
ATOM 2937 O O . PRO A 1 391 ? 78.110 101.659 25.081 1.00 90.54 391 PRO A O 1
ATOM 2941 N N . HIS A 1 392 ? 75.931 101.915 24.575 1.00 82.91 392 HIS A N 1
ATOM 2942 C CA . HIS A 1 392 ? 76.149 102.898 23.522 1.00 82.91 392 HIS A CA 1
ATOM 2943 C C . HIS A 1 392 ? 76.913 104.121 24.062 1.00 82.91 392 HIS A C 1
ATOM 2944 O O . HIS A 1 392 ? 76.603 104.638 25.135 1.00 82.91 392 HIS A O 1
ATOM 2951 N N . GLY A 1 393 ? 77.931 104.576 23.322 1.00 80.22 393 GLY A N 1
ATOM 2952 C CA . GLY A 1 393 ? 78.764 105.727 23.691 1.00 80.22 393 GLY A CA 1
ATOM 2953 C C . GLY A 1 393 ? 79.844 105.466 24.746 1.00 80.22 393 GLY A C 1
ATOM 2954 O O . GLY A 1 393 ? 80.476 106.412 25.209 1.00 80.22 393 GLY A O 1
ATOM 2955 N N . SER A 1 394 ? 80.078 104.213 25.143 1.00 80.95 394 SER A N 1
ATOM 2956 C CA . SER A 1 394 ? 81.197 103.869 26.025 1.00 80.95 394 SER A CA 1
ATOM 2957 C C . SER A 1 394 ? 82.531 103.791 25.261 1.00 80.95 394 SER A C 1
ATOM 2958 O O . SER A 1 394 ? 82.601 103.256 24.157 1.00 80.95 394 SER A O 1
ATOM 2961 N N . ASP A 1 395 ? 83.616 104.265 25.879 1.00 79.48 395 ASP A N 1
ATOM 2962 C CA . ASP A 1 395 ? 84.981 104.212 25.320 1.00 79.48 395 ASP A CA 1
ATOM 2963 C C . ASP A 1 395 ? 85.629 102.811 25.419 1.00 79.48 395 ASP A C 1
ATOM 2964 O O . ASP A 1 395 ? 86.843 102.645 25.268 1.00 79.48 395 ASP A O 1
ATOM 2969 N N . VAL A 1 396 ? 84.835 101.784 25.735 1.00 80.98 396 VAL A N 1
ATOM 2970 C CA . VAL A 1 396 ? 85.320 100.439 26.049 1.00 80.98 396 VAL A CA 1
ATOM 2971 C C . VAL A 1 396 ? 85.542 99.645 24.763 1.00 80.98 396 VAL A C 1
ATOM 2972 O O . VAL A 1 396 ? 84.616 99.371 24.005 1.00 80.98 396 VAL A O 1
ATOM 2976 N N . GLY A 1 397 ? 86.800 99.279 24.509 1.00 77.18 397 GLY A N 1
ATOM 2977 C CA . GLY A 1 397 ? 87.224 98.585 23.293 1.00 77.18 397 GLY A CA 1
ATOM 2978 C C . GLY A 1 397 ? 87.362 97.064 23.423 1.00 77.18 397 GLY A C 1
ATOM 2979 O O . GLY A 1 397 ? 87.312 96.483 24.508 1.00 77.18 397 GLY A O 1
ATOM 2980 N N . LYS A 1 398 ? 87.607 96.412 22.278 1.00 77.73 398 LYS A N 1
ATOM 2981 C CA . LYS A 1 398 ? 87.877 94.970 22.181 1.00 77.73 398 LYS A CA 1
ATOM 2982 C C . LYS A 1 398 ? 89.068 94.557 23.049 1.00 77.73 398 LYS A C 1
ATOM 2983 O O . LYS A 1 398 ? 90.151 95.135 22.946 1.00 77.73 398 LYS A O 1
ATOM 2989 N N . GLY A 1 399 ? 88.870 93.523 23.872 1.00 80.01 399 GLY A N 1
ATOM 2990 C CA . GLY A 1 399 ? 89.892 92.967 24.765 1.00 80.01 399 GLY A CA 1
ATOM 2991 C C . GLY A 1 399 ? 89.862 93.499 26.202 1.00 80.01 399 GLY A C 1
ATOM 2992 O O . GLY A 1 399 ? 90.591 92.975 27.045 1.00 80.01 399 GLY A O 1
ATOM 2993 N N . GLN A 1 400 ? 89.023 94.493 26.508 1.00 89.91 400 GLN A N 1
ATOM 2994 C CA . GLN A 1 400 ? 88.785 94.919 27.886 1.00 89.91 400 GLN A CA 1
ATOM 2995 C C . GLN A 1 400 ? 87.841 93.939 28.594 1.00 89.91 400 GLN A C 1
ATOM 2996 O O . GLN A 1 400 ? 86.824 93.533 28.032 1.00 89.91 400 GLN A O 1
ATOM 3002 N N . ALA A 1 401 ? 88.178 93.586 29.834 1.00 91.78 401 ALA A N 1
ATOM 3003 C CA . ALA A 1 401 ? 87.385 92.684 30.658 1.00 91.78 401 ALA A CA 1
ATOM 3004 C C . ALA A 1 401 ? 86.038 93.306 31.052 1.00 91.78 401 ALA A C 1
ATOM 3005 O O . ALA A 1 401 ? 85.980 94.473 31.439 1.00 91.78 401 ALA A O 1
ATOM 3007 N N . VAL A 1 402 ? 84.981 92.497 31.007 1.00 93.13 402 VAL A N 1
ATOM 3008 C CA . VAL A 1 402 ? 83.664 92.850 31.540 1.00 93.13 402 VAL A CA 1
ATOM 3009 C C . VAL A 1 402 ? 83.722 92.750 33.062 1.00 93.13 402 VAL A C 1
ATOM 3010 O O . VAL A 1 402 ? 84.190 91.740 33.600 1.00 93.13 402 VAL A O 1
ATOM 3014 N N . LEU A 1 403 ? 83.265 93.784 33.771 1.00 93.44 403 LEU A N 1
ATOM 3015 C CA . LEU A 1 403 ? 83.165 93.752 35.228 1.00 93.44 403 LEU A CA 1
ATOM 3016 C C . LEU A 1 403 ? 81.729 93.459 35.667 1.00 93.44 403 LEU A C 1
ATOM 3017 O O . LEU A 1 403 ? 80.763 93.870 35.026 1.00 93.44 403 LEU A O 1
ATOM 3022 N N . LEU A 1 404 ? 81.590 92.763 36.793 1.00 91.58 404 LEU A N 1
ATOM 3023 C CA . LEU A 1 404 ? 80.298 92.482 37.404 1.00 91.58 404 LEU A CA 1
ATOM 3024 C C . LEU A 1 404 ? 79.576 93.779 37.777 1.00 91.58 404 LEU A C 1
ATOM 3025 O O . LEU A 1 404 ? 80.191 94.730 38.265 1.00 91.58 404 LEU A O 1
ATOM 3030 N N . ASN A 1 405 ? 78.255 93.773 37.582 1.00 93.29 405 ASN A N 1
ATOM 3031 C CA . ASN A 1 405 ? 77.335 94.891 37.793 1.00 93.29 405 ASN A CA 1
ATOM 3032 C C . ASN A 1 405 ? 77.511 96.093 36.842 1.00 93.29 405 ASN A C 1
ATOM 3033 O O . ASN A 1 405 ? 76.892 97.133 37.048 1.00 93.29 405 ASN A O 1
ATOM 3038 N N . GLN A 1 406 ? 78.329 95.975 35.787 1.00 92.95 406 GLN A N 1
ATOM 3039 C CA . GLN A 1 406 ? 78.358 96.968 34.712 1.00 92.95 406 GLN A CA 1
ATOM 3040 C C . GLN A 1 406 ? 77.230 96.723 33.713 1.00 92.95 406 GLN A C 1
ATOM 3041 O O . GLN A 1 406 ? 76.886 95.577 33.424 1.00 92.95 406 GLN A O 1
ATOM 3047 N N . HIS A 1 407 ? 76.689 97.814 33.171 1.00 95.31 407 HIS A N 1
ATOM 3048 C CA . HIS A 1 407 ? 75.697 97.730 32.113 1.00 95.31 407 HIS A CA 1
ATOM 3049 C C . HIS A 1 407 ? 76.345 97.155 30.852 1.00 95.31 407 HIS A C 1
ATOM 3050 O O . HIS A 1 407 ? 77.462 97.524 30.478 1.00 95.31 407 HIS A O 1
ATOM 3057 N N . ILE A 1 408 ? 75.622 96.259 30.202 1.00 95.71 408 ILE A N 1
ATOM 3058 C CA . ILE A 1 408 ? 75.985 95.569 28.974 1.00 95.71 408 ILE A CA 1
ATOM 3059 C C . ILE A 1 408 ? 74.747 95.448 28.087 1.00 95.71 408 ILE A C 1
ATOM 3060 O O . ILE A 1 408 ? 73.619 95.660 28.531 1.00 95.71 408 ILE A O 1
ATOM 3065 N N . ARG A 1 409 ? 74.966 95.054 26.840 1.00 96.30 409 ARG A N 1
ATOM 3066 C CA . ARG A 1 409 ? 73.925 94.599 25.921 1.00 96.30 409 ARG A CA 1
ATOM 3067 C C . ARG A 1 409 ? 74.323 93.223 25.408 1.00 96.30 409 ARG A C 1
ATOM 3068 O O . ARG A 1 409 ? 75.510 92.940 25.255 1.00 96.30 409 ARG A O 1
ATOM 3076 N N . LEU A 1 410 ? 73.339 92.373 25.152 1.00 97.67 410 LEU A N 1
ATOM 3077 C CA . LEU A 1 410 ? 73.566 91.052 24.574 1.00 97.67 410 LEU A CA 1
ATOM 3078 C C . LEU A 1 410 ? 72.968 91.030 23.178 1.00 97.67 410 LEU A C 1
ATOM 3079 O O . LEU A 1 410 ? 71.775 91.271 23.020 1.00 97.67 410 LEU A O 1
ATOM 3084 N N . ARG A 1 411 ? 73.792 90.754 22.168 1.00 97.42 411 ARG A N 1
ATOM 3085 C CA . ARG A 1 411 ? 73.332 90.583 20.789 1.00 97.42 411 ARG A CA 1
ATOM 3086 C C . ARG A 1 411 ? 73.299 89.109 20.446 1.00 97.42 411 ARG A C 1
ATOM 3087 O O . ARG A 1 411 ? 74.322 88.432 20.542 1.00 97.42 411 ARG A O 1
ATOM 3095 N N . HIS A 1 412 ? 72.144 88.613 20.037 1.00 98.07 412 HIS A N 1
ATOM 3096 C CA . HIS A 1 412 ? 72.011 87.251 19.560 1.00 98.07 412 HIS A CA 1
ATOM 3097 C C . HIS A 1 412 ? 72.695 87.115 18.1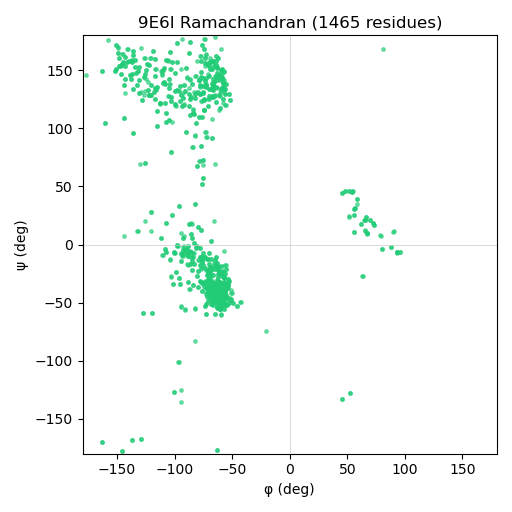98 1.00 98.07 412 HIS A C 1
ATOM 3098 O O . HIS A 1 412 ? 72.314 87.786 17.239 1.00 98.07 412 HIS A O 1
ATOM 3105 N N . VAL A 1 413 ? 73.705 86.248 18.101 1.00 96.43 413 VAL A N 1
ATOM 3106 C CA . VAL A 1 413 ? 74.566 86.179 16.909 1.00 96.43 413 VAL A CA 1
ATOM 3107 C C . VAL A 1 413 ? 73.805 85.664 15.686 1.00 96.43 413 VAL A C 1
ATOM 3108 O O . VAL A 1 413 ? 74.046 86.132 14.576 1.00 96.43 413 VAL A O 1
ATOM 3112 N N . ALA A 1 414 ? 72.871 84.722 15.866 1.00 95.22 414 ALA A N 1
ATOM 3113 C CA . ALA A 1 414 ? 72.191 84.088 14.740 1.00 95.22 414 ALA A CA 1
ATOM 3114 C C . ALA A 1 414 ? 71.106 84.958 14.092 1.00 95.22 414 ALA A C 1
ATOM 3115 O O . ALA A 1 414 ? 70.887 84.858 12.884 1.00 95.22 414 ALA A O 1
ATOM 3117 N N . THR A 1 415 ? 70.422 85.797 14.874 1.00 95.73 415 THR A N 1
ATOM 3118 C CA . THR A 1 415 ? 69.336 86.661 14.379 1.00 95.73 415 THR A CA 1
ATOM 3119 C C . THR A 1 415 ? 69.711 88.134 14.294 1.00 95.73 415 THR A C 1
ATOM 3120 O O . THR A 1 415 ? 68.926 88.908 13.762 1.00 95.73 415 THR A O 1
ATOM 3124 N N . ASP A 1 416 ? 70.897 88.512 14.779 1.00 96.53 416 ASP A N 1
ATOM 3125 C CA . ASP A 1 416 ? 71.399 89.889 14.801 1.00 96.53 416 ASP A CA 1
ATOM 3126 C C . ASP A 1 416 ? 70.437 90.870 15.492 1.00 96.53 416 ASP A C 1
ATOM 3127 O O . ASP A 1 416 ? 70.118 91.949 14.993 1.00 96.53 416 ASP A O 1
ATOM 3132 N N . THR A 1 417 ? 69.931 90.459 16.656 1.00 97.25 417 THR A N 1
ATOM 3133 C CA . THR A 1 417 ? 68.971 91.212 17.477 1.00 97.25 417 THR A CA 1
ATOM 3134 C C . THR A 1 417 ? 69.504 91.402 18.895 1.00 97.25 417 THR A C 1
ATOM 3135 O O . THR A 1 417 ? 70.262 90.572 19.398 1.00 97.25 417 THR A O 1
ATOM 3139 N N . TYR A 1 418 ? 69.124 92.490 19.562 1.00 97.57 418 TYR A N 1
ATOM 3140 C CA . TYR A 1 418 ? 69.466 92.719 20.968 1.00 97.57 418 TYR A CA 1
ATOM 3141 C C . TYR A 1 418 ? 68.467 92.030 21.888 1.00 97.57 418 TYR A C 1
ATOM 3142 O O . TYR A 1 418 ? 67.269 92.100 21.642 1.00 97.57 418 TYR A O 1
ATOM 3151 N N . LEU A 1 419 ? 68.952 91.396 22.957 1.00 97.92 419 LEU A N 1
ATOM 3152 C CA . LEU A 1 419 ? 68.110 90.928 24.055 1.00 97.92 419 LEU A CA 1
ATOM 3153 C C . LEU A 1 419 ? 67.342 92.115 24.652 1.00 97.92 419 LEU A C 1
ATOM 3154 O O . LEU A 1 419 ? 67.917 93.192 24.823 1.00 97.92 419 LEU A O 1
ATOM 3159 N N . LEU A 1 420 ? 66.067 91.900 24.966 1.00 96.87 420 LEU A N 1
ATOM 3160 C CA . LEU A 1 420 ? 65.172 92.918 25.502 1.00 96.87 420 LEU A CA 1
ATOM 3161 C C . LEU A 1 420 ? 64.228 92.318 26.548 1.00 96.87 420 LEU A C 1
ATOM 3162 O O . LEU A 1 420 ? 63.746 91.193 26.387 1.00 96.87 420 LEU A O 1
ATOM 3167 N N . ALA A 1 421 ? 63.953 93.081 27.600 1.00 96.28 421 ALA A N 1
ATOM 3168 C CA . ALA A 1 421 ? 62.876 92.808 28.545 1.00 96.28 421 ALA A CA 1
ATOM 3169 C C . ALA A 1 421 ? 61.990 94.048 28.684 1.00 96.28 421 ALA A C 1
ATOM 3170 O O . ALA A 1 421 ? 62.475 95.176 28.633 1.00 96.28 421 ALA A O 1
ATOM 3172 N N . HIS A 1 422 ? 60.687 93.837 28.852 1.00 94.80 422 HIS A N 1
ATOM 3173 C CA . HIS A 1 422 ? 59.676 94.897 28.848 1.00 94.80 422 HIS A CA 1
ATOM 3174 C C . HIS A 1 422 ? 58.497 94.554 29.756 1.00 94.80 422 HIS A C 1
ATOM 3175 O O . HIS A 1 422 ? 58.347 93.413 30.190 1.00 94.80 422 HIS A O 1
ATOM 3182 N N . ASP A 1 423 ? 57.618 95.528 30.003 1.00 92.96 423 ASP A N 1
ATOM 3183 C CA . ASP A 1 423 ? 56.392 95.354 30.799 1.00 92.96 423 ASP A CA 1
ATOM 3184 C C . ASP A 1 423 ? 55.291 94.593 30.025 1.00 92.96 423 ASP A C 1
ATOM 3185 O O . ASP A 1 423 ? 54.173 95.067 29.812 1.00 92.96 423 ASP A O 1
ATOM 3190 N N . VAL A 1 424 ? 55.621 93.384 29.566 1.00 94.30 424 VAL A N 1
ATOM 3191 C CA . VAL A 1 424 ? 54.703 92.396 28.991 1.00 94.30 424 VAL A CA 1
ATOM 3192 C C . VAL A 1 424 ? 54.842 91.132 29.821 1.00 94.30 424 VAL A C 1
ATOM 3193 O O . VAL A 1 424 ? 55.949 90.700 30.105 1.00 94.30 424 VAL A O 1
ATOM 3197 N N . ALA A 1 425 ? 53.731 90.529 30.227 1.00 93.42 425 ALA A N 1
ATOM 3198 C CA . ALA A 1 425 ? 53.776 89.358 31.092 1.00 93.42 425 ALA A CA 1
ATOM 3199 C C . ALA A 1 425 ? 54.247 88.095 30.341 1.00 93.42 425 ALA A C 1
ATOM 3200 O O . ALA A 1 425 ? 53.846 87.878 29.203 1.00 93.42 425 ALA A O 1
ATOM 3202 N N . SER A 1 426 ? 55.015 87.229 31.004 1.00 94.37 426 SER A N 1
ATOM 3203 C CA . SER A 1 426 ? 55.522 85.969 30.440 1.00 94.37 426 SER A CA 1
ATOM 3204 C C . SER A 1 426 ? 54.427 84.909 30.217 1.00 94.37 426 SER A C 1
ATOM 3205 O O . SER A 1 426 ? 53.403 84.958 30.910 1.00 94.37 426 SER A O 1
ATOM 3208 N N . PRO A 1 427 ? 54.604 83.942 29.296 1.00 91.21 427 PRO A N 1
ATOM 3209 C CA . PRO A 1 427 ? 53.622 82.897 28.998 1.00 91.21 427 PRO A CA 1
ATOM 3210 C C . PRO A 1 427 ? 52.999 82.209 30.222 1.00 91.21 427 PRO A C 1
ATOM 3211 O O . PRO A 1 427 ? 51.773 82.202 30.340 1.00 91.21 427 PRO A O 1
ATOM 3215 N N . PHE A 1 428 ? 53.801 81.688 31.155 1.00 92.25 428 PHE A N 1
ATOM 3216 C CA . PHE A 1 428 ? 53.295 80.914 32.299 1.00 92.25 428 PHE A CA 1
ATOM 3217 C C . PHE A 1 428 ? 53.112 81.741 33.574 1.00 92.25 428 PHE A C 1
ATOM 3218 O O . PHE A 1 428 ? 52.216 81.445 34.365 1.00 92.25 428 PHE A O 1
ATOM 3226 N N . TYR A 1 429 ? 53.896 82.807 33.766 1.00 91.74 429 TYR A N 1
ATOM 3227 C CA . TYR A 1 429 ? 53.879 83.601 35.001 1.00 91.74 429 TYR A CA 1
ATOM 3228 C C . TYR A 1 429 ? 53.383 85.032 34.745 1.00 91.74 429 TYR A C 1
ATOM 3229 O O . TYR A 1 429 ? 54.158 85.891 34.314 1.00 91.74 429 TYR A O 1
ATOM 3238 N N . PRO A 1 430 ? 52.114 85.359 35.081 1.00 90.32 430 PRO A N 1
ATOM 3239 C CA . PRO A 1 430 ? 51.539 86.689 34.859 1.00 90.32 430 PRO A CA 1
ATOM 3240 C C . PRO A 1 430 ? 52.262 87.849 35.542 1.00 90.32 430 PRO A C 1
ATOM 3241 O O . PRO A 1 430 ? 52.103 88.997 35.137 1.00 90.32 430 PRO A O 1
ATOM 3245 N N . THR A 1 431 ? 53.015 87.567 36.605 1.00 91.42 431 THR A N 1
ATOM 3246 C CA . THR A 1 431 ? 53.778 88.570 37.352 1.00 91.42 431 THR A CA 1
ATOM 3247 C C . THR A 1 431 ? 55.184 88.799 36.808 1.00 91.42 431 THR A C 1
ATOM 3248 O O . THR A 1 431 ? 55.788 89.809 37.174 1.00 91.42 431 THR A O 1
ATOM 3252 N N . ASN A 1 432 ? 55.697 87.874 35.997 1.00 95.52 432 ASN A N 1
ATOM 3253 C CA . ASN A 1 432 ? 57.046 87.922 35.439 1.00 95.52 432 ASN A CA 1
ATOM 3254 C C . ASN A 1 432 ? 56.994 88.484 34.024 1.00 95.52 432 ASN A C 1
ATOM 3255 O O . ASN A 1 432 ? 55.958 88.414 33.364 1.00 95.52 432 ASN A O 1
ATOM 3260 N N . GLU A 1 433 ? 58.107 89.030 33.566 1.00 96.39 433 GLU A N 1
ATOM 3261 C CA . GLU A 1 433 ? 58.187 89.690 32.265 1.00 96.39 433 GLU A CA 1
ATOM 3262 C C . GLU A 1 433 ? 58.556 88.707 31.149 1.00 96.39 433 GLU A C 1
ATOM 3263 O O . GLU A 1 433 ? 59.330 87.772 31.345 1.00 96.39 433 GLU A O 1
ATOM 3269 N N . GLU A 1 434 ? 57.985 88.898 29.966 1.00 96.44 434 GLU A N 1
ATOM 3270 C CA . GLU A 1 434 ? 58.400 88.232 28.741 1.00 96.44 434 GLU A CA 1
ATOM 3271 C C . GLU A 1 434 ? 59.789 88.745 28.345 1.00 96.44 434 GLU A C 1
ATOM 3272 O O . GLU A 1 434 ? 60.044 89.952 28.335 1.00 96.44 434 GLU A O 1
ATOM 3278 N N . ILE A 1 435 ? 60.678 87.822 27.992 1.00 97.51 435 ILE A N 1
ATOM 3279 C CA . ILE A 1 435 ? 62.000 88.143 27.463 1.00 97.51 435 ILE A CA 1
ATOM 3280 C C . ILE A 1 435 ? 61.972 87.917 25.959 1.00 97.51 435 ILE A C 1
ATOM 3281 O O . ILE A 1 435 ? 61.591 86.852 25.481 1.00 97.51 435 ILE A O 1
ATOM 3286 N N . THR A 1 436 ? 62.379 88.921 25.192 1.00 97.05 436 THR A N 1
ATOM 3287 C CA . THR A 1 436 ? 62.351 88.878 23.730 1.00 97.05 436 THR A CA 1
ATOM 3288 C C . THR A 1 436 ? 63.643 89.460 23.151 1.00 97.05 436 THR A C 1
ATOM 3289 O O . THR A 1 436 ? 64.639 89.644 23.850 1.00 97.05 436 THR A O 1
ATOM 3293 N N . THR A 1 437 ? 63.659 89.712 21.842 1.00 97.07 437 THR A N 1
ATOM 3294 C CA . THR A 1 437 ? 64.742 90.438 21.187 1.00 97.07 437 THR A CA 1
ATOM 3295 C C . THR A 1 437 ? 64.198 91.492 20.236 1.00 97.07 437 THR A C 1
ATOM 3296 O O . THR A 1 437 ? 63.140 91.295 19.636 1.00 97.07 437 THR A O 1
ATOM 3300 N N . VAL A 1 438 ? 64.970 92.547 20.022 1.00 96.05 438 VAL A N 1
ATOM 3301 C CA . VAL A 1 438 ? 64.634 93.692 19.169 1.00 96.05 438 VAL A CA 1
ATOM 3302 C C . VAL A 1 438 ? 65.678 93.895 18.071 1.00 96.05 438 VAL A C 1
ATOM 3303 O O . VAL A 1 438 ? 66.832 93.490 18.217 1.00 96.05 438 VAL A O 1
ATOM 3307 N N . THR A 1 439 ? 65.285 94.506 16.952 1.00 95.70 439 THR A N 1
ATOM 3308 C CA . THR A 1 439 ? 66.231 94.830 15.871 1.00 95.70 439 THR A CA 1
ATOM 3309 C C . THR A 1 439 ? 67.291 95.837 16.331 1.00 95.70 439 THR A C 1
ATOM 3310 O O . THR A 1 439 ? 67.081 96.585 17.289 1.00 95.70 439 THR A O 1
ATOM 3314 N N . LEU A 1 440 ? 68.442 95.876 15.650 1.00 93.19 440 LEU A N 1
ATOM 3315 C CA . LEU A 1 440 ? 69.519 96.806 16.013 1.00 93.19 440 LEU A CA 1
ATOM 3316 C C . LEU A 1 440 ? 69.070 98.274 15.934 1.00 93.19 440 LEU A C 1
ATOM 3317 O O . LEU A 1 440 ? 69.408 99.061 16.810 1.00 93.19 440 LEU A O 1
ATOM 3322 N N . GLU A 1 441 ? 68.277 98.622 14.920 1.00 92.24 441 GLU A N 1
ATOM 3323 C CA . GLU A 1 441 ? 67.789 99.989 14.691 1.00 92.24 441 GLU A CA 1
ATOM 3324 C C . GLU A 1 441 ? 66.858 100.466 15.811 1.00 92.24 441 GLU A C 1
ATOM 3325 O O . GLU A 1 441 ? 67.017 101.572 16.326 1.00 92.24 441 GLU A O 1
ATOM 3331 N N . GLU A 1 442 ? 65.906 99.628 16.219 1.00 92.38 442 GLU A N 1
ATOM 3332 C CA . GLU A 1 442 ? 64.960 99.934 17.299 1.00 92.38 442 GLU A CA 1
ATOM 3333 C C . GLU A 1 442 ? 65.654 99.944 18.671 1.00 92.38 442 GLU A C 1
ATOM 3334 O O . GLU A 1 442 ? 65.403 100.828 19.489 1.00 92.38 442 GLU A O 1
ATOM 3340 N N . GLY A 1 443 ? 66.563 98.991 18.901 1.00 90.63 443 GLY A N 1
ATOM 3341 C CA . GLY A 1 443 ? 67.340 98.900 20.132 1.00 90.63 443 GLY A CA 1
ATOM 3342 C C . GLY A 1 443 ? 68.368 100.023 20.291 1.00 90.63 443 GLY A C 1
ATOM 3343 O O . GLY A 1 443 ? 68.723 100.352 21.416 1.00 90.63 443 GLY A O 1
ATOM 3344 N N . ASP A 1 444 ? 68.856 100.621 19.203 1.00 90.60 444 ASP A N 1
ATOM 3345 C CA . ASP A 1 444 ? 69.701 101.825 19.241 1.00 90.60 444 ASP A CA 1
ATOM 3346 C C . ASP A 1 444 ? 68.876 103.128 19.264 1.00 90.60 444 ASP A C 1
ATOM 3347 O O . ASP A 1 444 ? 69.430 104.219 19.413 1.00 90.60 444 ASP A O 1
ATOM 3352 N N . GLY A 1 445 ? 67.552 103.012 19.122 1.00 92.39 445 GLY A N 1
ATOM 3353 C CA . GLY A 1 445 ? 66.585 104.102 19.163 1.00 92.39 445 GLY A CA 1
ATOM 3354 C C . GLY A 1 445 ? 65.872 104.213 20.513 1.00 92.39 445 GLY A C 1
ATOM 3355 O O . GLY A 1 445 ? 66.497 104.337 21.566 1.00 92.39 445 GLY A O 1
ATOM 3356 N N . GLU A 1 446 ? 64.537 104.220 20.477 1.00 90.37 446 GLU A N 1
ATOM 3357 C CA . GLU A 1 446 ? 63.688 104.460 21.653 1.00 90.37 446 GLU A CA 1
ATOM 3358 C C . GLU A 1 446 ? 63.769 103.338 22.695 1.00 90.37 446 GLU A C 1
ATOM 3359 O O . GLU A 1 446 ? 63.705 103.616 23.889 1.00 90.37 446 GLU A O 1
ATOM 3365 N N . LEU A 1 447 ? 63.985 102.090 22.259 1.00 93.19 447 LEU A N 1
ATOM 3366 C CA . LEU A 1 447 ? 64.017 100.911 23.131 1.00 93.19 447 LEU A CA 1
ATOM 3367 C C . LEU A 1 447 ? 65.394 100.662 23.755 1.00 93.19 447 LEU A C 1
ATOM 3368 O O . LEU A 1 447 ? 65.621 99.636 24.391 1.00 93.19 447 LEU A O 1
ATOM 3373 N N . TYR A 1 448 ? 66.334 101.598 23.606 1.00 94.67 448 TYR A N 1
ATOM 3374 C CA . TYR A 1 448 ? 67.679 101.462 24.161 1.00 94.67 448 TYR A CA 1
ATOM 3375 C C . TYR A 1 448 ? 67.718 101.106 25.658 1.00 94.67 448 TYR A C 1
ATOM 3376 O O . TYR A 1 448 ? 68.446 100.165 25.997 1.00 94.67 448 TYR A O 1
ATOM 3385 N N . PRO A 1 449 ? 66.940 101.758 26.554 1.00 94.70 449 PRO A N 1
ATOM 3386 C CA . PRO A 1 449 ? 66.928 101.415 27.981 1.00 94.70 449 PRO A CA 1
ATOM 3387 C C . PRO A 1 449 ? 66.534 99.960 28.262 1.00 94.70 449 PRO A C 1
ATOM 3388 O O . PRO A 1 449 ? 67.141 99.331 29.126 1.00 94.70 449 PRO A O 1
ATOM 3392 N N . GLU A 1 450 ? 65.607 99.406 27.475 1.00 95.86 450 GLU A N 1
ATOM 3393 C CA . GLU A 1 450 ? 65.076 98.036 27.598 1.00 95.86 450 GLU A CA 1
ATOM 3394 C C . GLU A 1 450 ? 66.055 96.954 27.096 1.00 95.86 450 GLU A C 1
ATOM 3395 O O . GLU A 1 450 ? 65.831 95.755 27.244 1.00 95.86 450 GLU A O 1
ATOM 3401 N N . THR A 1 451 ? 67.170 97.367 26.477 1.00 96.64 451 THR A N 1
ATOM 3402 C CA . THR A 1 451 ? 68.246 96.452 26.052 1.00 96.64 451 THR A CA 1
ATOM 3403 C C . THR A 1 451 ? 69.410 96.384 27.042 1.00 96.64 451 THR A C 1
ATOM 3404 O O . THR A 1 451 ? 70.392 95.679 26.794 1.00 96.64 451 THR A O 1
ATOM 3408 N N . LEU A 1 452 ? 69.343 97.137 28.145 1.00 97.41 452 LEU A N 1
ATOM 3409 C CA . LEU A 1 452 ? 70.418 97.213 29.127 1.00 97.41 452 LEU A CA 1
ATOM 3410 C C . LEU A 1 452 ? 70.281 96.117 30.178 1.00 97.41 452 LEU A C 1
ATOM 3411 O O . LEU A 1 452 ? 69.340 96.079 30.973 1.00 97.41 452 LEU A O 1
ATOM 3416 N N . PHE A 1 453 ? 71.303 95.268 30.240 1.00 97.80 453 PHE A N 1
ATOM 3417 C CA . PHE A 1 453 ? 71.436 94.219 31.242 1.00 97.80 453 PHE A CA 1
ATOM 3418 C C . PHE A 1 453 ? 72.697 94.426 32.075 1.00 97.80 453 PHE A C 1
ATOM 3419 O O . PHE A 1 453 ? 73.587 95.190 31.714 1.00 97.80 453 PHE A O 1
ATOM 3427 N N . ALA A 1 454 ? 72.804 93.713 33.186 1.00 96.82 454 ALA A N 1
ATOM 3428 C CA . ALA A 1 454 ? 74.021 93.617 33.965 1.00 96.82 454 ALA A CA 1
ATOM 3429 C C . ALA A 1 454 ? 74.231 92.174 34.424 1.00 96.82 454 ALA A C 1
ATOM 3430 O O . ALA A 1 454 ? 73.293 91.482 34.827 1.00 96.82 454 ALA A O 1
ATOM 3432 N N . PHE A 1 455 ? 75.488 91.734 34.427 1.00 96.46 455 PHE A N 1
ATOM 3433 C CA . PHE A 1 455 ? 75.883 90.525 35.141 1.00 96.46 455 PHE A CA 1
ATOM 3434 C C . PHE A 1 455 ? 75.965 90.852 36.633 1.00 96.46 455 PHE A C 1
ATOM 3435 O O . PHE A 1 455 ? 77.020 91.235 37.147 1.00 96.46 455 PHE A O 1
ATOM 3443 N N . GLN A 1 456 ? 74.827 90.789 37.319 1.00 94.26 456 GLN A N 1
ATOM 3444 C CA . GLN A 1 456 ? 74.727 91.155 38.723 1.00 94.26 456 GLN A CA 1
ATOM 3445 C C . GLN A 1 456 ? 75.357 90.054 39.590 1.00 94.26 456 GLN A C 1
ATOM 3446 O O . GLN A 1 456 ? 74.964 88.888 39.489 1.00 94.26 456 GLN A O 1
ATOM 3452 N N . PRO A 1 457 ? 76.323 90.379 40.462 1.00 89.63 457 PRO A N 1
ATOM 3453 C CA . PRO A 1 457 ? 76.958 89.379 41.308 1.00 89.63 457 PRO A CA 1
ATOM 3454 C C . PRO A 1 457 ? 75.979 88.816 42.343 1.00 89.63 457 PRO A C 1
ATOM 3455 O O . PRO A 1 457 ? 75.081 89.506 42.829 1.00 89.63 457 PRO A O 1
ATOM 3459 N N . LEU A 1 458 ? 76.193 87.561 42.754 1.00 83.79 458 LEU A N 1
ATOM 3460 C CA . LEU A 1 458 ? 75.385 86.952 43.815 1.00 83.79 458 LEU A CA 1
ATOM 3461 C C . LEU A 1 458 ? 75.600 87.643 45.168 1.00 83.79 458 LEU A C 1
ATOM 3462 O O . LEU A 1 458 ? 74.664 87.759 45.963 1.00 83.79 458 LEU A O 1
ATOM 3467 N N . LYS A 1 459 ? 76.824 88.128 45.407 1.00 78.25 459 LYS A N 1
ATOM 3468 C CA . LYS A 1 459 ? 77.231 88.869 46.604 1.00 78.25 459 LYS A CA 1
ATOM 3469 C C . LYS A 1 459 ? 77.618 90.292 46.237 1.00 78.25 459 LYS A C 1
ATOM 3470 O O . LYS A 1 459 ? 78.426 90.507 45.337 1.00 78.25 459 LYS A O 1
ATOM 3476 N N . LYS A 1 460 ? 77.159 91.268 47.022 1.00 78.68 460 LYS A N 1
ATOM 3477 C CA . LYS A 1 460 ? 77.541 92.683 46.855 1.00 78.68 460 LYS A CA 1
ATOM 3478 C C . LYS A 1 460 ? 79.051 92.929 46.969 1.00 78.68 460 LYS A C 1
ATOM 3479 O O . LYS A 1 460 ? 79.558 93.879 46.390 1.00 78.68 460 LYS A O 1
ATOM 3485 N N . SER A 1 461 ? 79.777 92.078 47.705 1.00 75.41 461 SER A N 1
ATOM 3486 C CA . SER A 1 461 ? 81.243 92.154 47.805 1.00 75.41 461 SER A CA 1
ATOM 3487 C C . SER A 1 461 ? 81.951 91.938 46.476 1.00 75.41 461 SER A C 1
ATOM 3488 O O . SER A 1 461 ? 83.120 92.298 46.361 1.00 75.41 461 SER A O 1
ATOM 3491 N N . ASP A 1 462 ? 81.267 91.323 45.507 1.00 77.44 462 ASP A N 1
ATOM 3492 C CA . ASP A 1 462 ? 81.879 90.909 44.257 1.00 77.44 462 ASP A CA 1
ATOM 3493 C C . ASP A 1 462 ? 81.650 91.919 43.121 1.00 77.44 462 ASP A C 1
ATOM 3494 O O . ASP A 1 462 ? 82.154 91.729 42.014 1.00 77.44 462 ASP A O 1
ATOM 3499 N N . GLU A 1 463 ? 80.923 93.009 43.390 1.00 83.19 463 GLU A N 1
ATOM 3500 C CA . GLU A 1 463 ? 80.716 94.108 42.443 1.00 83.19 463 GLU A CA 1
ATOM 3501 C C . GLU A 1 463 ? 82.057 94.689 41.967 1.00 83.19 463 GLU A C 1
ATOM 3502 O O . GLU A 1 463 ? 82.969 94.939 42.756 1.00 83.19 463 GLU A O 1
ATOM 3508 N N . GLY A 1 464 ? 82.189 94.897 40.654 1.00 86.01 464 GLY A N 1
ATOM 3509 C CA . GLY A 1 464 ? 83.418 95.403 40.043 1.00 86.01 464 GLY A CA 1
ATOM 3510 C C . GLY A 1 464 ? 84.520 94.363 39.821 1.00 86.01 464 GLY A C 1
ATOM 3511 O O . GLY A 1 464 ? 85.535 94.696 39.210 1.00 86.01 464 GLY A O 1
ATOM 3512 N N . HIS A 1 465 ? 84.355 93.103 40.250 1.00 87.31 465 HIS A N 1
ATOM 3513 C CA . HIS A 1 465 ? 85.285 92.045 39.850 1.00 87.31 465 HIS A CA 1
ATOM 3514 C C . HIS A 1 465 ? 85.142 91.680 38.372 1.00 87.31 465 HIS A C 1
ATOM 3515 O O . HIS A 1 465 ? 84.082 91.815 37.767 1.00 87.31 465 HIS A O 1
ATOM 3522 N N . VAL A 1 466 ? 86.232 91.171 37.804 1.00 90.04 466 VAL A N 1
ATOM 3523 C CA . VAL A 1 466 ? 86.281 90.673 36.430 1.00 90.04 466 VAL A CA 1
ATOM 3524 C C . VAL A 1 466 ? 85.408 89.424 36.279 1.00 90.04 466 VAL A C 1
ATOM 3525 O O . VAL A 1 466 ? 85.618 88.438 36.988 1.00 90.04 466 VAL A O 1
ATOM 3529 N N . LEU A 1 467 ? 84.494 89.444 35.308 1.00 90.55 467 LEU A N 1
ATOM 3530 C CA . LEU A 1 467 ? 83.706 88.282 34.917 1.00 90.55 467 LEU A CA 1
ATOM 3531 C C . LEU A 1 467 ? 84.614 87.211 34.286 1.00 90.55 467 LEU A C 1
ATOM 3532 O O . LEU A 1 467 ? 85.432 87.493 33.408 1.00 90.55 467 LEU A O 1
ATOM 3537 N N . LYS A 1 468 ? 84.448 85.961 34.720 1.00 88.94 468 LYS A N 1
ATOM 3538 C CA . LYS A 1 468 ? 85.154 84.800 34.171 1.00 88.94 468 LYS A CA 1
ATOM 3539 C C . LYS A 1 468 ? 84.176 83.676 33.868 1.00 88.94 468 LYS A C 1
ATOM 3540 O O . LYS A 1 468 ? 83.286 83.411 34.675 1.00 88.94 468 LYS A O 1
ATOM 3546 N N . SER A 1 469 ? 84.398 82.974 32.762 1.00 89.28 469 SER A N 1
ATOM 3547 C CA . SER A 1 469 ? 83.638 81.768 32.422 1.00 89.28 469 SER A CA 1
ATOM 3548 C C . SER A 1 469 ? 83.780 80.692 33.501 1.00 89.28 469 SER A C 1
ATOM 3549 O O . SER A 1 469 ? 84.796 80.630 34.202 1.00 89.28 469 SER A O 1
ATOM 3552 N N . LYS A 1 470 ? 82.746 79.857 33.650 1.00 81.19 470 LYS A N 1
ATOM 3553 C CA . LYS A 1 470 ? 82.622 78.667 34.512 1.00 81.19 470 LYS A CA 1
ATOM 3554 C C . LYS A 1 470 ? 82.702 78.886 36.027 1.00 81.19 470 LYS A C 1
ATOM 3555 O O . LYS A 1 470 ? 82.157 78.094 36.785 1.00 81.19 470 LYS A O 1
ATOM 3561 N N . THR A 1 471 ? 83.396 79.926 36.485 1.00 75.40 471 THR A N 1
ATOM 3562 C CA . THR A 1 471 ? 83.682 80.161 37.914 1.00 75.40 471 THR A CA 1
ATOM 3563 C C . THR A 1 471 ? 82.823 81.232 38.561 1.00 75.40 471 THR A C 1
ATOM 3564 O O . THR A 1 471 ? 82.635 81.195 39.774 1.00 75.40 471 THR A O 1
ATOM 3568 N N . VAL A 1 472 ? 82.340 82.204 37.785 1.00 83.86 472 VAL A N 1
ATOM 3569 C CA . VAL A 1 472 ? 81.585 83.340 38.312 1.00 83.86 472 VAL A CA 1
ATOM 3570 C C . VAL A 1 472 ? 80.116 83.132 37.986 1.00 83.86 472 VAL A C 1
ATOM 3571 O O . VAL A 1 472 ? 79.716 83.269 36.830 1.00 83.86 472 VAL A O 1
ATOM 3575 N N . SER A 1 473 ? 79.329 82.805 39.006 1.00 87.72 473 SER A N 1
ATOM 3576 C CA . SER A 1 473 ? 77.868 82.840 38.928 1.00 87.72 473 SER A CA 1
ATOM 3577 C C . SER A 1 473 ? 77.365 84.281 39.031 1.00 87.72 473 SER A C 1
ATOM 3578 O O . SER A 1 473 ? 77.899 85.080 39.802 1.00 87.72 473 SER A O 1
ATOM 3581 N N . PHE A 1 474 ? 76.300 84.601 38.305 1.00 93.69 474 PHE A N 1
ATOM 3582 C CA . PHE A 1 474 ? 75.650 85.907 38.334 1.00 93.69 474 PHE A CA 1
ATOM 3583 C C . PHE A 1 474 ? 74.153 85.765 38.065 1.00 93.69 474 PHE A C 1
ATOM 3584 O O . PHE A 1 474 ? 73.690 84.747 37.560 1.00 93.69 474 PHE A O 1
ATOM 3592 N N . ARG A 1 475 ? 73.398 86.820 38.360 1.00 95.34 475 ARG A N 1
ATOM 3593 C CA . ARG A 1 475 ? 72.031 87.000 37.871 1.00 95.34 475 ARG A CA 1
ATOM 3594 C C . ARG A 1 475 ? 72.092 87.876 36.633 1.00 95.34 475 ARG A C 1
ATOM 3595 O O . ARG A 1 475 ? 72.773 88.903 36.645 1.00 95.34 475 ARG A O 1
ATOM 3603 N N . LEU A 1 476 ? 71.412 87.481 35.567 1.00 97.25 476 LEU A N 1
ATOM 3604 C CA . LEU A 1 476 ? 71.302 88.317 34.376 1.00 97.25 476 LEU A CA 1
ATOM 3605 C C . LEU A 1 476 ? 70.174 89.328 34.617 1.00 97.25 476 LEU A C 1
ATOM 3606 O O . LEU A 1 476 ? 68.998 89.011 34.475 1.00 97.25 476 LEU A O 1
ATOM 3611 N N . PHE A 1 477 ? 70.555 90.508 35.104 1.00 97.38 477 PHE A N 1
ATOM 3612 C CA . PHE A 1 477 ? 69.649 91.523 35.634 1.00 97.38 477 PHE A CA 1
ATOM 3613 C C . PHE A 1 477 ? 69.289 92.538 34.551 1.00 97.38 477 PHE A C 1
ATOM 3614 O O . PHE A 1 477 ? 70.186 93.090 33.920 1.00 97.38 477 PHE A O 1
ATOM 3622 N N . HIS A 1 478 ? 68.004 92.799 34.357 1.00 98.10 478 HIS A N 1
ATOM 3623 C CA . HIS A 1 478 ? 67.518 93.842 33.467 1.00 98.10 478 HIS A CA 1
ATOM 3624 C C . HIS A 1 478 ? 67.469 95.191 34.200 1.00 98.10 478 HIS A C 1
ATOM 3625 O O . HIS A 1 478 ? 66.888 95.294 35.281 1.00 98.10 478 HIS A O 1
ATOM 3632 N N . VAL A 1 479 ? 68.097 96.217 33.623 1.00 95.64 479 VAL A N 1
ATOM 3633 C CA . VAL A 1 479 ? 68.337 97.495 34.307 1.00 95.64 479 VAL A CA 1
ATOM 3634 C C . VAL A 1 479 ? 67.057 98.317 34.459 1.00 95.64 479 VAL A C 1
ATOM 3635 O O . VAL A 1 479 ? 66.840 98.883 35.530 1.00 95.64 479 VAL A O 1
ATOM 3639 N N . ASP A 1 480 ? 66.214 98.374 33.425 1.00 95.67 480 ASP A N 1
ATOM 3640 C CA . ASP A 1 480 ? 65.054 99.272 33.401 1.00 95.67 480 ASP A CA 1
ATOM 3641 C C . ASP A 1 480 ? 63.928 98.792 34.334 1.00 95.67 480 ASP A C 1
ATOM 3642 O O . ASP A 1 480 ? 63.512 99.501 35.252 1.00 95.67 480 ASP A O 1
ATOM 3647 N N . THR A 1 481 ? 63.499 97.534 34.188 1.00 94.85 481 THR A N 1
ATOM 3648 C CA . THR A 1 481 ? 62.385 96.963 34.971 1.00 94.85 481 THR A CA 1
ATOM 3649 C C . THR A 1 481 ? 62.816 96.272 36.266 1.00 94.85 481 THR A C 1
ATOM 3650 O O . THR A 1 481 ? 61.976 95.877 37.079 1.00 94.85 481 THR A O 1
ATOM 3654 N N . SER A 1 482 ? 64.123 96.166 36.524 1.00 95.58 482 SER A N 1
ATOM 3655 C CA . SER A 1 482 ? 64.690 95.567 37.742 1.00 95.58 482 SER A CA 1
ATOM 3656 C C . SER A 1 482 ? 64.279 94.106 37.995 1.00 95.58 482 SER A C 1
ATOM 3657 O O . SER A 1 482 ? 64.062 93.701 39.139 1.00 95.58 482 SER A O 1
ATOM 3660 N N . VAL A 1 483 ? 64.203 93.299 36.936 1.00 97.13 483 VAL A N 1
ATOM 3661 C CA . VAL A 1 483 ? 63.953 91.848 37.000 1.00 97.13 483 VAL A CA 1
ATOM 3662 C C . VAL A 1 483 ? 65.226 91.048 36.718 1.00 97.13 483 VAL A C 1
ATOM 3663 O O . VAL A 1 483 ? 66.166 91.548 36.105 1.00 97.13 483 VAL A O 1
ATOM 3667 N N . ALA A 1 484 ? 65.277 89.791 37.162 1.00 97.03 484 ALA A N 1
ATOM 3668 C CA . ALA A 1 484 ? 66.349 88.861 36.803 1.00 97.03 484 ALA A CA 1
ATOM 3669 C C . ALA A 1 484 ? 65.825 87.791 35.843 1.00 97.03 484 ALA A C 1
ATOM 3670 O O . ALA A 1 484 ? 64.735 87.264 36.055 1.00 97.03 484 ALA A O 1
ATOM 3672 N N . LEU A 1 485 ? 66.603 87.451 34.820 1.00 97.83 485 LEU A N 1
ATOM 3673 C CA . LEU A 1 485 ? 66.257 86.347 33.930 1.00 97.83 485 LEU A CA 1
ATOM 3674 C C . LEU A 1 485 ? 66.259 85.028 34.698 1.00 97.83 485 LEU A C 1
ATOM 3675 O O . LEU A 1 485 ? 67.185 84.732 35.457 1.00 97.83 485 LEU A O 1
ATOM 3680 N N . TRP A 1 486 ? 65.231 84.235 34.453 1.00 96.29 486 TRP A N 1
ATOM 3681 C CA . TRP A 1 486 ? 64.951 82.987 35.143 1.00 96.29 486 TRP A CA 1
ATOM 3682 C C . TRP A 1 486 ? 64.378 81.949 34.183 1.00 96.29 486 TRP A C 1
ATOM 3683 O O . TRP A 1 486 ? 63.766 82.302 33.170 1.00 96.29 486 TRP A O 1
ATOM 3694 N N . THR A 1 487 ? 64.575 80.673 34.503 1.00 95.13 487 THR A N 1
ATOM 3695 C CA . THR A 1 487 ? 64.003 79.545 33.771 1.00 95.13 487 THR A CA 1
ATOM 3696 C C . THR A 1 487 ? 63.718 78.376 34.703 1.00 95.13 487 THR A C 1
ATOM 3697 O O . THR A 1 487 ? 64.275 78.276 35.796 1.00 95.13 487 THR A O 1
ATOM 3701 N N . HIS A 1 488 ? 62.853 77.479 34.252 1.00 90.78 488 HIS A N 1
ATOM 3702 C CA . HIS A 1 488 ? 62.371 76.326 35.004 1.00 90.78 488 HIS A CA 1
ATOM 3703 C C . HIS A 1 488 ? 62.146 75.139 34.060 1.00 90.78 488 HIS A C 1
ATOM 3704 O O . HIS A 1 488 ? 62.160 75.285 32.836 1.00 90.78 488 HIS A O 1
ATOM 3711 N N . ASN A 1 489 ? 62.032 73.939 34.622 1.00 88.60 489 ASN A N 1
ATOM 3712 C CA . ASN A 1 489 ? 61.899 72.691 33.866 1.00 88.60 489 ASN A CA 1
ATOM 3713 C C . ASN A 1 489 ? 60.766 71.786 34.372 1.00 88.60 489 ASN A C 1
ATOM 3714 O O . ASN A 1 489 ? 60.700 70.620 33.975 1.00 88.60 489 ASN A O 1
ATOM 3719 N N . ASP A 1 490 ? 59.894 72.299 35.241 1.00 86.21 490 ASP A N 1
ATOM 3720 C CA . ASP A 1 490 ? 58.682 71.627 35.706 1.00 86.21 490 ASP A CA 1
ATOM 3721 C C . ASP A 1 490 ? 57.563 71.676 34.660 1.00 86.21 490 ASP A C 1
ATOM 3722 O O . ASP A 1 490 ? 56.810 70.707 34.528 1.00 86.21 490 ASP A O 1
ATOM 3727 N N . GLU A 1 491 ? 57.506 72.741 33.860 1.00 88.32 491 GLU A N 1
ATOM 3728 C CA . GLU A 1 491 ? 56.596 72.874 32.724 1.00 88.32 491 GLU A CA 1
ATOM 3729 C C . GLU A 1 491 ? 57.329 73.447 31.496 1.00 88.32 491 GLU A C 1
ATOM 3730 O O . GLU A 1 491 ? 58.098 74.399 31.585 1.00 88.32 491 GLU A O 1
ATOM 3736 N N . LEU A 1 492 ? 57.114 72.845 30.322 1.00 93.10 492 LEU A N 1
ATOM 3737 C CA . LEU A 1 492 ? 57.751 73.259 29.067 1.00 93.10 492 LEU A CA 1
ATOM 3738 C C . LEU A 1 492 ? 56.757 74.029 28.199 1.00 93.10 492 LEU A C 1
ATOM 3739 O O . LEU A 1 492 ? 55.558 73.760 28.239 1.00 93.10 492 LEU A O 1
ATOM 3744 N N . LEU A 1 493 ? 57.260 74.955 27.375 1.00 93.05 493 LEU A N 1
ATOM 3745 C CA . LEU A 1 493 ? 56.423 75.724 26.459 1.00 93.05 493 LEU A CA 1
ATOM 3746 C C . LEU A 1 493 ? 55.621 74.796 25.519 1.00 93.05 493 LEU A C 1
ATOM 3747 O O . LEU A 1 493 ? 56.114 73.734 25.143 1.00 93.05 493 LEU A O 1
ATOM 3752 N N . PRO A 1 494 ? 54.410 75.184 25.080 1.00 91.91 494 PRO A N 1
ATOM 3753 C CA . PRO A 1 494 ? 53.627 74.379 24.141 1.00 91.91 494 PRO A CA 1
ATOM 3754 C C . PRO A 1 494 ? 54.317 74.219 22.774 1.00 91.91 494 PRO A C 1
ATOM 3755 O O . PRO A 1 494 ? 55.406 74.736 22.531 1.00 91.91 494 PRO A O 1
ATOM 3759 N N . ASP A 1 495 ? 53.647 73.558 21.824 1.00 91.62 495 ASP A N 1
ATOM 3760 C CA . ASP A 1 495 ? 54.202 73.272 20.488 1.00 91.62 495 ASP A CA 1
ATOM 3761 C C . ASP A 1 495 ? 54.741 74.514 19.751 1.00 91.62 495 ASP A C 1
ATOM 3762 O O . ASP A 1 495 ? 55.719 74.417 19.010 1.00 91.62 495 ASP A O 1
ATOM 3767 N N . TRP A 1 496 ? 54.150 75.694 19.975 1.00 92.96 496 TRP A N 1
ATOM 3768 C CA . TRP A 1 496 ? 54.623 76.953 19.379 1.00 92.96 496 TRP A CA 1
ATOM 3769 C C . TRP A 1 496 ? 55.986 77.420 19.916 1.00 92.96 496 TRP A C 1
ATOM 3770 O O . TRP A 1 496 ? 56.652 78.211 19.245 1.00 92.96 496 TRP A O 1
ATOM 3781 N N . GLY A 1 497 ? 56.391 76.948 21.099 1.00 91.76 497 GLY A N 1
ATOM 3782 C CA . GLY A 1 497 ? 57.697 77.170 21.729 1.00 91.76 497 GLY A CA 1
ATOM 3783 C C . GLY A 1 497 ? 58.586 75.923 21.714 1.00 91.76 497 GLY A C 1
ATOM 3784 O O . GLY A 1 497 ? 59.517 75.819 22.507 1.00 91.76 497 GLY A O 1
ATOM 3785 N N . PHE A 1 498 ? 58.283 74.954 20.840 1.00 93.84 498 PHE A N 1
ATOM 3786 C CA . PHE A 1 498 ? 59.077 73.744 20.601 1.00 93.84 498 PHE A CA 1
ATOM 3787 C C . PHE A 1 498 ? 59.362 72.884 21.841 1.00 93.84 498 PHE A C 1
ATOM 3788 O O . PHE A 1 498 ? 60.358 72.159 21.852 1.00 93.84 498 PHE A O 1
ATOM 3796 N N . GLN A 1 499 ? 58.517 72.941 22.878 1.00 92.90 499 GLN A N 1
ATOM 3797 C CA . GLN A 1 499 ? 58.760 72.230 24.144 1.00 92.90 499 GLN A CA 1
ATOM 3798 C C . GLN A 1 499 ? 60.103 72.595 24.795 1.00 92.90 499 GLN A C 1
ATOM 3799 O O . GLN A 1 499 ? 60.738 71.777 25.457 1.00 92.90 499 GLN A O 1
ATOM 3805 N N . GLN A 1 500 ? 60.550 73.836 24.596 1.00 95.36 500 GLN A N 1
ATOM 3806 C CA . GLN A 1 500 ? 61.722 74.392 25.269 1.00 95.36 500 GLN A CA 1
ATOM 3807 C C . GLN A 1 500 ? 61.328 75.017 26.612 1.00 95.36 500 GLN A C 1
ATOM 3808 O O . GLN A 1 500 ? 60.144 75.249 26.882 1.00 95.36 500 GLN A O 1
ATOM 3814 N N . GLN A 1 501 ? 62.318 75.283 27.466 1.00 95.50 501 GLN A N 1
ATOM 3815 C CA . GLN A 1 501 ? 62.070 75.959 28.739 1.00 95.50 501 GLN A CA 1
ATOM 3816 C C . GLN A 1 501 ? 61.704 77.425 28.486 1.00 95.50 501 GLN A C 1
ATOM 3817 O O . GLN A 1 501 ? 62.224 78.068 27.567 1.00 95.50 501 GLN A O 1
ATOM 3823 N N . GLU A 1 502 ? 60.814 77.972 29.305 1.00 95.45 502 GLU A N 1
ATOM 3824 C CA . GLU A 1 502 ? 60.500 79.399 29.281 1.00 95.45 502 GLU A CA 1
ATOM 3825 C C . GLU A 1 502 ? 61.660 80.206 29.884 1.00 95.45 502 GLU A C 1
ATOM 3826 O O . GLU A 1 502 ? 62.209 79.829 30.919 1.00 95.45 502 GLU A O 1
ATOM 3832 N N . ILE A 1 503 ? 62.016 81.329 29.256 1.00 97.15 503 ILE A N 1
ATOM 3833 C CA . ILE A 1 503 ? 62.878 82.354 29.856 1.00 97.15 503 ILE A CA 1
ATOM 3834 C C . ILE A 1 503 ? 61.996 83.555 30.174 1.00 97.15 503 ILE A C 1
ATOM 3835 O O . ILE A 1 503 ? 61.354 84.108 29.281 1.00 97.15 503 ILE A O 1
ATOM 3840 N N . ASN A 1 504 ? 61.961 83.959 31.440 1.00 96.74 504 ASN A N 1
ATOM 3841 C CA . ASN A 1 504 ? 61.153 85.089 31.888 1.00 96.74 504 ASN A CA 1
ATOM 3842 C C . ASN A 1 504 ? 61.933 86.006 32.851 1.00 96.74 504 ASN A C 1
ATOM 3843 O O . ASN A 1 504 ? 62.982 85.637 33.383 1.00 96.74 504 ASN A O 1
ATOM 3848 N N . GLY A 1 505 ? 61.439 87.229 33.046 1.00 97.17 505 GLY A N 1
ATOM 3849 C CA . GLY A 1 505 ? 61.967 88.220 33.976 1.00 97.17 505 GLY A CA 1
ATOM 3850 C C . GLY A 1 505 ? 61.316 88.093 35.347 1.00 97.17 505 GLY A C 1
ATOM 3851 O O . GLY A 1 505 ? 60.235 88.630 35.596 1.00 97.17 505 GLY A O 1
ATOM 3852 N N . ASN A 1 506 ? 61.978 87.394 36.263 1.00 96.57 506 ASN A N 1
ATOM 3853 C CA . ASN A 1 506 ? 61.519 87.186 37.627 1.00 96.57 506 ASN A CA 1
ATOM 3854 C C . ASN A 1 506 ? 61.734 88.443 38.488 1.00 96.57 506 ASN A C 1
ATOM 3855 O O . ASN A 1 506 ? 62.854 88.924 38.675 1.00 96.57 506 ASN A O 1
ATOM 3860 N N . LYS A 1 507 ? 60.646 88.948 39.083 1.00 94.22 507 LYS A N 1
ATOM 3861 C CA . LYS A 1 507 ? 60.673 90.096 40.011 1.00 94.22 507 LYS A CA 1
ATOM 3862 C C . LYS A 1 507 ? 61.324 89.763 41.356 1.00 94.22 507 LYS A C 1
ATOM 3863 O O . LYS A 1 507 ? 61.814 90.656 42.046 1.00 94.22 507 LYS A O 1
ATOM 3869 N N . LYS A 1 508 ? 61.365 88.486 41.748 1.00 91.49 508 LYS A N 1
ATOM 3870 C CA . LYS A 1 508 ? 62.106 88.024 42.933 1.00 91.49 508 LYS A CA 1
ATOM 3871 C C . LYS A 1 508 ? 63.585 87.878 42.590 1.00 91.49 508 LYS A C 1
ATOM 3872 O O . LYS A 1 508 ? 64.123 86.783 42.593 1.00 91.49 508 LYS A O 1
ATOM 3878 N N . VAL A 1 509 ? 64.266 88.994 42.333 1.00 90.83 509 VAL A N 1
ATOM 3879 C CA . VAL A 1 509 ? 65.663 89.024 41.858 1.00 90.83 509 VAL A CA 1
ATOM 3880 C C . VAL A 1 509 ? 66.600 88.168 42.713 1.00 90.83 509 VAL A C 1
ATOM 3881 O O . VAL A 1 509 ? 67.435 87.447 42.178 1.00 90.83 509 VAL A O 1
ATOM 3885 N N . ILE A 1 510 ? 66.453 88.200 44.040 1.00 86.42 510 ILE A N 1
ATOM 3886 C CA . ILE A 1 510 ? 67.378 87.543 44.974 1.00 86.42 510 ILE A CA 1
ATOM 3887 C C . ILE A 1 510 ? 67.241 86.010 44.953 1.00 86.42 510 ILE A C 1
ATOM 3888 O O . ILE A 1 510 ? 68.140 85.337 45.456 1.00 86.42 510 ILE A O 1
ATOM 3893 N N . ASP A 1 511 ? 66.187 85.465 44.330 1.00 85.41 511 ASP A N 1
ATOM 3894 C CA . ASP A 1 511 ? 65.943 84.023 44.236 1.00 85.41 511 ASP A CA 1
ATOM 3895 C C . ASP A 1 511 ? 67.188 83.282 43.699 1.00 85.41 511 ASP A C 1
ATOM 3896 O O . ASP A 1 511 ? 67.719 83.663 42.648 1.00 85.41 511 ASP A O 1
ATOM 3901 N N . PRO A 1 512 ? 67.706 82.273 44.424 1.00 78.19 512 PRO A N 1
ATOM 3902 C CA . PRO A 1 512 ? 68.870 81.495 44.004 1.00 78.19 512 PRO A CA 1
ATOM 3903 C C . PRO A 1 512 ? 68.674 80.742 42.691 1.00 78.19 512 PRO A C 1
ATOM 3904 O O . PRO A 1 512 ? 69.656 80.481 42.002 1.00 78.19 512 PRO A O 1
ATOM 3908 N N . SER A 1 513 ? 67.427 80.453 42.312 1.00 85.84 513 SER A N 1
ATOM 3909 C CA . SER A 1 513 ? 67.139 79.857 41.011 1.00 85.84 513 SER A CA 1
ATOM 3910 C C . SER A 1 513 ? 67.358 80.826 39.850 1.00 85.84 513 SER A C 1
ATOM 3911 O O . SER A 1 513 ? 67.349 80.395 38.717 1.00 85.84 513 SER A O 1
ATOM 3914 N N . ASN A 1 514 ? 67.628 82.119 40.069 1.00 92.19 514 ASN A N 1
ATOM 3915 C CA . ASN A 1 514 ? 67.950 83.072 38.993 1.00 92.19 514 ASN A CA 1
ATOM 3916 C C . ASN A 1 514 ? 69.442 83.072 38.599 1.00 92.19 514 ASN A C 1
ATOM 3917 O O . ASN A 1 514 ? 69.945 84.066 38.058 1.00 92.19 514 ASN A O 1
ATOM 3922 N N . ASN A 1 515 ? 70.194 82.030 38.953 1.00 90.01 515 ASN A N 1
ATOM 3923 C CA . ASN A 1 515 ? 71.644 82.013 38.799 1.00 90.01 515 ASN A CA 1
ATOM 3924 C C . ASN A 1 515 ? 72.071 81.430 37.445 1.00 90.01 515 ASN A C 1
ATOM 3925 O O . ASN A 1 515 ? 71.680 80.337 37.038 1.00 90.01 515 ASN A O 1
ATOM 3930 N N . TRP A 1 516 ? 72.975 82.147 36.792 1.00 95.07 516 TRP A N 1
ATOM 3931 C CA . TRP A 1 516 ? 73.562 81.811 35.502 1.00 95.07 516 TRP A CA 1
ATOM 3932 C C . TRP A 1 516 ? 75.085 81.814 35.587 1.00 95.07 516 TRP A C 1
ATOM 3933 O O . TRP A 1 516 ? 75.687 82.426 36.471 1.00 95.07 516 TRP A O 1
ATOM 3944 N N . VAL A 1 517 ? 75.725 81.144 34.634 1.00 91.83 517 VAL A N 1
ATOM 3945 C CA . VAL A 1 517 ? 77.173 81.160 34.434 1.00 91.83 517 VAL A CA 1
ATOM 3946 C C . VAL A 1 517 ? 77.482 81.287 32.946 1.00 91.83 517 VAL A C 1
ATOM 3947 O O . VAL A 1 517 ? 76.755 80.767 32.103 1.00 91.83 517 VAL A O 1
ATOM 3951 N N . VAL A 1 518 ? 78.572 81.968 32.600 1.00 94.58 518 VAL A N 1
ATOM 3952 C CA . VAL A 1 518 ? 79.116 81.886 31.238 1.00 94.58 518 VAL A CA 1
ATOM 3953 C C . VAL A 1 518 ? 79.799 80.532 31.081 1.00 94.58 518 VAL A C 1
ATOM 3954 O O . VAL A 1 518 ? 80.787 80.283 31.768 1.00 94.58 518 VAL A O 1
ATOM 3958 N N . ASP A 1 519 ? 79.302 79.669 30.204 1.00 90.74 519 ASP A N 1
ATOM 3959 C CA . ASP A 1 519 ? 79.830 78.311 30.035 1.00 90.74 519 ASP A CA 1
ATOM 3960 C C . ASP A 1 519 ? 81.069 78.298 29.125 1.00 90.74 519 ASP A C 1
ATOM 3961 O O . ASP A 1 519 ? 82.161 77.896 29.544 1.00 90.74 519 ASP A O 1
ATOM 3966 N N . GLU A 1 520 ? 80.934 78.841 27.913 1.00 90.80 520 GLU A N 1
ATOM 3967 C CA . GLU A 1 520 ? 81.998 78.894 26.909 1.00 90.80 520 GLU A CA 1
ATOM 3968 C C . GLU A 1 520 ? 82.146 80.295 26.294 1.00 90.80 520 GLU A C 1
ATOM 3969 O O . GLU A 1 520 ? 81.186 81.053 26.173 1.00 90.80 520 GLU A O 1
ATOM 3975 N N . ILE A 1 521 ? 83.380 80.630 25.897 1.00 92.60 521 ILE A N 1
ATOM 3976 C CA . ILE A 1 521 ? 83.695 81.771 25.028 1.00 92.60 521 ILE A CA 1
ATOM 3977 C C . ILE A 1 521 ? 84.073 81.205 23.655 1.00 92.60 521 ILE A C 1
ATOM 3978 O O . ILE A 1 521 ? 85.160 80.653 23.486 1.00 92.60 521 ILE A O 1
ATOM 3983 N N . VAL A 1 522 ? 83.175 81.336 22.680 1.00 90.55 522 VAL A N 1
ATOM 3984 C CA . VAL A 1 522 ? 83.264 80.680 21.365 1.00 90.55 522 VAL A CA 1
ATOM 3985 C C . VAL A 1 522 ? 84.388 81.271 20.510 1.00 90.55 522 VAL A C 1
ATOM 3986 O O . VAL A 1 522 ? 85.123 80.549 19.839 1.00 90.55 522 VAL A O 1
ATOM 3990 N N . ASN A 1 523 ? 84.570 82.595 20.548 1.00 90.43 523 ASN A N 1
ATOM 3991 C CA . ASN A 1 523 ? 85.543 83.325 19.726 1.00 90.43 523 ASN A CA 1
ATOM 3992 C C . ASN A 1 523 ? 86.875 83.603 20.449 1.00 90.43 523 ASN A C 1
ATOM 3993 O O . ASN A 1 523 ? 87.519 84.626 20.216 1.00 90.43 523 ASN A O 1
ATOM 3998 N N . LEU A 1 524 ? 87.309 82.696 21.336 1.00 84.56 524 LEU A N 1
ATOM 3999 C CA . LEU A 1 524 ? 88.511 82.886 22.144 1.00 84.56 524 LEU A CA 1
ATOM 4000 C C . LEU A 1 524 ? 89.803 82.849 21.301 1.00 84.56 524 LEU A C 1
ATOM 4001 O O . LEU A 1 524 ? 90.081 81.867 20.609 1.00 84.56 524 LEU A O 1
ATOM 4006 N N . ASP A 1 525 ? 90.648 83.875 21.428 1.00 83.27 525 ASP A N 1
ATOM 4007 C CA . ASP A 1 525 ? 91.952 83.940 20.755 1.00 83.27 525 ASP A CA 1
ATOM 4008 C C . ASP A 1 525 ? 92.917 82.829 21.229 1.00 83.27 525 ASP A C 1
ATOM 4009 O O . ASP A 1 525 ? 92.971 82.503 22.416 1.00 83.27 525 ASP A O 1
ATOM 4014 N N . GLU A 1 526 ? 93.765 82.307 20.332 1.00 78.00 526 GLU A N 1
ATOM 4015 C CA . GLU A 1 526 ? 94.741 81.234 20.633 1.00 78.00 526 GLU A CA 1
ATOM 4016 C C . GLU A 1 526 ? 95.656 81.550 21.829 1.00 78.00 526 GLU A C 1
ATOM 4017 O O . GLU A 1 526 ? 95.969 80.674 22.636 1.00 78.00 526 GLU A O 1
ATOM 4023 N N . VAL A 1 527 ? 96.037 82.817 22.008 1.00 78.56 527 VAL A N 1
ATOM 4024 C CA . VAL A 1 527 ? 96.859 83.265 23.147 1.00 78.56 527 VAL A CA 1
ATOM 4025 C C . VAL A 1 527 ? 96.113 83.101 24.477 1.00 78.56 527 VAL A C 1
ATOM 4026 O O . VAL A 1 527 ? 96.711 82.715 25.478 1.00 78.56 527 VAL A O 1
ATOM 4030 N N . ARG A 1 528 ? 94.797 83.358 24.489 1.00 80.89 528 ARG A N 1
ATOM 4031 C CA . ARG A 1 528 ? 93.939 83.229 25.679 1.00 80.89 528 ARG A CA 1
ATOM 4032 C C . ARG A 1 528 ? 93.597 81.761 25.979 1.00 80.89 528 ARG A C 1
ATOM 4033 O O . ARG A 1 528 ? 93.278 81.443 27.125 1.00 80.89 528 ARG A O 1
ATOM 4041 N N . LYS A 1 529 ? 93.706 80.851 24.999 1.00 74.64 529 LYS A N 1
ATOM 4042 C CA . LYS A 1 529 ? 93.486 79.403 25.195 1.00 74.64 529 LYS A CA 1
ATOM 4043 C C . LYS A 1 529 ? 94.550 78.755 26.082 1.00 74.64 529 LYS A C 1
ATOM 4044 O O . LYS A 1 529 ? 94.196 77.930 26.924 1.00 74.64 529 LYS A O 1
ATOM 4050 N N . VAL A 1 530 ? 95.819 79.164 25.971 1.00 72.25 530 VAL A N 1
ATOM 4051 C CA . VAL A 1 530 ? 96.939 78.543 26.703 1.00 72.25 530 VAL A CA 1
ATOM 4052 C C . VAL A 1 530 ? 96.749 78.662 28.217 1.00 72.25 530 VAL A C 1
ATOM 4053 O O . VAL A 1 530 ? 96.728 79.754 28.779 1.00 72.25 530 VAL A O 1
ATOM 4057 N N . TYR A 1 531 ? 96.600 77.518 28.888 1.00 68.30 531 TYR A N 1
ATOM 4058 C CA . TYR A 1 531 ? 96.563 77.431 30.343 1.00 68.30 531 TYR A CA 1
ATOM 4059 C C . TYR A 1 531 ? 97.969 77.170 30.897 1.00 68.30 531 TYR A C 1
ATOM 4060 O O . TYR A 1 531 ? 98.657 76.251 30.453 1.00 68.30 531 TYR A O 1
ATOM 4069 N N . ILE A 1 532 ? 98.386 77.963 31.885 1.00 66.78 532 ILE A N 1
ATOM 4070 C CA . ILE A 1 532 ? 99.633 77.743 32.621 1.00 66.78 532 ILE A CA 1
ATOM 4071 C C . ILE A 1 532 ? 99.253 77.123 33.966 1.00 66.78 532 ILE A C 1
ATOM 4072 O O . ILE A 1 532 ? 98.742 77.843 34.826 1.00 66.78 532 ILE A O 1
ATOM 4077 N N . PRO A 1 533 ? 99.473 75.811 34.181 1.00 67.02 533 PRO A N 1
ATOM 4078 C CA . PRO A 1 533 ? 99.138 75.176 35.448 1.00 67.02 533 PRO A CA 1
ATOM 4079 C C . PRO A 1 533 ? 99.962 75.770 36.588 1.00 67.02 533 PRO A C 1
ATOM 4080 O O . PRO A 1 533 ? 101.187 75.891 36.482 1.00 67.02 533 PRO A O 1
ATOM 4084 N N . LYS A 1 534 ? 99.310 76.074 37.714 1.00 71.51 534 LYS A N 1
ATOM 4085 C CA . LYS A 1 534 ? 100.017 76.424 38.946 1.00 71.51 534 LYS A CA 1
ATOM 4086 C C . LYS A 1 534 ? 100.900 75.262 39.387 1.00 71.51 534 LYS A C 1
ATOM 4087 O O . LYS A 1 534 ? 100.470 74.113 39.509 1.00 71.51 534 LYS A O 1
ATOM 4093 N N . VAL A 1 535 ? 102.157 75.577 39.677 1.00 75.34 535 VAL A N 1
ATOM 4094 C CA . VAL A 1 535 ? 103.094 74.619 40.264 1.00 75.34 535 VAL A CA 1
ATOM 4095 C C . VAL A 1 535 ? 102.793 74.510 41.756 1.00 75.34 535 VAL A C 1
ATOM 4096 O O . VAL A 1 535 ? 103.046 75.444 42.516 1.00 75.34 535 VAL A O 1
ATOM 4100 N N . VAL A 1 536 ? 102.257 73.362 42.175 1.00 83.73 536 VAL A N 1
ATOM 4101 C CA . VAL A 1 536 ? 101.969 73.076 43.588 1.00 83.73 536 VAL A CA 1
ATOM 4102 C C . VAL A 1 536 ? 103.271 73.033 44.384 1.00 83.73 536 VAL A C 1
ATOM 4103 O O . VAL A 1 536 ? 104.158 72.225 44.092 1.00 83.73 536 VAL A O 1
ATOM 4107 N N . LYS A 1 537 ? 103.380 73.869 45.420 1.00 83.08 537 LYS A N 1
ATOM 4108 C CA . LYS A 1 537 ? 104.532 73.871 46.331 1.00 83.08 537 LYS A CA 1
ATOM 4109 C C . LYS A 1 537 ? 104.194 73.108 47.612 1.00 83.08 537 LYS A C 1
ATOM 4110 O O . LYS A 1 537 ? 103.130 73.333 48.190 1.00 83.08 537 LYS A O 1
ATOM 4116 N N . PRO A 1 538 ? 105.052 72.188 48.084 1.00 87.85 538 PRO A N 1
ATOM 4117 C CA . PRO A 1 538 ? 104.775 71.428 49.295 1.00 87.85 538 PRO A CA 1
ATOM 4118 C C . PRO A 1 538 ? 104.983 72.281 50.555 1.00 87.85 538 PRO A C 1
ATOM 4119 O O . PRO A 1 538 ? 105.943 73.041 50.650 1.00 87.85 538 PRO A O 1
ATOM 4123 N N . LEU A 1 539 ? 104.136 72.069 51.565 1.00 86.12 539 LEU A N 1
ATOM 4124 C CA . LEU A 1 539 ? 104.287 72.637 52.911 1.00 86.12 539 LEU A CA 1
ATOM 4125 C C . LEU A 1 539 ? 104.393 71.498 53.938 1.00 86.12 539 LEU A C 1
ATOM 4126 O O . LEU A 1 539 ? 103.615 70.542 53.859 1.00 86.12 539 LEU A O 1
ATOM 4131 N N . PRO A 1 540 ? 105.305 71.566 54.931 1.00 95.28 540 PRO A N 1
ATOM 4132 C CA . PRO A 1 540 ? 105.368 70.560 55.984 1.00 95.28 540 PRO A CA 1
ATOM 4133 C C . PRO A 1 540 ? 104.045 70.453 56.746 1.00 95.28 540 PRO A C 1
ATOM 4134 O O . PRO A 1 540 ? 103.474 71.464 57.162 1.00 95.28 540 PRO A O 1
ATOM 4138 N N . PHE A 1 541 ? 103.596 69.219 57.006 1.00 96.50 541 PHE A N 1
ATOM 4139 C CA . PHE A 1 541 ? 102.310 68.944 57.654 1.00 96.50 541 PHE A CA 1
ATOM 4140 C C . PHE A 1 541 ? 102.104 69.735 58.955 1.00 96.50 541 PHE A C 1
ATOM 4141 O O . PHE A 1 541 ? 101.061 70.356 59.127 1.00 96.50 541 PHE A O 1
ATOM 4149 N N . LEU A 1 542 ? 103.096 69.758 59.853 1.00 96.68 542 LEU A N 1
ATOM 4150 C CA . LEU A 1 542 ? 102.963 70.460 61.135 1.00 96.68 542 LEU A CA 1
ATOM 4151 C C . LEU A 1 542 ? 102.778 71.967 60.962 1.00 96.68 542 LEU A C 1
ATOM 4152 O O . LEU A 1 542 ? 102.034 72.568 61.727 1.00 96.68 542 LEU A O 1
ATOM 4157 N N . LYS A 1 543 ? 103.410 72.579 59.954 1.00 94.15 543 LYS A N 1
ATOM 4158 C CA . LYS A 1 543 ? 103.224 74.004 59.654 1.00 94.15 543 LYS A CA 1
ATOM 4159 C C . LYS A 1 543 ? 101.803 74.257 59.150 1.00 94.15 543 LYS A C 1
ATOM 4160 O O . LYS A 1 543 ? 101.125 75.124 59.691 1.00 94.15 543 LYS A O 1
ATOM 4166 N N . LYS A 1 544 ? 101.337 73.416 58.220 1.00 93.52 544 LYS A N 1
ATOM 4167 C CA . LYS A 1 544 ? 99.970 73.435 57.685 1.00 93.52 544 LYS A CA 1
ATOM 4168 C C . LYS A 1 544 ? 98.920 73.277 58.800 1.00 93.52 544 LYS A C 1
ATOM 4169 O O . LYS A 1 544 ? 97.992 74.067 58.898 1.00 93.52 544 LYS A O 1
ATOM 4175 N N . TRP A 1 545 ? 99.122 72.308 59.693 1.00 97.11 545 TRP A N 1
ATOM 4176 C CA . TRP A 1 545 ? 98.246 72.059 60.841 1.00 97.11 545 TRP A CA 1
ATOM 4177 C C . TRP A 1 545 ? 98.248 73.208 61.857 1.00 97.11 545 TRP A C 1
ATOM 4178 O O . TRP A 1 545 ? 97.172 73.611 62.284 1.00 97.11 545 TRP A O 1
ATOM 4189 N N . ILE A 1 546 ? 99.415 73.756 62.228 1.00 97.05 546 ILE A N 1
ATOM 4190 C CA . ILE A 1 546 ? 99.511 74.882 63.177 1.00 97.05 546 ILE A CA 1
ATOM 4191 C C . ILE A 1 546 ? 98.774 76.112 62.643 1.00 97.05 546 ILE A C 1
ATOM 4192 O O . ILE A 1 546 ? 98.071 76.766 63.410 1.00 97.05 546 ILE A O 1
ATOM 4197 N N . GLU A 1 547 ? 98.934 76.432 61.357 1.00 92.89 547 GLU A N 1
ATOM 4198 C CA . GLU A 1 547 ? 98.238 77.547 60.716 1.00 92.89 547 GLU A CA 1
ATOM 4199 C C . GLU A 1 547 ? 96.722 77.356 60.770 1.00 92.89 547 GLU A C 1
ATOM 4200 O O . GLU A 1 547 ? 96.028 78.182 61.359 1.00 92.89 547 GLU A O 1
ATOM 4206 N N . THR A 1 548 ? 96.223 76.221 60.267 1.00 95.04 548 THR A N 1
ATOM 4207 C CA . THR A 1 548 ? 94.789 75.910 60.322 1.00 95.04 548 THR A CA 1
ATOM 4208 C C . THR A 1 548 ? 94.262 75.943 61.755 1.00 95.04 548 THR A C 1
ATOM 4209 O O . THR A 1 548 ? 93.188 76.489 61.994 1.00 95.04 548 THR A O 1
ATOM 4213 N N . GLN A 1 549 ? 95.015 75.415 62.728 1.00 96.04 549 GLN A N 1
ATOM 4214 C CA . GLN A 1 549 ? 94.591 75.403 64.125 1.00 96.04 549 GLN A CA 1
ATOM 4215 C C . GLN A 1 549 ? 94.484 76.795 64.747 1.00 96.04 549 GLN A C 1
ATOM 4216 O O . GLN A 1 549 ? 93.536 77.084 65.474 1.00 96.04 549 GLN A O 1
ATOM 4222 N N . LYS A 1 550 ? 95.447 77.674 64.463 1.00 93.11 550 LYS A N 1
ATOM 4223 C CA . LYS A 1 550 ? 95.374 79.070 64.905 1.00 93.11 550 LYS A CA 1
ATOM 4224 C C . LYS A 1 550 ? 94.153 79.756 64.304 1.00 93.11 550 LYS A C 1
ATOM 4225 O O . LYS A 1 550 ? 93.366 80.323 65.059 1.00 93.11 550 LYS A O 1
ATOM 4231 N N . SER A 1 551 ? 93.939 79.604 62.996 1.00 89.20 551 SER A N 1
ATOM 4232 C CA . SER A 1 551 ? 92.761 80.154 62.323 1.00 89.20 551 SER A CA 1
ATOM 4233 C C . SER A 1 551 ? 91.462 79.623 62.935 1.00 89.20 551 SER A C 1
ATOM 4234 O O . SER A 1 551 ? 90.551 80.413 63.179 1.00 89.20 551 SER A O 1
ATOM 4237 N N . MET A 1 552 ? 91.374 78.323 63.247 1.00 93.67 552 MET A N 1
ATOM 4238 C CA . MET A 1 552 ? 90.210 77.716 63.914 1.00 93.67 552 MET A CA 1
ATOM 4239 C C . MET A 1 552 ? 89.895 78.393 65.251 1.00 93.67 552 MET A C 1
ATOM 4240 O O . MET A 1 552 ? 88.756 78.796 65.471 1.00 93.67 552 MET A O 1
ATOM 4245 N N . PHE A 1 553 ? 90.886 78.549 66.135 1.00 91.02 553 PHE A N 1
ATOM 4246 C CA . PHE A 1 553 ? 90.668 79.179 67.441 1.00 91.02 553 PHE A CA 1
ATOM 4247 C C . PHE A 1 553 ? 90.356 80.673 67.339 1.00 91.02 553 PHE A C 1
ATOM 4248 O O . PHE A 1 553 ? 89.469 81.159 68.041 1.00 91.02 553 PHE A O 1
ATOM 4256 N N . GLU A 1 554 ? 91.030 81.400 66.449 1.00 86.25 554 GLU A N 1
ATOM 4257 C CA . GLU A 1 554 ? 90.782 82.829 66.237 1.00 86.25 554 GLU A CA 1
ATOM 4258 C C . GLU A 1 554 ? 89.363 83.095 65.723 1.00 86.25 554 GLU A C 1
ATOM 4259 O O . GLU A 1 554 ? 88.686 83.976 66.249 1.00 86.25 554 GLU A O 1
ATOM 4265 N N . HIS A 1 555 ? 88.889 82.328 64.736 1.00 84.13 555 HIS A N 1
ATOM 4266 C CA . HIS A 1 555 ? 87.538 82.491 64.195 1.00 84.13 555 HIS A CA 1
ATOM 4267 C C . HIS A 1 555 ? 86.466 82.009 65.173 1.00 84.13 555 HIS A C 1
ATOM 4268 O O . HIS A 1 555 ? 85.443 82.671 65.310 1.00 84.13 555 HIS A O 1
ATOM 4275 N N . ASN A 1 556 ? 86.710 80.926 65.920 1.00 85.49 556 ASN A N 1
ATOM 4276 C CA . ASN A 1 556 ? 85.775 80.464 66.949 1.00 85.49 556 ASN A CA 1
ATOM 4277 C C . ASN A 1 556 ? 85.563 81.520 68.048 1.00 85.49 556 ASN A C 1
ATOM 4278 O O . ASN A 1 556 ? 84.435 81.769 68.459 1.00 85.49 556 ASN A O 1
ATOM 4283 N N . ASN A 1 557 ? 86.632 82.207 68.469 1.00 80.94 557 ASN A N 1
ATOM 4284 C CA . ASN A 1 557 ? 86.551 83.277 69.465 1.00 80.94 557 ASN A CA 1
ATOM 4285 C C . ASN A 1 557 ? 85.845 84.547 68.955 1.00 80.94 557 ASN A C 1
ATOM 4286 O O . ASN A 1 557 ? 85.374 85.338 69.768 1.00 80.94 557 ASN A O 1
ATOM 4291 N N . LYS A 1 558 ? 85.856 84.754 67.635 1.00 77.24 558 LYS A N 1
ATOM 4292 C CA . LYS A 1 558 ? 85.213 85.959 67.046 1.00 77.24 558 LYS A CA 1
ATOM 4293 C C . LYS A 1 558 ? 83.789 85.584 66.625 1.00 77.24 558 LYS A C 1
ATOM 4294 O O . LYS A 1 558 ? 83.098 84.926 67.429 1.00 77.24 558 LYS A O 1
ATOM 4300 N N . LEU A 1 559 ? 83.366 85.994 65.428 1.00 71.52 559 LEU A N 1
ATOM 4301 C CA . LEU A 1 559 ? 82.027 85.590 64.922 1.00 71.52 559 LEU A CA 1
ATOM 4302 C C . LEU A 1 559 ? 80.955 86.061 65.911 1.00 71.52 559 LEU A C 1
ATOM 4303 O O . LEU A 1 559 ? 79.942 85.354 66.076 1.00 71.52 559 LEU A O 1
ATOM 4308 N N . SER A 1 560 ? 81.175 87.216 66.543 1.00 63.79 560 SER A N 1
ATOM 4309 C CA . SER A 1 560 ? 80.167 87.772 67.484 1.00 63.79 560 SER A CA 1
ATOM 4310 C C . SER A 1 560 ? 78.859 88.024 66.725 1.00 63.79 560 SER A C 1
ATOM 4311 O O . SER A 1 560 ? 78.909 88.691 65.674 1.00 63.79 560 SER A O 1
ATOM 4314 N N . SER A 1 561 ? 77.737 87.511 67.241 1.00 65.35 561 SER A N 1
ATOM 4315 C CA . SER A 1 561 ? 76.428 87.676 66.558 1.00 65.35 561 SER A CA 1
ATOM 4316 C C . SER A 1 561 ? 75.287 87.514 67.573 1.00 65.35 561 SER A C 1
ATOM 4317 O O . SER A 1 561 ? 75.580 87.209 68.746 1.00 65.35 561 SER A O 1
ATOM 4320 N N . GLU A 1 562 ? 74.042 87.708 67.131 1.00 67.08 562 GLU A N 1
ATOM 4321 C CA . GLU A 1 562 ? 72.872 87.601 68.043 1.00 67.08 562 GLU A CA 1
ATOM 4322 C C . GLU A 1 562 ? 71.813 86.689 67.411 1.00 67.08 562 GLU A C 1
ATOM 4323 O O . GLU A 1 562 ? 70.747 87.204 67.025 1.00 67.08 562 GLU A O 1
ATOM 4329 N N . HIS A 1 563 ? 72.099 85.387 67.324 1.00 72.20 563 HIS A N 1
ATOM 4330 C CA . HIS A 1 563 ? 71.124 84.424 66.748 1.00 72.20 563 HIS A CA 1
ATOM 4331 C C . HIS A 1 563 ? 69.834 84.456 67.576 1.00 72.20 563 HIS A C 1
ATOM 4332 O O . HIS A 1 563 ? 69.934 84.458 68.820 1.00 72.20 563 HIS A O 1
ATOM 4339 N N . PRO A 1 564 ? 68.637 84.496 66.949 1.00 75.18 564 PRO A N 1
ATOM 4340 C CA . PRO A 1 564 ? 67.372 84.580 67.686 1.00 75.18 564 PRO A CA 1
ATOM 4341 C C . PRO A 1 564 ? 67.151 83.300 68.498 1.00 75.18 564 PRO A C 1
ATOM 4342 O O . PRO A 1 564 ? 66.021 83.038 68.871 1.00 75.18 564 PRO A O 1
ATOM 4346 N N . PHE A 1 565 ? 68.221 82.550 68.761 1.00 82.26 565 PHE A N 1
ATOM 4347 C CA . PHE A 1 565 ? 68.125 81.282 69.493 1.00 82.26 565 PHE A CA 1
ATOM 4348 C C . PHE A 1 565 ? 69.311 80.991 70.434 1.00 82.26 565 PHE A C 1
ATOM 4349 O O . PHE A 1 565 ? 69.430 79.874 70.944 1.00 82.26 565 PHE A O 1
ATOM 4357 N N . ALA A 1 566 ? 70.236 81.939 70.626 1.00 86.05 566 ALA A N 1
ATOM 4358 C CA . ALA A 1 566 ? 71.312 81.764 71.597 1.00 86.05 566 ALA A CA 1
ATOM 4359 C C . ALA A 1 566 ? 70.730 81.648 73.014 1.00 86.05 566 ALA A C 1
ATOM 4360 O O . ALA A 1 566 ? 69.773 82.335 73.367 1.00 86.05 566 ALA A O 1
ATOM 4362 N N . SER A 1 567 ? 71.305 80.777 73.838 1.00 89.95 567 SER A N 1
ATOM 4363 C CA . SER A 1 567 ? 70.836 80.564 75.207 1.00 89.95 567 SER A CA 1
ATOM 4364 C C . SER A 1 567 ? 71.985 80.421 76.190 1.00 89.95 567 SER A C 1
ATOM 4365 O O . SER A 1 567 ? 73.051 79.874 75.889 1.00 89.95 567 SER A O 1
ATOM 4368 N N . GLU A 1 568 ? 71.754 80.912 77.405 1.00 91.48 568 GLU A N 1
ATOM 4369 C CA . GLU A 1 568 ? 72.751 80.926 78.465 1.00 91.48 568 GLU A CA 1
ATOM 4370 C C . GLU A 1 568 ? 72.714 79.655 79.322 1.00 91.48 568 GLU A C 1
ATOM 4371 O O . GLU A 1 568 ? 71.648 79.067 79.516 1.00 91.48 568 GLU A O 1
ATOM 4377 N N . PRO A 1 569 ? 73.849 79.242 79.916 1.00 94.39 569 PRO A N 1
ATOM 4378 C CA . PRO A 1 569 ? 73.946 77.983 80.649 1.00 94.39 569 PRO A CA 1
ATOM 4379 C C . PRO A 1 569 ? 72.902 77.797 81.748 1.00 94.39 569 PRO A C 1
ATOM 4380 O O . PRO A 1 569 ? 72.438 76.679 81.960 1.00 94.39 569 PRO A O 1
ATOM 4384 N N . TYR A 1 570 ? 72.487 78.872 82.426 1.00 93.34 570 TYR A N 1
ATOM 4385 C CA . TYR A 1 570 ? 71.499 78.787 83.504 1.00 93.34 570 TYR A CA 1
ATOM 4386 C C . TYR A 1 570 ? 70.126 78.274 83.036 1.00 93.34 570 TYR A C 1
ATOM 4387 O O . TYR A 1 570 ? 69.392 77.720 83.854 1.00 93.34 570 TYR A O 1
ATOM 4396 N N . SER A 1 571 ? 69.767 78.446 81.758 1.00 93.19 571 SER A N 1
ATOM 4397 C CA . SER A 1 571 ? 68.469 78.018 81.230 1.00 93.19 571 SER A CA 1
ATOM 4398 C C . SER A 1 571 ? 68.464 76.561 80.767 1.00 93.19 571 SER A C 1
ATOM 4399 O O . SER A 1 571 ? 67.393 75.960 80.636 1.00 93.19 571 SER A O 1
ATOM 4402 N N . TRP A 1 572 ? 69.641 75.959 80.557 1.00 95.48 572 TRP A N 1
ATOM 4403 C CA . TRP A 1 572 ? 69.734 74.639 79.941 1.00 95.48 572 TRP A CA 1
ATOM 4404 C C . TRP A 1 572 ? 69.154 73.529 80.803 1.00 95.48 572 TRP A C 1
ATOM 4405 O O . TRP A 1 572 ? 68.276 72.849 80.297 1.00 95.48 572 TRP A O 1
ATOM 4416 N N . PRO A 1 573 ? 69.513 73.329 82.093 1.00 95.20 573 PRO A N 1
ATOM 4417 C CA . PRO A 1 573 ? 68.978 72.197 82.852 1.00 95.20 573 PRO A CA 1
ATOM 4418 C C . PRO A 1 573 ? 67.446 72.188 82.970 1.00 95.20 573 PRO A C 1
ATOM 4419 O O . PRO A 1 573 ? 66.855 71.128 83.157 1.00 95.20 573 PRO A O 1
ATOM 4423 N N . GLY A 1 574 ? 66.808 73.357 82.854 1.00 92.81 574 GLY A N 1
ATOM 4424 C CA . GLY A 1 574 ? 65.349 73.493 82.826 1.00 92.81 574 GLY A CA 1
ATOM 4425 C C . GLY A 1 574 ? 64.716 73.323 81.442 1.00 92.81 574 GLY A C 1
ATOM 4426 O O . GLY A 1 574 ? 63.493 73.225 81.375 1.00 92.81 574 GLY A O 1
ATOM 4427 N N . SER A 1 575 ? 65.517 73.283 80.369 1.00 93.33 575 SER A N 1
ATOM 4428 C CA . SER A 1 575 ? 65.090 73.323 78.964 1.00 93.33 575 SER A CA 1
ATOM 4429 C C . SER A 1 575 ? 64.076 74.450 78.701 1.00 93.33 575 SER A C 1
ATOM 4430 O O . SER A 1 575 ? 63.035 74.218 78.092 1.00 93.33 575 SER A O 1
ATOM 4433 N N . LEU A 1 576 ? 64.367 75.655 79.213 1.00 90.82 576 LEU A N 1
ATOM 4434 C CA . LEU A 1 576 ? 63.417 76.783 79.261 1.00 90.82 576 LEU A CA 1
ATOM 4435 C C . LEU A 1 576 ? 63.139 77.433 77.896 1.00 90.82 576 LEU A C 1
ATOM 4436 O O . LEU A 1 576 ? 62.102 78.068 77.733 1.00 90.82 576 LEU A O 1
ATOM 4441 N N . SER A 1 577 ? 64.053 77.266 76.940 1.00 90.08 577 SER A N 1
ATOM 4442 C CA . SER A 1 577 ? 63.923 77.716 75.554 1.00 90.08 577 SER A CA 1
ATOM 4443 C C . SER A 1 577 ? 64.482 76.656 74.610 1.00 90.08 577 SER A C 1
ATOM 4444 O O . SER A 1 577 ? 65.284 75.812 75.020 1.00 90.08 577 SER A O 1
ATOM 4447 N N . GLY A 1 578 ? 64.059 76.682 73.347 1.00 91.43 578 GLY A N 1
ATOM 4448 C CA . GLY A 1 578 ? 64.534 75.781 72.299 1.00 91.43 578 GLY A CA 1
ATOM 4449 C C . GLY A 1 578 ? 64.975 76.520 71.038 1.00 91.43 578 GLY A C 1
ATOM 4450 O O . GLY A 1 578 ? 65.172 77.733 71.038 1.00 91.43 578 GLY A O 1
ATOM 4451 N N . VAL A 1 579 ? 65.170 75.766 69.957 1.00 92.90 579 VAL A N 1
ATOM 4452 C CA . VAL A 1 579 ? 65.681 76.291 68.680 1.00 92.90 579 VAL A CA 1
ATOM 4453 C C . VAL A 1 579 ? 64.790 75.808 67.537 1.00 92.90 579 VAL A C 1
ATOM 4454 O O . VAL A 1 579 ? 64.518 74.613 67.428 1.00 92.90 579 VAL A O 1
ATOM 4458 N N . SER A 1 580 ? 64.348 76.719 66.672 1.00 92.94 580 SER A N 1
ATOM 4459 C CA . SER A 1 580 ? 63.628 76.336 65.452 1.00 92.94 580 SER A CA 1
ATOM 4460 C C . SER A 1 580 ? 64.608 75.757 64.431 1.00 92.94 580 SER A C 1
ATOM 4461 O O . SER A 1 580 ? 65.608 76.388 64.098 1.00 92.94 580 SER A O 1
ATOM 4464 N N . PHE A 1 581 ? 64.338 74.541 63.964 1.00 94.37 581 PHE A N 1
ATOM 4465 C CA . PHE A 1 581 ? 65.207 73.828 63.020 1.00 94.37 581 PHE A CA 1
ATOM 4466 C C . PHE A 1 581 ? 64.677 73.896 61.587 1.00 94.37 581 PHE A C 1
ATOM 4467 O O . PHE A 1 581 ? 65.459 73.923 60.639 1.00 94.37 581 PHE A O 1
ATOM 4475 N N . TRP A 1 582 ? 63.357 73.898 61.422 1.00 95.06 582 TRP A N 1
ATOM 4476 C CA . TRP A 1 582 ? 62.708 73.922 60.120 1.00 95.06 582 TRP A CA 1
ATOM 4477 C C . TRP A 1 582 ? 61.246 74.337 60.253 1.00 95.06 582 TRP A C 1
ATOM 4478 O O . TRP A 1 582 ? 60.603 74.032 61.257 1.00 95.06 582 TRP A O 1
ATOM 4489 N N . THR A 1 583 ? 60.723 74.997 59.223 1.00 93.98 583 THR A N 1
ATOM 4490 C CA . THR A 1 583 ? 59.323 75.416 59.114 1.00 93.98 583 THR A CA 1
ATOM 4491 C C . THR A 1 583 ? 58.859 75.297 57.672 1.00 93.98 583 THR A C 1
ATOM 4492 O O . THR A 1 583 ? 59.554 75.766 56.775 1.00 93.98 583 THR A O 1
ATOM 4496 N N . ASN A 1 584 ? 57.652 74.780 57.458 1.00 91.90 584 ASN A N 1
ATOM 4497 C CA . ASN A 1 584 ? 56.947 74.839 56.185 1.00 91.90 584 ASN A CA 1
ATOM 4498 C C . ASN A 1 584 ? 55.683 75.689 56.357 1.00 91.90 584 ASN A C 1
ATOM 4499 O O . ASN A 1 584 ? 54.793 75.340 57.139 1.00 91.90 584 ASN A O 1
ATOM 4504 N N . GLY A 1 585 ? 55.651 76.828 55.660 1.00 88.57 585 GLY A N 1
ATOM 4505 C CA . GLY A 1 585 ? 54.580 77.819 55.763 1.00 88.57 585 GLY A CA 1
ATOM 4506 C C . GLY A 1 585 ? 53.237 77.332 55.220 1.00 88.57 585 GLY A C 1
ATOM 4507 O O . GLY A 1 585 ? 52.206 77.605 55.836 1.00 88.57 585 GLY A O 1
ATOM 4508 N N . ASP A 1 586 ? 53.259 76.568 54.128 1.00 87.21 586 ASP A N 1
ATOM 4509 C CA . ASP A 1 586 ? 52.056 76.102 53.433 1.00 87.21 586 ASP A CA 1
ATOM 4510 C C . ASP A 1 586 ? 51.326 75.024 54.241 1.00 87.21 586 ASP A C 1
ATOM 4511 O O . ASP A 1 586 ? 50.114 75.077 54.436 1.00 87.21 586 ASP A O 1
ATOM 4516 N N . GLU A 1 587 ? 52.075 74.062 54.782 1.00 89.70 587 GLU A N 1
ATOM 4517 C CA . GLU A 1 587 ? 51.525 72.967 55.585 1.00 89.70 587 GLU A CA 1
ATOM 4518 C C . GLU A 1 587 ? 51.412 73.305 57.083 1.00 89.70 587 GLU A C 1
ATOM 4519 O O . GLU A 1 587 ? 50.869 72.510 57.859 1.00 89.70 587 GLU A O 1
ATOM 4525 N N . LYS A 1 588 ? 51.934 74.466 57.511 1.00 91.74 588 LYS A N 1
ATOM 4526 C CA . LYS A 1 588 ? 52.054 74.883 58.922 1.00 91.74 588 LYS A CA 1
ATOM 4527 C C . LYS A 1 588 ? 52.736 73.823 59.798 1.00 91.74 588 LYS A C 1
ATOM 4528 O O . LYS A 1 588 ? 52.260 73.471 60.879 1.00 91.74 588 LYS A O 1
ATOM 4534 N N . LYS A 1 589 ? 53.844 73.276 59.309 1.00 94.88 589 LYS A N 1
ATOM 4535 C CA . LYS A 1 589 ? 54.631 72.239 59.996 1.00 94.88 589 LYS A CA 1
ATOM 4536 C C . LYS A 1 589 ? 55.976 72.791 60.442 1.00 94.88 589 LYS A C 1
ATOM 4537 O O . LYS A 1 589 ? 56.519 73.683 59.799 1.00 94.88 589 LYS A O 1
ATOM 4543 N N . GLN A 1 590 ? 56.520 72.278 61.544 1.00 95.78 590 GLN A N 1
ATOM 4544 C CA . GLN A 1 590 ? 57.801 72.748 62.069 1.00 95.78 590 GLN A CA 1
ATOM 4545 C C . GLN A 1 590 ? 58.559 71.673 62.842 1.00 95.78 590 GLN A C 1
ATOM 4546 O O . GLN A 1 590 ? 57.946 70.834 63.498 1.00 95.78 590 GLN A O 1
ATOM 4552 N N . ILE A 1 591 ? 59.889 71.749 62.811 1.00 97.11 591 ILE A N 1
ATOM 4553 C CA . ILE A 1 591 ? 60.778 71.005 63.708 1.00 97.11 591 ILE A CA 1
ATOM 4554 C C . ILE A 1 591 ? 61.330 71.981 64.746 1.00 97.11 591 ILE A C 1
ATOM 4555 O O . ILE A 1 591 ? 61.888 73.026 64.393 1.00 97.11 591 ILE A O 1
ATOM 4560 N N . TYR A 1 592 ? 61.201 71.624 66.020 1.00 95.61 592 TYR A N 1
ATOM 4561 C CA . TYR A 1 592 ? 61.662 72.421 67.150 1.00 95.61 592 TYR A CA 1
ATOM 4562 C C . TYR A 1 592 ? 62.531 71.585 68.089 1.00 95.61 592 TYR A C 1
ATOM 4563 O O . TYR A 1 592 ? 62.135 70.525 68.579 1.00 95.61 592 TYR A O 1
ATOM 4572 N N . PHE A 1 593 ? 63.744 72.064 68.340 1.00 95.88 593 PHE A N 1
ATOM 4573 C CA . PHE A 1 593 ? 64.717 71.421 69.201 1.00 95.88 593 PHE A CA 1
ATOM 4574 C C . PHE A 1 593 ? 64.514 71.836 70.657 1.00 95.88 593 PHE A C 1
ATOM 4575 O O . PHE A 1 593 ? 64.764 72.982 71.033 1.00 95.88 593 PHE A O 1
ATOM 4583 N N . ILE A 1 594 ? 64.078 70.885 71.485 1.00 95.48 594 ILE A N 1
ATOM 4584 C CA . ILE A 1 594 ? 63.864 71.059 72.922 1.00 95.48 594 ILE A CA 1
ATOM 4585 C C . ILE A 1 594 ? 64.061 69.735 73.660 1.00 95.48 594 ILE A C 1
ATOM 4586 O O . ILE A 1 594 ? 63.823 68.668 73.092 1.00 95.48 594 ILE A O 1
ATOM 4591 N N . GLY A 1 595 ? 64.493 69.783 74.923 1.00 96.50 595 GLY A N 1
ATOM 4592 C CA . GLY A 1 595 ? 64.616 68.611 75.789 1.00 96.50 595 GLY A CA 1
ATOM 4593 C C . GLY A 1 595 ? 63.275 68.067 76.282 1.00 96.50 595 GLY A C 1
ATOM 4594 O O . GLY A 1 595 ? 62.264 68.770 76.306 1.00 96.50 595 GLY A O 1
ATOM 4595 N N . ASN A 1 596 ? 63.257 66.805 76.724 1.00 97.16 596 ASN A N 1
ATOM 4596 C CA . ASN A 1 596 ? 62.090 66.242 77.395 1.00 97.16 596 ASN A CA 1
ATOM 4597 C C . ASN A 1 596 ? 61.987 66.835 78.804 1.00 97.16 596 ASN A C 1
ATOM 4598 O O . ASN A 1 596 ? 62.652 66.367 79.729 1.00 97.16 596 ASN A O 1
ATOM 4603 N N . ILE A 1 597 ? 61.164 67.872 78.976 1.00 94.95 597 ILE A N 1
ATOM 4604 C CA . ILE A 1 597 ? 61.145 68.696 80.193 1.00 94.95 597 ILE A CA 1
ATOM 4605 C C . ILE A 1 597 ? 60.913 67.876 81.465 1.00 94.95 597 ILE A C 1
ATOM 4606 O O . ILE A 1 597 ? 61.597 68.099 82.463 1.00 94.95 597 ILE A O 1
ATOM 4611 N N . ILE A 1 598 ? 60.034 66.873 81.425 1.00 96.53 598 ILE A N 1
ATOM 4612 C CA . ILE A 1 598 ? 59.819 65.972 82.571 1.00 96.53 598 ILE A CA 1
ATOM 4613 C C . ILE A 1 598 ? 61.107 65.221 82.915 1.00 96.53 598 ILE A C 1
ATOM 4614 O O . ILE A 1 598 ? 61.491 65.152 84.085 1.00 96.53 598 ILE A O 1
ATOM 4619 N N . GLY A 1 599 ? 61.792 64.679 81.907 1.00 97.50 599 GLY A N 1
ATOM 4620 C CA . GLY A 1 599 ? 63.067 63.986 82.078 1.00 97.50 599 GLY A CA 1
ATOM 4621 C C . GLY A 1 599 ? 64.172 64.898 82.616 1.00 97.50 599 GLY A C 1
ATOM 4622 O O . GLY A 1 599 ? 64.900 64.506 83.528 1.00 97.50 599 GLY A O 1
ATOM 4623 N N . TRP A 1 600 ? 64.268 66.124 82.105 1.00 97.53 600 TRP A N 1
ATOM 4624 C CA . TRP A 1 600 ? 65.293 67.094 82.503 1.00 97.53 600 TRP A CA 1
ATOM 4625 C C . TRP A 1 600 ? 65.059 67.585 83.934 1.00 97.53 600 TRP A C 1
ATOM 4626 O O . TRP A 1 600 ? 65.975 67.574 84.754 1.00 97.53 600 TRP A O 1
ATOM 4637 N N . TRP A 1 601 ? 63.818 67.915 84.297 1.00 96.92 601 TRP A N 1
ATOM 4638 C CA . TRP A 1 601 ? 63.476 68.324 85.661 1.00 96.92 601 TRP A CA 1
ATOM 4639 C C . TRP A 1 601 ? 63.677 67.195 86.667 1.00 96.92 601 TRP A C 1
ATOM 4640 O O . TRP A 1 601 ? 64.206 67.423 87.757 1.00 96.92 601 TRP A O 1
ATOM 4651 N N . PHE A 1 602 ? 63.332 65.962 86.295 1.00 98.33 602 PHE A N 1
ATOM 4652 C CA . PHE A 1 602 ? 63.644 64.785 87.098 1.00 98.33 602 PHE A CA 1
ATOM 4653 C C . PHE A 1 602 ? 65.154 64.662 87.374 1.00 98.33 602 PHE A C 1
ATOM 4654 O O . PHE A 1 602 ? 65.556 64.325 88.493 1.00 98.33 602 PHE A O 1
ATOM 4662 N N . GLN A 1 603 ? 66.008 64.983 86.400 1.00 98.29 603 GLN A N 1
ATOM 4663 C CA . GLN A 1 603 ? 67.462 64.995 86.586 1.00 98.29 603 GLN A CA 1
ATOM 4664 C C . GLN A 1 603 ? 67.936 66.153 87.468 1.00 98.29 603 GLN A C 1
ATOM 4665 O O . GLN A 1 603 ? 68.786 65.931 88.329 1.00 98.29 603 GLN A O 1
ATOM 4671 N N . VAL A 1 604 ? 67.375 67.359 87.323 1.00 97.91 604 VAL A N 1
ATOM 4672 C CA . VAL A 1 604 ? 67.677 68.496 88.216 1.00 97.91 604 VAL A CA 1
ATOM 4673 C C . VAL A 1 604 ? 67.337 68.153 89.667 1.00 97.91 604 VAL A C 1
ATOM 4674 O O . VAL A 1 604 ? 68.167 68.346 90.557 1.00 97.91 604 VAL A O 1
ATOM 4678 N N . ILE A 1 605 ? 66.161 67.565 89.907 1.00 98.38 605 ILE A N 1
ATOM 4679 C CA . ILE A 1 605 ? 65.757 67.077 91.237 1.00 98.38 605 ILE A CA 1
ATOM 4680 C C . ILE A 1 605 ? 66.748 66.023 91.740 1.00 98.38 605 ILE A C 1
ATOM 4681 O O . ILE A 1 605 ? 67.178 66.084 92.887 1.00 98.38 605 ILE A O 1
ATOM 4686 N N . SER A 1 606 ? 67.151 65.085 90.882 1.00 98.67 606 SER A N 1
ATOM 4687 C CA . SER A 1 606 ? 68.123 64.044 91.237 1.00 98.67 606 SER A CA 1
ATOM 4688 C C . SER A 1 606 ? 69.465 64.646 91.675 1.00 98.67 606 SER A C 1
ATOM 4689 O O . SER A 1 606 ? 70.001 64.277 92.717 1.00 98.67 606 SER A O 1
ATOM 4692 N N . LEU A 1 607 ? 69.997 65.620 90.926 1.00 98.54 607 LEU A N 1
ATOM 4693 C CA . LEU A 1 607 ? 71.244 66.317 91.271 1.00 98.54 607 LEU A CA 1
ATOM 4694 C C . LEU A 1 607 ? 71.130 67.042 92.621 1.00 98.54 607 LEU A C 1
ATOM 4695 O O . LEU A 1 607 ? 72.017 66.910 93.464 1.00 98.54 607 LEU A O 1
ATOM 4700 N N . ALA A 1 608 ? 70.018 67.746 92.858 1.00 98.35 608 ALA A N 1
ATOM 4701 C CA . ALA A 1 608 ? 69.768 68.442 94.120 1.00 98.35 608 ALA A CA 1
ATOM 4702 C C . ALA A 1 608 ? 69.658 67.474 95.315 1.00 98.35 608 ALA A C 1
ATOM 4703 O O . ALA A 1 608 ? 70.271 67.703 96.360 1.00 98.35 608 ALA A O 1
ATOM 4705 N N . VAL A 1 609 ? 68.928 66.363 95.154 1.00 98.56 609 VAL A N 1
ATOM 4706 C CA . VAL A 1 609 ? 68.780 65.322 96.183 1.00 98.56 609 VAL A CA 1
ATOM 4707 C C . VAL A 1 609 ? 70.132 64.712 96.539 1.00 98.56 609 VAL A C 1
ATOM 4708 O O . VAL A 1 609 ? 70.437 64.558 97.719 1.00 98.56 609 VAL A O 1
ATOM 4712 N N . PHE A 1 610 ? 70.971 64.407 95.551 1.00 98.65 610 PHE A N 1
ATOM 4713 C CA . PHE A 1 610 ? 72.312 63.880 95.802 1.00 98.65 610 PHE A CA 1
ATOM 4714 C C . PHE A 1 610 ? 73.193 64.847 96.592 1.00 98.65 610 PHE A C 1
ATOM 4715 O O . PHE A 1 610 ? 73.818 64.427 97.565 1.00 98.65 610 PHE A O 1
ATOM 4723 N N . VAL A 1 611 ? 73.215 66.133 96.227 1.00 98.49 611 VAL A N 1
ATOM 4724 C CA . VAL A 1 611 ? 73.961 67.149 96.989 1.00 98.49 611 VAL A CA 1
ATOM 4725 C C . VAL A 1 611 ? 73.462 67.189 98.437 1.00 98.49 611 VAL A C 1
ATOM 4726 O O . VAL A 1 611 ? 74.274 67.174 99.356 1.00 98.49 611 VAL A O 1
ATOM 4730 N N . GLY A 1 612 ? 72.141 67.143 98.644 1.00 98.39 612 GLY A N 1
ATOM 4731 C CA . GLY A 1 612 ? 71.541 67.034 99.975 1.00 98.39 612 GLY A CA 1
ATOM 4732 C C . GLY A 1 612 ? 72.002 65.794 100.753 1.00 98.39 612 GLY A C 1
ATOM 4733 O O . GLY A 1 612 ? 72.362 65.914 101.921 1.00 98.39 612 GLY A O 1
ATOM 4734 N N . ILE A 1 613 ? 72.050 64.621 100.106 1.00 98.07 613 ILE A N 1
ATOM 4735 C CA . ILE A 1 613 ? 72.533 63.365 100.713 1.00 98.07 613 ILE A CA 1
ATOM 4736 C C . ILE A 1 613 ? 74.005 63.471 101.114 1.00 98.07 613 ILE A C 1
ATOM 4737 O O . ILE A 1 613 ? 74.351 63.108 102.234 1.00 98.07 613 ILE A O 1
ATOM 4742 N N . ILE A 1 614 ? 74.871 63.983 100.231 1.00 98.12 614 ILE A N 1
ATOM 4743 C CA . ILE A 1 614 ? 76.306 64.135 100.518 1.00 98.12 614 ILE A CA 1
ATOM 4744 C C . ILE A 1 614 ? 76.526 65.115 101.675 1.00 98.12 614 ILE A C 1
ATOM 4745 O O . ILE A 1 614 ? 77.270 64.811 102.602 1.00 98.12 614 ILE A O 1
ATOM 4750 N N . VAL A 1 615 ? 75.853 66.271 101.667 1.00 98.15 615 VAL A N 1
ATOM 4751 C CA . VAL A 1 615 ? 75.956 67.249 102.761 1.00 98.15 615 VAL A CA 1
ATOM 4752 C C . VAL A 1 615 ? 75.462 66.647 104.079 1.00 98.15 615 VAL A C 1
ATOM 4753 O O . VAL A 1 615 ? 76.125 66.804 105.104 1.00 98.15 615 VAL A O 1
ATOM 4757 N N . ALA A 1 616 ? 74.342 65.920 104.067 1.00 97.60 616 ALA A N 1
ATOM 4758 C CA . ALA A 1 616 ? 73.820 65.254 105.258 1.00 97.60 616 ALA A CA 1
ATOM 4759 C C . ALA A 1 616 ? 74.774 64.170 105.795 1.00 97.60 616 ALA A C 1
ATOM 4760 O O . ALA A 1 616 ? 75.014 64.118 107.000 1.00 97.60 616 ALA A O 1
ATOM 4762 N N . ASP A 1 617 ? 75.350 63.333 104.925 1.00 96.48 617 ASP A N 1
ATOM 4763 C CA . ASP A 1 617 ? 76.367 62.331 105.296 1.00 96.48 617 ASP A CA 1
ATOM 4764 C C . ASP A 1 617 ? 77.605 62.983 105.930 1.00 96.48 617 ASP A C 1
ATOM 4765 O O . ASP A 1 617 ? 78.056 62.558 106.993 1.00 96.48 617 ASP A O 1
ATOM 4770 N N . LEU A 1 618 ? 78.119 64.066 105.340 1.00 96.51 618 LEU A N 1
ATOM 4771 C CA . LEU A 1 618 ? 79.270 64.795 105.877 1.00 96.51 618 LEU A CA 1
ATOM 4772 C C . LEU A 1 618 ? 78.978 65.416 107.253 1.00 96.51 618 LEU A C 1
ATOM 4773 O O . LEU A 1 618 ? 79.795 65.290 108.170 1.00 96.51 618 LEU A O 1
ATOM 4778 N N . ILE A 1 619 ? 77.813 66.055 107.424 1.00 97.53 619 ILE A N 1
ATOM 4779 C CA . ILE A 1 619 ? 77.408 66.664 108.702 1.00 97.53 619 ILE A CA 1
ATOM 4780 C C . ILE A 1 619 ? 77.234 65.591 109.781 1.00 97.53 619 ILE A C 1
ATOM 4781 O O . ILE A 1 619 ? 77.760 65.735 110.883 1.00 97.53 619 ILE A O 1
ATOM 4786 N N . THR A 1 620 ? 76.505 64.515 109.478 1.00 96.31 620 THR A N 1
ATOM 4787 C CA . THR A 1 620 ? 76.236 63.444 110.452 1.00 96.31 620 THR A CA 1
ATOM 4788 C C . THR A 1 620 ? 77.512 62.739 110.895 1.00 96.31 620 THR A C 1
ATOM 4789 O O . THR A 1 620 ? 77.740 62.610 112.102 1.00 96.31 620 THR A O 1
ATOM 4793 N N . ARG A 1 621 ? 78.416 62.413 109.963 1.00 94.31 621 ARG A N 1
ATOM 4794 C CA . ARG A 1 621 ? 79.736 61.863 110.301 1.00 94.31 621 ARG A CA 1
ATOM 4795 C C . ARG A 1 621 ? 80.553 62.787 111.186 1.00 94.31 621 ARG A C 1
ATOM 4796 O O . ARG A 1 621 ? 81.152 62.330 112.153 1.00 94.31 621 ARG A O 1
ATOM 4804 N N . HIS A 1 622 ? 80.560 64.086 110.896 1.00 94.32 622 HIS A N 1
ATOM 4805 C CA . HIS A 1 622 ? 81.275 65.055 111.726 1.00 94.32 622 HIS A CA 1
ATOM 4806 C C . HIS A 1 622 ? 80.733 65.119 113.166 1.00 94.32 622 HIS A C 1
ATOM 4807 O O . HIS A 1 622 ? 81.433 65.532 114.086 1.00 94.32 622 HIS A O 1
ATOM 4814 N N . ARG A 1 623 ? 79.489 64.672 113.377 1.00 94.87 623 ARG A N 1
ATOM 4815 C CA . ARG A 1 623 ? 78.840 64.541 114.686 1.00 94.87 623 ARG A CA 1
ATOM 4816 C C . ARG A 1 623 ? 79.002 63.153 115.319 1.00 94.87 623 ARG A C 1
ATOM 4817 O O . ARG A 1 623 ? 78.411 62.922 116.367 1.00 94.87 623 ARG A O 1
ATOM 4825 N N . GLY A 1 624 ? 79.780 62.251 114.711 1.00 92.46 624 GLY A N 1
ATOM 4826 C CA . GLY A 1 624 ? 79.951 60.872 115.174 1.00 92.46 624 GLY A CA 1
ATOM 4827 C C . GLY A 1 624 ? 78.724 59.986 114.939 1.00 92.46 624 GLY A C 1
ATOM 4828 O O . GLY A 1 624 ? 78.596 58.959 115.595 1.00 92.46 624 GLY A O 1
ATOM 4829 N N . TYR A 1 625 ? 77.820 60.391 114.043 1.00 93.43 625 TYR A N 1
ATOM 4830 C CA . TYR A 1 625 ? 76.632 59.630 113.668 1.00 93.43 625 TYR A CA 1
ATOM 4831 C C . TYR A 1 625 ? 76.797 59.058 112.257 1.00 93.43 625 TYR A C 1
ATOM 4832 O O . TYR A 1 625 ? 76.826 59.792 111.270 1.00 93.43 625 TYR A O 1
ATOM 4841 N N . TYR A 1 626 ? 76.887 57.737 112.146 1.00 93.97 626 TYR A N 1
ATOM 4842 C CA . TYR A 1 626 ? 77.192 57.028 110.905 1.00 93.97 626 TYR A CA 1
ATOM 4843 C C . TYR A 1 626 ? 75.914 56.418 110.322 1.00 93.97 626 TYR A C 1
ATOM 4844 O O . TYR A 1 626 ? 75.620 55.241 110.483 1.00 93.97 626 TYR A O 1
ATOM 4853 N N . ALA A 1 627 ? 75.115 57.251 109.657 1.00 93.44 627 ALA A N 1
ATOM 4854 C CA . ALA A 1 627 ? 73.794 56.849 109.170 1.00 93.44 627 ALA A CA 1
ATOM 4855 C C . ALA A 1 627 ? 73.846 55.814 108.031 1.00 93.44 627 ALA A C 1
ATOM 4856 O O . ALA A 1 627 ? 72.990 54.930 107.948 1.00 93.44 627 ALA A O 1
ATOM 4858 N N . LEU A 1 628 ? 74.815 55.977 107.124 1.00 94.93 628 LEU A N 1
ATOM 4859 C CA . LEU A 1 628 ? 74.896 55.236 105.868 1.00 94.93 628 LEU A CA 1
ATOM 4860 C C . LEU A 1 628 ? 75.852 54.044 105.968 1.00 94.93 628 LEU A C 1
ATOM 4861 O O . LEU A 1 628 ? 77.002 54.214 106.376 1.00 94.93 628 LEU A O 1
ATOM 4866 N N . ASN A 1 629 ? 75.400 52.883 105.494 1.00 94.29 629 ASN A N 1
ATOM 4867 C CA . ASN A 1 629 ? 76.219 51.685 105.300 1.00 94.29 629 ASN A CA 1
ATOM 4868 C C . ASN A 1 629 ? 77.390 51.960 104.340 1.00 94.29 629 ASN A C 1
ATOM 4869 O O . ASN A 1 629 ? 77.221 52.658 103.330 1.00 94.29 629 ASN A O 1
ATOM 4874 N N . LYS A 1 630 ? 78.548 51.346 104.601 1.00 94.44 630 LYS A N 1
ATOM 4875 C CA . LYS A 1 630 ? 79.719 51.324 103.715 1.00 94.44 630 LYS A CA 1
ATOM 4876 C C . LYS A 1 630 ? 79.379 51.096 102.233 1.00 94.44 630 LYS A C 1
ATOM 4877 O O . LYS A 1 630 ? 79.806 51.874 101.386 1.00 94.44 630 LYS A O 1
ATOM 4883 N N . MET A 1 631 ? 78.573 50.087 101.884 1.00 94.93 631 MET A N 1
ATOM 4884 C CA . MET A 1 631 ? 78.233 49.807 100.473 1.00 94.93 631 MET A CA 1
ATOM 4885 C C . MET A 1 631 ? 77.428 50.934 99.820 1.00 94.93 631 MET A C 1
ATOM 4886 O O . MET A 1 631 ? 77.646 51.260 98.655 1.00 94.93 631 MET A O 1
ATOM 4891 N N . THR A 1 632 ? 76.520 51.569 100.566 1.00 96.29 632 THR A N 1
ATOM 4892 C CA . THR A 1 632 ? 75.798 52.751 100.084 1.00 96.29 632 THR A CA 1
ATOM 4893 C C . THR A 1 632 ? 76.764 53.893 99.806 1.00 96.29 632 THR A C 1
ATOM 4894 O O . THR A 1 632 ? 76.662 54.553 98.770 1.00 96.29 632 THR A O 1
ATOM 4898 N N . ARG A 1 633 ? 77.746 54.100 100.682 1.00 96.06 633 ARG A N 1
ATOM 4899 C CA . ARG A 1 633 ? 78.773 55.122 100.476 1.00 96.06 633 ARG A CA 1
ATOM 4900 C C . ARG A 1 633 ? 79.673 54.828 99.295 1.00 96.06 633 ARG A C 1
ATOM 4901 O O . ARG A 1 633 ? 79.964 55.745 98.541 1.00 96.06 633 ARG A O 1
ATOM 4909 N N . GLU A 1 634 ? 80.060 53.577 99.080 1.00 96.22 634 GLU A N 1
ATOM 4910 C CA . GLU A 1 634 ? 80.824 53.212 97.888 1.00 96.22 634 GLU A CA 1
ATOM 4911 C C . GLU A 1 634 ? 80.068 53.545 96.600 1.00 96.22 634 GLU A C 1
ATOM 4912 O O . GLU A 1 634 ? 80.671 54.059 95.658 1.00 96.22 634 GLU A O 1
ATOM 4918 N N . LYS A 1 635 ? 78.741 53.362 96.565 1.00 97.30 635 LYS A N 1
ATOM 4919 C CA . LYS A 1 635 ? 77.911 53.810 95.434 1.00 97.30 635 LYS A CA 1
ATOM 4920 C C . LYS A 1 635 ? 77.874 55.339 95.305 1.00 97.30 635 LYS A C 1
ATOM 4921 O O . LYS A 1 635 ? 78.007 55.857 94.197 1.00 97.30 635 LYS A O 1
ATOM 4927 N N . LEU A 1 636 ? 77.704 56.060 96.416 1.00 97.97 636 LEU A N 1
ATOM 4928 C CA . LEU A 1 636 ? 77.607 57.527 96.442 1.00 97.97 636 LEU A CA 1
ATOM 4929 C C . LEU A 1 636 ? 78.925 58.213 96.052 1.00 97.97 636 LEU A C 1
ATOM 4930 O O . LEU A 1 636 ? 78.939 59.064 95.164 1.00 97.97 636 LEU A O 1
ATOM 4935 N N . TYR A 1 637 ? 80.034 57.820 96.676 1.00 97.06 637 TYR A N 1
ATOM 4936 C CA . TYR A 1 637 ? 81.358 58.426 96.493 1.00 97.06 637 TYR A CA 1
ATOM 4937 C C . TYR A 1 637 ? 82.160 57.798 95.341 1.00 97.06 637 TYR A C 1
ATOM 4938 O O . TYR A 1 637 ? 83.194 58.343 94.956 1.00 97.06 637 TYR A O 1
ATOM 4947 N N . GLY A 1 638 ? 81.691 56.684 94.777 1.00 96.94 638 GLY A N 1
ATOM 4948 C CA . GLY A 1 638 ? 82.246 56.065 93.577 1.00 96.94 638 GLY A CA 1
ATOM 4949 C C . GLY A 1 638 ? 81.498 56.460 92.308 1.00 96.94 638 GLY A C 1
ATOM 4950 O O . GLY A 1 638 ? 81.757 57.539 91.775 1.00 96.94 638 GLY A O 1
ATOM 4951 N N . PRO A 1 639 ? 80.603 55.605 91.775 1.00 97.90 639 PRO A N 1
ATOM 4952 C CA . PRO A 1 639 ? 79.939 55.851 90.499 1.00 97.90 639 PRO A CA 1
ATOM 4953 C C . PRO A 1 639 ? 79.122 57.147 90.470 1.00 97.90 639 PRO A C 1
ATOM 4954 O O . PRO A 1 639 ? 79.204 57.882 89.488 1.00 97.90 639 PRO A O 1
ATOM 4958 N N . LEU A 1 640 ? 78.367 57.462 91.529 1.00 98.60 640 LEU A N 1
ATOM 4959 C CA . LEU A 1 640 ? 77.542 58.675 91.555 1.00 98.60 640 LEU A CA 1
ATOM 4960 C C . LEU A 1 640 ? 78.390 59.944 91.585 1.00 98.60 640 LEU A C 1
ATOM 4961 O O . LEU A 1 640 ? 78.139 60.850 90.794 1.00 98.60 640 LEU A O 1
ATOM 4966 N N . MET A 1 641 ? 79.431 59.990 92.418 1.00 98.36 641 MET A N 1
ATOM 4967 C CA . MET A 1 641 ? 80.379 61.104 92.424 1.00 98.36 641 MET A CA 1
ATOM 4968 C C . MET A 1 641 ? 81.134 61.225 91.095 1.00 98.36 641 MET A C 1
ATOM 4969 O O . MET A 1 641 ? 81.309 62.333 90.595 1.00 98.36 641 MET A O 1
ATOM 4974 N N . PHE A 1 642 ? 81.536 60.105 90.481 1.00 98.47 642 PHE A N 1
ATOM 4975 C CA . PHE A 1 642 ? 82.160 60.113 89.156 1.00 98.47 642 PHE A CA 1
ATOM 4976 C C . PHE A 1 642 ? 81.246 60.756 88.108 1.00 98.47 642 PHE A C 1
ATOM 4977 O O . PHE A 1 642 ? 81.690 61.638 87.370 1.00 98.47 642 PHE A O 1
ATOM 4985 N N . PHE A 1 643 ? 79.968 60.375 88.064 1.00 98.67 643 PHE A N 1
ATOM 4986 C CA . PHE A 1 643 ? 79.006 60.995 87.155 1.00 98.67 643 PHE A CA 1
ATOM 4987 C C . PHE A 1 643 ? 78.702 62.447 87.519 1.00 98.67 643 PHE A C 1
ATOM 4988 O O . PHE A 1 643 ? 78.640 63.278 86.622 1.00 98.67 643 PHE A O 1
ATOM 4996 N N . PHE A 1 644 ? 78.574 62.782 88.803 1.00 98.66 644 PHE A N 1
ATOM 4997 C CA . PHE A 1 644 ? 78.331 64.149 89.255 1.00 98.66 644 PHE A CA 1
ATOM 4998 C C . PHE A 1 644 ? 79.468 65.090 88.842 1.00 98.66 644 PHE A C 1
ATOM 4999 O O . PHE A 1 644 ? 79.228 66.112 88.214 1.00 98.66 644 PHE A O 1
ATOM 5007 N N . VAL A 1 645 ? 80.725 64.710 89.104 1.00 98.49 645 VAL A N 1
ATOM 5008 C CA . VAL A 1 645 ? 81.895 65.486 88.669 1.00 98.49 645 VAL A CA 1
ATOM 5009 C C . VAL A 1 645 ? 81.971 65.554 87.145 1.00 98.49 645 VAL A C 1
ATOM 5010 O O . VAL A 1 645 ? 82.255 66.611 86.590 1.00 98.49 645 VAL A O 1
ATOM 5014 N N . SER A 1 646 ? 81.666 64.455 86.450 1.00 98.62 646 SER A N 1
ATOM 5015 C CA . SER A 1 646 ? 81.631 64.449 84.988 1.00 98.62 646 SER A CA 1
ATOM 5016 C C . SER A 1 646 ? 80.565 65.405 84.447 1.00 98.62 646 SER A C 1
ATOM 5017 O O . SER A 1 646 ? 80.842 66.132 83.496 1.00 98.62 646 SER A O 1
ATOM 5020 N N . TRP A 1 647 ? 79.381 65.463 85.058 1.00 98.55 647 TRP A N 1
ATOM 5021 C CA . TRP A 1 647 ? 78.334 66.432 84.733 1.00 98.55 647 TRP A CA 1
ATOM 5022 C C . TRP A 1 647 ? 78.814 67.868 84.992 1.00 98.55 647 TRP A C 1
ATOM 5023 O O . TRP A 1 647 ? 78.725 68.703 84.094 1.00 98.55 647 TRP A O 1
ATOM 5034 N N . CYS A 1 648 ? 79.437 68.132 86.146 1.00 98.42 648 CYS A N 1
ATOM 5035 C CA . CYS A 1 648 ? 80.041 69.428 86.471 1.00 98.42 648 CYS A CA 1
ATOM 5036 C C . CYS A 1 648 ? 81.041 69.883 85.395 1.00 98.42 648 CYS A C 1
ATOM 5037 O O . CYS A 1 648 ? 80.986 71.032 84.957 1.00 98.42 648 CYS A O 1
ATOM 5040 N N . CYS A 1 649 ? 81.918 68.984 84.926 1.00 98.19 649 CYS A N 1
ATOM 5041 C CA . CYS A 1 649 ? 82.870 69.269 83.850 1.00 98.19 649 CYS A CA 1
ATOM 5042 C C . CYS A 1 649 ? 82.189 69.620 82.521 1.00 98.19 649 CYS A C 1
ATOM 5043 O O . CYS A 1 649 ? 82.743 70.405 81.760 1.00 98.19 649 CYS A O 1
ATOM 5046 N N . HIS A 1 650 ? 81.009 69.067 82.231 1.00 97.87 650 HIS A N 1
ATOM 5047 C CA . HIS A 1 650 ? 80.264 69.355 80.999 1.00 97.87 650 HIS A CA 1
ATOM 5048 C C . HIS A 1 650 ? 79.257 70.502 81.149 1.00 97.87 650 HIS A C 1
ATOM 5049 O O . HIS A 1 650 ? 78.612 70.846 80.167 1.00 97.87 650 HIS A O 1
ATOM 5056 N N . TYR A 1 651 ? 79.112 71.103 82.333 1.00 97.75 651 TYR A N 1
ATOM 5057 C CA . TYR A 1 651 ? 78.141 72.171 82.578 1.00 97.75 651 TYR A CA 1
ATOM 5058 C C . TYR A 1 651 ? 78.798 73.485 83.017 1.00 97.75 651 TYR A C 1
ATOM 5059 O O . TYR A 1 651 ? 78.681 74.497 82.330 1.00 97.75 651 TYR A O 1
ATOM 5068 N N . PHE A 1 652 ? 79.539 73.485 84.125 1.00 97.17 652 PHE A N 1
ATOM 5069 C CA . PHE A 1 652 ? 80.046 74.728 84.720 1.00 97.17 652 PHE A CA 1
ATOM 5070 C C . PHE A 1 652 ? 81.047 75.515 83.861 1.00 97.17 652 PHE A C 1
ATOM 5071 O O . PHE A 1 652 ? 80.980 76.743 83.880 1.00 97.17 652 PHE A O 1
ATOM 5079 N N . PRO A 1 653 ? 81.944 74.889 83.069 1.00 96.28 653 PRO A N 1
ATOM 5080 C CA . PRO A 1 653 ? 82.868 75.649 82.227 1.00 96.28 653 PRO A CA 1
ATOM 5081 C C . PRO A 1 653 ? 82.185 76.590 81.225 1.00 96.28 653 PRO A C 1
ATOM 5082 O O . PRO A 1 653 ? 82.787 77.586 80.834 1.00 96.28 653 PRO A O 1
ATOM 5086 N N . PHE A 1 654 ? 80.931 76.329 80.839 1.00 94.93 654 PHE A N 1
ATOM 5087 C CA . PHE A 1 654 ? 80.195 77.206 79.928 1.00 94.93 654 PHE A CA 1
ATOM 5088 C C . PHE A 1 654 ? 79.838 78.574 80.525 1.00 94.93 654 PHE A C 1
ATOM 5089 O O . PHE A 1 654 ? 79.657 79.527 79.767 1.00 94.93 654 PHE A O 1
ATOM 5097 N N . PHE A 1 655 ? 79.795 78.710 81.854 1.00 95.02 655 PHE A N 1
ATOM 5098 C CA . PHE A 1 655 ? 79.625 80.012 82.515 1.00 95.02 655 PHE A CA 1
ATOM 5099 C C . PHE A 1 655 ? 80.857 80.916 82.361 1.00 95.02 655 PHE A C 1
ATOM 5100 O O . PHE A 1 655 ? 80.755 82.124 82.518 1.00 95.02 655 PHE A O 1
ATOM 5108 N N . LEU A 1 656 ? 82.017 80.336 82.041 1.00 91.97 656 LEU A N 1
ATOM 5109 C CA . LEU A 1 656 ? 83.265 81.068 81.815 1.00 91.97 656 LEU A CA 1
ATOM 5110 C C . LEU A 1 656 ? 83.475 81.429 80.335 1.00 91.97 656 LEU A C 1
ATOM 5111 O O . LEU A 1 656 ? 84.447 82.101 79.998 1.00 91.97 656 LEU A O 1
ATOM 5116 N N . MET A 1 657 ? 82.595 80.967 79.441 1.00 88.52 657 MET A N 1
ATOM 5117 C CA . MET A 1 657 ? 82.694 81.212 78.002 1.00 88.52 657 MET A CA 1
ATOM 5118 C C . MET A 1 657 ? 81.848 82.422 77.593 1.00 88.52 657 MET A C 1
ATOM 5119 O O . MET A 1 657 ? 80.633 82.431 77.796 1.00 88.52 657 MET A O 1
ATOM 5124 N N . ALA A 1 658 ? 82.499 83.404 76.967 1.00 82.84 658 ALA A N 1
ATOM 5125 C CA . ALA A 1 658 ? 81.880 84.649 76.490 1.00 82.84 658 ALA A CA 1
ATOM 5126 C C . ALA A 1 658 ? 81.345 84.583 75.043 1.00 82.84 658 ALA A C 1
ATOM 5127 O O . ALA A 1 658 ? 80.703 85.520 74.587 1.00 82.84 658 ALA A O 1
ATOM 5129 N N . ARG A 1 659 ? 81.627 83.499 74.306 1.00 82.96 659 ARG A N 1
ATOM 5130 C CA . ARG A 1 659 ? 81.098 83.290 72.946 1.00 82.96 659 ARG A CA 1
ATOM 5131 C C . ARG A 1 659 ? 79.614 82.907 72.968 1.00 82.96 659 ARG A C 1
ATOM 5132 O O . ARG A 1 659 ? 79.106 82.501 74.012 1.00 82.96 659 ARG A O 1
ATOM 5140 N N . GLN A 1 660 ? 78.968 82.931 71.802 1.00 84.20 660 GLN A N 1
ATOM 5141 C CA . GLN A 1 660 ? 77.617 82.390 71.639 1.00 84.20 660 GLN A CA 1
ATOM 5142 C C . GLN A 1 660 ? 77.526 80.919 72.079 1.00 84.20 660 GLN A C 1
ATOM 5143 O O . GLN A 1 660 ? 78.398 80.094 71.776 1.00 84.20 660 GLN A O 1
ATOM 5149 N N . LYS A 1 661 ? 76.443 80.580 72.786 1.00 89.83 661 LYS A N 1
ATOM 5150 C CA . LYS A 1 661 ? 76.146 79.230 73.269 1.00 89.83 661 LYS A CA 1
ATOM 5151 C C . LYS A 1 661 ? 74.680 78.895 72.977 1.00 89.83 661 LYS A C 1
ATOM 5152 O O . LYS A 1 661 ? 73.853 79.774 72.768 1.00 89.83 661 LYS A O 1
ATOM 5158 N N . PHE A 1 662 ? 74.384 77.601 72.949 1.00 91.95 662 PHE A N 1
ATOM 5159 C CA . PHE A 1 662 ? 73.092 77.050 72.539 1.00 91.95 662 PHE A CA 1
ATOM 5160 C C . PHE A 1 662 ? 72.767 75.814 73.368 1.00 91.95 662 PHE A C 1
ATOM 5161 O O . PHE A 1 662 ? 73.687 75.131 73.821 1.00 91.95 662 PHE A O 1
ATOM 5169 N N . LEU A 1 663 ? 71.483 75.466 73.471 1.00 93.73 663 LEU A N 1
ATOM 5170 C CA . LEU A 1 663 ? 70.993 74.346 74.283 1.00 93.73 663 LEU A CA 1
ATOM 5171 C C . LEU A 1 663 ? 71.680 73.003 73.958 1.00 93.73 663 LEU A C 1
ATOM 5172 O O . LEU A 1 663 ? 71.945 72.221 74.870 1.00 93.73 663 LEU A O 1
ATOM 5177 N N . HIS A 1 664 ? 72.041 72.743 72.692 1.00 94.81 664 HIS A N 1
ATOM 5178 C CA . HIS A 1 664 ? 72.705 71.488 72.303 1.00 94.81 664 HIS A CA 1
ATOM 5179 C C . HIS A 1 664 ? 74.049 71.262 73.026 1.00 94.81 664 HIS A C 1
ATOM 5180 O O . HIS A 1 664 ? 74.461 70.121 73.245 1.00 94.81 664 HIS A O 1
ATOM 5187 N N . HIS A 1 665 ? 74.710 72.332 73.488 1.00 95.06 665 HIS A N 1
ATOM 5188 C CA . HIS A 1 665 ? 75.941 72.245 74.276 1.00 95.06 665 HIS A CA 1
ATOM 5189 C C . HIS A 1 665 ? 75.751 71.514 75.611 1.00 95.06 665 HIS A C 1
ATOM 5190 O O . HIS A 1 665 ? 76.721 70.985 76.160 1.00 95.06 665 HIS A O 1
ATOM 5197 N N . TYR A 1 666 ? 74.517 71.441 76.120 1.00 96.98 666 TYR A N 1
ATOM 5198 C CA . TYR A 1 666 ? 74.182 70.723 77.344 1.00 96.98 666 TYR A CA 1
ATOM 5199 C C . TYR A 1 666 ? 73.923 69.223 77.124 1.00 96.98 666 TYR A C 1
ATOM 5200 O O . TYR A 1 666 ? 73.945 68.466 78.092 1.00 96.98 666 TYR A O 1
ATOM 5209 N N . LEU A 1 667 ? 73.731 68.743 75.888 1.00 97.40 667 LEU A N 1
ATOM 5210 C CA . LEU A 1 667 ? 73.427 67.322 75.636 1.00 97.40 667 LEU A CA 1
ATOM 5211 C C . LEU A 1 667 ? 74.478 66.346 76.192 1.00 97.40 667 LEU A C 1
ATOM 5212 O O . LEU A 1 667 ? 74.070 65.322 76.749 1.00 97.40 667 LEU A O 1
ATOM 5217 N N . PRO A 1 668 ? 75.797 66.633 76.137 1.00 97.88 668 PRO A N 1
ATOM 5218 C CA . PRO A 1 668 ? 76.807 65.860 76.859 1.00 97.88 668 PRO A CA 1
ATOM 5219 C C . PRO A 1 668 ? 76.578 65.775 78.374 1.00 97.88 668 PRO A C 1
ATOM 5220 O O . PRO A 1 668 ? 76.737 64.707 78.966 1.00 97.88 668 PRO A O 1
ATOM 5224 N N . ALA A 1 669 ? 76.199 66.884 79.009 1.00 98.22 669 ALA A N 1
ATOM 5225 C CA . ALA A 1 669 ? 75.904 66.919 80.435 1.00 98.22 669 ALA A CA 1
ATOM 5226 C C . ALA A 1 669 ? 74.614 66.144 80.738 1.00 98.22 669 ALA A C 1
ATOM 5227 O O . ALA A 1 669 ? 74.615 65.289 81.620 1.00 98.22 669 ALA A O 1
ATOM 5229 N N . HIS A 1 670 ? 73.549 66.353 79.956 1.00 98.31 670 HIS A N 1
ATOM 5230 C CA . HIS A 1 670 ? 72.299 65.596 80.049 1.00 98.31 670 HIS A CA 1
ATOM 5231 C C . HIS A 1 670 ? 72.530 64.082 79.918 1.00 98.31 670 HIS A C 1
ATOM 5232 O O . HIS A 1 670 ? 72.018 63.304 80.715 1.00 98.31 670 HIS A O 1
ATOM 5239 N N . LEU A 1 671 ? 73.362 63.648 78.965 1.00 98.11 671 LEU A N 1
ATOM 5240 C CA . LEU A 1 671 ? 73.733 62.241 78.787 1.00 98.11 671 LEU A CA 1
ATOM 5241 C C . LEU A 1 671 ? 74.281 61.638 80.095 1.00 98.11 671 LEU A C 1
ATOM 5242 O O . LEU A 1 671 ? 73.846 60.569 80.527 1.00 98.11 671 LEU A O 1
ATOM 5247 N N . ILE A 1 672 ? 75.196 62.346 80.759 1.00 98.58 672 ILE A N 1
ATOM 5248 C CA . ILE A 1 672 ? 75.772 61.928 82.047 1.00 98.58 672 ILE A CA 1
ATOM 5249 C C . ILE A 1 672 ? 74.722 61.998 83.168 1.00 98.58 672 ILE A C 1
ATOM 5250 O O . ILE A 1 672 ? 74.666 61.094 84.007 1.00 98.58 672 ILE A O 1
ATOM 5255 N N . ALA A 1 673 ? 73.864 63.018 83.165 1.00 98.61 673 ALA A N 1
ATOM 5256 C CA . ALA A 1 673 ? 72.778 63.175 84.126 1.00 98.61 673 ALA A CA 1
ATOM 5257 C C . ALA A 1 673 ? 71.752 62.027 84.045 1.00 98.61 673 ALA A C 1
ATOM 5258 O O . ALA A 1 673 ? 71.237 61.604 85.077 1.00 98.61 673 ALA A O 1
ATOM 5260 N N . CYS A 1 674 ? 71.508 61.444 82.867 1.00 98.75 674 CYS A N 1
ATOM 5261 C CA . CYS A 1 674 ? 70.685 60.238 82.725 1.00 98.75 674 CYS A CA 1
ATOM 5262 C C . CYS A 1 674 ? 71.277 59.028 83.466 1.00 98.75 674 CYS A C 1
ATOM 5263 O O . CYS A 1 674 ? 70.557 58.352 84.208 1.00 98.75 674 CYS A O 1
ATOM 5266 N N . LEU A 1 675 ? 72.588 58.763 83.311 1.00 98.74 675 LEU A N 1
ATOM 5267 C CA . LEU A 1 675 ? 73.282 57.684 84.043 1.00 98.74 675 LEU A CA 1
ATOM 5268 C C . LEU A 1 675 ? 73.206 57.915 85.544 1.00 98.74 675 LEU A C 1
ATOM 5269 O O . LEU A 1 675 ? 72.871 57.010 86.311 1.00 98.74 675 LEU A O 1
ATOM 5274 N N . PHE A 1 676 ? 73.510 59.149 85.943 1.00 98.83 676 PHE A N 1
ATOM 5275 C CA . PHE A 1 676 ? 73.503 59.591 87.323 1.00 98.83 676 PHE A CA 1
ATOM 5276 C C . PHE A 1 676 ? 72.135 59.391 87.979 1.00 98.83 676 PHE A C 1
ATOM 5277 O O . PHE A 1 676 ? 72.048 58.755 89.025 1.00 98.83 676 PHE A O 1
ATOM 5285 N N . SER A 1 677 ? 71.061 59.880 87.358 1.00 98.68 677 SER A N 1
ATOM 5286 C CA . SER A 1 677 ? 69.714 59.805 87.926 1.00 98.68 677 SER A CA 1
ATOM 5287 C C . SER A 1 677 ? 69.244 58.364 88.071 1.00 98.68 677 SER A C 1
ATOM 5288 O O . SER A 1 677 ? 68.747 57.994 89.134 1.00 98.68 677 SER A O 1
ATOM 5291 N N . GLY A 1 678 ? 69.463 57.511 87.065 1.00 97.69 678 GLY A N 1
ATOM 5292 C CA . GLY A 1 678 ? 69.139 56.090 87.197 1.00 97.69 678 GLY A CA 1
ATOM 5293 C C . GLY A 1 678 ? 69.844 55.457 88.399 1.00 97.69 678 GLY A C 1
ATOM 5294 O O . GLY A 1 678 ? 69.188 54.874 89.264 1.00 97.69 678 GLY A O 1
ATOM 5295 N N . ALA A 1 679 ? 71.162 55.650 88.496 1.00 98.50 679 ALA A N 1
ATOM 5296 C CA . ALA A 1 679 ? 71.971 55.153 89.606 1.00 98.50 679 ALA A CA 1
ATOM 5297 C C . ALA A 1 679 ? 71.501 55.676 90.977 1.00 98.50 679 ALA A C 1
ATOM 5298 O O . ALA A 1 679 ? 71.397 54.898 91.924 1.00 98.50 679 ALA A O 1
ATOM 5300 N N . LEU A 1 680 ? 71.198 56.974 91.089 1.00 98.67 680 LEU A N 1
ATOM 5301 C CA . LEU A 1 680 ? 70.840 57.621 92.355 1.00 98.67 680 LEU A CA 1
ATOM 5302 C C . LEU A 1 680 ? 69.576 57.017 92.949 1.00 98.67 680 LEU A C 1
ATOM 5303 O O . LEU A 1 680 ? 69.541 56.677 94.132 1.00 98.67 680 LEU A O 1
ATOM 5308 N N . TRP A 1 681 ? 68.537 56.864 92.131 1.00 98.44 681 TRP A N 1
ATOM 5309 C CA . TRP A 1 681 ? 67.266 56.347 92.619 1.00 98.44 681 TRP A CA 1
ATOM 5310 C C . TRP A 1 681 ? 67.347 54.868 93.002 1.00 98.44 681 TRP A C 1
ATOM 5311 O O . TRP A 1 681 ? 66.661 54.466 93.932 1.00 98.44 681 TRP A O 1
ATOM 5322 N N . GLU A 1 682 ? 68.226 54.055 92.396 1.00 98.23 682 GLU A N 1
ATOM 5323 C CA . GLU A 1 682 ? 68.482 52.705 92.929 1.00 98.23 682 GLU A CA 1
ATOM 5324 C C . GLU A 1 682 ? 69.051 52.772 94.354 1.00 98.23 682 GLU A C 1
ATOM 5325 O O . GLU A 1 682 ? 68.621 52.011 95.226 1.00 98.23 682 GLU A O 1
ATOM 5331 N N . VAL A 1 683 ? 69.991 53.691 94.607 1.00 97.50 683 VAL A N 1
ATOM 5332 C CA . VAL A 1 683 ? 70.573 53.883 95.944 1.00 97.50 683 VAL A CA 1
ATOM 5333 C C . VAL A 1 683 ? 69.502 54.317 96.943 1.00 97.50 683 VAL A C 1
ATOM 5334 O O . VAL A 1 683 ? 69.394 53.702 97.997 1.00 97.50 683 VAL A O 1
ATOM 5338 N N . ILE A 1 684 ? 68.660 55.292 96.601 1.00 97.48 684 ILE A N 1
ATOM 5339 C CA . ILE A 1 684 ? 67.578 55.775 97.479 1.00 97.48 684 ILE A CA 1
ATOM 5340 C C . ILE A 1 684 ? 66.604 54.645 97.851 1.00 97.48 684 ILE A C 1
ATOM 5341 O O . ILE A 1 684 ? 66.170 54.551 98.996 1.00 97.48 684 ILE A O 1
ATOM 5346 N N . PHE A 1 685 ? 66.285 53.758 96.908 1.00 97.83 685 PHE A N 1
ATOM 5347 C CA . PHE A 1 685 ? 65.425 52.592 97.144 1.00 97.83 685 PHE A CA 1
ATOM 5348 C C . PHE A 1 685 ? 66.196 51.350 97.640 1.00 97.83 685 PHE A C 1
ATOM 5349 O O . PHE A 1 685 ? 65.671 50.235 97.575 1.00 97.83 685 PHE A O 1
ATOM 5357 N N . SER A 1 686 ? 67.419 51.512 98.143 1.00 96.59 686 SER A N 1
ATOM 5358 C CA . SER A 1 686 ? 68.197 50.454 98.796 1.00 96.59 686 SER A CA 1
ATOM 5359 C C . SER A 1 686 ? 68.181 50.594 100.320 1.00 96.59 686 SER A C 1
ATOM 5360 O O . SER A 1 686 ? 67.995 51.688 100.853 1.00 96.59 686 SER A O 1
ATOM 5363 N N . ASP A 1 687 ? 68.417 49.494 101.032 1.00 95.05 687 ASP A N 1
ATOM 5364 C CA . ASP A 1 687 ? 68.640 49.512 102.478 1.00 95.05 687 ASP A CA 1
ATOM 5365 C C . ASP A 1 687 ? 69.964 50.214 102.810 1.00 95.05 687 ASP A C 1
ATOM 5366 O O . ASP A 1 687 ? 71.040 49.624 102.796 1.00 95.05 687 ASP A O 1
ATOM 5371 N N . CYS A 1 688 ? 69.881 51.520 103.039 1.00 93.31 688 CYS A N 1
ATOM 5372 C CA . CYS A 1 688 ? 71.054 52.364 103.223 1.00 93.31 688 CYS A CA 1
ATOM 5373 C C . CYS A 1 688 ? 71.576 52.411 104.656 1.00 93.31 688 CYS A C 1
ATOM 5374 O O . CYS A 1 688 ? 72.604 53.045 104.879 1.00 93.31 688 CYS A O 1
ATOM 5377 N N . LYS A 1 689 ? 70.873 51.814 105.625 1.00 93.15 689 LYS A N 1
ATOM 5378 C CA . LYS A 1 689 ? 71.181 51.994 107.047 1.00 93.15 689 LYS A CA 1
ATOM 5379 C C . LYS A 1 689 ? 72.457 51.258 107.431 1.00 93.15 689 LYS A C 1
ATOM 5380 O O . LYS A 1 689 ? 72.637 50.098 107.061 1.00 93.15 689 LYS A O 1
ATOM 5386 N N . SER A 1 690 ? 73.310 51.926 108.201 1.00 93.37 690 SER A N 1
ATOM 5387 C CA . SER A 1 690 ? 74.404 51.252 108.902 1.00 93.37 690 SER A CA 1
ATOM 5388 C C . SER A 1 690 ? 73.866 50.250 109.928 1.00 93.37 690 SER A C 1
ATOM 5389 O O . SER A 1 690 ? 72.766 50.420 110.464 1.00 93.37 690 SER A O 1
ATOM 5392 N N . LEU A 1 691 ? 74.650 49.205 110.203 1.00 92.20 691 LEU A N 1
ATOM 5393 C CA . LEU A 1 691 ? 74.374 48.222 111.248 1.00 92.20 691 LEU A CA 1
ATOM 5394 C C . LEU A 1 691 ? 74.438 48.836 112.654 1.00 92.20 691 LEU A C 1
ATOM 5395 O O . LEU A 1 691 ? 73.699 48.404 113.539 1.00 92.20 691 LEU A O 1
ATOM 5400 N N . ASP A 1 692 ? 75.323 49.811 112.860 1.00 90.21 692 ASP A N 1
ATOM 5401 C CA . ASP A 1 692 ? 75.558 50.467 114.141 1.00 90.21 692 ASP A CA 1
ATOM 5402 C C . ASP A 1 692 ? 75.855 51.956 113.915 1.00 90.21 692 ASP A C 1
ATOM 5403 O O . ASP A 1 692 ? 76.924 52.331 113.436 1.00 90.21 692 ASP A O 1
ATOM 5408 N N . LEU A 1 693 ? 74.903 52.809 114.289 1.00 91.59 693 LEU A N 1
ATOM 5409 C CA . LEU A 1 693 ? 74.945 54.251 114.034 1.00 91.59 693 LEU A CA 1
ATOM 5410 C C . LEU A 1 693 ? 76.082 54.977 114.775 1.00 91.59 693 LEU A C 1
ATOM 5411 O O . LEU A 1 693 ? 76.401 56.112 114.424 1.00 91.59 693 LEU A O 1
ATOM 5416 N N . GLU A 1 694 ? 76.681 54.348 115.786 1.00 90.38 694 GLU A N 1
ATOM 5417 C CA . GLU A 1 694 ? 77.780 54.919 116.573 1.00 90.38 694 GLU A CA 1
ATOM 5418 C C . GLU A 1 694 ? 79.163 54.493 116.054 1.00 90.38 694 GLU A C 1
ATOM 5419 O O . GLU A 1 694 ? 80.184 55.015 116.510 1.00 90.38 694 GLU A O 1
ATOM 5425 N N . LYS A 1 695 ? 79.228 53.565 115.090 1.00 90.17 695 LYS A N 1
ATOM 5426 C CA . LYS A 1 695 ? 80.487 53.030 114.560 1.00 90.17 695 LYS A CA 1
ATOM 5427 C C . LYS A 1 695 ? 80.658 53.330 113.079 1.00 90.17 695 LYS A C 1
ATOM 5428 O O . LYS A 1 695 ? 79.795 53.038 112.261 1.00 90.17 695 LYS A O 1
ATOM 5434 N N . ASP A 1 696 ? 81.830 53.843 112.731 1.00 90.15 696 ASP A N 1
ATOM 5435 C CA . ASP A 1 696 ? 82.182 54.048 111.332 1.00 90.15 696 ASP A CA 1
ATOM 5436 C C . ASP A 1 696 ? 82.545 52.717 110.664 1.00 90.15 696 ASP A C 1
ATOM 5437 O O . ASP A 1 696 ? 83.594 52.129 110.944 1.00 90.15 696 ASP A O 1
ATOM 5442 N N . GLU A 1 697 ? 81.686 52.249 109.762 1.00 91.29 697 GLU A N 1
ATOM 5443 C CA . GLU A 1 697 ? 81.902 51.029 108.973 1.00 91.29 697 GLU A CA 1
ATOM 5444 C C . GLU A 1 697 ? 83.094 51.123 107.999 1.00 91.29 697 GLU A C 1
ATOM 5445 O O . GLU A 1 697 ? 83.548 50.098 107.485 1.00 91.29 697 GLU A O 1
ATOM 5451 N N . ASP A 1 698 ? 83.635 52.321 107.761 1.00 86.04 698 ASP A N 1
ATOM 5452 C CA . ASP A 1 698 ? 84.862 52.512 106.977 1.00 86.04 698 ASP A CA 1
ATOM 5453 C C . ASP A 1 698 ? 86.140 52.148 107.744 1.00 86.04 698 ASP A C 1
ATOM 5454 O O . ASP A 1 698 ? 87.207 51.990 107.144 1.00 86.04 698 ASP A O 1
ATOM 5459 N N . ILE A 1 699 ? 86.063 52.015 109.071 1.00 85.39 699 ILE A N 1
ATOM 5460 C CA . ILE A 1 699 ? 87.215 51.598 109.868 1.00 85.39 699 ILE A CA 1
ATOM 5461 C C . ILE A 1 699 ? 87.559 50.145 109.523 1.00 85.39 699 ILE A C 1
ATOM 5462 O O . ILE A 1 699 ? 86.704 49.261 109.459 1.00 85.39 699 ILE A O 1
ATOM 5467 N N . SER A 1 700 ? 88.852 49.883 109.332 1.00 77.66 700 SER A N 1
ATOM 5468 C CA . SER A 1 700 ? 89.325 48.537 109.018 1.00 77.66 700 SER A CA 1
ATOM 5469 C C . SER A 1 700 ? 88.922 47.530 110.102 1.00 77.66 700 SER A C 1
ATOM 5470 O O . SER A 1 700 ? 89.226 47.719 111.278 1.00 77.66 700 SER A O 1
ATOM 5473 N N . GLY A 1 701 ? 88.251 46.456 109.684 1.00 80.65 701 GLY A N 1
ATOM 5474 C CA . GLY A 1 701 ? 87.755 45.400 110.570 1.00 80.65 701 GLY A CA 1
ATOM 5475 C C . GLY A 1 701 ? 86.313 45.593 111.058 1.00 80.65 701 GLY A C 1
ATOM 5476 O O . GLY A 1 701 ? 85.777 44.668 111.666 1.00 80.65 701 GLY A O 1
ATOM 5477 N N . ALA A 1 702 ? 85.671 46.732 110.778 1.00 86.31 702 ALA A N 1
ATOM 5478 C CA . ALA A 1 702 ? 84.254 46.915 111.075 1.00 86.31 702 ALA A CA 1
ATOM 5479 C C . ALA A 1 702 ? 83.378 45.971 110.230 1.00 86.31 702 ALA A C 1
ATOM 5480 O O . ALA A 1 702 ? 83.633 45.735 109.045 1.00 86.31 702 ALA A O 1
ATOM 5482 N N . SER A 1 703 ? 82.336 45.419 110.853 1.00 89.59 703 SER A N 1
ATOM 5483 C CA . SER A 1 703 ? 81.308 44.644 110.157 1.00 89.59 703 SER A CA 1
ATOM 5484 C C . SER A 1 703 ? 80.340 45.587 109.449 1.00 89.59 703 SER A C 1
ATOM 5485 O O . SER A 1 703 ? 79.905 46.568 110.038 1.00 89.59 703 SER A O 1
ATOM 5488 N N . TYR A 1 704 ? 79.967 45.259 108.213 1.00 91.92 704 TYR A N 1
ATOM 5489 C CA . TYR A 1 704 ? 78.994 46.005 107.415 1.00 91.92 704 TYR A CA 1
ATOM 5490 C C . TYR A 1 704 ? 78.186 45.047 106.534 1.00 91.92 704 TYR A C 1
ATOM 5491 O O . TYR A 1 704 ? 78.654 43.950 106.199 1.00 91.92 704 TYR A O 1
ATOM 5500 N N . GLU A 1 705 ? 76.974 45.445 106.148 1.00 91.62 705 GLU A N 1
ATOM 5501 C CA . GLU A 1 705 ? 76.134 44.664 105.231 1.00 91.62 705 GLU A CA 1
ATOM 5502 C C . GLU A 1 705 ? 76.679 44.784 103.797 1.00 91.62 705 GLU A C 1
ATOM 5503 O O . GLU A 1 705 ? 76.694 45.862 103.204 1.00 91.62 705 GLU A O 1
ATOM 5509 N N . ARG A 1 706 ? 77.130 43.658 103.236 1.00 89.90 706 ARG A N 1
ATOM 5510 C CA . ARG A 1 706 ? 77.788 43.596 101.922 1.00 89.90 706 ARG A CA 1
ATOM 5511 C C . ARG A 1 706 ? 76.807 43.614 100.759 1.00 89.90 706 ARG A C 1
ATOM 5512 O O . ARG A 1 706 ? 77.182 44.055 99.679 1.00 89.90 706 ARG A O 1
ATOM 5520 N N . ASN A 1 707 ? 75.576 43.147 100.956 1.00 90.80 707 ASN A N 1
ATOM 5521 C CA . ASN A 1 707 ? 74.562 43.072 99.909 1.00 90.80 707 ASN A CA 1
ATOM 5522 C C . ASN A 1 707 ? 73.281 43.801 100.340 1.00 90.80 707 ASN A C 1
ATOM 5523 O O . ASN A 1 707 ? 72.255 43.150 100.565 1.00 90.80 707 ASN A O 1
ATOM 5528 N N . PRO A 1 708 ? 73.307 45.147 100.432 1.00 91.08 708 PRO A N 1
ATOM 5529 C CA . PRO A 1 708 ? 72.125 45.919 100.789 1.00 91.08 708 PRO A CA 1
ATOM 5530 C C . PRO A 1 708 ? 70.942 45.573 99.890 1.00 91.08 708 PRO A C 1
ATOM 5531 O O . PRO A 1 708 ? 71.042 45.570 98.656 1.00 91.08 708 PRO A O 1
ATOM 5535 N N . LYS A 1 709 ? 69.796 45.279 100.503 1.00 93.30 709 LYS A N 1
ATOM 5536 C CA . LYS A 1 709 ? 68.590 44.905 99.768 1.00 93.30 709 LYS A CA 1
ATOM 5537 C C . LYS A 1 709 ? 68.037 46.114 99.020 1.00 93.30 709 LYS A C 1
ATOM 5538 O O . LYS A 1 709 ? 67.732 47.134 99.628 1.00 93.30 709 LYS A O 1
ATOM 5544 N N . VAL A 1 710 ? 67.803 45.969 97.719 1.00 95.26 710 VAL A N 1
ATOM 5545 C CA . VAL A 1 710 ? 67.004 46.933 96.948 1.00 95.26 710 VAL A CA 1
ATOM 5546 C C . VAL A 1 710 ? 65.521 46.612 97.139 1.00 95.26 710 VAL A C 1
ATOM 5547 O O . VAL A 1 710 ? 65.096 45.467 96.944 1.00 95.26 710 VAL A O 1
ATOM 5551 N N . TYR A 1 711 ? 64.707 47.601 97.494 1.00 96.81 711 TYR A N 1
ATOM 5552 C CA . TYR A 1 711 ? 63.252 47.473 97.580 1.00 96.81 711 TYR A CA 1
ATOM 5553 C C . TYR A 1 711 ? 62.644 47.464 96.168 1.00 96.81 711 TYR A C 1
ATOM 5554 O O . TYR A 1 711 ? 62.015 48.418 95.721 1.00 96.81 711 TYR A O 1
ATOM 5563 N N . VAL A 1 712 ? 62.836 46.351 95.451 1.00 95.02 712 VAL A N 1
ATOM 5564 C CA . VAL A 1 712 ? 62.554 46.235 94.008 1.00 95.02 712 VAL A CA 1
ATOM 5565 C C . VAL A 1 712 ? 61.117 46.600 93.646 1.00 95.02 712 VAL A C 1
ATOM 5566 O O . VAL A 1 712 ? 60.916 47.316 92.678 1.00 95.02 712 VAL A O 1
ATOM 5570 N N . LYS A 1 713 ? 60.105 46.158 94.407 1.00 96.48 713 LYS A N 1
ATOM 5571 C CA . LYS A 1 713 ? 58.693 46.436 94.079 1.00 96.48 713 LYS A CA 1
ATOM 5572 C C . LYS A 1 713 ? 58.372 47.941 94.033 1.00 96.48 713 LYS A C 1
ATOM 5573 O O . LYS A 1 713 ? 57.967 48.398 92.967 1.00 96.48 713 LYS A O 1
ATOM 5579 N N . PRO A 1 714 ? 58.548 48.718 95.122 1.00 97.66 714 PRO A N 1
ATOM 5580 C CA . PRO A 1 714 ? 58.288 50.158 95.077 1.00 97.66 714 PRO A CA 1
ATOM 5581 C C . PRO A 1 714 ? 59.238 50.888 94.123 1.00 97.66 714 PRO A C 1
ATOM 5582 O O . PRO A 1 714 ? 58.801 51.802 93.435 1.00 97.66 714 PRO A O 1
ATOM 5586 N N . TYR A 1 715 ? 60.494 50.439 94.002 1.00 97.90 715 TYR A N 1
ATOM 5587 C CA . TYR A 1 715 ? 61.439 51.008 93.045 1.00 97.90 715 TYR A CA 1
ATOM 5588 C C . TYR A 1 715 ? 60.969 50.854 91.593 1.00 97.90 715 TYR A C 1
ATOM 5589 O O . TYR A 1 715 ? 60.950 51.820 90.838 1.00 97.90 715 TYR A O 1
ATOM 5598 N N . THR A 1 716 ? 60.529 49.658 91.195 1.00 97.60 716 THR A N 1
ATOM 5599 C CA . THR A 1 716 ? 60.004 49.407 89.848 1.00 97.60 716 THR A CA 1
ATOM 5600 C C . THR A 1 716 ? 58.741 50.216 89.581 1.00 97.60 716 THR A C 1
ATOM 5601 O O . THR A 1 716 ? 58.637 50.791 88.505 1.00 97.60 716 THR A O 1
ATOM 5605 N N . VAL A 1 717 ? 57.813 50.310 90.541 1.00 98.14 717 VAL A N 1
ATOM 5606 C CA . VAL A 1 717 ? 56.615 51.158 90.390 1.00 98.14 717 VAL A CA 1
ATOM 5607 C C . VAL A 1 717 ? 57.015 52.617 90.162 1.00 98.14 717 VAL A C 1
ATOM 5608 O O . VAL A 1 717 ? 56.539 53.232 89.213 1.00 98.14 717 VAL A O 1
ATOM 5612 N N . PHE A 1 718 ? 57.943 53.141 90.966 1.00 98.47 718 PHE A N 1
ATOM 5613 C CA . PHE A 1 718 ? 58.464 54.495 90.811 1.00 98.47 718 PHE A CA 1
ATOM 5614 C C . PHE A 1 718 ? 59.076 54.727 89.420 1.00 98.47 718 PHE A C 1
ATOM 5615 O O . PHE A 1 718 ? 58.694 55.672 88.730 1.00 98.47 718 PHE A O 1
ATOM 5623 N N . LEU A 1 719 ? 59.966 53.836 88.969 1.00 98.08 719 LEU A N 1
ATOM 5624 C CA . LEU A 1 719 ? 60.586 53.949 87.643 1.00 98.08 719 LEU A CA 1
ATOM 5625 C C . LEU A 1 719 ? 59.565 53.866 86.508 1.00 98.08 719 LEU A C 1
ATOM 5626 O O . LEU A 1 719 ? 59.692 54.604 85.531 1.00 98.08 719 LEU A O 1
ATOM 5631 N N . VAL A 1 720 ? 58.553 53.001 86.621 1.00 97.82 720 VAL A N 1
ATOM 5632 C CA . VAL A 1 720 ? 57.475 52.894 85.630 1.00 97.82 720 VAL A CA 1
ATOM 5633 C C . VAL A 1 720 ? 56.679 54.194 85.572 1.00 97.82 720 VAL A C 1
ATOM 5634 O O . VAL A 1 720 ? 56.471 54.708 84.479 1.00 97.82 720 VAL A O 1
ATOM 5638 N N . CYS A 1 721 ? 56.305 54.780 86.714 1.00 98.26 721 CYS A N 1
ATOM 5639 C CA . CYS A 1 721 ? 55.595 56.062 86.752 1.00 98.26 721 CYS A CA 1
ATOM 5640 C C . CYS A 1 721 ? 56.388 57.183 86.057 1.00 98.26 721 CYS A C 1
ATOM 5641 O O . CYS A 1 721 ? 55.836 57.880 85.205 1.00 98.26 721 CYS A O 1
ATOM 5644 N N . VAL A 1 722 ? 57.684 57.321 86.364 1.00 98.27 722 VAL A N 1
ATOM 5645 C CA . VAL A 1 722 ? 58.540 58.333 85.721 1.00 98.27 722 VAL A CA 1
ATOM 5646 C C . VAL A 1 722 ? 58.701 58.043 84.225 1.00 98.27 722 VAL A C 1
ATOM 5647 O O . VAL A 1 722 ? 58.566 58.949 83.412 1.00 98.27 722 VAL A O 1
ATOM 5651 N N . SER A 1 723 ? 58.913 56.781 83.844 1.00 98.35 723 SER A N 1
ATOM 5652 C CA . SER A 1 723 ? 59.036 56.375 82.436 1.00 98.35 723 SER A CA 1
ATOM 5653 C C . SER A 1 723 ? 57.770 56.680 81.635 1.00 98.35 723 SER A C 1
ATOM 5654 O O . SER A 1 723 ? 57.862 57.185 80.520 1.00 98.35 723 SER A O 1
ATOM 5657 N N . CYS A 1 724 ? 56.589 56.414 82.202 1.00 98.41 724 CYS A N 1
ATOM 5658 C CA . CYS A 1 724 ? 55.307 56.740 81.583 1.00 98.41 724 CYS A CA 1
ATOM 5659 C C . CYS A 1 724 ? 55.132 58.252 81.402 1.00 98.41 724 CYS A C 1
ATOM 5660 O O . CYS A 1 724 ? 54.653 58.670 80.351 1.00 98.41 724 CYS A O 1
ATOM 5663 N N . ALA A 1 725 ? 55.546 59.068 82.375 1.00 98.41 725 ALA A N 1
ATOM 5664 C CA . ALA A 1 725 ? 55.483 60.524 82.263 1.00 98.41 725 ALA A CA 1
ATOM 5665 C C . ALA A 1 725 ? 56.422 61.061 81.166 1.00 98.41 725 ALA A C 1
ATOM 5666 O O . ALA A 1 725 ? 56.003 61.846 80.322 1.00 98.41 725 ALA A O 1
ATOM 5668 N N . VAL A 1 726 ? 57.669 60.574 81.119 1.00 98.27 726 VAL A N 1
ATOM 5669 C CA . VAL A 1 726 ? 58.646 60.930 80.071 1.00 98.27 726 VAL A CA 1
ATOM 5670 C C . VAL A 1 726 ? 58.153 60.497 78.687 1.00 98.27 726 VAL A C 1
ATOM 5671 O O . VAL A 1 726 ? 58.228 61.275 77.738 1.00 98.27 726 VAL A O 1
ATOM 5675 N N . ALA A 1 727 ? 57.595 59.288 78.567 1.00 98.36 727 ALA A N 1
ATOM 5676 C CA . ALA A 1 727 ? 57.022 58.789 77.314 1.00 98.36 727 ALA A CA 1
ATOM 5677 C C . ALA A 1 727 ? 55.790 59.589 76.872 1.00 98.36 727 ALA A C 1
ATOM 5678 O O . ALA A 1 727 ? 55.668 59.911 75.694 1.00 98.36 727 ALA A O 1
ATOM 5680 N N . TRP A 1 728 ? 54.909 59.955 77.804 1.00 98.15 728 TRP A N 1
ATOM 5681 C CA . TRP A 1 728 ? 53.768 60.829 77.527 1.00 98.15 728 TRP A CA 1
ATOM 5682 C C . TRP A 1 728 ? 54.221 62.180 76.966 1.00 98.15 728 TRP A C 1
ATOM 5683 O O . TRP A 1 728 ? 53.711 62.605 75.932 1.00 98.15 728 TRP A O 1
ATOM 5694 N N . PHE A 1 729 ? 55.227 62.807 77.584 1.00 97.13 729 PHE A N 1
ATOM 5695 C CA . PHE A 1 729 ? 55.785 64.067 77.091 1.00 97.13 729 PHE A CA 1
ATOM 5696 C C . PHE A 1 729 ? 56.375 63.926 75.685 1.00 97.13 729 PHE A C 1
ATOM 5697 O O . PHE A 1 729 ? 56.094 64.741 74.811 1.00 97.13 729 PHE A O 1
ATOM 5705 N N . PHE A 1 730 ? 57.155 62.864 75.453 1.00 98.07 730 PHE A N 1
ATOM 5706 C CA . PHE A 1 730 ? 57.745 62.593 74.142 1.00 98.07 730 PHE A CA 1
ATOM 5707 C C . PHE A 1 730 ? 56.670 62.460 73.058 1.00 98.07 730 PHE A C 1
ATOM 5708 O O . PHE A 1 730 ? 56.801 63.050 71.993 1.00 98.07 730 PHE A O 1
ATOM 5716 N N . VAL A 1 731 ? 55.578 61.739 73.337 1.00 97.56 731 VAL A N 1
ATOM 5717 C CA . VAL A 1 731 ? 54.440 61.617 72.412 1.00 97.56 731 VAL A CA 1
ATOM 5718 C C . VAL A 1 731 ? 53.759 62.971 72.201 1.00 97.56 731 VAL A C 1
ATOM 5719 O O . VAL A 1 731 ? 53.493 63.339 71.059 1.00 97.56 731 VAL A O 1
ATOM 5723 N N . TYR A 1 732 ? 53.535 63.747 73.262 1.00 96.77 732 TYR A N 1
ATOM 5724 C CA . TYR A 1 732 ? 52.902 65.066 73.186 1.00 96.77 732 TYR A CA 1
ATOM 5725 C C . TYR A 1 732 ? 53.700 66.076 72.330 1.00 96.77 732 TYR A C 1
ATOM 5726 O O . TYR A 1 732 ? 53.097 66.835 71.563 1.00 96.77 732 TYR A O 1
ATOM 5735 N N . PHE A 1 733 ? 55.037 66.038 72.397 1.00 96.25 733 PHE A N 1
ATOM 5736 C CA . PHE A 1 733 ? 55.955 66.865 71.599 1.00 96.25 733 PHE A CA 1
ATOM 5737 C C . PHE A 1 733 ? 56.389 66.223 70.278 1.00 96.25 733 PHE A C 1
ATOM 5738 O O . PHE A 1 733 ? 57.060 66.880 69.482 1.00 96.25 733 PHE A O 1
ATOM 5746 N N . SER A 1 734 ? 55.996 64.976 69.996 1.00 96.83 734 SER A N 1
ATOM 5747 C CA . SER A 1 734 ? 56.431 64.274 68.780 1.00 96.83 734 SER A CA 1
ATOM 5748 C C . SER A 1 734 ? 56.150 65.025 67.465 1.00 96.83 734 SER A C 1
ATOM 5749 O O . SER A 1 734 ? 57.052 65.023 66.626 1.00 96.83 734 SER A O 1
ATOM 5752 N N . PRO A 1 735 ? 55.031 65.769 67.288 1.00 96.42 735 PRO A N 1
ATOM 5753 C CA . PRO A 1 735 ? 54.836 66.610 66.101 1.00 96.42 735 PRO A CA 1
ATOM 5754 C C . PRO A 1 735 ? 55.959 67.626 65.868 1.00 96.42 735 PRO A C 1
ATOM 5755 O O . PRO A 1 735 ? 56.315 67.884 64.726 1.00 96.42 735 PRO A O 1
ATOM 5759 N N . LEU A 1 736 ? 56.556 68.168 66.938 1.00 96.21 736 LEU A N 1
ATOM 5760 C CA . LEU A 1 736 ? 57.660 69.134 66.873 1.00 96.21 736 LEU A CA 1
ATOM 5761 C C . LEU A 1 736 ? 59.036 68.459 66.730 1.00 96.21 736 LEU A C 1
ATOM 5762 O O . LEU A 1 736 ? 59.979 69.079 66.254 1.00 96.21 736 LEU A O 1
ATOM 5767 N N . VAL A 1 737 ? 59.166 67.188 67.119 1.00 96.94 737 VAL A N 1
ATOM 5768 C CA . VAL A 1 737 ? 60.397 66.395 66.919 1.00 96.94 737 VAL A CA 1
ATOM 5769 C C . VAL A 1 737 ? 60.525 65.936 65.467 1.00 96.94 737 VAL A C 1
ATOM 5770 O O . VAL A 1 737 ? 61.622 65.911 64.903 1.00 96.94 737 VAL A O 1
ATOM 5774 N N . TYR A 1 738 ? 59.404 65.531 64.868 1.00 97.62 738 TYR A N 1
ATOM 5775 C CA . TYR A 1 738 ? 59.366 64.952 63.526 1.00 97.62 738 TYR A CA 1
ATOM 5776 C C . TYR A 1 738 ? 58.960 65.958 62.445 1.00 97.62 738 TYR A C 1
ATOM 5777 O O . TYR A 1 738 ? 59.300 65.744 61.284 1.00 97.62 738 TYR A O 1
ATOM 5786 N N . GLY A 1 739 ? 58.253 67.029 62.814 1.00 95.66 739 GLY A N 1
ATOM 5787 C CA . GLY A 1 739 ? 57.710 68.026 61.893 1.00 95.66 739 GLY A CA 1
ATOM 5788 C C . GLY A 1 739 ? 56.633 67.484 60.960 1.00 95.66 739 GLY A C 1
ATOM 5789 O O . GLY A 1 739 ? 56.294 68.139 59.988 1.00 95.66 739 GLY A O 1
ATOM 5790 N N . ASP A 1 740 ? 56.108 66.284 61.201 1.00 94.27 740 ASP A N 1
ATOM 5791 C CA . ASP A 1 740 ? 55.311 65.513 60.245 1.00 94.27 740 ASP A CA 1
ATOM 5792 C C . ASP A 1 740 ? 53.795 65.733 60.372 1.00 94.27 740 ASP A C 1
ATOM 5793 O O . ASP A 1 740 ? 53.033 65.285 59.511 1.00 94.27 740 ASP A O 1
ATOM 5798 N N . VAL A 1 741 ? 53.363 66.412 61.432 1.00 94.86 741 VAL A N 1
ATOM 5799 C CA . VAL A 1 741 ? 51.962 66.696 61.747 1.00 94.86 741 VAL A CA 1
ATOM 5800 C C . VAL A 1 741 ? 51.773 68.207 61.851 1.00 94.86 741 VAL A C 1
ATOM 5801 O O . VAL A 1 741 ? 52.506 68.883 62.572 1.00 94.86 741 VAL A O 1
ATOM 5805 N N . SER A 1 742 ? 50.777 68.727 61.135 1.00 94.13 742 SER A N 1
ATOM 5806 C CA . SER A 1 742 ? 50.342 70.119 61.269 1.00 94.13 742 SER A CA 1
ATOM 5807 C C . SER A 1 742 ? 49.548 70.270 62.565 1.00 94.13 742 SER A C 1
ATOM 5808 O O . SER A 1 742 ? 48.663 69.459 62.841 1.00 94.13 742 SER A O 1
ATOM 5811 N N . LEU A 1 743 ? 49.877 71.282 63.364 1.00 94.26 743 LEU A N 1
ATOM 5812 C CA . LEU A 1 743 ? 49.190 71.587 64.618 1.00 94.26 743 LEU A CA 1
ATOM 5813 C C . LEU A 1 743 ? 48.288 72.803 64.418 1.00 94.26 743 LEU A C 1
ATOM 5814 O O . LEU A 1 743 ? 48.686 73.787 63.796 1.00 94.26 743 LEU A O 1
ATOM 5819 N N . SER A 1 744 ? 47.076 72.758 64.970 1.00 93.94 744 SER A N 1
ATOM 5820 C CA . SER A 1 744 ? 46.226 73.952 65.020 1.00 93.94 744 SER A CA 1
ATOM 5821 C C . SER A 1 744 ? 46.864 75.039 65.902 1.00 93.94 744 SER A C 1
ATOM 5822 O O . SER A 1 744 ? 47.603 74.707 66.831 1.00 93.94 744 SER A O 1
ATOM 5825 N N . PRO A 1 745 ? 46.565 76.337 65.686 1.00 93.35 745 PRO A N 1
ATOM 5826 C CA . PRO A 1 745 ? 47.144 77.410 66.498 1.00 93.35 745 PRO A CA 1
ATOM 5827 C C . PRO A 1 745 ? 46.938 77.225 68.009 1.00 93.35 745 PRO A C 1
ATOM 5828 O O . PRO A 1 745 ? 47.850 77.463 68.792 1.00 93.35 745 PRO A O 1
ATOM 5832 N N . SER A 1 746 ? 45.782 76.707 68.440 1.00 94.35 746 SER A N 1
ATOM 5833 C CA . SER A 1 746 ? 45.529 76.393 69.855 1.00 94.35 746 SER A CA 1
ATOM 5834 C C . SER A 1 746 ? 46.406 75.256 70.385 1.00 94.35 746 SER A C 1
ATOM 5835 O O . SER A 1 746 ? 46.843 75.298 71.536 1.00 94.35 746 SER A O 1
ATOM 5838 N N . GLU A 1 747 ? 46.695 74.245 69.566 1.00 95.57 747 GLU A N 1
ATOM 5839 C CA . GLU A 1 747 ? 47.617 73.165 69.914 1.00 95.57 747 GLU A CA 1
ATOM 5840 C C . GLU A 1 747 ? 49.073 73.633 69.960 1.00 95.57 747 GLU A C 1
ATOM 5841 O O . GLU A 1 747 ? 49.828 73.147 70.806 1.00 95.57 747 GLU A O 1
ATOM 5847 N N . VAL A 1 748 ? 49.461 74.565 69.086 1.00 95.13 748 VAL A N 1
ATOM 5848 C CA . VAL A 1 748 ? 50.773 75.225 69.132 1.00 95.13 748 VAL A CA 1
ATOM 5849 C C . VAL A 1 748 ? 50.905 76.009 70.435 1.00 95.13 748 VAL A C 1
ATOM 5850 O O . VAL A 1 748 ? 51.795 75.708 71.221 1.00 95.13 748 VAL A O 1
ATOM 5854 N N . VAL A 1 749 ? 49.958 76.908 70.726 1.00 94.05 749 VAL A N 1
ATOM 5855 C CA . VAL A 1 749 ? 49.947 77.712 71.966 1.00 94.05 749 VAL A CA 1
ATOM 5856 C C . VAL A 1 749 ? 49.946 76.824 73.217 1.00 94.05 749 VAL A C 1
ATOM 5857 O O . VAL A 1 749 ? 50.600 77.145 74.199 1.00 94.05 749 VAL A O 1
ATOM 5861 N N . SER A 1 750 ? 49.281 75.662 73.195 1.00 94.57 750 SER A N 1
ATOM 5862 C CA . SER A 1 750 ? 49.308 74.731 74.343 1.00 94.57 750 SER A CA 1
ATOM 5863 C C . SER A 1 750 ? 50.694 74.140 74.652 1.00 94.57 750 SER A C 1
ATOM 5864 O O . SER A 1 750 ? 50.902 73.630 75.755 1.00 94.57 750 SER A O 1
ATOM 5867 N N . ARG A 1 751 ? 51.623 74.199 73.690 1.00 94.49 751 ARG A N 1
ATOM 5868 C CA . ARG A 1 751 ? 53.021 73.755 73.810 1.00 94.49 751 ARG A CA 1
ATOM 5869 C C . ARG A 1 751 ? 53.992 74.917 74.034 1.00 94.49 751 ARG A C 1
ATOM 5870 O O . ARG A 1 751 ? 55.169 74.659 74.283 1.00 94.49 751 ARG A O 1
ATOM 5878 N N . GLU A 1 752 ? 53.511 76.154 73.969 1.00 91.93 752 GLU A N 1
ATOM 5879 C CA . GLU A 1 752 ? 54.261 77.347 74.354 1.00 91.93 752 GLU A CA 1
ATOM 5880 C C . GLU A 1 752 ? 54.149 77.531 75.873 1.00 91.93 752 GLU A C 1
ATOM 5881 O O . GLU A 1 752 ? 53.089 77.808 76.434 1.00 91.93 752 GLU A O 1
ATOM 5887 N N . TRP A 1 753 ? 55.267 77.360 76.566 1.00 85.58 753 TRP A N 1
ATOM 5888 C CA . TRP A 1 753 ? 55.424 77.747 77.963 1.00 85.58 753 TRP A CA 1
ATOM 5889 C C . TRP A 1 753 ? 56.843 78.287 78.173 1.00 85.58 753 TRP A C 1
ATOM 5890 O O . TRP A 1 753 ? 57.737 77.992 77.378 1.00 85.58 753 TRP A O 1
ATOM 5901 N N . PHE A 1 754 ? 57.079 79.036 79.253 1.00 85.65 754 PHE A N 1
ATOM 5902 C CA . PHE A 1 754 ? 58.355 79.742 79.476 1.00 85.65 754 PHE A CA 1
ATOM 5903 C C . PHE A 1 754 ? 58.738 80.607 78.260 1.00 85.65 754 PHE A C 1
ATOM 5904 O O . PHE A 1 754 ? 57.901 81.382 77.812 1.00 85.65 754 PHE A O 1
ATOM 5912 N N . ASP A 1 755 ? 59.955 80.451 77.731 1.00 85.79 755 ASP A N 1
ATOM 5913 C CA . ASP A 1 755 ? 60.475 81.201 76.581 1.00 85.79 755 ASP A CA 1
ATOM 5914 C C . ASP A 1 755 ? 60.434 80.353 75.286 1.00 85.79 755 ASP A C 1
ATOM 5915 O O . ASP A 1 755 ? 61.247 80.525 74.376 1.00 85.79 755 ASP A O 1
ATOM 5920 N N . ILE A 1 756 ? 59.529 79.368 75.216 1.00 87.83 756 ILE A N 1
ATOM 5921 C CA . ILE A 1 756 ? 59.298 78.575 74.009 1.00 87.83 756 ILE A CA 1
ATOM 5922 C C . ILE A 1 756 ? 58.384 79.368 73.079 1.00 87.83 756 ILE A C 1
ATOM 5923 O O . ILE A 1 756 ? 57.174 79.416 73.287 1.00 87.83 756 ILE A O 1
ATOM 5928 N N . GLU A 1 757 ? 58.970 79.929 72.031 1.00 86.83 757 GLU A N 1
ATOM 5929 C CA . GLU A 1 757 ? 58.238 80.553 70.929 1.00 86.83 757 GLU A CA 1
ATOM 5930 C C . GLU A 1 757 ? 58.166 79.580 69.747 1.00 86.83 757 GLU A C 1
ATOM 5931 O O . GLU A 1 757 ? 59.197 79.133 69.232 1.00 86.83 757 GLU A O 1
ATOM 5937 N N . LEU A 1 758 ? 56.947 79.235 69.325 1.00 92.85 758 LEU A N 1
ATOM 5938 C CA . LEU A 1 758 ? 56.701 78.338 68.200 1.00 92.85 758 LEU A CA 1
ATOM 5939 C C . LEU A 1 758 ? 56.117 79.107 67.015 1.00 92.85 758 LEU A C 1
ATOM 5940 O O . LEU A 1 758 ? 55.377 80.084 67.156 1.00 92.85 758 LEU A O 1
ATOM 5945 N N . ASN A 1 759 ? 56.404 78.630 65.806 1.00 91.65 759 ASN A N 1
ATOM 5946 C CA . ASN A 1 759 ? 55.763 79.166 64.613 1.00 91.65 759 ASN A CA 1
ATOM 5947 C C . ASN A 1 759 ? 54.302 78.698 64.541 1.00 91.65 759 ASN A C 1
ATOM 5948 O O . ASN A 1 759 ? 53.948 77.653 65.081 1.00 91.65 759 ASN A O 1
ATOM 5953 N N . PHE A 1 760 ? 53.461 79.453 63.832 1.00 91.53 760 PHE A N 1
ATOM 5954 C CA . PHE A 1 760 ? 52.039 79.127 63.606 1.00 91.53 760 PHE A CA 1
ATOM 5955 C C . PHE A 1 760 ? 51.149 79.153 64.865 1.00 91.53 760 PHE A C 1
ATOM 5956 O O . PHE A 1 760 ? 50.086 78.535 64.879 1.00 91.53 760 PHE A O 1
ATOM 5964 N N . SER A 1 761 ? 51.543 79.897 65.906 1.00 85.52 761 SER A N 1
ATOM 5965 C CA . SER A 1 761 ? 50.711 80.164 67.094 1.00 85.52 761 SER A CA 1
ATOM 5966 C C . SER A 1 761 ? 49.564 81.153 66.841 1.00 85.52 761 SER A C 1
ATOM 5967 O O . SER A 1 761 ? 48.675 81.294 67.681 1.00 85.52 761 SER A O 1
ATOM 5970 N N . LYS A 1 762 ? 49.558 81.821 65.678 1.00 81.93 762 LYS A N 1
ATOM 5971 C CA . LYS A 1 762 ? 48.561 82.817 65.258 1.00 81.93 762 LYS A CA 1
ATOM 5972 C C . LYS A 1 762 ? 47.650 82.320 64.145 1.00 81.93 762 LYS A C 1
ATOM 5973 O O . LYS A 1 762 ? 48.141 81.606 63.235 1.00 81.93 762 LYS A O 1
ATOM 5980 N N . VAL B 1 36 ? 93.352 76.813 113.415 1.00 93.14 36 VAL B N 1
ATOM 5981 C CA . VAL B 1 36 ? 94.391 77.160 112.429 1.00 93.14 36 VAL B CA 1
ATOM 5982 C C . VAL B 1 36 ? 95.399 78.136 113.043 1.00 93.14 36 VAL B C 1
ATOM 5983 O O . VAL B 1 36 ? 95.012 79.233 113.461 1.00 93.14 36 VAL B O 1
ATOM 5987 N N . ALA B 1 37 ? 96.675 77.737 113.055 1.00 94.90 37 ALA B N 1
ATOM 5988 C CA . ALA B 1 37 ? 97.812 78.501 113.580 1.00 94.90 37 ALA B CA 1
ATOM 5989 C C . ALA B 1 37 ? 97.667 78.948 115.043 1.00 94.90 37 ALA B C 1
ATOM 5990 O O . ALA B 1 37 ? 98.157 80.014 115.427 1.00 94.90 37 ALA B O 1
ATOM 5992 N N . GLU B 1 38 ? 96.955 78.166 115.862 1.00 94.73 38 GLU B N 1
ATOM 5993 C CA . GLU B 1 38 ? 96.705 78.490 117.267 1.00 94.73 38 GLU B CA 1
ATOM 5994 C C . GLU B 1 38 ? 98.007 78.671 118.056 1.00 94.73 38 GLU B C 1
ATOM 5995 O O . GLU B 1 38 ? 98.156 79.675 118.756 1.00 94.73 38 GLU B O 1
ATOM 6001 N N . HIS B 1 39 ? 98.973 77.754 117.935 1.00 93.67 39 HIS B N 1
ATOM 6002 C CA . HIS B 1 39 ? 100.208 77.851 118.713 1.00 93.67 39 HIS B CA 1
ATOM 6003 C C . HIS B 1 39 ? 101.090 79.011 118.255 1.00 93.67 39 HIS B C 1
ATOM 6004 O O . HIS B 1 39 ? 101.651 79.694 119.109 1.00 93.67 39 HIS B O 1
ATOM 6011 N N . TRP B 1 40 ? 101.179 79.273 116.951 1.00 95.29 40 TRP B N 1
ATOM 6012 C CA . TRP B 1 40 ? 101.942 80.381 116.384 1.00 95.29 40 TRP B CA 1
ATOM 6013 C C . TRP B 1 40 ? 101.370 81.739 116.805 1.00 95.29 40 TRP B C 1
ATOM 6014 O O . TRP B 1 40 ? 102.101 82.598 117.295 1.00 95.29 40 TRP B O 1
ATOM 6025 N N . LEU B 1 41 ? 100.058 81.944 116.659 1.00 96.16 41 LEU B N 1
ATOM 6026 C CA . LEU B 1 41 ? 99.419 83.247 116.891 1.00 96.16 41 LEU B CA 1
ATOM 6027 C C . LEU B 1 41 ? 99.273 83.613 118.372 1.00 96.16 41 LEU B C 1
ATOM 6028 O O . LEU B 1 41 ? 99.059 84.784 118.709 1.00 96.16 41 LEU B O 1
ATOM 6033 N N . LEU B 1 42 ? 99.377 82.627 119.267 1.00 95.42 42 LEU B N 1
ATOM 6034 C CA . LEU B 1 42 ? 99.356 82.835 120.715 1.00 95.42 42 LEU B CA 1
ATOM 6035 C C . LEU B 1 42 ? 100.749 83.079 121.318 1.00 95.42 42 LEU B C 1
ATOM 6036 O O . LEU B 1 42 ? 100.826 83.401 122.506 1.00 95.42 42 LEU B O 1
ATOM 6041 N N . GLN B 1 43 ? 101.825 82.995 120.530 1.00 94.40 43 GLN B N 1
ATOM 6042 C CA . GLN B 1 43 ? 103.169 83.366 120.991 1.00 94.40 43 GLN B CA 1
ATOM 6043 C C . GLN B 1 43 ? 103.260 84.861 121.350 1.00 94.40 43 GLN B C 1
ATOM 6044 O O . GLN B 1 43 ? 102.518 85.684 120.796 1.00 94.40 43 GLN B O 1
ATOM 6050 N N . PRO B 1 44 ? 104.171 85.237 122.272 1.00 94.21 44 PRO B N 1
ATOM 6051 C CA . PRO B 1 44 ? 104.559 86.632 122.441 1.00 94.21 44 PRO B CA 1
ATOM 6052 C C . PRO B 1 44 ? 105.212 87.167 121.158 1.00 94.21 44 PRO B C 1
ATOM 6053 O O . PRO B 1 44 ? 105.694 86.404 120.323 1.00 94.21 44 PRO B O 1
ATOM 6057 N N . LEU B 1 45 ? 105.253 88.494 121.016 1.00 95.27 45 LEU B N 1
ATOM 6058 C CA . LEU B 1 45 ? 105.926 89.122 119.881 1.00 95.27 45 LEU B CA 1
ATOM 6059 C C . LEU B 1 45 ? 107.407 88.694 119.826 1.00 95.27 45 LEU B C 1
ATOM 6060 O O . LEU B 1 45 ? 108.070 88.672 120.866 1.00 95.27 45 LEU B O 1
ATOM 6065 N N . PRO B 1 46 ? 107.962 88.405 118.633 1.00 94.03 46 PRO B N 1
ATOM 6066 C CA . PRO B 1 46 ? 109.344 87.946 118.481 1.00 94.03 46 PRO B CA 1
ATOM 6067 C C . PRO B 1 46 ? 110.393 89.017 118.814 1.00 94.03 46 PRO B C 1
ATOM 6068 O O . PRO B 1 46 ? 111.586 88.711 118.903 1.00 94.03 46 PRO B O 1
ATOM 6072 N N . GLU B 1 47 ? 109.987 90.281 118.950 1.00 95.83 47 GLU B N 1
ATOM 6073 C CA . GLU B 1 47 ? 110.855 91.419 119.231 1.00 95.83 47 GLU B CA 1
ATOM 6074 C C . GLU B 1 47 ? 110.182 92.409 120.203 1.00 95.83 47 GLU B C 1
ATOM 6075 O O . GLU B 1 47 ? 108.954 92.451 120.287 1.00 95.83 47 GLU B O 1
ATOM 6081 N N . PRO B 1 48 ? 110.961 93.244 120.925 1.00 96.82 48 PRO B N 1
ATOM 6082 C CA . PRO B 1 48 ? 110.408 94.303 121.769 1.00 96.82 48 PRO B CA 1
ATOM 6083 C C . PRO B 1 48 ? 109.560 95.308 120.982 1.00 96.82 48 PRO B C 1
ATOM 6084 O O . PRO B 1 48 ? 109.885 95.650 119.843 1.00 96.82 48 PRO B O 1
ATOM 6088 N N . GLU B 1 49 ? 108.526 95.863 121.622 1.00 96.56 49 GLU B N 1
ATOM 6089 C CA . GLU B 1 49 ? 107.614 96.826 120.986 1.00 96.56 49 GLU B CA 1
ATOM 6090 C C . GLU B 1 49 ? 108.323 98.060 120.416 1.00 96.56 49 GLU B C 1
ATOM 6091 O O . GLU B 1 49 ? 107.923 98.556 119.366 1.00 96.56 49 GLU B O 1
ATOM 6097 N N . SER B 1 50 ? 109.416 98.510 121.040 1.00 97.93 50 SER B N 1
ATOM 6098 C CA . SER B 1 50 ? 110.210 99.648 120.561 1.00 97.93 50 SER B CA 1
ATOM 6099 C C . SER B 1 50 ? 110.743 99.453 119.138 1.00 97.93 50 SER B C 1
ATOM 6100 O O . SER B 1 50 ? 110.785 100.413 118.367 1.00 97.93 50 SER B O 1
ATOM 6103 N N . ARG B 1 51 ? 111.090 98.218 118.744 1.00 97.86 51 ARG B N 1
ATOM 6104 C CA . ARG B 1 51 ? 111.519 97.914 117.369 1.00 97.86 51 ARG B CA 1
ATOM 6105 C C . ARG B 1 51 ? 110.369 98.047 116.378 1.00 97.86 51 ARG B C 1
ATOM 6106 O O . ARG B 1 51 ? 110.566 98.589 115.296 1.00 97.86 51 ARG B O 1
ATOM 6114 N N . TYR B 1 52 ? 109.175 97.587 116.747 1.00 98.53 52 TYR B N 1
ATOM 6115 C CA . TYR B 1 52 ? 107.982 97.769 115.918 1.00 98.53 52 TYR B CA 1
ATOM 6116 C C . TYR B 1 52 ? 107.634 99.247 115.773 1.00 98.53 52 TYR B C 1
ATOM 6117 O O . TYR B 1 52 ? 107.412 99.700 114.651 1.00 98.53 52 TYR B O 1
ATOM 6126 N N . SER B 1 53 ? 107.653 100.007 116.873 1.00 98.42 53 SER B N 1
ATOM 6127 C CA . SER B 1 53 ? 107.390 101.450 116.870 1.00 98.42 53 SER B CA 1
ATOM 6128 C C . SER B 1 53 ? 108.393 102.224 116.013 1.00 98.42 53 SER B C 1
ATOM 6129 O O . SER B 1 53 ? 108.005 103.129 115.276 1.00 98.42 53 SER B O 1
ATOM 6132 N N . PHE B 1 54 ? 109.673 101.844 116.045 1.00 98.54 54 PHE B N 1
ATOM 6133 C CA . PHE B 1 54 ? 110.696 102.431 115.181 1.00 98.54 54 PHE B CA 1
ATOM 6134 C C . PHE B 1 54 ? 110.373 102.206 113.694 1.00 98.54 54 PHE B C 1
ATOM 6135 O O . PHE B 1 54 ? 110.235 103.164 112.938 1.00 98.54 54 PHE B O 1
ATOM 6143 N N . TRP B 1 55 ? 110.184 100.950 113.285 1.00 98.47 55 TRP B N 1
ATOM 6144 C CA . TRP B 1 55 ? 109.975 100.618 111.878 1.00 98.47 55 TRP B CA 1
ATOM 6145 C C . TRP B 1 55 ? 108.649 101.132 111.312 1.00 98.47 55 TRP B C 1
ATOM 6146 O O . TRP B 1 55 ? 108.633 101.619 110.182 1.00 98.47 55 TRP B O 1
ATOM 6157 N N . VAL B 1 56 ? 107.558 101.081 112.088 1.00 98.70 56 VAL B N 1
ATOM 6158 C CA . VAL B 1 56 ? 106.259 101.618 111.646 1.00 98.70 56 VAL B CA 1
ATOM 6159 C C . VAL B 1 56 ? 106.339 103.130 111.432 1.00 98.70 56 VAL B C 1
ATOM 6160 O O . VAL B 1 56 ? 105.782 103.635 110.460 1.00 98.70 56 VAL B O 1
ATOM 6164 N N . THR B 1 57 ? 107.080 103.845 112.281 1.00 98.69 57 THR B N 1
ATOM 6165 C CA . THR B 1 57 ? 107.289 105.292 112.134 1.00 98.69 57 THR B CA 1
ATOM 6166 C C . THR B 1 57 ? 108.051 105.594 110.850 1.00 98.69 57 THR B C 1
ATOM 6167 O O . THR B 1 57 ? 107.586 106.399 110.048 1.00 98.69 57 THR B O 1
ATOM 6171 N N . ILE B 1 58 ? 109.167 104.898 110.593 1.00 98.48 58 ILE B N 1
ATOM 6172 C CA . ILE B 1 58 ? 109.977 105.108 109.383 1.00 98.48 58 ILE B CA 1
ATOM 6173 C C . ILE B 1 58 ? 109.162 104.869 108.109 1.00 98.48 58 ILE B C 1
ATOM 6174 O O . ILE B 1 58 ? 109.129 105.731 107.233 1.00 98.48 58 ILE B O 1
ATOM 6179 N N . VAL B 1 59 ? 108.467 103.732 107.999 1.00 98.51 59 VAL B N 1
ATOM 6180 C CA . VAL B 1 59 ? 107.713 103.410 106.776 1.00 98.51 59 VAL B CA 1
ATOM 6181 C C . VAL B 1 59 ? 106.496 104.323 106.582 1.00 98.51 59 VAL B C 1
ATOM 6182 O O . VAL B 1 59 ? 106.167 104.666 105.449 1.00 98.51 59 VAL B O 1
ATOM 6186 N N . THR B 1 60 ? 105.875 104.788 107.671 1.00 98.76 60 THR B N 1
ATOM 6187 C CA . THR B 1 60 ? 104.777 105.771 107.601 1.00 98.76 60 THR B CA 1
ATOM 6188 C C . THR B 1 60 ? 105.284 107.136 107.137 1.00 98.76 60 THR B C 1
ATOM 6189 O O . THR B 1 60 ? 104.635 107.772 106.310 1.00 98.76 60 THR B O 1
ATOM 6193 N N . LEU B 1 61 ? 106.460 107.580 107.600 1.00 98.69 61 LEU B N 1
ATOM 6194 C CA . LEU B 1 61 ? 107.083 108.824 107.133 1.00 98.69 61 LEU B CA 1
ATOM 6195 C C . LEU B 1 61 ? 107.459 108.759 105.649 1.00 98.69 61 LEU B C 1
ATOM 6196 O O . LEU B 1 61 ? 107.235 109.727 104.925 1.00 98.69 61 LEU B O 1
ATOM 6201 N N . LEU B 1 62 ? 107.972 107.621 105.174 1.00 98.52 62 LEU B N 1
ATOM 6202 C CA . LEU B 1 62 ? 108.236 107.404 103.746 1.00 98.52 62 LEU B CA 1
ATOM 6203 C C . LEU B 1 62 ? 106.943 107.456 102.918 1.00 98.52 62 LEU B C 1
ATOM 6204 O O . LEU B 1 62 ? 106.905 108.112 101.881 1.00 98.52 62 LEU B O 1
ATOM 6209 N N . ALA B 1 63 ? 105.874 106.813 103.399 1.00 98.72 63 ALA B N 1
ATOM 6210 C CA . ALA B 1 63 ? 104.569 106.829 102.742 1.00 98.72 63 ALA B CA 1
ATOM 6211 C C . ALA B 1 63 ? 103.964 108.236 102.668 1.00 98.72 63 ALA B C 1
ATOM 6212 O O . ALA B 1 63 ? 103.404 108.604 101.632 1.00 98.72 63 ALA B O 1
ATOM 6214 N N . PHE B 1 64 ? 104.100 109.011 103.751 1.00 98.69 64 PHE B N 1
ATOM 6215 C CA . PHE B 1 64 ? 103.688 110.408 103.830 1.00 98.69 64 PHE B CA 1
ATOM 6216 C C . PHE B 1 64 ? 104.455 111.253 102.810 1.00 98.69 64 PHE B C 1
ATOM 6217 O O . PHE B 1 64 ? 103.837 111.934 101.993 1.00 98.69 64 PHE B O 1
ATOM 6225 N N . ALA B 1 65 ? 105.788 111.149 102.796 1.00 98.43 65 ALA B N 1
ATOM 6226 C CA . ALA B 1 65 ? 106.631 111.887 101.860 1.00 98.43 65 ALA B CA 1
ATOM 6227 C C . ALA B 1 65 ? 106.281 111.570 100.395 1.00 98.43 65 ALA B C 1
ATOM 6228 O O . ALA B 1 65 ? 106.121 112.493 99.604 1.00 98.43 65 ALA B O 1
ATOM 6230 N N . ALA B 1 66 ? 106.082 110.295 100.048 1.00 98.33 66 ALA B N 1
ATOM 6231 C CA . ALA B 1 66 ? 105.731 109.880 98.689 1.00 98.33 66 ALA B CA 1
ATOM 6232 C C . ALA B 1 66 ? 104.357 110.403 98.221 1.00 98.33 66 ALA B C 1
ATOM 6233 O O . ALA B 1 66 ? 104.168 110.707 97.051 1.00 98.33 66 ALA B O 1
ATOM 6235 N N . ARG B 1 67 ? 103.369 110.529 99.113 1.00 98.34 67 ARG B N 1
ATOM 6236 C CA . ARG B 1 67 ? 102.014 110.970 98.726 1.00 98.34 67 ARG B CA 1
ATOM 6237 C C . ARG B 1 67 ? 101.863 112.488 98.726 1.00 98.34 67 ARG B C 1
ATOM 6238 O O . ARG B 1 67 ? 101.226 113.031 97.825 1.00 98.34 67 ARG B O 1
ATOM 6246 N N . PHE B 1 68 ? 102.477 113.169 99.693 1.00 98.42 68 PHE B N 1
ATOM 6247 C CA . PHE B 1 68 ? 102.397 114.626 99.832 1.00 98.42 68 PHE B CA 1
ATOM 6248 C C . PHE B 1 68 ? 103.399 115.400 98.971 1.00 98.42 68 PHE B C 1
ATOM 6249 O O . PHE B 1 68 ? 103.269 116.619 98.840 1.00 98.42 68 PHE B O 1
ATOM 6257 N N . TYR B 1 69 ? 104.381 114.727 98.362 1.00 98.00 69 TYR B N 1
ATOM 6258 C CA . TYR B 1 69 ? 105.292 115.372 97.421 1.00 98.00 69 TYR B CA 1
ATOM 6259 C C . TYR B 1 69 ? 104.503 116.049 96.286 1.00 98.00 69 TYR B C 1
ATOM 6260 O O . TYR B 1 69 ? 103.734 115.402 95.569 1.00 98.00 69 TYR B O 1
ATOM 6269 N N . LYS B 1 70 ? 104.675 117.374 96.173 1.00 96.39 70 LYS B N 1
ATOM 6270 C CA . LYS B 1 70 ? 104.026 118.249 95.183 1.00 96.39 70 LYS B CA 1
ATOM 6271 C C . LYS B 1 70 ? 102.524 117.988 95.013 1.00 96.39 70 LYS B C 1
ATOM 6272 O O . LYS B 1 70 ? 102.019 117.939 93.899 1.00 96.39 70 LYS B O 1
ATOM 6278 N N . ILE B 1 71 ? 101.788 117.823 96.114 1.00 96.75 71 ILE B N 1
ATOM 6279 C CA . ILE B 1 71 ? 100.353 117.487 96.067 1.00 96.75 71 ILE B CA 1
ATOM 6280 C C . ILE B 1 71 ? 99.477 118.547 95.367 1.00 96.75 71 ILE B C 1
ATOM 6281 O O . ILE B 1 71 ? 98.398 118.239 94.869 1.00 96.75 71 ILE B O 1
ATOM 6286 N N . TRP B 1 72 ? 99.954 119.794 95.301 1.00 95.34 72 TRP B N 1
ATOM 6287 C CA . TRP B 1 72 ? 99.299 120.890 94.575 1.00 95.34 72 TRP B CA 1
ATOM 6288 C C . TRP B 1 72 ? 99.445 120.795 93.051 1.00 95.34 72 TRP B C 1
ATOM 6289 O O . TRP B 1 72 ? 98.797 121.566 92.348 1.00 95.34 72 TRP B O 1
ATOM 6300 N N . TYR B 1 73 ? 100.306 119.907 92.541 1.00 94.89 73 TYR B N 1
ATOM 6301 C CA . TYR B 1 73 ? 100.602 119.752 91.121 1.00 94.89 73 TYR B CA 1
ATOM 6302 C C . TYR B 1 73 ? 100.020 118.435 90.571 1.00 94.89 73 TYR B C 1
ATOM 6303 O O . TYR B 1 73 ? 100.116 117.414 91.262 1.00 94.89 73 TYR B O 1
ATOM 6312 N N . PRO B 1 74 ? 99.459 118.423 89.342 1.00 94.17 74 PRO B N 1
ATOM 6313 C CA . PRO B 1 74 ? 99.179 119.574 88.471 1.00 94.17 74 PRO B CA 1
ATOM 6314 C C . PRO B 1 74 ? 98.015 120.409 89.018 1.00 94.17 74 PRO B C 1
ATOM 6315 O O . PRO B 1 74 ? 97.167 119.887 89.742 1.00 94.17 74 PRO B O 1
ATOM 6319 N N . LYS B 1 75 ? 97.957 121.699 88.678 1.00 93.37 75 LYS B N 1
ATOM 6320 C CA . LYS B 1 75 ? 96.846 122.592 89.053 1.00 93.37 75 LYS B CA 1
ATOM 6321 C C . LYS B 1 75 ? 95.649 122.452 88.107 1.00 93.37 75 LYS B C 1
ATOM 6322 O O . LYS B 1 75 ? 94.957 123.419 87.814 1.00 93.37 75 LYS B O 1
ATOM 6328 N N . GLU B 1 76 ? 95.429 121.238 87.637 1.00 92.29 76 GLU B N 1
ATOM 6329 C CA . GLU B 1 76 ? 94.421 120.903 86.645 1.00 92.29 76 GLU B CA 1
ATOM 6330 C C . GLU B 1 76 ? 93.712 119.612 87.042 1.00 92.29 76 GLU B C 1
ATOM 6331 O O . GLU B 1 76 ? 94.255 118.798 87.804 1.00 92.29 76 GLU B O 1
ATOM 6337 N N . VAL B 1 77 ? 92.510 119.428 86.503 1.00 93.90 77 VAL B N 1
ATOM 6338 C CA . VAL B 1 77 ? 91.729 118.196 86.635 1.00 93.90 77 VAL B CA 1
ATOM 6339 C C . VAL B 1 77 ? 92.454 117.037 85.943 1.00 93.90 77 VAL B C 1
ATOM 6340 O O . VAL B 1 77 ? 92.839 117.134 84.779 1.00 93.90 77 VAL B O 1
ATOM 6344 N N . VAL B 1 78 ? 92.637 115.930 86.666 1.00 93.57 78 VAL B N 1
ATOM 6345 C CA . VAL B 1 78 ? 93.363 114.734 86.203 1.00 93.57 78 VAL B CA 1
ATOM 6346 C C . VAL B 1 78 ? 92.425 113.535 86.129 1.00 93.57 78 VAL B C 1
ATOM 6347 O O . VAL B 1 78 ? 91.748 113.242 87.107 1.00 93.57 78 VAL B O 1
ATOM 6351 N N . PHE B 1 79 ? 92.452 112.768 85.031 1.00 92.39 79 PHE B N 1
ATOM 6352 C CA . PHE B 1 79 ? 91.756 111.475 84.921 1.00 92.39 79 PHE B CA 1
ATOM 6353 C C . PHE B 1 79 ? 90.306 111.525 85.465 1.00 92.39 79 PHE B C 1
ATOM 6354 O O . PHE B 1 79 ? 89.569 112.466 85.188 1.00 92.39 79 PHE B O 1
ATOM 6362 N N . ASP B 1 80 ? 89.915 110.552 86.289 1.00 92.10 80 ASP B N 1
ATOM 6363 C CA . ASP B 1 80 ? 88.600 110.421 86.919 1.00 92.10 80 ASP B CA 1
ATOM 6364 C C . ASP B 1 80 ? 88.277 111.497 87.987 1.00 92.10 80 ASP B C 1
ATOM 6365 O O . ASP B 1 80 ? 87.182 111.477 88.562 1.00 92.10 80 ASP B O 1
ATOM 6370 N N . GLU B 1 81 ? 89.152 112.486 88.233 1.00 95.55 81 GLU B N 1
ATOM 6371 C CA . GLU B 1 81 ? 88.757 113.694 88.980 1.00 95.55 81 GLU B CA 1
ATOM 6372 C C . GLU B 1 81 ? 87.560 114.388 88.294 1.00 95.55 81 GLU B C 1
ATOM 6373 O O . GLU B 1 81 ? 86.713 114.955 88.988 1.00 95.55 81 GLU B O 1
ATOM 6379 N N . VAL B 1 82 ? 87.418 114.233 86.966 1.00 93.03 82 VAL B N 1
ATOM 6380 C CA . VAL B 1 82 ? 86.253 114.698 86.186 1.00 93.03 82 VAL B CA 1
ATOM 6381 C C . VAL B 1 82 ? 84.918 114.124 86.671 1.00 93.03 82 VAL B C 1
ATOM 6382 O O . VAL B 1 82 ? 83.861 114.742 86.540 1.00 93.03 82 VAL B O 1
ATOM 6386 N N . HIS B 1 83 ? 84.944 112.924 87.247 1.00 93.07 83 HIS B N 1
ATOM 6387 C CA . HIS B 1 83 ? 83.754 112.256 87.760 1.00 93.07 83 HIS B CA 1
ATOM 6388 C C . HIS B 1 83 ? 83.578 112.534 89.248 1.00 93.07 83 HIS B C 1
ATOM 6389 O O . HIS B 1 83 ? 82.521 112.998 89.682 1.00 93.07 83 HIS B O 1
ATOM 6396 N N . PHE B 1 84 ? 84.605 112.277 90.058 1.00 95.56 84 PHE B N 1
ATOM 6397 C CA . PHE B 1 84 ? 84.462 112.331 91.514 1.00 95.56 84 PHE B CA 1
ATOM 6398 C C . PHE B 1 84 ? 84.466 113.758 92.067 1.00 95.56 84 PHE B C 1
ATOM 6399 O O . PHE B 1 84 ? 83.749 114.020 93.038 1.00 95.56 84 PHE B O 1
ATOM 6407 N N . GLY B 1 85 ? 85.183 114.683 91.427 1.00 94.70 85 GLY B N 1
ATOM 6408 C CA . GLY B 1 85 ? 85.072 116.114 91.708 1.00 94.70 85 GLY B CA 1
ATOM 6409 C C . GLY B 1 85 ? 83.675 116.636 91.362 1.00 94.70 85 GLY B C 1
ATOM 6410 O O . GLY B 1 85 ? 83.019 117.264 92.195 1.00 94.70 85 GLY B O 1
ATOM 6411 N N . LYS B 1 86 ? 83.155 116.268 90.187 1.00 94.07 86 LYS B N 1
ATOM 6412 C CA . LYS B 1 86 ? 81.791 116.608 89.751 1.00 94.07 86 LYS B CA 1
ATOM 6413 C C . LYS B 1 86 ? 80.715 116.087 90.709 1.00 94.07 86 LYS B C 1
ATOM 6414 O O . LYS B 1 86 ? 79.804 116.820 91.089 1.00 94.07 86 LYS B O 1
ATOM 6420 N N . PHE B 1 87 ? 80.832 114.841 91.165 1.00 96.69 87 PHE B N 1
ATOM 6421 C CA . PHE B 1 87 ? 79.917 114.280 92.163 1.00 96.69 87 PHE B CA 1
ATOM 6422 C C . PHE B 1 87 ? 79.998 115.004 93.510 1.00 96.69 87 PHE B C 1
ATOM 6423 O O . PHE B 1 87 ? 78.968 115.181 94.159 1.00 96.69 87 PHE B O 1
ATOM 6431 N N . ALA B 1 88 ? 81.193 115.430 93.932 1.00 96.57 88 ALA B N 1
ATOM 6432 C CA . ALA B 1 88 ? 81.350 116.243 95.134 1.00 96.57 88 ALA B CA 1
ATOM 6433 C C . ALA B 1 88 ? 80.591 117.572 95.007 1.00 96.57 88 ALA B C 1
ATOM 6434 O O . ALA B 1 88 ? 79.831 117.922 95.907 1.00 96.57 88 ALA B O 1
ATOM 6436 N N . SER B 1 89 ? 80.711 118.243 93.859 1.00 95.40 89 SER B N 1
ATOM 6437 C CA . SER B 1 89 ? 79.951 119.453 93.543 1.00 95.40 89 SER B CA 1
ATOM 6438 C C . SER B 1 89 ? 78.436 119.229 93.591 1.00 95.40 89 SER B C 1
ATOM 6439 O O . SER B 1 89 ? 77.732 119.976 94.266 1.00 95.40 89 SER B O 1
ATOM 6442 N N . TYR B 1 90 ? 77.916 118.154 92.988 1.00 95.90 90 TYR B N 1
ATOM 6443 C CA . TYR B 1 90 ? 76.474 117.863 93.039 1.00 95.90 90 TYR B CA 1
ATOM 6444 C C . TYR B 1 90 ? 75.943 117.581 94.449 1.00 95.90 90 TYR B C 1
ATOM 6445 O O . TYR B 1 90 ? 74.808 117.944 94.757 1.00 95.90 90 TYR B O 1
ATOM 6454 N N . TYR B 1 91 ? 76.738 116.969 95.332 1.00 97.30 91 TYR B N 1
ATOM 6455 C CA . TYR B 1 91 ? 76.344 116.818 96.736 1.00 97.30 91 TYR B CA 1
ATOM 6456 C C . TYR B 1 91 ? 76.194 118.160 97.454 1.00 97.30 91 TYR B C 1
ATOM 6457 O O . TYR B 1 91 ? 75.250 118.315 98.230 1.00 97.30 91 TYR B O 1
ATOM 6466 N N . LEU B 1 92 ? 77.102 119.101 97.196 1.00 95.32 92 LEU B N 1
ATOM 6467 C CA . LEU B 1 92 ? 77.097 120.428 97.821 1.00 95.32 92 LEU B CA 1
ATOM 6468 C C . LEU B 1 92 ? 75.916 121.271 97.324 1.00 95.32 92 LEU B C 1
ATOM 6469 O O . LEU B 1 92 ? 75.234 121.908 98.127 1.00 95.32 92 LEU B O 1
ATOM 6474 N N . GLU B 1 93 ? 75.583 121.156 96.041 1.00 93.66 93 GLU B N 1
ATOM 6475 C CA . GLU B 1 93 ? 74.399 121.779 95.436 1.00 93.66 93 GLU B CA 1
ATOM 6476 C C . GLU B 1 93 ? 73.082 121.062 95.737 1.00 93.66 93 GLU B C 1
ATOM 6477 O O . GLU B 1 93 ? 72.002 121.586 95.461 1.00 93.66 93 GLU B O 1
ATOM 6483 N N . ARG B 1 94 ? 73.157 119.852 96.301 1.00 94.91 94 ARG B N 1
ATOM 6484 C CA . ARG B 1 94 ? 72.005 118.973 96.570 1.00 94.91 94 ARG B CA 1
ATOM 6485 C C . ARG B 1 94 ? 71.287 118.482 95.306 1.00 94.91 94 ARG B C 1
ATOM 6486 O O . ARG B 1 94 ? 70.134 118.042 95.387 1.00 94.91 94 ARG B O 1
ATOM 6494 N N . SER B 1 95 ? 71.976 118.505 94.171 1.00 93.42 95 SER B N 1
ATOM 6495 C CA . SER B 1 95 ? 71.484 118.102 92.853 1.00 93.42 95 SER B CA 1
ATOM 6496 C C . SER B 1 95 ? 71.575 116.589 92.669 1.00 93.42 95 SER B C 1
ATOM 6497 O O . SER B 1 95 ? 72.638 115.989 92.830 1.00 93.42 95 SER B O 1
ATOM 6500 N N . TYR B 1 96 ? 70.463 115.945 92.320 1.00 94.19 96 TYR B N 1
ATOM 6501 C CA . TYR B 1 96 ? 70.426 114.500 92.142 1.00 94.19 96 TYR B CA 1
ATOM 6502 C C . TYR B 1 96 ? 71.268 114.052 90.947 1.00 94.19 96 TYR B C 1
ATOM 6503 O O . TYR B 1 96 ? 71.103 114.517 89.820 1.00 94.19 96 TYR B O 1
ATOM 6512 N N . PHE B 1 97 ? 72.166 113.097 91.188 1.00 94.69 97 PHE B N 1
ATOM 6513 C CA . PHE B 1 97 ? 72.982 112.464 90.162 1.00 94.69 97 PHE B CA 1
ATOM 6514 C C . PHE B 1 97 ? 72.928 110.943 90.307 1.00 94.69 97 PHE B C 1
ATOM 6515 O O . PHE B 1 97 ? 72.732 110.411 91.403 1.00 94.69 97 PHE B O 1
ATOM 6523 N N . PHE B 1 98 ? 73.128 110.250 89.192 1.00 92.78 98 PHE B N 1
ATOM 6524 C CA . PHE B 1 98 ? 73.218 108.799 89.149 1.00 92.78 98 PHE B CA 1
ATOM 6525 C C . PHE B 1 98 ? 74.674 108.368 88.966 1.00 92.78 98 PHE B C 1
ATOM 6526 O O . PHE B 1 98 ? 75.432 109.004 88.237 1.00 92.78 98 PHE B O 1
ATOM 6534 N N . ASP B 1 99 ? 75.054 107.280 89.621 1.00 94.52 99 ASP B N 1
ATOM 6535 C CA . ASP B 1 99 ? 76.347 106.632 89.432 1.00 94.52 99 ASP B CA 1
ATOM 6536 C C . ASP B 1 99 ? 76.195 105.124 89.654 1.00 94.52 99 ASP B C 1
ATOM 6537 O O . ASP B 1 99 ? 75.325 104.684 90.400 1.00 94.52 99 ASP B O 1
ATOM 6542 N N . VAL B 1 100 ? 77.066 104.337 89.027 1.00 92.54 100 VAL B N 1
ATOM 6543 C CA . VAL B 1 100 ? 77.083 102.870 89.088 1.00 92.54 100 VAL B CA 1
ATOM 6544 C C . VAL B 1 100 ? 77.686 102.324 90.384 1.00 92.54 100 VAL B C 1
ATOM 6545 O O . VAL B 1 100 ? 77.593 101.118 90.643 1.00 92.54 100 VAL B O 1
ATOM 6549 N N . HIS B 1 101 ? 78.318 103.176 91.198 1.00 94.32 101 HIS B N 1
ATOM 6550 C CA . HIS B 1 101 ? 78.908 102.805 92.483 1.00 94.32 101 HIS B CA 1
ATOM 6551 C C . HIS B 1 101 ? 78.130 103.363 93.688 1.00 94.32 101 HIS B C 1
ATOM 6552 O O . HIS B 1 101 ? 77.501 104.428 93.610 1.00 94.32 101 HIS B O 1
ATOM 6559 N N . PRO B 1 102 ? 78.179 102.673 94.846 1.00 97.40 102 PRO B N 1
ATOM 6560 C CA . PRO B 1 102 ? 77.490 103.137 96.042 1.00 97.40 102 PRO B CA 1
ATOM 6561 C C . PRO B 1 102 ? 78.041 104.479 96.571 1.00 97.40 102 PRO B C 1
ATOM 6562 O O . PRO B 1 102 ? 79.129 104.922 96.193 1.00 97.40 102 PRO B O 1
ATOM 6566 N N . PRO B 1 103 ? 77.281 105.192 97.418 1.00 97.35 103 PRO B N 1
ATOM 6567 C CA . PRO B 1 103 ? 77.499 106.622 97.623 1.00 97.35 103 PRO B CA 1
ATOM 6568 C C . PRO B 1 103 ? 78.601 106.991 98.624 1.00 97.35 103 PRO B C 1
ATOM 6569 O O . PRO B 1 103 ? 79.028 108.143 98.615 1.00 97.35 103 PRO B O 1
ATOM 6573 N N . PHE B 1 104 ? 79.056 106.073 99.490 1.00 98.11 104 PHE B N 1
ATOM 6574 C CA . PHE B 1 104 ? 79.862 106.413 100.675 1.00 98.11 104 PHE B CA 1
ATOM 6575 C C . PHE B 1 104 ? 81.144 107.180 100.341 1.00 98.11 104 PHE B C 1
ATOM 6576 O O . PHE B 1 104 ? 81.357 108.262 100.878 1.00 98.11 104 PHE B O 1
ATOM 6584 N N . ALA B 1 105 ? 81.965 106.664 99.428 1.00 97.84 105 ALA B N 1
ATOM 6585 C CA . ALA B 1 105 ? 83.243 107.290 99.111 1.00 97.84 105 ALA B CA 1
ATOM 6586 C C . ALA B 1 105 ? 83.082 108.680 98.468 1.00 97.84 105 ALA B C 1
ATOM 6587 O O . ALA B 1 105 ? 83.771 109.624 98.846 1.00 97.84 105 ALA B O 1
ATOM 6589 N N . LYS B 1 106 ? 82.088 108.848 97.585 1.00 97.57 106 LYS B N 1
ATOM 6590 C CA . LYS B 1 106 ? 81.755 110.152 96.991 1.00 97.57 106 LYS B CA 1
ATOM 6591 C C . LYS B 1 106 ? 81.260 111.149 98.044 1.00 97.57 106 LYS B C 1
ATOM 6592 O O . LYS B 1 106 ? 81.629 112.315 97.997 1.00 97.57 106 LYS B O 1
ATOM 6598 N N . MET B 1 107 ? 80.464 110.690 99.021 1.00 97.88 107 MET B N 1
ATOM 6599 C CA . MET B 1 107 ? 80.048 111.529 100.151 1.00 97.88 107 MET B CA 1
ATOM 6600 C C . MET B 1 107 ? 81.220 111.925 101.043 1.00 97.88 107 MET B C 1
ATOM 6601 O O . MET B 1 107 ? 81.224 113.041 101.547 1.00 97.88 107 MET B O 1
ATOM 6606 N N . MET B 1 108 ? 82.219 111.055 101.238 1.00 97.91 108 MET B N 1
ATOM 6607 C CA . MET B 1 108 ? 83.430 111.433 101.976 1.00 97.91 108 MET B CA 1
ATOM 6608 C C . MET B 1 108 ? 84.207 112.534 101.257 1.00 97.91 108 MET B C 1
ATOM 6609 O O . MET B 1 108 ? 84.626 113.483 101.909 1.00 97.91 108 MET B O 1
ATOM 6614 N N . ILE B 1 109 ? 84.360 112.437 99.931 1.00 97.65 109 ILE B N 1
ATOM 6615 C CA . ILE B 1 109 ? 84.991 113.501 99.136 1.00 97.65 109 ILE B CA 1
ATOM 6616 C C . ILE B 1 109 ? 84.171 114.786 99.283 1.00 97.65 109 ILE B C 1
ATOM 6617 O O . ILE B 1 109 ? 84.709 115.785 99.741 1.00 97.65 109 ILE B O 1
ATOM 6622 N N . ALA B 1 110 ? 82.860 114.751 99.028 1.00 97.67 110 ALA B N 1
ATOM 6623 C CA . ALA B 1 110 ? 81.978 115.914 99.197 1.00 97.67 110 ALA B CA 1
ATOM 6624 C C . ALA B 1 110 ? 82.048 116.535 100.601 1.00 97.67 110 ALA B C 1
ATOM 6625 O O . ALA B 1 110 ? 82.027 117.753 100.744 1.00 97.67 110 ALA B O 1
ATOM 6627 N N . PHE B 1 111 ? 82.173 115.708 101.643 1.00 97.62 111 PHE B N 1
ATOM 6628 C CA . PHE B 1 111 ? 82.304 116.165 103.023 1.00 97.62 111 PHE B CA 1
ATOM 6629 C C . PHE B 1 111 ? 83.560 117.015 103.245 1.00 97.62 111 PHE B C 1
ATOM 6630 O O . PHE B 1 111 ? 83.495 117.998 103.977 1.00 97.62 111 PHE B O 1
ATOM 6638 N N . ILE B 1 112 ? 84.680 116.709 102.582 1.00 97.82 112 ILE B N 1
ATOM 6639 C CA . ILE B 1 112 ? 85.877 117.563 102.633 1.00 97.82 112 ILE B CA 1
ATOM 6640 C C . ILE B 1 112 ? 85.611 118.924 101.985 1.00 97.82 112 ILE B C 1
ATOM 6641 O O . ILE B 1 112 ? 86.004 119.948 102.533 1.00 97.82 112 ILE B O 1
ATOM 6646 N N . GLY B 1 113 ? 84.877 118.947 100.873 1.00 96.75 113 GLY B N 1
ATOM 6647 C CA . GLY B 1 113 ? 84.477 120.186 100.202 1.00 96.75 113 GLY B CA 1
ATOM 6648 C C . GLY B 1 113 ? 83.595 121.038 101.100 1.00 96.75 113 GLY B C 1
ATOM 6649 O O . GLY B 1 113 ? 83.835 122.231 101.269 1.00 96.75 113 GLY B O 1
ATOM 6650 N N . TRP B 1 114 ? 82.636 120.389 101.762 1.00 96.60 114 TRP B N 1
ATOM 6651 C CA . TRP B 1 114 ? 81.757 121.022 102.737 1.00 96.60 114 TRP B CA 1
ATOM 6652 C C . TRP B 1 114 ? 82.538 121.623 103.919 1.00 96.60 114 TRP B C 1
ATOM 6653 O O . TRP B 1 114 ? 82.269 122.755 104.309 1.00 96.60 114 TRP B O 1
ATOM 6664 N N . LEU B 1 115 ? 83.544 120.917 104.452 1.00 97.20 115 LEU B N 1
ATOM 6665 C CA . LEU B 1 115 ? 84.429 121.448 105.501 1.00 97.20 115 LEU B CA 1
ATOM 6666 C C . LEU B 1 115 ? 85.249 122.663 105.038 1.00 97.20 115 LEU B C 1
ATOM 6667 O O . LEU B 1 115 ? 85.558 123.527 105.853 1.00 97.20 115 LEU B O 1
ATOM 6672 N N . CYS B 1 116 ? 85.591 122.733 103.751 1.00 95.24 116 CYS B N 1
ATOM 6673 C CA . CYS B 1 116 ? 86.279 123.876 103.149 1.00 95.24 116 CYS B CA 1
ATOM 6674 C C . CYS B 1 116 ? 85.342 125.044 102.793 1.00 95.24 116 CYS B C 1
ATOM 6675 O O . CYS B 1 116 ? 85.832 126.066 102.319 1.00 95.24 116 CYS B O 1
ATOM 6678 N N . GLY B 1 117 ? 84.026 124.915 102.998 1.00 93.09 117 GLY B N 1
ATOM 6679 C CA . GLY B 1 117 ? 83.051 125.934 102.595 1.00 93.09 117 GLY B CA 1
ATOM 6680 C C . GLY B 1 117 ? 82.872 126.050 101.080 1.00 93.09 117 GLY B C 1
ATOM 6681 O O . GLY B 1 117 ? 82.435 127.093 100.605 1.00 93.09 117 GLY B O 1
ATOM 6682 N N . TYR B 1 118 ? 83.224 125.008 100.326 1.00 93.64 118 TYR B N 1
ATOM 6683 C CA . TYR B 1 118 ? 83.028 124.960 98.879 1.00 93.64 118 TYR B CA 1
ATOM 6684 C C . TYR B 1 118 ? 81.543 124.771 98.537 1.00 93.64 118 TYR B C 1
ATOM 6685 O O . TYR B 1 118 ? 80.849 123.975 99.174 1.00 93.64 118 TYR B O 1
ATOM 6694 N N . ASP B 1 119 ? 81.064 125.502 97.535 1.00 89.35 119 ASP B N 1
ATOM 6695 C CA . ASP B 1 119 ? 79.653 125.576 97.143 1.00 89.35 119 ASP B CA 1
ATOM 6696 C C . ASP B 1 119 ? 79.261 124.597 96.023 1.00 89.35 119 ASP B C 1
ATOM 6697 O O . ASP B 1 119 ? 78.077 124.335 95.826 1.00 89.35 119 ASP B O 1
ATOM 6702 N N . GLY B 1 120 ? 80.240 124.007 95.330 1.00 90.28 120 GLY B N 1
ATOM 6703 C CA . GLY B 1 120 ? 79.999 123.105 94.203 1.00 90.28 120 GLY B CA 1
ATOM 6704 C C . GLY B 1 120 ? 79.929 123.790 92.835 1.00 90.28 120 GLY B C 1
ATOM 6705 O O . GLY B 1 120 ? 79.543 123.127 91.867 1.00 90.28 120 GLY B O 1
ATOM 6706 N N . SER B 1 121 ? 80.306 125.066 92.729 1.00 87.44 121 SER B N 1
ATOM 6707 C CA . SER B 1 121 ? 80.292 125.843 91.477 1.00 87.44 121 SER B CA 1
ATOM 6708 C C . SER B 1 121 ? 81.113 125.202 90.347 1.00 87.44 121 SER B C 1
ATOM 6709 O O . SER B 1 121 ? 80.617 125.058 89.230 1.00 87.44 121 SER B O 1
ATOM 6712 N N . PHE B 1 122 ? 82.323 124.716 90.632 1.00 88.73 122 PHE B N 1
ATOM 6713 C CA . PHE B 1 122 ? 83.197 124.074 89.643 1.00 88.73 122 PHE B CA 1
ATOM 6714 C C . PHE B 1 122 ? 82.782 122.626 89.323 1.00 88.73 122 PHE B C 1
ATOM 6715 O O . PHE B 1 122 ? 82.595 121.790 90.217 1.00 88.73 122 PHE B O 1
ATOM 6723 N N . LYS B 1 123 ? 82.650 122.287 88.034 1.00 87.67 123 LYS B N 1
ATOM 6724 C CA . LYS B 1 123 ? 82.092 120.998 87.585 1.00 87.67 123 LYS B CA 1
ATOM 6725 C C . LYS B 1 123 ? 83.090 119.935 87.173 1.00 87.67 123 LYS B C 1
ATOM 6726 O O . LYS B 1 123 ? 82.654 118.800 87.029 1.00 87.67 123 LYS B O 1
ATOM 6732 N N . PHE B 1 124 ? 84.385 120.230 87.083 1.00 91.19 124 PHE B N 1
ATOM 6733 C CA . PHE B 1 124 ? 85.396 119.249 86.665 1.00 91.19 124 PHE B CA 1
ATOM 6734 C C . PHE B 1 124 ? 85.028 118.601 85.308 1.00 91.19 124 PHE B C 1
ATOM 6735 O O . PHE B 1 124 ? 85.010 117.381 85.189 1.00 91.19 124 PHE B O 1
ATOM 6743 N N . ASP B 1 125 ? 84.610 119.385 84.310 1.00 85.63 125 ASP B N 1
ATOM 6744 C CA . ASP B 1 125 ? 84.009 118.808 83.101 1.00 85.63 125 ASP B CA 1
ATOM 6745 C C . ASP B 1 125 ? 84.990 118.010 82.240 1.00 85.63 125 ASP B C 1
ATOM 6746 O O . ASP B 1 125 ? 84.609 116.950 81.732 1.00 85.63 125 ASP B O 1
ATOM 6751 N N . GLU B 1 126 ? 86.240 118.463 82.133 1.00 86.33 126 GLU B N 1
ATOM 6752 C CA . GLU B 1 126 ? 87.260 117.840 81.292 1.00 86.33 126 GLU B CA 1
ATOM 6753 C C . GLU B 1 126 ? 88.619 117.750 82.000 1.00 86.33 126 GLU B C 1
ATOM 6754 O O . GLU B 1 126 ? 88.926 118.496 82.934 1.00 86.33 126 GLU B O 1
ATOM 6760 N N . ILE B 1 127 ? 89.446 116.813 81.532 1.00 88.24 127 ILE B N 1
ATOM 6761 C CA . ILE B 1 127 ? 90.848 116.700 81.940 1.00 88.24 127 ILE B CA 1
ATOM 6762 C C . ILE B 1 127 ? 91.601 117.926 81.415 1.00 88.24 127 ILE B C 1
ATOM 6763 O O . ILE B 1 127 ? 91.424 118.314 80.265 1.00 88.24 127 ILE B O 1
ATOM 6768 N N . GLY B 1 128 ? 92.464 118.515 82.245 1.00 88.09 128 GLY B N 1
ATOM 6769 C CA . GLY B 1 128 ? 93.241 119.708 81.898 1.00 88.09 128 GLY B CA 1
ATOM 6770 C C . GLY B 1 128 ? 92.587 121.031 82.302 1.00 88.09 128 GLY B C 1
ATOM 6771 O O . GLY B 1 128 ? 93.230 122.074 82.223 1.00 88.09 128 GLY B O 1
ATOM 6772 N N . TYR B 1 129 ? 91.345 121.021 82.798 1.00 87.07 129 TYR B N 1
ATOM 6773 C CA . TYR B 1 129 ? 90.719 122.238 83.326 1.00 87.07 129 TYR B CA 1
ATOM 6774 C C . TYR B 1 129 ? 91.502 122.797 84.506 1.00 87.07 129 TYR B C 1
ATOM 6775 O O . TYR B 1 129 ? 91.761 122.076 85.474 1.00 87.07 129 TYR B O 1
ATOM 6784 N N . SER B 1 130 ? 91.827 124.089 84.445 1.00 86.63 130 SER B N 1
ATOM 6785 C CA . SER B 1 130 ? 92.575 124.782 85.489 1.00 86.63 130 SER B CA 1
ATOM 6786 C C . SER B 1 130 ? 91.745 124.966 86.758 1.00 86.63 130 SER B C 1
ATOM 6787 O O . SER B 1 130 ? 90.607 125.430 86.718 1.00 86.63 130 SER B O 1
ATOM 6790 N N . TYR B 1 131 ? 92.350 124.667 87.908 1.00 88.11 131 TYR B N 1
ATOM 6791 C CA . TYR B 1 131 ? 91.794 124.998 89.222 1.00 88.11 131 TYR B CA 1
ATOM 6792 C C . TYR B 1 131 ? 91.982 126.480 89.604 1.00 88.11 131 TYR B C 1
ATOM 6793 O O . TYR B 1 131 ? 91.539 126.885 90.677 1.00 88.11 131 TYR B O 1
ATOM 6802 N N . GLU B 1 132 ? 92.664 127.286 88.782 1.00 79.15 132 GLU B N 1
ATOM 6803 C CA . GLU B 1 132 ? 92.910 128.712 89.067 1.00 79.15 132 GLU B CA 1
ATOM 6804 C C . GLU B 1 132 ? 91.740 129.610 88.654 1.00 79.15 132 GLU B C 1
ATOM 6805 O O . GLU B 1 132 ? 91.457 130.581 89.349 1.00 79.15 132 GLU B O 1
ATOM 6811 N N . THR B 1 133 ? 91.040 129.279 87.565 1.00 69.50 133 THR B N 1
ATOM 6812 C CA . THR B 1 133 ? 89.917 130.078 87.048 1.00 69.50 133 THR B CA 1
ATOM 6813 C C . THR B 1 133 ? 88.649 129.906 87.886 1.00 69.50 133 THR B C 1
ATOM 6814 O O . THR B 1 133 ? 87.920 130.868 88.103 1.00 69.50 133 THR B O 1
ATOM 6818 N N . HIS B 1 134 ? 88.425 128.708 88.431 1.00 67.48 134 HIS B N 1
ATOM 6819 C CA . HIS B 1 134 ? 87.292 128.378 89.299 1.00 67.48 134 HIS B CA 1
ATOM 6820 C C . HIS B 1 134 ? 87.780 127.551 90.503 1.00 67.48 134 HIS B C 1
ATOM 6821 O O . HIS B 1 134 ? 87.947 126.330 90.394 1.00 67.48 134 HIS B O 1
ATOM 6828 N N . PRO B 1 135 ? 88.046 128.180 91.664 1.00 76.35 135 PRO B N 1
ATOM 6829 C CA . PRO B 1 135 ? 88.769 127.533 92.755 1.00 76.35 135 PRO B CA 1
ATOM 6830 C C . PRO B 1 135 ? 87.922 126.471 93.471 1.00 76.35 135 PRO B C 1
ATOM 6831 O O . PRO B 1 135 ? 87.228 126.741 94.451 1.00 76.35 135 PRO B O 1
ATOM 6835 N N . ALA B 1 136 ? 88.030 125.217 93.032 1.00 88.61 136 ALA B N 1
ATOM 6836 C CA . ALA B 1 136 ? 87.661 124.059 93.844 1.00 88.61 136 ALA B CA 1
ATOM 6837 C C . ALA B 1 136 ? 88.755 123.773 94.894 1.00 88.61 136 ALA B C 1
ATOM 6838 O O . ALA B 1 136 ? 89.945 123.963 94.613 1.00 88.61 136 ALA B O 1
ATOM 6840 N N . PRO B 1 137 ? 88.429 123.240 96.089 1.00 93.83 137 PRO B N 1
ATOM 6841 C CA . PRO B 1 137 ? 89.408 122.915 97.133 1.00 93.83 137 PRO B CA 1
ATOM 6842 C C . PRO B 1 137 ? 90.193 121.622 96.811 1.00 93.83 137 PRO B C 1
ATOM 6843 O O . PRO B 1 137 ? 90.293 120.705 97.627 1.00 93.83 137 PRO B O 1
ATOM 6847 N N . TYR B 1 138 ? 90.771 121.534 95.611 1.00 94.88 138 TYR B N 1
ATOM 6848 C CA . TYR B 1 138 ? 91.420 120.336 95.079 1.00 94.88 138 TYR B CA 1
ATOM 6849 C C . TYR B 1 138 ? 92.603 119.873 95.939 1.00 94.88 138 TYR B C 1
ATOM 6850 O O . TYR B 1 138 ? 92.771 118.673 96.155 1.00 94.88 138 TYR B O 1
ATOM 6859 N N . ILE B 1 139 ? 93.373 120.799 96.525 1.00 96.34 139 ILE B N 1
ATOM 6860 C CA . ILE B 1 139 ? 94.462 120.464 97.460 1.00 96.34 139 ILE B CA 1
ATOM 6861 C C . ILE B 1 139 ? 93.903 119.748 98.693 1.00 96.34 139 ILE B C 1
ATOM 6862 O O . ILE B 1 139 ? 94.516 118.787 99.157 1.00 96.34 139 ILE B O 1
ATOM 6867 N N . ALA B 1 140 ? 92.750 120.175 99.215 1.00 96.89 140 ALA B N 1
ATOM 6868 C CA . ALA B 1 140 ? 92.124 119.541 100.371 1.00 96.89 140 ALA B CA 1
ATOM 6869 C C . ALA B 1 140 ? 91.617 118.135 100.023 1.00 96.89 140 ALA B C 1
ATOM 6870 O O . ALA B 1 140 ? 91.871 117.194 100.772 1.00 96.89 140 ALA B O 1
ATOM 6872 N N . TYR B 1 141 ? 90.983 117.969 98.857 1.00 97.61 141 TYR B N 1
ATOM 6873 C CA . TYR B 1 141 ? 90.552 116.658 98.363 1.00 97.61 141 TYR B CA 1
ATOM 6874 C C . TYR B 1 141 ? 91.726 115.693 98.150 1.00 97.61 141 TYR B C 1
ATOM 6875 O O . TYR B 1 141 ? 91.712 114.574 98.661 1.00 97.61 141 TYR B O 1
ATOM 6884 N N . ARG B 1 142 ? 92.777 116.138 97.453 1.00 97.91 142 ARG B N 1
ATOM 6885 C CA . ARG B 1 142 ? 93.996 115.350 97.237 1.00 97.91 142 ARG B CA 1
ATOM 6886 C C . ARG B 1 142 ? 94.688 115.014 98.556 1.00 97.91 142 ARG B C 1
ATOM 6887 O O . ARG B 1 142 ? 95.090 113.874 98.768 1.00 97.91 142 ARG B O 1
ATOM 6895 N N . SER B 1 143 ? 94.759 115.969 99.486 1.00 98.31 143 SER B N 1
ATOM 6896 C CA . SER B 1 143 ? 95.325 115.760 100.827 1.00 98.31 143 SER B CA 1
ATOM 6897 C C . SER B 1 143 ? 94.543 114.732 101.634 1.00 98.31 143 SER B C 1
ATOM 6898 O O . SER B 1 143 ? 95.151 113.893 102.293 1.00 98.31 143 SER B O 1
ATOM 6901 N N . PHE B 1 144 ? 93.211 114.745 101.565 1.00 98.37 144 PHE B N 1
ATOM 6902 C CA . PHE B 1 144 ? 92.383 113.730 102.212 1.00 98.37 144 PHE B CA 1
ATOM 6903 C C . PHE B 1 144 ? 92.736 112.321 101.712 1.00 98.37 144 PHE B C 1
ATOM 6904 O O . PHE B 1 144 ? 93.021 111.438 102.523 1.00 98.37 144 PHE B O 1
ATOM 6912 N N . ASN B 1 145 ? 92.830 112.130 100.398 1.00 98.43 145 ASN B N 1
ATOM 6913 C CA . ASN B 1 145 ? 93.240 110.845 99.833 1.00 98.43 145 ASN B CA 1
ATOM 6914 C C . ASN B 1 145 ? 94.683 110.473 100.206 1.00 98.43 145 ASN B C 1
ATOM 6915 O O . ASN B 1 145 ? 94.932 109.327 100.593 1.00 98.43 145 ASN B O 1
ATOM 6920 N N . ALA B 1 146 ? 95.601 111.441 100.210 1.00 98.62 146 ALA B N 1
ATOM 6921 C CA . ALA B 1 146 ? 96.991 111.214 100.605 1.00 98.62 146 ALA B CA 1
ATOM 6922 C C . ALA B 1 146 ? 97.105 110.778 102.075 1.00 98.62 146 ALA B C 1
ATOM 6923 O O . ALA B 1 146 ? 97.919 109.905 102.396 1.00 98.62 146 ALA B O 1
ATOM 6925 N N . ILE B 1 147 ? 96.263 111.318 102.968 1.00 98.65 147 ILE B N 1
ATOM 6926 C CA . ILE B 1 147 ? 96.158 110.878 104.370 1.00 98.65 147 ILE B CA 1
ATOM 6927 C C . ILE B 1 147 ? 95.703 109.422 104.425 1.00 98.65 147 ILE B C 1
ATOM 6928 O O . ILE B 1 147 ? 96.352 108.613 105.091 1.00 98.65 147 ILE B O 1
ATOM 6933 N N . LEU B 1 148 ? 94.636 109.055 103.712 1.00 98.68 148 LEU B N 1
ATOM 6934 C CA . LEU B 1 148 ? 94.122 107.681 103.716 1.00 98.68 148 LEU B CA 1
ATOM 6935 C C . LEU B 1 148 ? 95.134 106.677 103.139 1.00 98.68 148 LEU B C 1
ATOM 6936 O O . LEU B 1 148 ? 95.377 105.617 103.728 1.00 98.68 148 LEU B O 1
ATOM 6941 N N . GLY B 1 149 ? 95.785 107.031 102.031 1.00 98.46 149 GLY B N 1
ATOM 6942 C CA . GLY B 1 149 ? 96.863 106.233 101.449 1.00 98.46 149 GLY B CA 1
ATOM 6943 C C . GLY B 1 149 ? 98.042 106.066 102.410 1.00 98.46 149 GLY B C 1
ATOM 6944 O O . GLY B 1 149 ? 98.570 104.965 102.556 1.00 98.46 149 GLY B O 1
ATOM 6945 N N . THR B 1 150 ? 98.410 107.124 103.137 1.00 98.78 150 THR B N 1
ATOM 6946 C CA . THR B 1 150 ? 99.468 107.072 104.155 1.00 98.78 150 THR B CA 1
ATOM 6947 C C . THR B 1 150 ? 99.071 106.185 105.334 1.00 98.78 150 THR B C 1
ATOM 6948 O O . THR B 1 150 ? 99.871 105.361 105.764 1.00 98.78 150 THR B O 1
ATOM 6952 N N . LEU B 1 151 ? 97.838 106.298 105.839 1.00 98.65 151 LEU B N 1
ATOM 6953 C CA . LEU B 1 151 ? 97.321 105.512 106.971 1.00 98.65 151 LEU B CA 1
ATOM 6954 C C . LEU B 1 151 ? 97.111 104.029 106.642 1.00 98.65 151 LEU B C 1
ATOM 6955 O O . LEU B 1 151 ? 97.126 103.193 107.545 1.00 98.65 151 LEU B O 1
ATOM 6960 N N . THR B 1 152 ? 96.979 103.677 105.364 1.00 98.79 152 THR B N 1
ATOM 6961 C CA . THR B 1 152 ? 96.959 102.274 104.924 1.00 98.79 152 THR B CA 1
ATOM 6962 C C . THR B 1 152 ? 98.244 101.554 105.343 1.00 98.79 152 THR B C 1
ATOM 6963 O O . THR B 1 152 ? 98.193 100.443 105.866 1.00 98.79 152 THR B O 1
ATOM 6967 N N . VAL B 1 153 ? 99.404 102.195 105.196 1.00 98.77 153 VAL B N 1
ATOM 6968 C CA . VAL B 1 153 ? 100.727 101.602 105.466 1.00 98.77 153 VAL B CA 1
ATOM 6969 C C . VAL B 1 153 ? 100.900 101.108 106.915 1.00 98.77 153 VAL B C 1
ATOM 6970 O O . VAL B 1 153 ? 101.249 99.938 107.098 1.00 98.77 153 VAL B O 1
ATOM 6974 N N . PRO B 1 154 ? 100.627 101.893 107.978 1.00 98.73 154 PRO B N 1
ATOM 6975 C CA . PRO B 1 154 ? 100.706 101.393 109.347 1.00 98.73 154 PRO B CA 1
ATOM 6976 C C . PRO B 1 154 ? 99.644 100.332 109.677 1.00 98.73 154 PRO B C 1
ATOM 6977 O O . PRO B 1 154 ? 99.886 99.492 110.544 1.00 98.73 154 PRO B O 1
ATOM 6981 N N . ILE B 1 155 ? 98.484 100.311 109.006 1.00 98.81 155 ILE B N 1
ATOM 6982 C CA . ILE B 1 155 ? 97.489 99.237 109.182 1.00 98.81 155 ILE B CA 1
ATOM 6983 C C . ILE B 1 155 ? 98.039 97.913 108.637 1.00 98.81 155 ILE B C 1
ATOM 6984 O O . ILE B 1 155 ? 97.948 96.876 109.304 1.00 98.81 155 ILE B O 1
ATOM 6989 N N . MET B 1 156 ? 98.680 97.950 107.469 1.00 98.60 156 MET B N 1
ATOM 6990 C CA . MET B 1 156 ? 99.353 96.793 106.871 1.00 98.60 156 MET B CA 1
ATOM 6991 C C . MET B 1 156 ? 100.476 96.274 107.772 1.00 98.60 156 MET B C 1
ATOM 6992 O O . MET B 1 156 ? 100.518 95.085 108.100 1.00 98.60 156 MET B O 1
ATOM 6997 N N . PHE B 1 157 ? 101.315 97.182 108.280 1.00 98.83 157 PHE B N 1
ATOM 6998 C CA . PHE B 1 157 ? 102.376 96.867 109.232 1.00 98.83 157 PHE B CA 1
ATOM 6999 C C . PHE B 1 157 ? 101.826 96.148 110.468 1.00 98.83 157 PHE B C 1
ATOM 7000 O O . PHE B 1 157 ? 102.306 95.083 110.860 1.00 98.83 157 PHE B O 1
ATOM 7008 N N . ASN B 1 158 ? 100.790 96.725 111.083 1.00 98.65 158 ASN B N 1
ATOM 7009 C CA . ASN B 1 158 ? 100.199 96.174 112.297 1.00 98.65 158 ASN B CA 1
ATOM 7010 C C . ASN B 1 158 ? 99.456 94.857 112.051 1.00 98.65 158 ASN B C 1
ATOM 7011 O O . ASN B 1 158 ? 99.383 94.032 112.956 1.00 98.65 158 ASN B O 1
ATOM 7016 N N . THR B 1 159 ? 98.962 94.610 110.833 1.00 98.74 159 THR B N 1
ATOM 7017 C CA . THR B 1 159 ? 98.377 93.315 110.457 1.00 98.74 159 THR B CA 1
ATOM 7018 C C . THR B 1 159 ? 99.412 92.198 110.580 1.00 98.74 159 THR B C 1
ATOM 7019 O O . THR B 1 159 ? 99.147 91.197 111.243 1.00 98.74 159 THR B O 1
ATOM 7023 N N . LEU B 1 160 ? 100.617 92.379 110.029 1.00 98.64 160 LEU B N 1
ATOM 7024 C CA . LEU B 1 160 ? 101.694 91.390 110.163 1.00 98.64 160 LEU B CA 1
ATOM 7025 C C . LEU B 1 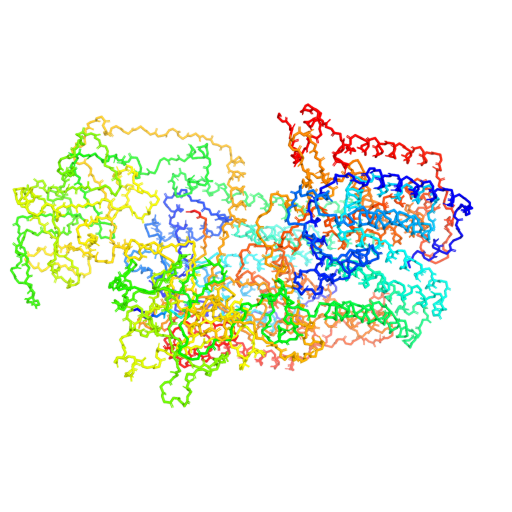160 ? 102.248 91.295 111.586 1.00 98.64 160 LEU B C 1
ATOM 7026 O O . LEU B 1 160 ? 102.529 90.189 112.048 1.00 98.64 160 LEU B O 1
ATOM 7031 N N . LYS B 1 161 ? 102.345 92.422 112.302 1.00 98.47 161 LYS B N 1
ATOM 7032 C CA . LYS B 1 161 ? 102.725 92.429 113.724 1.00 98.47 161 LYS B CA 1
ATOM 7033 C C . LYS B 1 161 ? 101.785 91.540 114.533 1.00 98.47 161 LYS B C 1
ATOM 7034 O O . LYS B 1 161 ? 102.229 90.738 115.348 1.00 98.47 161 LYS B O 1
ATOM 7040 N N . GLU B 1 162 ? 100.479 91.657 114.302 1.00 97.80 162 GLU B N 1
ATOM 7041 C CA . GLU B 1 162 ? 99.490 90.839 114.998 1.00 97.80 162 GLU B CA 1
ATOM 7042 C C . GLU B 1 162 ? 99.524 89.375 114.564 1.00 97.80 162 GLU B C 1
ATOM 7043 O O . GLU B 1 162 ? 99.242 88.502 115.378 1.00 97.80 162 GLU B O 1
ATOM 7049 N N . LEU B 1 163 ? 99.971 89.078 113.346 1.00 98.02 163 LEU B N 1
ATOM 7050 C CA . LEU B 1 163 ? 100.265 87.713 112.899 1.00 98.02 163 LEU B CA 1
ATOM 7051 C C . LEU B 1 163 ? 101.634 87.182 113.384 1.00 98.02 163 LEU B C 1
ATOM 7052 O O . LEU B 1 163 ? 102.092 86.154 112.890 1.00 98.02 163 LEU B O 1
ATOM 7057 N N . ASN B 1 164 ? 102.249 87.846 114.371 1.00 96.83 164 ASN B N 1
ATOM 7058 C CA . ASN B 1 164 ? 103.500 87.478 115.045 1.00 96.83 164 ASN B CA 1
ATOM 7059 C C . ASN B 1 164 ? 104.761 87.485 114.159 1.00 96.83 164 ASN B C 1
ATOM 7060 O O . ASN B 1 164 ? 105.777 86.893 114.525 1.00 96.83 164 ASN B O 1
ATOM 7065 N N . PHE B 1 165 ? 104.754 88.203 113.033 1.00 97.74 165 PHE B N 1
ATOM 7066 C CA . PHE B 1 165 ? 105.957 88.402 112.216 1.00 97.74 165 PHE B CA 1
ATOM 7067 C C . PHE B 1 165 ? 106.903 89.452 112.824 1.00 97.74 165 PHE B C 1
ATOM 7068 O O . PHE B 1 165 ? 106.502 90.305 113.624 1.00 97.74 165 PHE B O 1
ATOM 7076 N N . ARG B 1 166 ? 108.188 89.399 112.448 1.00 97.58 166 ARG B N 1
ATOM 7077 C CA . ARG B 1 166 ? 109.224 90.324 112.936 1.00 97.58 166 ARG B CA 1
ATOM 7078 C C . ARG B 1 166 ? 108.992 91.752 112.454 1.00 97.58 166 ARG B C 1
ATOM 7079 O O . ARG B 1 166 ? 108.363 91.988 111.422 1.00 97.58 166 ARG B O 1
ATOM 7087 N N . ALA B 1 167 ? 109.548 92.733 113.164 1.00 98.20 167 ALA B N 1
ATOM 7088 C CA . ALA B 1 167 ? 109.350 94.143 112.845 1.00 98.20 167 ALA B CA 1
ATOM 7089 C C . ALA B 1 167 ? 109.885 94.510 111.449 1.00 98.20 167 ALA B C 1
ATOM 7090 O O . ALA B 1 167 ? 109.231 95.255 110.724 1.00 98.20 167 ALA B O 1
ATOM 7092 N N . ILE B 1 168 ? 111.026 93.937 111.042 1.00 97.54 168 ILE B N 1
ATOM 7093 C CA . ILE B 1 168 ? 111.606 94.153 109.704 1.00 97.54 168 ILE B CA 1
ATOM 7094 C C . ILE B 1 168 ? 110.710 93.598 108.583 1.00 97.54 168 ILE B C 1
ATOM 7095 O O . ILE B 1 168 ? 110.574 94.219 107.535 1.00 97.54 168 ILE B O 1
ATOM 7100 N N . THR B 1 169 ? 110.042 92.470 108.830 1.00 98.46 169 THR B N 1
ATOM 7101 C CA . THR B 1 169 ? 109.092 91.834 107.910 1.00 98.46 169 THR B CA 1
ATOM 7102 C C . THR B 1 169 ? 107.859 92.708 107.717 1.00 98.46 169 THR B C 1
ATOM 7103 O O . THR B 1 169 ? 107.430 92.959 106.591 1.00 98.46 169 THR B O 1
ATOM 7107 N N . CYS B 1 170 ? 107.330 93.230 108.827 1.00 98.68 170 CYS B N 1
ATOM 7108 C CA . CYS B 1 170 ? 106.224 94.185 108.827 1.00 98.68 170 CYS B CA 1
ATOM 7109 C C . CYS B 1 170 ? 106.598 95.463 108.061 1.00 98.68 170 CYS B C 1
ATOM 7110 O O . CYS B 1 170 ? 105.803 95.962 107.263 1.00 98.68 170 CYS B O 1
ATOM 7113 N N . ALA B 1 171 ? 107.818 95.973 108.273 1.00 98.58 171 ALA B N 1
ATOM 7114 C CA . ALA B 1 171 ? 108.346 97.156 107.597 1.00 98.58 171 ALA B CA 1
ATOM 7115 C C . ALA B 1 171 ? 108.439 96.941 106.089 1.00 98.58 171 ALA B C 1
ATOM 7116 O O . ALA B 1 171 ? 107.942 97.762 105.326 1.00 98.58 171 ALA B O 1
ATOM 7118 N N . PHE B 1 172 ? 109.020 95.819 105.670 1.00 98.66 172 PHE B N 1
ATOM 7119 C CA . PHE B 1 172 ? 109.221 95.484 104.266 1.00 98.66 172 PHE B CA 1
ATOM 7120 C C . PHE B 1 172 ? 107.902 95.327 103.501 1.00 98.66 172 PHE B C 1
ATOM 7121 O O . PHE B 1 172 ? 107.710 95.982 102.482 1.00 98.66 172 PHE B O 1
ATOM 7129 N N . ALA B 1 173 ? 106.957 94.538 104.017 1.00 98.69 173 ALA B N 1
ATOM 7130 C CA . ALA B 1 173 ? 105.646 94.378 103.382 1.00 98.69 173 ALA B CA 1
ATOM 7131 C C . ALA B 1 173 ? 104.900 95.714 103.235 1.00 98.69 173 ALA B C 1
ATOM 7132 O O . ALA B 1 173 ? 104.248 95.966 102.228 1.00 98.69 173 ALA B O 1
ATOM 7134 N N . SER B 1 174 ? 105.017 96.582 104.240 1.00 98.69 174 SER B N 1
ATOM 7135 C CA . SER B 1 174 ? 104.388 97.904 104.225 1.00 98.69 174 SER B CA 1
ATOM 7136 C C . SER B 1 174 ? 105.119 98.865 103.286 1.00 98.69 174 SER B C 1
ATOM 7137 O O . SER B 1 174 ? 104.479 99.685 102.635 1.00 98.69 174 SER B O 1
ATOM 7140 N N . LEU B 1 175 ? 106.446 98.737 103.160 1.00 98.64 175 LEU B N 1
ATOM 7141 C CA . LEU B 1 175 ? 107.266 99.505 102.229 1.00 98.64 175 LEU B CA 1
ATOM 7142 C C . LEU B 1 175 ? 106.868 99.213 100.780 1.00 98.64 175 LEU B C 1
ATOM 7143 O O . LEU B 1 175 ? 106.719 100.152 100.005 1.00 98.64 175 LEU B O 1
ATOM 7148 N N . LEU B 1 176 ? 106.603 97.943 100.440 1.00 98.58 176 LEU B N 1
ATOM 7149 C CA . LEU B 1 176 ? 106.113 97.555 99.112 1.00 98.58 176 LEU B CA 1
ATOM 7150 C C . LEU B 1 176 ? 104.821 98.287 98.708 1.00 98.58 176 LEU B C 1
ATOM 7151 O O . LEU B 1 176 ? 104.572 98.427 97.523 1.00 98.58 176 LEU B O 1
ATOM 7156 N N . VAL B 1 177 ? 104.004 98.756 99.658 1.00 98.37 177 VAL B N 1
ATOM 7157 C CA . VAL B 1 177 ? 102.813 99.589 99.393 1.00 98.37 177 VAL B CA 1
ATOM 7158 C C . VAL B 1 177 ? 103.128 101.086 99.519 1.00 98.37 177 VAL B C 1
ATOM 7159 O O . VAL B 1 177 ? 102.555 101.921 98.816 1.00 98.37 177 VAL B O 1
ATOM 7163 N N . ALA B 1 178 ? 104.032 101.453 100.429 1.00 98.53 178 ALA B N 1
ATOM 7164 C CA . ALA B 1 178 ? 104.405 102.841 100.687 1.00 98.53 178 ALA B CA 1
ATOM 7165 C C . ALA B 1 178 ? 105.008 103.523 99.450 1.00 98.53 178 ALA B C 1
ATOM 7166 O O . ALA B 1 178 ? 104.678 104.685 99.212 1.00 98.53 178 ALA B O 1
ATOM 7168 N N . ILE B 1 179 ? 105.833 102.788 98.693 1.00 98.07 179 ILE B N 1
ATOM 7169 C CA . ILE B 1 179 ? 106.572 103.250 97.506 1.00 98.07 179 ILE B CA 1
ATOM 7170 C C . ILE B 1 179 ? 106.219 102.453 96.235 1.00 98.07 179 ILE B C 1
ATOM 7171 O O . ILE B 1 179 ? 107.040 102.306 95.329 1.00 98.07 179 ILE B O 1
ATOM 7176 N N . ASP B 1 180 ? 105.006 101.901 96.159 1.00 98.46 180 ASP B N 1
ATOM 7177 C CA . ASP B 1 180 ? 104.476 101.394 94.891 1.00 98.46 180 ASP B CA 1
ATOM 7178 C C . ASP B 1 180 ? 103.936 102.554 94.053 1.00 98.46 180 ASP B C 1
ATOM 7179 O O . ASP B 1 180 ? 103.183 103.393 94.551 1.00 98.46 180 ASP B O 1
ATOM 7184 N N . THR B 1 181 ? 104.325 102.612 92.782 1.00 97.87 181 THR B N 1
ATOM 7185 C CA . THR B 1 181 ? 103.984 103.724 91.888 1.00 97.87 181 THR B CA 1
ATOM 7186 C C . THR B 1 181 ? 102.477 103.821 91.653 1.00 97.87 181 THR B C 1
ATOM 7187 O O . THR B 1 181 ? 101.947 104.925 91.692 1.00 97.87 181 THR B O 1
ATOM 7191 N N . ALA B 1 182 ? 101.762 102.697 91.527 1.00 97.54 182 ALA B N 1
ATOM 7192 C CA . ALA B 1 182 ? 100.318 102.697 91.302 1.00 97.54 182 ALA B CA 1
ATOM 7193 C C . ALA B 1 182 ? 99.547 103.142 92.553 1.00 97.54 182 ALA B C 1
ATOM 7194 O O . ALA B 1 182 ? 98.707 104.038 92.480 1.00 97.54 182 ALA B O 1
ATOM 7196 N N . HIS B 1 183 ? 99.872 102.569 93.720 1.00 98.20 183 HIS B N 1
ATOM 7197 C CA . HIS B 1 183 ? 99.284 102.972 95.001 1.00 98.20 183 HIS B CA 1
ATOM 7198 C C . HIS B 1 183 ? 99.567 104.439 95.312 1.00 98.20 183 HIS B C 1
ATOM 7199 O O . HIS B 1 183 ? 98.695 105.122 95.844 1.00 98.20 183 HIS B O 1
ATOM 7206 N N . VAL B 1 184 ? 100.770 104.932 95.013 1.00 98.44 184 VAL B N 1
ATOM 7207 C CA . VAL B 1 184 ? 101.083 106.350 95.187 1.00 98.44 184 VAL B CA 1
ATOM 7208 C C . VAL B 1 184 ? 100.230 107.177 94.229 1.00 98.44 184 VAL B C 1
ATOM 7209 O O . VAL B 1 184 ? 99.423 107.930 94.745 1.00 98.44 184 VAL B O 1
ATOM 7213 N N . THR B 1 185 ? 100.298 106.995 92.906 1.00 97.63 185 THR B N 1
ATOM 7214 C CA . THR B 1 185 ? 99.522 107.791 91.926 1.00 97.63 185 THR B CA 1
ATOM 7215 C C . THR B 1 185 ? 98.032 107.883 92.273 1.00 97.63 185 THR B C 1
ATOM 7216 O O . THR B 1 185 ? 97.496 108.987 92.371 1.00 97.63 185 THR B O 1
ATOM 7220 N N . GLU B 1 186 ? 97.369 106.757 92.548 1.00 96.20 186 GLU B N 1
ATOM 7221 C CA . GLU B 1 186 ? 95.934 106.720 92.868 1.00 96.20 186 GLU B CA 1
ATOM 7222 C C . GLU B 1 186 ? 95.584 107.459 94.167 1.00 96.20 186 GLU B C 1
ATOM 7223 O O . GLU B 1 186 ? 94.594 108.181 94.250 1.00 96.20 186 GLU B O 1
ATOM 7229 N N . THR B 1 187 ? 96.413 107.312 95.207 1.00 97.87 187 THR B N 1
ATOM 7230 C CA . THR B 1 187 ? 96.088 107.851 96.537 1.00 97.87 187 THR B CA 1
ATOM 7231 C C . THR B 1 187 ? 96.466 109.318 96.734 1.00 97.87 187 THR B C 1
ATOM 7232 O O . THR B 1 187 ? 96.295 109.823 97.835 1.00 97.87 187 THR B O 1
ATOM 7236 N N . ARG B 1 188 ? 96.946 110.026 95.702 1.00 97.03 188 ARG B N 1
ATOM 7237 C CA . ARG B 1 188 ? 97.189 111.491 95.739 1.00 97.03 188 ARG B CA 1
ATOM 7238 C C . ARG B 1 188 ? 96.225 112.291 94.871 1.00 97.03 188 ARG B C 1
ATOM 7239 O O . ARG B 1 188 ? 96.236 113.512 94.958 1.00 97.03 188 ARG B O 1
ATOM 7247 N N . LEU B 1 189 ? 95.411 111.632 94.057 1.00 97.26 189 LEU B N 1
ATOM 7248 C CA . LEU B 1 189 ? 94.415 112.253 93.179 1.00 97.26 189 LEU B CA 1
ATOM 7249 C C . LEU B 1 189 ? 93.011 112.087 93.771 1.00 97.26 189 LEU B C 1
ATOM 7250 O O . LEU B 1 189 ? 92.834 111.292 94.691 1.00 97.26 189 LEU B O 1
ATOM 7255 N N . ILE B 1 190 ? 92.013 112.828 93.281 1.00 96.92 190 ILE B N 1
ATOM 7256 C CA . ILE B 1 190 ? 90.629 112.791 93.804 1.00 96.92 190 ILE B CA 1
ATOM 7257 C C . ILE B 1 190 ? 89.883 111.548 93.280 1.00 96.92 190 ILE B C 1
ATOM 7258 O O . ILE B 1 190 ? 88.996 111.642 92.443 1.00 96.92 190 ILE B O 1
ATOM 7263 N N . LEU B 1 191 ? 90.262 110.372 93.785 1.00 96.54 191 LEU B N 1
ATOM 7264 C CA . LEU B 1 191 ? 89.758 109.055 93.377 1.00 96.54 191 LEU B CA 1
ATOM 7265 C C . LEU B 1 191 ? 89.119 108.306 94.557 1.00 96.54 191 LEU B C 1
ATOM 7266 O O . LEU B 1 191 ? 89.370 108.606 95.727 1.00 96.54 191 LEU B O 1
ATOM 7271 N N . LEU B 1 192 ? 88.283 107.301 94.276 1.00 96.76 192 LEU B N 1
ATOM 7272 C CA . LEU B 1 192 ? 87.625 106.506 95.330 1.00 96.76 192 LEU B CA 1
ATOM 7273 C C . LEU B 1 192 ? 88.557 105.461 95.963 1.00 96.76 192 LEU B C 1
ATOM 7274 O O . LEU B 1 192 ? 88.272 104.926 97.039 1.00 96.76 192 LEU B O 1
ATOM 7279 N N . ASP B 1 193 ? 89.659 105.140 95.293 1.00 95.62 193 ASP B N 1
ATOM 7280 C CA . ASP B 1 193 ? 90.500 103.988 95.593 1.00 95.62 193 ASP B CA 1
ATOM 7281 C C . ASP B 1 193 ? 91.270 104.145 96.903 1.00 95.62 193 ASP B C 1
ATOM 7282 O O . ASP B 1 193 ? 91.440 103.162 97.625 1.00 95.62 193 ASP B O 1
ATOM 7287 N N . ALA B 1 194 ? 91.609 105.371 97.316 1.00 97.69 194 ALA B N 1
ATOM 7288 C CA . ALA B 1 194 ? 92.188 105.627 98.634 1.00 97.69 194 ALA B CA 1
ATOM 7289 C C . ALA B 1 194 ? 91.266 105.161 99.778 1.00 97.69 194 ALA B C 1
ATOM 7290 O O . ALA B 1 194 ? 91.718 104.519 100.728 1.00 97.69 194 ALA B O 1
ATOM 7292 N N . ILE B 1 195 ? 89.960 105.429 99.656 1.00 98.23 195 ILE B N 1
ATOM 7293 C CA . ILE B 1 195 ? 88.930 105.034 100.629 1.00 98.23 195 ILE B CA 1
ATOM 7294 C C . ILE B 1 195 ? 88.691 103.519 100.569 1.00 98.23 195 ILE B C 1
ATOM 7295 O O . ILE B 1 195 ? 88.525 102.869 101.607 1.00 98.23 195 ILE B O 1
ATOM 7300 N N . LEU B 1 196 ? 88.719 102.929 99.372 1.00 98.18 196 LEU B N 1
ATOM 7301 C CA . LEU B 1 196 ? 88.583 101.486 99.188 1.00 98.18 196 LEU B CA 1
ATOM 7302 C C . LEU B 1 196 ? 89.743 100.725 99.845 1.00 98.18 196 LEU B C 1
ATOM 7303 O O . LEU B 1 196 ? 89.521 99.839 100.669 1.00 98.18 196 LEU B O 1
ATOM 7308 N N . ILE B 1 197 ? 90.980 101.084 99.496 1.00 97.96 197 ILE B N 1
ATOM 7309 C CA . ILE B 1 197 ? 92.197 100.381 99.911 1.00 97.96 197 ILE B CA 1
ATOM 7310 C C . ILE B 1 197 ? 92.401 100.454 101.425 1.00 97.96 197 ILE B C 1
ATOM 7311 O O . ILE B 1 197 ? 92.656 99.419 102.046 1.00 97.96 197 ILE B O 1
ATOM 7316 N N . ILE B 1 198 ? 92.197 101.622 102.053 1.00 98.49 198 ILE B N 1
ATOM 7317 C CA . ILE B 1 198 ? 92.283 101.720 103.517 1.00 98.49 198 ILE B CA 1
ATOM 7318 C C . ILE B 1 198 ? 91.200 100.878 104.201 1.00 98.49 198 ILE B C 1
ATOM 7319 O O . ILE B 1 198 ? 91.474 100.229 105.211 1.00 98.49 198 ILE B O 1
ATOM 7324 N N . SER B 1 199 ? 89.988 100.815 103.640 1.00 98.50 199 SER B N 1
ATOM 7325 C CA . SER B 1 199 ? 88.891 100.007 104.186 1.00 98.50 199 SER B CA 1
ATOM 7326 C C . SER B 1 199 ? 89.178 98.504 104.077 1.00 98.50 199 SER B C 1
ATOM 7327 O O . SER B 1 199 ? 88.857 97.738 104.991 1.00 98.50 199 SER B O 1
ATOM 7330 N N . ILE B 1 200 ? 89.839 98.062 102.998 1.00 98.54 200 ILE B N 1
ATOM 7331 C CA . ILE B 1 200 ? 90.302 96.674 102.832 1.00 98.54 200 ILE B CA 1
ATOM 7332 C C . ILE B 1 200 ? 91.412 96.360 103.840 1.00 98.54 200 ILE B C 1
ATOM 7333 O O . ILE B 1 200 ? 91.323 95.353 104.545 1.00 98.54 200 ILE B O 1
ATOM 7338 N N . ALA B 1 201 ? 92.414 97.232 103.972 1.00 98.71 201 ALA B N 1
ATOM 7339 C CA . ALA B 1 201 ? 93.484 97.076 104.959 1.00 98.71 201 ALA B CA 1
ATOM 7340 C C . ALA B 1 201 ? 92.917 96.994 106.388 1.00 98.71 201 ALA B C 1
ATOM 7341 O O . ALA B 1 201 ? 93.258 96.085 107.149 1.00 98.71 201 ALA B O 1
ATOM 7343 N N . ALA B 1 202 ? 91.994 97.898 106.739 1.00 98.74 202 ALA B N 1
ATOM 7344 C CA . ALA B 1 202 ? 91.313 97.906 108.029 1.00 98.74 202 ALA B CA 1
ATOM 7345 C C . ALA B 1 202 ? 90.506 96.620 108.252 1.00 98.74 202 ALA B C 1
ATOM 7346 O O . ALA B 1 202 ? 90.532 96.064 109.349 1.00 98.74 202 ALA B O 1
ATOM 7348 N N . THR B 1 203 ? 89.839 96.103 107.220 1.00 98.71 203 THR B N 1
ATOM 7349 C CA . THR B 1 203 ? 89.105 94.832 107.285 1.00 98.71 203 THR B CA 1
ATOM 7350 C C . THR B 1 203 ? 90.029 93.662 107.631 1.00 98.71 203 THR B C 1
ATOM 7351 O O . THR B 1 203 ? 89.725 92.907 108.557 1.00 98.71 203 THR B O 1
ATOM 7355 N N . MET B 1 204 ? 91.164 93.539 106.936 1.00 98.59 204 MET B N 1
ATOM 7356 C CA . MET B 1 204 ? 92.152 92.484 107.189 1.00 98.59 204 MET B CA 1
ATOM 7357 C C . MET B 1 204 ? 92.707 92.578 108.610 1.00 98.59 204 MET B C 1
ATOM 7358 O O . MET B 1 204 ? 92.690 91.593 109.351 1.00 98.59 204 MET B O 1
ATOM 7363 N N . TYR B 1 205 ? 93.113 93.776 109.030 1.00 98.79 205 TYR B N 1
ATOM 7364 C CA . TYR B 1 205 ? 93.605 94.026 110.383 1.00 98.79 205 TYR B CA 1
ATOM 7365 C C . TYR B 1 205 ? 92.564 93.677 111.458 1.00 98.79 205 TYR B C 1
ATOM 7366 O O . TYR B 1 205 ? 92.846 92.898 112.372 1.00 98.79 205 TYR B O 1
ATOM 7375 N N . CYS B 1 206 ? 91.343 94.210 111.349 1.00 98.79 206 CYS B N 1
ATOM 7376 C CA . CYS B 1 206 ? 90.271 93.961 112.311 1.00 98.79 206 CYS B CA 1
ATOM 7377 C C . CYS B 1 206 ? 89.930 92.471 112.401 1.00 98.79 206 CYS B C 1
ATOM 7378 O O . CYS B 1 206 ? 89.738 91.961 113.504 1.00 98.79 206 CYS B O 1
ATOM 7381 N N . TYR B 1 207 ? 89.904 91.757 111.268 1.00 98.69 207 TYR B N 1
ATOM 7382 C CA . TYR B 1 207 ? 89.653 90.315 111.267 1.00 98.69 207 TYR B CA 1
ATOM 7383 C C . TYR B 1 207 ? 90.772 89.524 111.957 1.00 98.69 207 TYR B C 1
ATOM 7384 O O . TYR B 1 207 ? 90.483 88.649 112.771 1.00 98.69 207 TYR B O 1
ATOM 7393 N N . VAL B 1 208 ? 92.044 89.865 111.720 1.00 98.50 208 VAL B N 1
ATOM 7394 C CA . VAL B 1 208 ? 93.179 89.256 112.434 1.00 98.50 208 VAL B CA 1
ATOM 7395 C C . VAL B 1 208 ? 93.062 89.487 113.946 1.00 98.50 208 VAL B C 1
ATOM 7396 O O . VAL B 1 208 ? 93.220 88.553 114.737 1.00 98.50 208 VAL B O 1
ATOM 7400 N N . ARG B 1 209 ? 92.722 90.711 114.368 1.00 98.33 209 ARG B N 1
ATOM 7401 C CA . ARG B 1 209 ? 92.498 91.037 115.788 1.00 98.33 20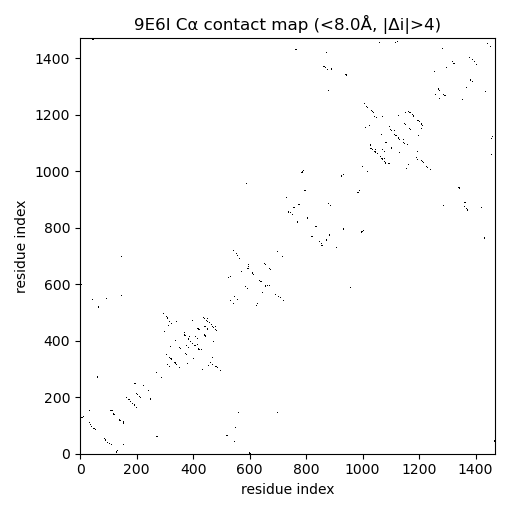9 ARG B CA 1
ATOM 7402 C C . ARG B 1 209 ? 91.345 90.237 116.386 1.00 98.33 209 ARG B C 1
ATOM 7403 O O . ARG B 1 209 ? 91.490 89.674 117.474 1.00 98.33 209 ARG B O 1
ATOM 7411 N N . PHE B 1 210 ? 90.228 90.148 115.664 1.00 98.56 210 PHE B N 1
ATOM 7412 C CA . PHE B 1 210 ? 89.082 89.323 116.029 1.00 98.56 210 PHE B CA 1
ATOM 7413 C C . PHE B 1 210 ? 89.482 87.856 116.193 1.00 98.56 210 PHE B C 1
ATOM 7414 O O . PHE B 1 210 ? 89.167 87.246 117.219 1.00 98.56 210 PHE B O 1
ATOM 7422 N N . TYR B 1 211 ? 90.227 87.303 115.236 1.00 98.14 211 TYR B N 1
ATOM 7423 C CA . TYR B 1 211 ? 90.662 85.912 115.256 1.00 98.14 211 TYR B CA 1
ATOM 7424 C C . TYR B 1 211 ? 91.586 85.617 116.446 1.00 98.14 211 TYR B C 1
ATOM 7425 O O . TYR B 1 211 ? 91.375 84.642 117.160 1.00 98.14 211 TYR B O 1
ATOM 7434 N N . LYS B 1 212 ? 92.532 86.505 116.781 1.00 97.06 212 LYS B N 1
ATOM 7435 C CA . LYS B 1 212 ? 93.341 86.349 118.008 1.00 97.06 212 LYS B CA 1
ATOM 7436 C C . LYS B 1 212 ? 92.503 86.381 119.282 1.00 97.06 212 LYS B C 1
ATOM 7437 O O . LYS B 1 212 ? 92.763 85.616 120.207 1.00 97.06 212 LYS B O 1
ATOM 7443 N N . CYS B 1 213 ? 91.501 87.258 119.359 1.00 97.66 213 CYS B N 1
ATOM 7444 C CA . CYS B 1 213 ? 90.562 87.260 120.483 1.00 97.66 213 CYS B CA 1
ATOM 7445 C C . CYS B 1 213 ? 89.747 85.958 120.537 1.00 97.66 213 CYS B C 1
ATOM 7446 O O . CYS B 1 213 ? 89.534 85.435 121.624 1.00 97.66 213 CYS B O 1
ATOM 7449 N N . GLN B 1 214 ? 89.340 85.420 119.384 1.00 96.71 214 GLN B N 1
ATOM 7450 C CA . GLN B 1 214 ? 88.653 84.134 119.274 1.00 96.71 214 GLN B CA 1
ATOM 7451 C C . GLN B 1 214 ? 89.519 82.975 119.788 1.00 96.71 214 GLN B C 1
ATOM 7452 O O . GLN B 1 214 ? 88.992 82.127 120.506 1.00 96.71 214 GLN B O 1
ATOM 7458 N N . LEU B 1 215 ? 90.814 82.953 119.459 1.00 95.72 215 LEU B N 1
ATOM 7459 C CA . LEU B 1 215 ? 91.748 81.925 119.933 1.00 95.72 215 LEU B CA 1
ATOM 7460 C C . LEU B 1 215 ? 91.992 82.009 121.446 1.00 95.72 215 LEU B C 1
ATOM 7461 O O . LEU B 1 215 ? 92.031 80.985 122.118 1.00 95.72 215 LEU B O 1
ATOM 7466 N N . ARG B 1 216 ? 92.124 83.223 122.000 1.00 94.40 216 ARG B N 1
ATOM 7467 C CA . ARG B 1 216 ? 92.368 83.420 123.439 1.00 94.40 216 ARG B CA 1
ATOM 7468 C C . ARG B 1 216 ? 91.135 83.139 124.288 1.00 94.40 216 ARG B C 1
ATOM 7469 O O . ARG B 1 216 ? 91.177 82.322 125.200 1.00 94.40 216 ARG B O 1
ATOM 7477 N N . GLN B 1 217 ? 90.061 83.882 124.031 1.00 94.45 217 GLN B N 1
ATOM 7478 C CA . GLN B 1 217 ? 88.834 83.798 124.810 1.00 94.45 217 GLN B CA 1
ATOM 7479 C C . GLN B 1 217 ? 87.651 84.384 124.022 1.00 94.45 217 GLN B C 1
ATOM 7480 O O . GLN B 1 217 ? 87.506 85.614 123.922 1.00 94.45 217 GLN B O 1
ATOM 7486 N N . PRO B 1 218 ? 86.764 83.534 123.475 1.00 95.05 218 PRO B N 1
ATOM 7487 C CA . PRO B 1 218 ? 85.594 83.999 122.749 1.00 95.05 218 PRO B CA 1
ATOM 7488 C C . PRO B 1 218 ? 84.583 84.689 123.669 1.00 95.05 218 PRO B C 1
ATOM 7489 O O . PRO B 1 218 ? 84.536 84.447 124.874 1.00 95.05 218 PRO B O 1
ATOM 7493 N N . PHE B 1 219 ? 83.733 85.539 123.080 1.00 96.50 219 PHE B N 1
ATOM 7494 C CA . PHE B 1 219 ? 82.669 86.285 123.774 1.00 96.50 219 PHE B CA 1
ATOM 7495 C C . PHE B 1 219 ? 83.138 87.272 124.854 1.00 96.50 219 PHE B C 1
ATOM 7496 O O . PHE B 1 219 ? 82.332 87.713 125.673 1.00 96.50 219 PHE B O 1
ATOM 7504 N N . THR B 1 220 ? 84.412 87.652 124.849 1.00 97.59 220 THR B N 1
ATOM 7505 C CA . THR B 1 220 ? 84.909 88.800 125.619 1.00 97.59 220 THR B CA 1
ATOM 7506 C C . THR B 1 220 ? 84.448 90.119 124.996 1.00 97.59 220 THR B C 1
ATOM 7507 O O . THR B 1 220 ? 84.062 90.174 123.829 1.00 97.59 220 THR B O 1
ATOM 7511 N N . TRP B 1 221 ? 84.527 91.214 125.751 1.00 97.76 221 TRP B N 1
ATOM 7512 C CA . TRP B 1 221 ? 84.221 92.546 125.215 1.00 97.76 221 TRP B CA 1
ATOM 7513 C C . TRP B 1 221 ? 85.100 92.893 124.002 1.00 97.76 221 TRP B C 1
ATOM 7514 O O . TRP B 1 221 ? 84.595 93.331 122.969 1.00 97.76 221 TRP B O 1
ATOM 7525 N N . SER B 1 222 ? 86.399 92.590 124.073 1.00 97.91 222 SER B N 1
ATOM 7526 C CA . SER B 1 222 ? 87.321 92.762 122.948 1.00 97.91 222 SER B CA 1
ATOM 7527 C C . SER B 1 222 ? 86.921 91.926 121.730 1.00 97.91 222 SER B C 1
ATOM 7528 O O . SER B 1 222 ? 87.020 92.411 120.609 1.00 97.91 222 SER B O 1
ATOM 7531 N N . TRP B 1 223 ? 86.429 90.695 121.927 1.00 98.38 223 TRP B N 1
ATOM 7532 C CA . TRP B 1 223 ? 85.926 89.859 120.835 1.00 98.38 223 TRP B CA 1
ATOM 7533 C C . TRP B 1 223 ? 84.763 90.531 120.093 1.00 98.38 223 TRP B C 1
ATOM 7534 O O . TRP B 1 223 ? 84.756 90.550 118.864 1.00 98.38 223 TRP B O 1
ATOM 7545 N N . TYR B 1 224 ? 83.817 91.131 120.823 1.00 98.32 224 TYR B N 1
ATOM 7546 C CA . TYR B 1 224 ? 82.704 91.874 120.221 1.00 98.32 224 TYR B CA 1
ATOM 7547 C C . TYR B 1 224 ? 83.179 93.133 119.491 1.00 98.32 224 TYR B C 1
ATOM 7548 O O . TYR B 1 224 ? 82.763 93.347 118.353 1.00 98.32 224 TYR B O 1
ATOM 7557 N N . ILE B 1 225 ? 84.068 93.922 120.103 1.00 98.46 225 ILE B N 1
ATOM 7558 C CA . ILE B 1 225 ? 84.630 95.122 119.467 1.00 98.46 225 ILE B CA 1
ATOM 7559 C C . ILE B 1 225 ? 85.248 94.769 118.114 1.00 98.46 225 ILE B C 1
ATOM 7560 O O . ILE B 1 225 ? 84.894 95.376 117.110 1.00 98.46 225 ILE B O 1
ATOM 7565 N N . TRP B 1 226 ? 86.134 93.772 118.070 1.00 98.54 226 TRP B N 1
ATOM 7566 C CA . TRP B 1 226 ? 86.831 93.433 116.830 1.00 98.54 226 TRP B CA 1
ATOM 7567 C C . TRP B 1 226 ? 85.908 92.800 115.790 1.00 98.54 226 TRP B C 1
ATOM 7568 O O . TRP B 1 226 ? 86.052 93.108 114.614 1.00 98.54 226 TRP B O 1
ATOM 7579 N N . LEU B 1 227 ? 84.916 92.005 116.205 1.00 98.65 227 LEU B N 1
ATOM 7580 C CA . LEU B 1 227 ? 83.903 91.472 115.294 1.00 98.65 227 LEU B CA 1
ATOM 7581 C C . LEU B 1 227 ? 83.115 92.588 114.597 1.00 98.65 227 LEU B C 1
ATOM 7582 O O . LEU B 1 227 ? 82.955 92.577 113.379 1.00 98.65 227 LEU B O 1
ATOM 7587 N N . HIS B 1 228 ? 82.618 93.556 115.371 1.00 98.56 228 HIS B N 1
ATOM 7588 C CA . HIS B 1 228 ? 81.853 94.675 114.826 1.00 98.56 228 HIS B CA 1
ATOM 7589 C C . HIS B 1 228 ? 82.738 95.660 114.057 1.00 98.56 228 HIS B C 1
ATOM 7590 O O . HIS B 1 228 ? 82.280 96.211 113.063 1.00 98.56 228 HIS B O 1
ATOM 7597 N N . ALA B 1 229 ? 84.006 95.828 114.445 1.00 98.62 229 ALA B N 1
ATOM 7598 C CA . ALA B 1 229 ? 84.975 96.602 113.676 1.00 98.62 229 ALA B CA 1
ATOM 7599 C C . ALA B 1 229 ? 85.273 95.954 112.313 1.00 98.62 229 ALA B C 1
ATOM 7600 O O . ALA B 1 229 ? 85.328 96.657 111.309 1.00 98.62 229 ALA B O 1
ATOM 7602 N N . THR B 1 230 ? 85.394 94.619 112.237 1.00 98.71 230 THR B N 1
ATOM 7603 C CA . THR B 1 230 ? 85.495 93.907 110.952 1.00 98.71 230 THR B CA 1
ATOM 7604 C C . THR B 1 230 ? 84.258 94.151 110.093 1.00 98.71 230 THR B C 1
ATOM 7605 O O . THR B 1 230 ? 84.392 94.475 108.918 1.00 98.71 230 THR B O 1
ATOM 7609 N N . GLY B 1 231 ? 83.062 94.037 110.675 1.00 98.61 231 GLY B N 1
ATOM 7610 C CA . GLY B 1 231 ? 81.812 94.320 109.971 1.00 98.61 231 GLY B CA 1
ATOM 7611 C C . GLY B 1 231 ? 81.710 95.755 109.455 1.00 98.61 231 GLY B C 1
ATOM 7612 O O . GLY B 1 231 ? 81.337 95.977 108.305 1.00 98.61 231 GLY B O 1
ATOM 7613 N N . LEU B 1 232 ? 82.063 96.732 110.289 1.00 98.49 232 LEU B N 1
ATOM 7614 C CA . LEU B 1 232 ? 82.073 98.146 109.922 1.00 98.49 232 LEU B CA 1
ATOM 7615 C C . LEU B 1 232 ? 83.005 98.403 108.731 1.00 98.49 232 LEU B C 1
ATOM 7616 O O . LEU B 1 232 ? 82.583 98.991 107.738 1.00 98.49 232 LEU B O 1
ATOM 7621 N N . SER B 1 233 ? 84.238 97.897 108.797 1.00 98.40 233 SER B N 1
ATOM 7622 C CA . SER B 1 233 ? 85.211 98.020 107.709 1.00 98.40 233 SER B CA 1
ATOM 7623 C C . SER B 1 233 ? 84.726 97.332 106.428 1.00 98.40 233 SER B C 1
ATOM 7624 O O . SER B 1 233 ? 84.779 97.934 105.357 1.00 98.40 233 SER B O 1
ATOM 7627 N N . LEU B 1 234 ? 84.146 96.127 106.527 1.00 98.37 234 LEU B N 1
ATOM 7628 C CA . LEU B 1 234 ? 83.512 95.440 105.395 1.00 98.37 234 LEU B CA 1
ATOM 7629 C C . LEU B 1 234 ? 82.386 96.275 104.776 1.00 98.37 234 LEU B C 1
ATOM 7630 O O . LEU B 1 234 ? 82.266 96.353 103.552 1.00 98.37 234 LEU B O 1
ATOM 7635 N N . SER B 1 235 ? 81.570 96.941 105.600 1.00 98.38 235 SER B N 1
ATOM 7636 C CA . SER B 1 235 ? 80.534 97.851 105.110 1.00 98.38 235 SER B CA 1
ATOM 7637 C C . SER B 1 235 ? 81.126 99.001 104.302 1.00 98.38 235 SER B C 1
ATOM 7638 O O . SER B 1 235 ? 80.579 99.327 103.250 1.00 98.38 235 SER B O 1
ATOM 7641 N N . PHE B 1 236 ? 82.225 99.614 104.744 1.00 98.47 236 PHE B N 1
ATOM 7642 C CA . PHE B 1 236 ? 82.882 100.703 104.007 1.00 98.47 236 PHE B CA 1
ATOM 7643 C C . PHE B 1 236 ? 83.468 100.240 102.674 1.00 98.47 236 PHE B C 1
ATOM 7644 O O . PHE B 1 236 ? 83.371 100.960 101.682 1.00 98.47 236 PHE B O 1
ATOM 7652 N N . VAL B 1 237 ? 83.983 99.008 102.620 1.00 98.02 237 VAL B N 1
ATOM 7653 C CA . VAL B 1 237 ? 84.487 98.400 101.384 1.00 98.02 237 VAL B CA 1
ATOM 7654 C C . VAL B 1 237 ? 83.375 98.287 100.330 1.00 98.02 237 VAL B C 1
ATOM 7655 O O . VAL B 1 237 ? 83.498 98.859 99.243 1.00 98.02 237 VAL B O 1
ATOM 7659 N N . ILE B 1 238 ? 82.248 97.637 100.655 1.00 97.27 238 ILE B N 1
ATOM 7660 C CA . ILE B 1 238 ? 81.141 97.471 99.692 1.00 97.27 238 ILE B CA 1
ATOM 7661 C C . ILE B 1 238 ? 80.382 98.776 99.422 1.00 97.27 238 ILE B C 1
ATOM 7662 O O . ILE B 1 238 ? 79.837 98.939 98.337 1.00 97.27 238 ILE B O 1
ATOM 7667 N N . SER B 1 239 ? 80.374 99.720 100.370 1.00 98.08 239 SER B N 1
ATOM 7668 C CA . SER B 1 239 ? 79.768 101.046 100.171 1.00 98.08 239 SER B CA 1
ATOM 7669 C C . SER B 1 239 ? 80.638 101.979 99.317 1.00 98.08 239 SER B C 1
ATOM 7670 O O . SER B 1 239 ? 80.170 103.039 98.910 1.00 98.08 239 SER B O 1
ATOM 7673 N N . THR B 1 240 ? 81.894 101.608 99.042 1.00 97.78 240 THR B N 1
ATOM 7674 C CA . THR B 1 240 ? 82.785 102.349 98.141 1.00 97.78 240 THR B CA 1
ATOM 7675 C C . THR B 1 240 ? 82.671 101.840 96.706 1.00 97.78 240 THR B C 1
ATOM 7676 O O . THR B 1 240 ? 82.358 102.612 95.807 1.00 97.78 240 THR B O 1
ATOM 7680 N N . LYS B 1 241 ? 82.883 100.535 96.478 1.00 95.46 241 LYS B N 1
ATOM 7681 C CA . LYS B 1 241 ? 82.766 99.892 95.156 1.00 95.46 241 LYS B CA 1
ATOM 7682 C C . LYS B 1 241 ? 82.256 98.453 95.316 1.00 95.46 241 LYS B C 1
ATOM 7683 O O . LYS B 1 241 ? 82.625 97.758 96.259 1.00 95.46 241 LYS B O 1
ATOM 7689 N N . TYR B 1 242 ? 81.479 97.956 94.346 1.00 93.80 242 TYR B N 1
ATOM 7690 C CA . TYR B 1 242 ? 80.944 96.581 94.386 1.00 93.80 242 TYR B CA 1
ATOM 7691 C C . TYR B 1 242 ? 82.005 95.481 94.308 1.00 93.80 242 TYR B C 1
ATOM 7692 O O . TYR B 1 242 ? 81.769 94.378 94.796 1.00 93.80 242 TYR B O 1
ATOM 7701 N N . VAL B 1 243 ? 83.203 95.792 93.801 1.00 91.37 243 VAL B N 1
ATOM 7702 C CA . VAL B 1 243 ? 84.378 94.903 93.899 1.00 91.37 243 VAL B CA 1
ATOM 7703 C C . VAL B 1 243 ? 84.689 94.513 95.352 1.00 91.37 243 VAL B C 1
ATOM 7704 O O . VAL B 1 243 ? 85.268 93.462 95.605 1.00 91.37 243 VAL B O 1
ATOM 7708 N N . GLY B 1 244 ? 84.209 95.292 96.326 1.00 92.02 244 GLY B N 1
ATOM 7709 C CA . GLY B 1 244 ? 84.265 94.962 97.742 1.00 92.02 244 GLY B CA 1
ATOM 7710 C C . GLY B 1 244 ? 83.632 93.623 98.138 1.00 92.02 244 GLY B C 1
ATOM 7711 O O . GLY B 1 244 ? 83.960 93.081 99.194 1.00 92.02 244 GLY B O 1
ATOM 7712 N N . VAL B 1 245 ? 82.784 93.028 97.287 1.00 95.74 245 VAL B N 1
ATOM 7713 C CA . VAL B 1 245 ? 82.289 91.653 97.466 1.00 95.74 245 VAL B CA 1
ATOM 7714 C C . VAL B 1 245 ? 83.427 90.625 97.548 1.00 95.74 245 VAL B C 1
ATOM 7715 O O . VAL B 1 245 ? 83.304 89.612 98.236 1.00 95.74 245 VAL B O 1
ATOM 7719 N N . MET B 1 246 ? 84.570 90.903 96.915 1.00 97.06 246 MET B N 1
ATOM 7720 C CA . MET B 1 246 ? 85.760 90.047 96.975 1.00 97.06 246 MET B CA 1
ATOM 7721 C C . MET B 1 246 ? 86.360 90.027 98.385 1.00 97.06 246 MET B C 1
ATOM 7722 O O . MET B 1 246 ? 86.766 88.975 98.879 1.00 97.06 246 MET B O 1
ATOM 7727 N N . THR B 1 247 ? 86.315 91.161 99.089 1.00 98.02 247 THR B N 1
ATOM 7728 C CA . THR B 1 247 ? 86.745 91.258 100.487 1.00 98.02 247 THR B CA 1
ATOM 7729 C C . THR B 1 247 ? 85.777 90.535 101.421 1.00 98.02 247 THR B C 1
ATOM 7730 O O . THR B 1 247 ? 86.217 89.803 102.309 1.00 98.02 247 THR B O 1
ATOM 7734 N N . TYR B 1 248 ? 84.464 90.643 101.179 1.00 97.63 248 TYR B N 1
ATOM 7735 C CA . TYR B 1 248 ? 83.470 89.815 101.874 1.00 97.63 248 TYR B CA 1
ATOM 7736 C C . TYR B 1 248 ? 83.710 88.322 101.654 1.00 97.63 248 TYR B C 1
ATOM 7737 O O . TYR B 1 248 ? 83.595 87.547 102.595 1.00 97.63 248 TYR B O 1
ATOM 7746 N N . SER B 1 249 ? 84.071 87.921 100.434 1.00 97.72 249 SER B N 1
ATOM 7747 C CA . SER B 1 249 ? 84.350 86.522 100.106 1.00 97.72 249 SER B CA 1
ATOM 7748 C C . SER B 1 249 ? 85.596 86.014 100.834 1.00 97.72 249 SER B C 1
ATOM 7749 O O . SER B 1 249 ? 85.549 84.948 101.442 1.00 97.72 249 SER B O 1
ATOM 7752 N N . ALA B 1 250 ? 86.673 86.808 100.863 1.00 98.14 250 ALA B N 1
ATOM 7753 C CA . ALA B 1 250 ? 87.910 86.474 101.574 1.00 98.14 250 ALA B CA 1
ATOM 7754 C C . ALA B 1 250 ? 87.690 86.294 103.090 1.00 98.14 250 ALA B C 1
ATOM 7755 O O . ALA B 1 250 ? 88.040 85.259 103.664 1.00 98.14 250 ALA B O 1
ATOM 7757 N N . ILE B 1 251 ? 87.051 87.274 103.746 1.00 98.49 251 ILE B N 1
ATOM 7758 C CA . ILE B 1 251 ? 86.745 87.201 105.182 1.00 98.49 251 ILE B CA 1
ATOM 7759 C C . ILE B 1 251 ? 85.689 86.132 105.472 1.00 98.49 251 ILE B C 1
ATOM 7760 O O . ILE B 1 251 ? 85.795 85.410 106.462 1.00 98.49 251 ILE B O 1
ATOM 7765 N N . GLY B 1 252 ? 84.683 86.005 104.607 1.00 97.81 252 GLY B N 1
ATOM 7766 C CA . GLY B 1 252 ? 83.629 85.000 104.707 1.00 97.81 252 GLY B CA 1
ATOM 7767 C C . GLY B 1 252 ? 84.189 83.587 104.662 1.00 97.81 252 GLY B C 1
ATOM 7768 O O . GLY B 1 252 ? 83.852 82.779 105.523 1.00 97.81 252 GLY B O 1
ATOM 7769 N N . PHE B 1 253 ? 85.108 83.304 103.731 1.00 97.93 253 PHE B N 1
ATOM 7770 C CA . PHE B 1 253 ? 85.804 82.023 103.657 1.00 97.93 253 PHE B CA 1
ATOM 7771 C C . PHE B 1 253 ? 86.550 81.721 104.959 1.00 97.93 253 PHE B C 1
ATOM 7772 O O . PHE B 1 253 ? 86.327 80.677 105.570 1.00 97.93 253 PHE B O 1
ATOM 7780 N N . ALA B 1 254 ? 87.365 82.660 105.446 1.00 97.80 254 ALA B N 1
ATOM 7781 C CA . ALA B 1 254 ? 88.105 82.479 106.694 1.00 97.80 254 ALA B CA 1
ATOM 7782 C C . ALA B 1 254 ? 87.170 82.280 107.909 1.00 97.80 254 ALA B C 1
ATOM 7783 O O . ALA B 1 254 ? 87.427 81.438 108.774 1.00 97.80 254 ALA B O 1
ATOM 7785 N N . ALA B 1 255 ? 86.053 83.011 107.960 1.00 97.63 255 ALA B N 1
ATOM 7786 C CA . ALA B 1 255 ? 85.061 82.890 109.021 1.00 97.63 255 ALA B CA 1
ATOM 7787 C C . ALA B 1 255 ? 84.333 81.539 108.987 1.00 97.63 255 ALA B C 1
ATOM 7788 O O . ALA B 1 255 ? 84.069 80.974 110.052 1.00 97.63 255 ALA B O 1
ATOM 7790 N N . VAL B 1 256 ? 84.029 81.018 107.792 1.00 97.74 256 VAL B N 1
ATOM 7791 C CA . VAL B 1 256 ? 83.423 79.693 107.576 1.00 97.74 256 VAL B CA 1
ATOM 7792 C C . VAL B 1 256 ? 84.397 78.584 107.954 1.00 97.74 256 VAL B C 1
ATOM 7793 O O . VAL B 1 256 ? 83.997 77.681 108.684 1.00 97.74 256 VAL B O 1
ATOM 7797 N N . VAL B 1 257 ? 85.668 78.672 107.552 1.00 96.61 257 VAL B N 1
ATOM 7798 C CA . VAL B 1 257 ? 86.716 77.720 107.965 1.00 96.61 257 VAL B CA 1
ATOM 7799 C C . VAL B 1 257 ? 86.806 77.656 109.487 1.00 96.61 257 VAL B C 1
ATOM 7800 O O . VAL B 1 257 ? 86.798 76.575 110.071 1.00 96.61 257 VAL B O 1
ATOM 7804 N N . ASN B 1 258 ? 86.806 78.806 110.160 1.00 96.53 258 ASN B N 1
ATOM 7805 C CA . ASN B 1 258 ? 86.848 78.799 111.615 1.00 96.53 258 ASN B CA 1
ATOM 7806 C C . ASN B 1 258 ? 85.543 78.277 112.246 1.00 96.53 258 ASN B C 1
ATOM 7807 O O . ASN B 1 258 ? 85.600 77.542 113.224 1.00 96.53 258 ASN B O 1
ATOM 7812 N N . LEU B 1 259 ? 84.367 78.598 111.695 1.00 97.03 259 LEU B N 1
ATOM 7813 C CA . LEU B 1 259 ? 83.106 78.000 112.151 1.00 97.03 259 LEU B CA 1
ATOM 7814 C C . LEU B 1 259 ? 83.095 76.476 111.964 1.00 97.03 259 LEU B C 1
ATOM 7815 O O . LEU B 1 259 ? 82.588 75.777 112.832 1.00 97.03 259 LEU B O 1
ATOM 7820 N N . TRP B 1 260 ? 83.689 75.968 110.884 1.00 96.55 260 TRP B N 1
ATOM 7821 C CA . TRP B 1 260 ? 83.844 74.536 110.638 1.00 96.55 260 TRP B CA 1
ATOM 7822 C C . TRP B 1 260 ? 84.694 73.856 111.719 1.00 96.55 260 TRP B C 1
ATOM 7823 O O . TRP B 1 260 ? 84.294 72.823 112.242 1.00 96.55 260 TRP B O 1
ATOM 7834 N N . GLN B 1 261 ? 85.800 74.481 112.143 1.00 94.59 261 GLN B N 1
ATOM 7835 C CA . GLN B 1 261 ? 86.598 73.986 113.276 1.00 94.59 261 GLN B CA 1
ATOM 7836 C C . GLN B 1 261 ? 85.817 73.989 114.595 1.00 94.59 261 GLN B C 1
ATOM 7837 O O . GLN B 1 261 ? 85.939 73.056 115.382 1.00 94.59 261 GLN B O 1
ATOM 7843 N N . LEU B 1 262 ? 84.986 75.006 114.838 1.00 94.45 262 LEU B N 1
ATOM 7844 C CA . LEU B 1 262 ? 84.154 75.090 116.049 1.00 94.45 262 LEU B CA 1
ATOM 7845 C C . LEU B 1 262 ? 82.966 74.112 116.048 1.00 94.45 262 LEU B C 1
ATOM 7846 O O . LEU B 1 262 ? 82.407 73.852 117.112 1.00 94.45 262 LEU B O 1
ATOM 7851 N N . LEU B 1 263 ? 82.561 73.613 114.878 1.00 93.78 263 LEU B N 1
ATOM 7852 C CA . LEU B 1 263 ? 81.509 72.601 114.738 1.00 93.78 263 LEU B CA 1
ATOM 7853 C C . LEU B 1 263 ? 82.021 71.185 115.043 1.00 93.78 263 LEU B C 1
ATOM 7854 O O . LEU B 1 263 ? 81.227 70.311 115.386 1.00 93.78 263 LEU B O 1
ATOM 7859 N N . ASP B 1 264 ? 83.332 70.951 114.924 1.00 90.42 264 ASP B N 1
ATOM 7860 C CA . ASP B 1 264 ? 83.949 69.660 115.236 1.00 90.42 264 ASP B CA 1
ATOM 7861 C C . ASP B 1 264 ? 83.693 69.280 116.704 1.00 90.42 264 ASP B C 1
ATOM 7862 O O . ASP B 1 264 ? 83.910 70.065 117.630 1.00 90.42 264 ASP B O 1
ATOM 7867 N N . ILE B 1 265 ? 83.291 68.031 116.940 1.00 86.75 265 ILE B N 1
ATOM 7868 C CA . ILE B 1 265 ? 83.089 67.455 118.278 1.00 86.75 265 ILE B CA 1
ATOM 7869 C C . ILE B 1 265 ? 84.361 67.600 119.130 1.00 86.75 265 ILE B C 1
ATOM 7870 O O . ILE B 1 265 ? 84.279 67.818 120.341 1.00 86.75 265 ILE B O 1
ATOM 7875 N N . LYS B 1 266 ? 85.544 67.539 118.505 1.00 86.01 266 LYS B N 1
ATOM 7876 C CA . LYS B 1 266 ? 86.839 67.727 119.173 1.00 86.01 266 LYS B CA 1
ATOM 7877 C C . LYS B 1 266 ? 87.049 69.151 119.705 1.00 86.01 266 LYS B C 1
ATOM 7878 O O . LYS B 1 266 ? 87.908 69.345 120.565 1.00 86.01 266 LYS B O 1
ATOM 7884 N N . ALA B 1 267 ? 86.294 70.150 119.235 1.00 87.69 267 ALA B N 1
ATOM 7885 C CA . ALA B 1 267 ? 86.335 71.507 119.782 1.00 87.69 267 ALA B CA 1
ATOM 7886 C C . ALA B 1 267 ? 85.718 71.582 121.192 1.00 87.69 267 ALA B C 1
ATOM 7887 O O . ALA B 1 267 ? 85.957 72.546 121.918 1.00 87.69 267 ALA B O 1
ATOM 7889 N N . GLY B 1 268 ? 84.943 70.566 121.593 1.00 87.00 268 GLY B N 1
ATOM 7890 C CA . GLY B 1 268 ? 84.341 70.475 122.924 1.00 87.00 268 GLY B CA 1
ATOM 7891 C C . GLY B 1 268 ? 83.171 71.438 123.148 1.00 87.00 268 GLY B C 1
ATOM 7892 O O . GLY B 1 268 ? 82.805 71.694 124.294 1.00 87.00 268 GLY B O 1
ATOM 7893 N N . LEU B 1 269 ? 82.591 71.986 122.077 1.00 89.45 269 LEU B N 1
ATOM 7894 C CA . LEU B 1 269 ? 81.446 72.889 122.144 1.00 89.45 269 LEU B CA 1
ATOM 7895 C C . LEU B 1 269 ? 80.128 72.112 122.034 1.00 89.45 269 LEU B C 1
ATOM 7896 O O . LEU B 1 269 ? 79.981 71.229 121.197 1.00 89.45 269 LEU B O 1
ATOM 7901 N N . SER B 1 270 ? 79.155 72.487 122.861 1.00 92.24 270 SER B N 1
ATOM 7902 C CA . SER B 1 270 ? 77.755 72.080 122.666 1.00 92.24 270 SER B CA 1
ATOM 7903 C C . SER B 1 270 ? 77.153 72.770 121.443 1.00 92.24 270 SER B C 1
ATOM 7904 O O . SER B 1 270 ? 77.558 73.884 121.079 1.00 92.24 270 SER B O 1
ATOM 7907 N N . LEU B 1 271 ? 76.099 72.187 120.865 1.00 92.52 271 LEU B N 1
ATOM 7908 C CA . LEU B 1 271 ? 75.426 72.791 119.710 1.00 92.52 271 LEU B CA 1
ATOM 7909 C C . LEU B 1 271 ? 74.874 74.193 120.033 1.00 92.52 271 LEU B C 1
ATOM 7910 O O . LEU B 1 271 ? 74.906 75.092 119.197 1.00 92.52 271 LEU B O 1
ATOM 7915 N N . ARG B 1 272 ? 74.443 74.434 121.278 1.00 95.00 272 ARG B N 1
ATOM 7916 C CA . ARG B 1 272 ? 73.999 75.765 121.737 1.00 95.00 272 ARG B CA 1
ATOM 7917 C C . ARG B 1 272 ? 75.130 76.799 121.722 1.00 95.00 272 ARG B C 1
ATOM 7918 O O . ARG B 1 272 ? 74.907 77.946 121.332 1.00 95.00 272 ARG B O 1
ATOM 7926 N N . GLN B 1 273 ? 76.337 76.418 122.142 1.00 93.95 273 GLN B N 1
ATOM 7927 C CA . GLN B 1 273 ? 77.509 77.300 122.109 1.00 93.95 273 GLN B CA 1
ATOM 7928 C C . GLN B 1 273 ? 77.948 77.588 120.669 1.00 93.95 273 GLN B C 1
ATOM 7929 O O . GLN B 1 273 ? 78.226 78.744 120.344 1.00 93.95 273 GLN B O 1
ATOM 7935 N N . PHE B 1 274 ? 77.935 76.575 119.802 1.00 95.75 274 PHE B N 1
ATOM 7936 C CA . PHE B 1 274 ? 78.171 76.758 118.370 1.00 95.75 274 PHE B CA 1
ATOM 7937 C C . PHE B 1 274 ? 77.154 77.730 117.750 1.00 95.75 274 PHE B C 1
ATOM 7938 O O . PHE B 1 274 ? 77.541 78.713 117.120 1.00 95.75 274 PHE B O 1
ATOM 7946 N N . MET B 1 275 ? 75.856 77.533 117.998 1.00 97.22 275 MET B N 1
ATOM 7947 C CA . MET B 1 275 ? 74.814 78.431 117.485 1.00 97.22 275 MET B CA 1
ATOM 7948 C C . MET B 1 275 ? 74.981 79.865 117.998 1.00 97.22 275 MET B C 1
ATOM 7949 O O . MET B 1 275 ? 74.757 80.817 117.254 1.00 97.22 275 MET B O 1
ATOM 7954 N N . ARG B 1 276 ? 75.465 80.049 119.234 1.00 97.47 276 ARG B N 1
ATOM 7955 C CA . ARG B 1 276 ? 75.833 81.379 119.745 1.00 97.47 276 ARG B CA 1
ATOM 7956 C C . ARG B 1 276 ? 76.969 82.007 118.926 1.00 97.47 276 ARG B C 1
ATOM 7957 O O . ARG B 1 276 ? 76.873 83.190 118.605 1.00 97.47 276 ARG B O 1
ATOM 7965 N N . HIS B 1 277 ? 78.016 81.257 118.571 1.00 97.78 277 HIS B N 1
ATOM 7966 C CA . HIS B 1 277 ? 79.067 81.751 117.672 1.00 97.78 277 HIS B CA 1
ATOM 7967 C C . HIS B 1 277 ? 78.498 82.143 116.308 1.00 97.78 277 HIS B C 1
ATOM 7968 O O . HIS B 1 277 ? 78.738 83.262 115.849 1.00 97.78 277 HIS B O 1
ATOM 7975 N N . PHE B 1 278 ? 77.710 81.255 115.698 1.00 98.04 278 PHE B N 1
ATOM 7976 C CA . PHE B 1 278 ? 77.097 81.469 114.392 1.00 98.04 278 PHE B CA 1
ATOM 7977 C C . PHE B 1 278 ? 76.232 82.739 114.369 1.00 98.04 278 PHE B C 1
ATOM 7978 O O . PHE B 1 278 ? 76.500 83.650 113.588 1.00 98.04 278 PHE B O 1
ATOM 7986 N N . SER B 1 279 ? 75.255 82.862 115.275 1.00 98.04 279 SER B N 1
ATOM 7987 C CA . SER B 1 279 ? 74.337 84.006 115.300 1.00 98.04 279 SER B CA 1
ATOM 7988 C C . SER B 1 279 ? 75.047 85.334 115.557 1.00 98.04 279 SER B C 1
ATOM 7989 O O . SER B 1 279 ? 74.680 86.350 114.969 1.00 98.04 279 SER B O 1
ATOM 7992 N N . LYS B 1 280 ? 76.077 85.359 116.418 1.00 98.10 280 LYS B N 1
ATOM 7993 C CA . LYS B 1 280 ? 76.837 86.591 116.680 1.00 98.10 280 LYS B CA 1
ATOM 7994 C C . LYS B 1 280 ? 77.690 87.000 115.479 1.00 98.10 280 LYS B C 1
ATOM 7995 O O . LYS B 1 280 ? 77.695 88.179 115.145 1.00 98.10 280 LYS B O 1
ATOM 8001 N N . ARG B 1 281 ? 78.334 86.052 114.791 1.00 98.26 281 ARG B N 1
ATOM 8002 C CA . ARG B 1 281 ? 79.096 86.343 113.565 1.00 98.26 281 ARG B CA 1
ATOM 8003 C C . ARG B 1 281 ? 78.196 86.771 112.411 1.00 98.26 281 ARG B C 1
ATOM 8004 O O . ARG B 1 281 ? 78.521 87.746 111.755 1.00 98.26 281 ARG B O 1
ATOM 8012 N N . LEU B 1 282 ? 77.048 86.120 112.220 1.00 98.16 282 LEU B N 1
ATOM 8013 C CA . LEU B 1 282 ? 76.042 86.539 111.239 1.00 98.16 282 LEU B CA 1
ATOM 8014 C C . LEU B 1 282 ? 75.598 87.987 111.483 1.00 98.16 282 LEU B C 1
ATOM 8015 O O . LEU B 1 282 ? 75.533 88.796 110.557 1.00 98.16 282 LEU B O 1
ATOM 8020 N N . ASN B 1 283 ? 75.337 88.345 112.739 1.00 97.88 283 ASN B N 1
ATOM 8021 C CA . ASN B 1 283 ? 74.968 89.712 113.091 1.00 97.88 283 ASN B CA 1
ATOM 8022 C C . ASN B 1 283 ? 76.103 90.722 112.826 1.00 97.88 283 ASN B C 1
ATOM 8023 O O . ASN B 1 283 ? 75.857 91.748 112.197 1.00 97.88 283 ASN B O 1
ATOM 8028 N N . GLY B 1 284 ? 77.322 90.420 113.278 1.00 97.93 284 GLY B N 1
ATOM 8029 C CA . GLY B 1 284 ? 78.467 91.324 113.160 1.00 97.93 284 GLY B CA 1
ATOM 8030 C C . GLY B 1 284 ? 79.051 91.448 111.753 1.00 97.93 284 GLY B C 1
ATOM 8031 O O . GLY B 1 284 ? 79.525 92.524 111.409 1.00 97.93 284 GLY B O 1
ATOM 8032 N N . LEU B 1 285 ? 78.999 90.395 110.932 1.00 98.16 285 LEU B N 1
ATOM 8033 C CA . LEU B 1 285 ? 79.623 90.349 109.602 1.00 98.16 285 LEU B CA 1
ATOM 8034 C C . LEU B 1 285 ? 78.634 90.501 108.439 1.00 98.16 285 LEU B C 1
ATOM 8035 O O . LEU B 1 285 ? 79.079 90.707 107.318 1.00 98.16 285 LEU B O 1
ATOM 8040 N N . VAL B 1 286 ? 77.317 90.397 108.673 1.00 97.63 286 VAL B N 1
ATOM 8041 C CA . VAL B 1 286 ? 76.300 90.493 107.604 1.00 97.63 286 VAL B CA 1
ATOM 8042 C C . VAL B 1 286 ? 75.218 91.517 107.932 1.00 97.63 286 VAL B C 1
ATOM 8043 O O . VAL B 1 286 ? 75.058 92.489 107.199 1.00 97.63 286 VAL B O 1
ATOM 8047 N N . LEU B 1 287 ? 74.490 91.350 109.044 1.00 97.98 287 LEU B N 1
ATOM 8048 C CA . LEU B 1 287 ? 73.306 92.177 109.319 1.00 97.98 287 LEU B CA 1
ATOM 8049 C C . LEU B 1 287 ? 73.650 93.643 109.617 1.00 97.98 287 LEU B C 1
ATOM 8050 O O . LEU B 1 287 ? 73.074 94.538 109.006 1.00 97.98 287 LEU B O 1
ATOM 8055 N N . ILE B 1 288 ? 74.582 93.900 110.538 1.00 97.58 288 ILE B N 1
ATOM 8056 C CA . ILE B 1 288 ? 74.997 95.273 110.875 1.00 97.58 288 ILE B CA 1
ATOM 8057 C C . ILE B 1 288 ? 75.659 95.974 109.681 1.00 97.58 288 ILE B C 1
ATOM 8058 O O . ILE B 1 288 ? 75.251 97.092 109.373 1.00 97.58 288 ILE B O 1
ATOM 8063 N N . PRO B 1 289 ? 76.614 95.347 108.964 1.00 98.03 289 PRO B N 1
ATOM 8064 C CA . PRO B 1 289 ? 77.190 95.951 107.765 1.00 98.03 289 PRO B CA 1
ATOM 8065 C C . PRO B 1 289 ? 76.139 96.286 106.705 1.00 98.03 289 PRO B C 1
ATOM 8066 O O . PRO B 1 289 ? 76.195 97.352 106.102 1.00 98.03 289 PRO B O 1
ATOM 8070 N N . PHE B 1 290 ? 75.127 95.434 106.516 1.00 97.55 290 PHE B N 1
ATOM 8071 C CA . PHE B 1 290 ? 74.031 95.730 105.595 1.00 97.55 290 PHE B CA 1
ATOM 8072 C C . PHE B 1 290 ? 73.205 96.955 106.023 1.00 97.55 290 PHE B C 1
ATOM 8073 O O . PHE B 1 290 ? 72.859 97.785 105.188 1.00 97.55 290 PHE B O 1
ATOM 8081 N N . VAL B 1 291 ? 72.934 97.123 107.322 1.00 98.19 291 VAL B N 1
ATOM 8082 C CA . VAL B 1 291 ? 72.251 98.324 107.836 1.00 98.19 291 VAL B CA 1
ATOM 8083 C C . VAL B 1 291 ? 73.083 99.588 107.594 1.00 98.19 291 VAL B C 1
ATOM 8084 O O . VAL B 1 291 ? 72.534 100.604 107.179 1.00 98.19 291 VAL B O 1
ATOM 8088 N N . ILE B 1 292 ? 74.401 99.528 107.797 1.00 98.11 292 ILE B N 1
ATOM 8089 C CA . ILE B 1 292 ? 75.308 100.660 107.547 1.00 98.11 292 ILE B CA 1
ATOM 8090 C C . ILE B 1 292 ? 75.382 100.979 106.048 1.00 98.11 292 ILE B C 1
ATOM 8091 O O . ILE B 1 292 ? 75.361 102.144 105.659 1.00 98.11 292 ILE B O 1
ATOM 8096 N N . TYR B 1 293 ? 75.389 99.960 105.190 1.00 98.16 293 TYR B N 1
ATOM 8097 C CA . TYR B 1 293 ? 75.285 100.136 103.745 1.00 98.16 293 TYR B CA 1
ATOM 8098 C C . TYR B 1 293 ? 73.995 100.874 103.344 1.00 98.16 293 TYR B C 1
ATOM 8099 O O . TYR B 1 293 ? 74.049 101.851 102.599 1.00 98.16 293 TYR B O 1
ATOM 8108 N N . LEU B 1 294 ? 72.837 100.474 103.889 1.00 98.31 294 LEU B N 1
ATOM 8109 C CA . LEU B 1 294 ? 71.564 101.170 103.660 1.00 98.31 294 LEU B CA 1
ATOM 8110 C C . LEU B 1 294 ? 71.567 102.602 104.212 1.00 98.31 294 LEU B C 1
ATOM 8111 O O . LEU B 1 294 ? 71.001 103.498 103.587 1.00 98.31 294 LEU B O 1
ATOM 8116 N N . PHE B 1 295 ? 72.224 102.833 105.350 1.00 98.16 295 PHE B N 1
ATOM 8117 C CA . PHE B 1 295 ? 72.354 104.164 105.944 1.00 98.16 295 PHE B CA 1
ATOM 8118 C C . PHE B 1 295 ? 73.004 105.159 104.979 1.00 98.16 295 PHE B C 1
ATOM 8119 O O . PHE B 1 295 ? 72.504 106.272 104.827 1.00 98.16 295 PHE B O 1
ATOM 8127 N N . TRP B 1 296 ? 74.044 104.763 104.242 1.00 98.10 296 TRP B N 1
ATOM 8128 C CA . TRP B 1 296 ? 74.679 105.649 103.263 1.00 98.10 296 TRP B CA 1
ATOM 8129 C C . TRP B 1 296 ? 73.757 106.030 102.100 1.00 98.10 296 TRP B C 1
ATOM 8130 O O . TRP B 1 296 ? 73.792 107.169 101.643 1.00 98.10 296 TRP B O 1
ATOM 8141 N N . PHE B 1 297 ? 72.879 105.129 101.658 1.00 98.17 297 PHE B N 1
ATOM 8142 C CA . PHE B 1 297 ? 71.837 105.469 100.677 1.00 98.17 297 PHE B CA 1
ATOM 8143 C C . PHE B 1 297 ? 70.770 106.393 101.256 1.00 98.17 297 PHE B C 1
ATOM 8144 O O . PHE B 1 297 ? 70.286 107.287 100.565 1.00 98.17 297 PHE B O 1
ATOM 8152 N N . TRP B 1 298 ? 70.409 106.200 102.522 1.00 97.87 298 TRP B N 1
ATOM 8153 C CA . TRP B 1 298 ? 69.480 107.098 103.198 1.00 97.87 298 TRP B CA 1
ATOM 8154 C C . TRP B 1 298 ? 70.045 108.524 103.285 1.00 97.87 298 TRP B C 1
ATOM 8155 O O . TRP B 1 298 ? 69.342 109.474 102.941 1.00 97.87 298 TRP B O 1
ATOM 8166 N N . VAL B 1 299 ? 71.326 108.676 103.648 1.00 98.04 299 VAL B N 1
ATOM 8167 C CA . VAL B 1 299 ? 72.016 109.976 103.618 1.00 98.04 299 VAL B CA 1
ATOM 8168 C C . VAL B 1 299 ? 72.042 110.532 102.196 1.00 98.04 299 VAL B C 1
ATOM 8169 O O . VAL B 1 299 ? 71.620 111.667 101.991 1.00 98.04 299 VAL B O 1
ATOM 8173 N N . HIS B 1 300 ? 72.440 109.729 101.209 1.00 97.86 300 HIS B N 1
ATOM 8174 C CA . HIS B 1 300 ? 72.498 110.132 99.801 1.00 97.86 300 HIS B CA 1
ATOM 8175 C C . HIS B 1 300 ? 71.170 110.729 99.305 1.00 97.86 300 HIS B C 1
ATOM 8176 O O . HIS B 1 300 ? 71.158 111.848 98.799 1.00 97.86 300 HIS B O 1
ATOM 8183 N N . PHE B 1 301 ? 70.038 110.051 99.526 1.00 97.05 301 PHE B N 1
ATOM 8184 C CA . PHE B 1 301 ? 68.719 110.563 99.124 1.00 97.05 301 PHE B CA 1
ATOM 8185 C C . PHE B 1 301 ? 68.230 111.754 99.953 1.00 97.05 301 PHE B C 1
ATOM 8186 O O . PHE B 1 301 ? 67.363 112.498 99.495 1.00 97.05 301 PHE B O 1
ATOM 8194 N N . THR B 1 302 ? 68.724 111.921 101.181 1.00 95.71 302 THR B N 1
ATOM 8195 C CA . THR B 1 302 ? 68.361 113.054 102.049 1.00 95.71 302 THR B CA 1
ATOM 8196 C C . THR B 1 302 ? 69.134 114.317 101.659 1.00 95.71 302 THR B C 1
ATOM 8197 O O . THR B 1 302 ? 68.599 115.428 101.713 1.00 95.71 302 THR B O 1
ATOM 8201 N N . VAL B 1 303 ? 70.397 114.152 101.262 1.00 96.64 303 VAL B N 1
ATOM 8202 C CA . VAL B 1 303 ? 71.239 115.250 100.775 1.00 96.64 303 VAL B CA 1
ATOM 8203 C C . VAL B 1 303 ? 70.778 115.675 99.385 1.00 96.64 303 VAL B C 1
ATOM 8204 O O . VAL B 1 303 ? 70.475 116.856 99.218 1.00 96.64 303 VAL B O 1
ATOM 8208 N N . LEU B 1 304 ? 70.638 114.729 98.447 1.00 95.83 304 LEU B N 1
ATOM 8209 C CA . LEU B 1 304 ? 70.216 114.973 97.062 1.00 95.83 304 LEU B CA 1
ATOM 8210 C C . LEU B 1 304 ? 68.690 115.024 96.938 1.00 95.83 304 LEU B C 1
ATOM 8211 O O . LEU B 1 304 ? 68.034 114.022 96.639 1.00 95.83 304 LEU B O 1
ATOM 8216 N N . ASN B 1 305 ? 68.124 116.191 97.214 1.00 93.07 305 ASN B N 1
ATOM 8217 C CA . ASN B 1 305 ? 66.679 116.415 97.243 1.00 93.07 305 ASN B CA 1
ATOM 8218 C C . ASN B 1 305 ? 66.174 117.329 96.119 1.00 93.07 305 ASN B C 1
ATOM 8219 O O . ASN B 1 305 ? 64.985 117.653 96.103 1.00 93.07 305 ASN B O 1
ATOM 8224 N N . THR B 1 306 ? 67.053 117.713 95.199 1.00 92.06 306 THR B N 1
ATOM 8225 C CA . THR B 1 306 ? 66.769 118.591 94.064 1.00 92.06 306 THR B CA 1
ATOM 8226 C C . THR B 1 306 ? 66.994 117.842 92.756 1.00 92.06 306 THR B C 1
ATOM 8227 O O . THR B 1 306 ? 67.884 116.996 92.670 1.00 92.06 306 THR B O 1
ATOM 8231 N N . SER B 1 307 ? 66.183 118.139 91.746 1.00 88.42 307 SER B N 1
ATOM 8232 C CA . SER B 1 307 ? 66.287 117.590 90.389 1.00 88.42 307 SER B CA 1
ATOM 8233 C C . SER B 1 307 ? 67.666 117.890 89.786 1.00 88.42 307 SER B C 1
ATOM 8234 O O . SER B 1 307 ? 68.225 118.965 90.018 1.00 88.42 307 SER B O 1
ATOM 8237 N N . GLY B 1 308 ? 68.231 116.941 89.041 1.00 88.41 308 GLY B N 1
ATOM 8238 C CA . GLY B 1 308 ? 69.594 117.044 88.521 1.00 88.41 308 GLY B CA 1
ATOM 8239 C C . GLY B 1 308 ? 69.894 116.065 87.377 1.00 88.41 308 GLY B C 1
ATOM 8240 O O . GLY B 1 308 ? 68.992 115.415 86.851 1.00 88.41 308 GLY B O 1
ATOM 8241 N N . PRO B 1 309 ? 71.165 115.924 86.962 1.00 87.05 309 PRO B N 1
ATOM 8242 C CA . PRO B 1 309 ? 71.539 115.095 85.807 1.00 87.05 309 PRO B CA 1
ATOM 8243 C C . PRO B 1 309 ? 71.230 113.596 85.985 1.00 87.05 309 PRO B C 1
ATOM 8244 O O . PRO B 1 309 ? 71.224 112.850 85.009 1.00 87.05 309 PRO B O 1
ATOM 8248 N N . GLY B 1 310 ? 70.977 113.141 87.216 1.00 86.70 310 GLY B N 1
ATOM 8249 C CA . GLY B 1 310 ? 70.595 111.759 87.514 1.00 86.70 310 GLY B CA 1
ATOM 8250 C C . GLY B 1 310 ? 69.143 111.418 87.181 1.00 86.70 310 GLY B C 1
ATOM 8251 O O . GLY B 1 310 ? 68.802 110.235 87.156 1.00 86.70 310 GLY B O 1
ATOM 8252 N N . ASP B 1 311 ? 68.294 112.411 86.923 1.00 82.79 311 ASP B N 1
ATOM 8253 C CA . ASP B 1 311 ? 66.849 112.216 86.766 1.00 82.79 311 ASP B CA 1
ATOM 8254 C C . ASP B 1 311 ? 66.526 111.274 85.605 1.00 82.79 311 ASP B C 1
ATOM 8255 O O . ASP B 1 311 ? 65.669 110.400 85.740 1.00 82.79 311 ASP B O 1
ATOM 8260 N N . ALA B 1 312 ? 67.275 111.373 84.499 1.00 78.54 312 ALA B N 1
ATOM 8261 C CA . ALA B 1 312 ? 67.098 110.559 83.295 1.00 78.54 312 ALA B CA 1
ATOM 8262 C C . ALA B 1 312 ? 67.236 109.042 83.528 1.00 78.54 312 ALA B C 1
ATOM 8263 O O . ALA B 1 312 ? 66.779 108.248 82.709 1.00 78.54 312 ALA B O 1
ATOM 8265 N N . PHE B 1 313 ? 67.852 108.627 84.638 1.00 83.93 313 PHE B N 1
ATOM 8266 C CA . PHE B 1 313 ? 68.074 107.219 84.984 1.00 83.93 313 PHE B CA 1
ATOM 8267 C C . PHE B 1 313 ? 66.978 106.633 85.883 1.00 83.93 313 PHE B C 1
ATOM 8268 O O . PHE B 1 313 ? 66.992 105.429 86.162 1.00 83.93 313 PHE B O 1
ATOM 8276 N N . MET B 1 314 ? 66.070 107.473 86.378 1.00 82.87 314 MET B N 1
ATOM 8277 C CA . MET B 1 314 ? 65.059 107.111 87.369 1.00 82.87 314 MET B CA 1
ATOM 8278 C C . MET B 1 314 ? 63.647 107.255 86.804 1.00 82.87 314 MET B C 1
ATOM 8279 O O . MET B 1 314 ? 63.402 107.967 85.831 1.00 82.87 314 MET B O 1
ATOM 8284 N N . SER B 1 315 ? 62.696 106.571 87.430 1.00 79.59 315 SER B N 1
ATOM 8285 C CA . SER B 1 315 ? 61.282 106.670 87.087 1.00 79.59 315 SER B CA 1
ATOM 8286 C C . SER B 1 315 ? 60.704 108.048 87.401 1.00 79.59 315 SER B C 1
ATOM 8287 O O . SER B 1 315 ? 61.174 108.766 88.289 1.00 79.59 315 SER B O 1
ATOM 8290 N N . ALA B 1 316 ? 59.597 108.389 86.739 1.00 73.94 316 ALA B N 1
ATOM 8291 C CA . ALA B 1 316 ? 58.839 109.599 87.049 1.00 73.94 316 ALA B CA 1
ATOM 8292 C C . ALA B 1 316 ? 58.400 109.648 88.529 1.00 73.94 316 ALA B C 1
ATOM 8293 O O . ALA B 1 316 ? 58.445 110.705 89.148 1.00 73.94 316 ALA B O 1
ATOM 8295 N N . GLU B 1 317 ? 58.040 108.505 89.124 1.00 77.31 317 GLU B N 1
ATOM 8296 C CA . GLU B 1 317 ? 57.658 108.425 90.544 1.00 77.31 317 GLU B CA 1
ATOM 8297 C C . GLU B 1 317 ? 58.823 108.800 91.474 1.00 77.31 317 GLU B C 1
ATOM 8298 O O . GLU B 1 317 ? 58.633 109.507 92.462 1.00 77.31 317 GLU B O 1
ATOM 8304 N N . PHE B 1 318 ? 60.046 108.372 91.155 1.00 85.17 318 PHE B N 1
ATOM 8305 C CA . PHE B 1 318 ? 61.244 108.798 91.877 1.00 85.17 318 PHE B CA 1
ATOM 8306 C C . PHE B 1 318 ? 61.491 110.297 91.701 1.00 85.17 318 PHE B C 1
ATOM 8307 O O . PHE B 1 318 ? 61.748 111.001 92.681 1.00 85.17 318 PHE B O 1
ATOM 8315 N N . GLN B 1 319 ? 61.398 110.797 90.468 1.00 80.83 319 GLN B N 1
ATOM 8316 C CA . GLN B 1 319 ? 61.601 112.211 90.151 1.00 80.83 319 GLN B CA 1
ATOM 8317 C C . GLN B 1 319 ? 60.583 113.103 90.878 1.00 80.83 319 GLN B C 1
ATOM 8318 O O . GLN B 1 319 ? 60.924 114.209 91.286 1.00 80.83 319 GLN B O 1
ATOM 8324 N N . GLU B 1 320 ? 59.352 112.643 91.127 1.00 80.81 320 GLU B N 1
ATOM 8325 C CA . GLU B 1 320 ? 58.352 113.369 91.933 1.00 80.81 320 GLU B CA 1
ATOM 8326 C C . GLU B 1 320 ? 58.779 113.594 93.397 1.00 80.81 320 GLU B C 1
ATOM 8327 O O . GLU B 1 320 ? 58.251 114.489 94.060 1.00 80.81 320 GLU B O 1
ATOM 8333 N N . THR B 1 321 ? 59.759 112.831 93.899 1.00 88.22 321 THR B N 1
ATOM 8334 C CA . THR B 1 321 ? 60.349 113.034 95.237 1.00 88.22 321 THR B CA 1
ATOM 8335 C C . THR B 1 321 ? 61.369 114.170 95.286 1.00 88.22 321 THR B C 1
ATOM 8336 O O . THR B 1 321 ? 61.773 114.579 96.377 1.00 88.22 321 THR B O 1
ATOM 8340 N N . LEU B 1 322 ? 61.812 114.656 94.127 1.00 89.61 322 LEU B N 1
ATOM 8341 C CA . LEU B 1 322 ? 62.808 115.710 93.992 1.00 89.61 322 LEU B CA 1
ATOM 8342 C C . LEU B 1 322 ? 62.119 117.060 93.817 1.00 89.61 322 LEU B C 1
ATOM 8343 O O . LEU B 1 322 ? 61.158 117.199 93.049 1.00 89.61 322 LEU B O 1
ATOM 8348 N N . LYS B 1 323 ? 62.642 118.063 94.525 1.00 87.21 323 LYS B N 1
ATOM 8349 C CA . LYS B 1 323 ? 62.290 119.464 94.312 1.00 87.21 323 LYS B CA 1
ATOM 8350 C C . LYS B 1 323 ? 62.765 119.907 92.936 1.00 87.21 323 LYS B C 1
ATOM 8351 O O . LYS B 1 323 ? 63.747 119.383 92.409 1.00 87.21 323 LYS B O 1
ATOM 8357 N N . ASP B 1 324 ? 62.088 120.899 92.384 1.00 80.43 324 ASP B N 1
ATOM 8358 C CA . ASP B 1 324 ? 62.593 121.606 91.212 1.00 80.43 324 ASP B CA 1
ATOM 8359 C C . ASP B 1 324 ? 63.935 122.258 91.559 1.00 80.43 324 ASP B C 1
ATOM 8360 O O . ASP B 1 324 ? 64.158 122.681 92.699 1.00 80.43 324 ASP B O 1
ATOM 8365 N N . SER B 1 325 ? 64.854 122.303 90.594 1.00 69.77 325 SER B N 1
ATOM 8366 C CA . SER B 1 325 ? 66.102 123.033 90.795 1.00 69.77 325 SER B CA 1
ATOM 8367 C C . SER B 1 325 ? 65.815 124.526 90.966 1.00 69.77 325 SER B C 1
ATOM 8368 O O . SER B 1 325 ? 64.899 125.033 90.310 1.00 69.77 325 SER B O 1
ATOM 8371 N N . PRO B 1 326 ? 66.559 125.275 91.811 1.00 64.10 326 PRO B N 1
ATOM 8372 C CA . PRO B 1 326 ? 66.356 126.721 91.902 1.00 64.10 326 PRO B CA 1
ATOM 8373 C C . PRO B 1 326 ? 66.547 127.348 90.513 1.00 64.10 326 PRO B C 1
ATOM 8374 O O . PRO B 1 326 ? 66.346 128.541 90.388 1.00 64.10 326 PRO B O 1
ATOM 8378 N N . LEU B 1 327 ? 66.960 126.541 89.530 1.00 62.86 327 LEU B N 1
ATOM 8379 C CA . LEU B 1 327 ? 67.235 127.070 88.170 1.00 62.86 327 LEU B CA 1
ATOM 8380 C C . LEU B 1 327 ? 65.987 126.907 87.296 1.00 62.86 327 LEU B C 1
ATOM 8381 O O . LEU B 1 327 ? 64.914 127.393 87.709 1.00 62.86 327 LEU B O 1
ATOM 8386 N N . SER B 1 328 ? 66.131 126.254 86.140 1.00 65.58 328 SER B N 1
ATOM 8387 C CA . SER B 1 328 ? 64.987 126.087 85.206 1.00 65.58 328 SER B CA 1
ATOM 8388 C C . SER B 1 328 ? 64.783 124.600 84.889 1.00 65.58 328 SER B C 1
ATOM 8389 O O . SER B 1 328 ? 65.793 123.880 84.770 1.00 65.58 328 SER B O 1
ATOM 8392 N N . VAL B 1 329 ? 63.525 124.171 84.763 1.00 65.87 329 VAL B N 1
ATOM 8393 C CA . VAL B 1 329 ? 63.222 122.750 84.414 1.00 65.87 329 VAL B CA 1
ATOM 8394 C C . VAL B 1 329 ? 62.288 122.737 83.200 1.00 65.87 329 VAL B C 1
ATOM 8395 O O . VAL B 1 329 ? 61.261 123.443 83.240 1.00 65.87 329 VAL B O 1
ATOM 8399 N N . ASP B 1 330 ? 62.641 121.971 82.163 1.00 69.23 330 ASP B N 1
ATOM 8400 C CA . ASP B 1 330 ? 61.815 121.920 80.927 1.00 69.23 330 ASP B CA 1
ATOM 8401 C C . ASP B 1 330 ? 60.849 120.734 81.026 1.00 69.23 330 ASP B C 1
ATOM 8402 O O . ASP B 1 330 ? 60.214 120.402 80.007 1.00 69.23 330 ASP B O 1
ATOM 8407 N N . SER B 1 331 ? 60.758 120.115 82.207 1.00 77.45 331 SER B N 1
ATOM 8408 C CA . SER B 1 331 ? 59.807 118.993 82.410 1.00 77.45 331 SER B CA 1
ATOM 8409 C C . SER B 1 331 ? 58.379 119.524 82.267 1.00 77.45 331 SER B C 1
ATOM 8410 O O . SER B 1 331 ? 57.664 119.573 83.287 1.00 77.45 331 SER B O 1
ATOM 8413 N N . LYS B 1 332 ? 57.983 119.905 81.051 1.00 85.90 332 LYS B N 1
ATOM 8414 C CA . LYS B 1 332 ? 56.644 120.520 80.844 1.00 85.90 332 LYS B CA 1
ATOM 8415 C C . LYS B 1 332 ? 55.593 119.413 80.710 1.00 85.90 332 LYS B C 1
ATOM 8416 O O . LYS B 1 332 ? 55.825 118.473 79.926 1.00 85.90 332 LYS B O 1
ATOM 8422 N N . THR B 1 333 ? 54.480 119.531 81.443 1.00 89.98 333 THR B N 1
ATOM 8423 C CA . THR B 1 333 ? 53.399 118.544 81.332 1.00 89.98 333 THR B CA 1
ATOM 8424 C C . THR B 1 333 ? 52.882 118.515 79.906 1.00 89.98 333 THR B C 1
ATOM 8425 O O . THR B 1 333 ? 52.618 119.587 79.368 1.00 89.98 333 THR B O 1
ATOM 8429 N N . VAL B 1 334 ? 52.740 117.325 79.324 1.00 92.40 334 VAL B N 1
ATOM 8430 C CA . VAL B 1 334 ? 52.115 117.119 78.011 1.00 92.40 334 VAL B CA 1
ATOM 8431 C C . VAL B 1 334 ? 50.615 116.979 78.218 1.00 92.40 334 VAL B C 1
ATOM 8432 O O . VAL B 1 334 ? 50.164 116.150 79.010 1.00 92.40 334 VAL B O 1
ATOM 8436 N N . ASN B 1 335 ? 49.844 117.801 77.521 1.00 94.30 335 ASN B N 1
ATOM 8437 C CA . ASN B 1 335 ? 48.390 117.782 77.538 1.00 94.30 335 ASN B CA 1
ATOM 8438 C C . ASN B 1 335 ? 47.843 117.213 76.229 1.00 94.30 335 ASN B C 1
ATOM 8439 O O . ASN B 1 335 ? 48.505 117.243 75.193 1.00 94.30 335 ASN B O 1
ATOM 8444 N N . TYR B 1 336 ? 46.601 116.742 76.258 1.00 93.65 336 TYR B N 1
ATOM 8445 C CA . TYR B 1 336 ? 45.882 116.448 75.022 1.00 93.65 336 TYR B CA 1
ATOM 8446 C C . TYR B 1 336 ? 45.763 117.717 74.165 1.00 93.65 336 TYR B C 1
ATOM 8447 O O . TYR B 1 336 ? 45.561 118.817 74.697 1.00 93.65 336 TYR B O 1
ATOM 8456 N N . PHE B 1 337 ? 45.858 117.539 72.848 1.00 94.41 337 PHE B N 1
ATOM 8457 C CA . PHE B 1 337 ? 45.942 118.571 71.809 1.00 94.41 337 PHE B CA 1
ATOM 8458 C C . PHE B 1 337 ? 47.242 119.402 71.819 1.00 94.41 337 PHE B C 1
ATOM 8459 O O . PHE B 1 337 ? 47.349 120.413 71.120 1.00 94.41 337 PHE B O 1
ATOM 8467 N N . ASP B 1 338 ? 48.251 119.001 72.604 1.00 94.89 338 ASP B N 1
ATOM 8468 C CA . ASP B 1 338 ? 49.605 119.523 72.434 1.00 94.89 338 ASP B CA 1
ATOM 8469 C C . ASP B 1 338 ? 50.238 118.918 71.168 1.00 94.89 338 ASP B C 1
ATOM 8470 O O . ASP B 1 338 ? 50.071 117.733 70.866 1.00 94.89 338 ASP B O 1
ATOM 8475 N N . ILE B 1 339 ? 50.987 119.747 70.440 1.00 96.51 339 ILE B N 1
ATOM 8476 C CA . ILE B 1 339 ? 51.830 119.352 69.311 1.00 96.51 339 ILE B CA 1
ATOM 8477 C C . ILE B 1 339 ? 53.228 119.114 69.859 1.00 96.51 339 ILE B C 1
ATOM 8478 O O . ILE B 1 339 ? 53.846 120.031 70.406 1.00 96.51 339 ILE B O 1
ATOM 8483 N N . ILE B 1 340 ? 53.717 117.892 69.711 1.00 96.36 340 ILE B N 1
ATOM 8484 C CA . ILE B 1 340 ? 54.958 117.417 70.308 1.00 96.36 340 ILE B CA 1
ATOM 8485 C C . ILE B 1 340 ? 55.926 116.881 69.257 1.00 96.36 340 ILE B C 1
ATOM 8486 O O . ILE B 1 340 ? 55.518 116.404 68.200 1.00 96.36 340 ILE B O 1
ATOM 8491 N N . THR B 1 341 ? 57.211 116.913 69.591 1.00 96.86 341 THR B N 1
ATOM 8492 C CA . THR B 1 341 ? 58.246 116.137 68.909 1.00 96.86 341 THR B CA 1
ATOM 8493 C C . THR B 1 341 ? 58.648 114.961 69.797 1.00 96.86 341 THR B C 1
ATOM 8494 O O . THR B 1 341 ? 58.818 115.102 71.012 1.00 96.86 341 THR B O 1
ATOM 8498 N N . ILE B 1 342 ? 58.766 113.771 69.208 1.00 97.33 342 ILE B N 1
ATOM 8499 C CA . ILE B 1 342 ? 59.101 112.537 69.927 1.00 97.33 342 ILE B CA 1
ATOM 8500 C C . ILE B 1 342 ? 60.480 112.096 69.458 1.00 97.33 342 ILE B C 1
ATOM 8501 O O . ILE B 1 342 ? 60.682 111.901 68.265 1.00 97.33 342 ILE B O 1
ATOM 8506 N N . LYS B 1 343 ? 61.427 111.968 70.387 1.00 94.92 343 LYS B N 1
ATOM 8507 C CA . LYS B 1 343 ? 62.837 111.703 70.112 1.00 94.92 343 LYS B CA 1
ATOM 8508 C C . LYS B 1 343 ? 63.269 110.364 70.694 1.00 94.92 343 LYS B C 1
ATOM 8509 O O . LYS B 1 343 ? 62.940 110.046 71.839 1.00 94.92 343 LYS B O 1
ATOM 8515 N N . HIS B 1 344 ? 63.996 109.590 69.904 1.00 93.75 344 HIS B N 1
ATOM 8516 C CA . HIS B 1 344 ? 64.567 108.313 70.292 1.00 93.75 344 HIS B CA 1
ATOM 8517 C C . HIS B 1 344 ? 65.780 108.516 71.199 1.00 93.75 344 HIS B C 1
ATOM 8518 O O . HIS B 1 344 ? 66.601 109.394 70.928 1.00 93.75 344 HIS B O 1
ATOM 8525 N N . GLN B 1 345 ? 65.900 107.733 72.271 1.00 84.37 345 GLN B N 1
ATOM 8526 C CA . GLN B 1 345 ? 66.962 107.951 73.262 1.00 84.37 345 GLN B CA 1
ATOM 8527 C C . GLN B 1 345 ? 68.346 107.518 72.773 1.00 84.37 345 GLN B C 1
ATOM 8528 O O . GLN B 1 345 ? 69.315 108.210 73.062 1.00 84.37 345 GLN B O 1
ATOM 8534 N N . ASP B 1 346 ? 68.430 106.426 72.010 1.00 82.84 346 ASP B N 1
ATOM 8535 C CA . ASP B 1 346 ? 69.721 105.845 71.627 1.00 82.84 346 ASP B CA 1
ATOM 8536 C C . ASP B 1 346 ? 70.297 106.451 70.340 1.00 82.84 346 ASP B C 1
ATOM 8537 O O . ASP B 1 346 ? 71.511 106.546 70.181 1.00 82.84 346 ASP B O 1
ATOM 8542 N N . THR B 1 347 ? 69.436 106.855 69.399 1.00 85.93 347 THR B N 1
ATOM 8543 C CA . THR B 1 347 ? 69.868 107.351 68.076 1.00 85.93 347 THR B CA 1
ATOM 8544 C C . THR B 1 347 ? 69.682 108.852 67.891 1.00 85.93 347 THR B C 1
ATOM 8545 O O . THR B 1 347 ? 70.033 109.383 66.838 1.00 85.93 347 THR B O 1
ATOM 8549 N N . ASP B 1 348 ? 69.095 109.532 68.881 1.00 88.12 348 ASP B N 1
ATOM 8550 C CA . ASP B 1 348 ? 68.696 110.938 68.831 1.00 88.12 348 ASP B CA 1
ATOM 8551 C C . ASP B 1 348 ? 67.743 111.317 67.671 1.00 88.12 348 ASP B C 1
ATOM 8552 O O . ASP B 1 348 ? 67.496 112.502 67.434 1.00 88.12 348 ASP B O 1
ATOM 8557 N N . ALA B 1 349 ? 67.180 110.338 66.956 1.00 93.17 349 ALA B N 1
ATOM 8558 C CA . ALA B 1 349 ? 66.279 110.579 65.836 1.00 93.17 349 ALA B CA 1
ATOM 8559 C C . ALA B 1 349 ? 64.862 110.935 66.295 1.00 93.17 349 ALA B C 1
ATOM 8560 O O . ALA B 1 349 ? 64.330 110.363 67.244 1.00 93.17 349 ALA B O 1
ATOM 8562 N N . PHE B 1 350 ? 64.224 111.864 65.595 1.00 97.00 350 PHE B N 1
ATOM 8563 C CA . PHE B 1 350 ? 62.829 112.220 65.796 1.00 97.00 350 PHE B CA 1
ATOM 8564 C C . PHE B 1 350 ? 61.908 111.311 64.987 1.00 97.00 350 PHE B C 1
ATOM 8565 O O . PHE B 1 350 ? 62.205 110.991 63.833 1.00 97.00 350 PHE B O 1
ATOM 8573 N N . LEU B 1 351 ? 60.763 110.953 65.571 1.00 97.76 351 LEU B N 1
ATOM 8574 C CA . LEU B 1 351 ? 59.659 110.332 64.845 1.00 97.76 351 LEU B CA 1
ATOM 8575 C C . LEU B 1 351 ? 59.187 111.303 63.755 1.00 97.76 351 LEU B C 1
ATOM 8576 O O . LEU B 1 351 ? 58.721 112.404 64.049 1.00 97.76 351 LEU B O 1
ATOM 8581 N N . HIS B 1 352 ? 59.307 110.889 62.503 1.00 97.38 352 HIS B N 1
ATOM 8582 C CA . HIS B 1 352 ? 59.158 111.750 61.343 1.00 97.38 352 HIS B CA 1
ATOM 8583 C C . HIS B 1 352 ? 58.258 111.088 60.294 1.00 97.38 352 HIS B C 1
ATOM 8584 O O . HIS B 1 352 ? 58.254 109.868 60.147 1.00 97.38 352 HIS B O 1
ATOM 8591 N N . SER B 1 353 ? 57.489 111.877 59.543 1.00 97.38 353 SER B N 1
ATOM 8592 C CA . SER B 1 353 ? 56.732 111.363 58.401 1.00 97.38 353 SER B CA 1
ATOM 8593 C C . SER B 1 353 ? 56.616 112.394 57.286 1.00 97.38 353 SER B C 1
ATOM 8594 O O . SER B 1 353 ? 56.667 113.596 57.507 1.00 97.38 353 SER B O 1
ATOM 8597 N N . HIS B 1 354 ? 56.446 111.945 56.052 1.00 95.25 354 HIS B N 1
ATOM 8598 C CA . HIS B 1 354 ? 56.309 112.818 54.886 1.00 95.25 354 HIS B CA 1
ATOM 8599 C C . HIS B 1 354 ? 55.462 112.138 53.813 1.00 95.25 354 HIS B C 1
ATOM 8600 O O . HIS B 1 354 ? 55.223 110.939 53.877 1.00 95.25 354 HIS B O 1
ATOM 8607 N N . LEU B 1 355 ? 55.093 112.867 52.757 1.00 94.80 355 LEU B N 1
ATOM 8608 C CA . LEU B 1 355 ? 54.210 112.376 51.690 1.00 94.80 355 LEU B CA 1
ATOM 8609 C C . LEU B 1 355 ? 54.764 111.203 50.853 1.00 94.80 355 LEU B C 1
ATOM 8610 O O . LEU B 1 355 ? 54.017 110.636 50.051 1.00 94.80 355 LEU B O 1
ATOM 8615 N N . ALA B 1 356 ? 56.046 110.843 50.979 1.00 94.82 356 ALA B N 1
ATOM 8616 C CA . ALA B 1 356 ? 56.578 109.676 50.278 1.00 94.82 356 ALA B CA 1
ATOM 8617 C C . ALA B 1 356 ? 56.005 108.373 50.857 1.00 94.82 356 ALA B C 1
ATOM 8618 O O . ALA B 1 356 ? 55.652 108.296 52.034 1.00 94.82 356 ALA B O 1
ATOM 8620 N N . ARG B 1 357 ? 55.907 107.348 50.008 1.00 95.55 357 ARG B N 1
ATOM 8621 C CA . ARG B 1 357 ? 55.260 106.071 50.320 1.00 95.55 357 ARG B CA 1
ATOM 8622 C C . ARG B 1 357 ? 56.243 104.919 50.281 1.00 95.55 357 ARG B C 1
ATOM 8623 O O . ARG B 1 357 ? 57.215 104.978 49.525 1.00 95.55 357 ARG B O 1
ATOM 8631 N N . TYR B 1 358 ? 55.998 103.879 51.070 1.00 95.13 358 TYR B N 1
ATOM 8632 C CA . TYR B 1 358 ? 56.763 102.642 50.974 1.00 95.13 358 TYR B CA 1
ATOM 8633 C C . TYR B 1 358 ? 56.646 102.054 49.556 1.00 95.13 358 TYR B C 1
ATOM 8634 O O . TYR B 1 358 ? 55.588 102.160 48.921 1.00 95.13 358 TYR B O 1
ATOM 8643 N N . PRO B 1 359 ? 57.714 101.447 49.013 1.00 94.09 359 PRO B N 1
ATOM 8644 C CA . PRO B 1 359 ? 57.654 100.791 47.714 1.00 94.09 359 PRO B CA 1
ATOM 8645 C C . PRO B 1 359 ? 56.741 99.573 47.810 1.00 94.09 359 PRO B C 1
ATOM 8646 O O . PRO B 1 359 ? 56.797 98.853 48.797 1.00 94.09 359 PRO B O 1
ATOM 8650 N N . GLN B 1 360 ? 55.944 99.281 46.778 1.00 91.90 360 GLN B N 1
ATOM 8651 C CA . GLN B 1 360 ? 54.982 98.164 46.803 1.00 91.90 360 GLN B CA 1
ATOM 8652 C C . GLN B 1 360 ? 55.619 96.808 47.168 1.00 91.90 360 GLN B C 1
ATOM 8653 O O . GLN B 1 360 ? 54.963 95.935 47.733 1.00 91.90 360 GLN B O 1
ATOM 8659 N N . ARG B 1 361 ? 56.898 96.624 46.828 1.00 90.55 361 ARG B N 1
ATOM 8660 C CA . ARG B 1 361 ? 57.712 95.485 47.253 1.00 90.55 361 ARG B CA 1
ATOM 8661 C C . ARG B 1 361 ? 59.053 95.980 47.769 1.00 90.55 361 ARG B C 1
ATOM 8662 O O . ARG B 1 361 ? 59.663 96.835 47.127 1.00 90.55 361 ARG B O 1
ATOM 8670 N N . TYR B 1 362 ? 59.512 95.410 48.877 1.00 87.81 362 TYR B N 1
ATOM 8671 C CA . TYR B 1 362 ? 60.885 95.595 49.345 1.00 87.81 362 TYR B CA 1
ATOM 8672 C C . TYR B 1 362 ? 61.858 94.757 48.505 1.00 87.81 362 TYR B C 1
ATOM 8673 O O . TYR B 1 362 ? 61.445 93.935 47.680 1.00 87.81 362 TYR B O 1
ATOM 8682 N N . GLU B 1 363 ? 63.163 94.961 48.703 1.00 83.83 363 GLU B N 1
ATOM 8683 C CA . GLU B 1 363 ? 64.214 94.313 47.901 1.00 83.83 363 GLU B CA 1
ATOM 8684 C C . GLU B 1 363 ? 64.227 92.784 48.022 1.00 83.83 363 GLU B C 1
ATOM 8685 O O . GLU B 1 363 ? 64.576 92.083 47.070 1.00 83.83 363 GLU B O 1
ATOM 8691 N N . ASP B 1 364 ? 63.771 92.251 49.155 1.00 85.66 364 ASP B N 1
ATOM 8692 C CA . ASP B 1 364 ? 63.635 90.809 49.391 1.00 85.66 364 ASP B CA 1
ATOM 8693 C C . ASP B 1 364 ? 62.329 90.208 48.828 1.00 85.66 364 ASP B C 1
ATOM 8694 O O . ASP B 1 364 ? 62.081 89.005 48.947 1.00 85.66 364 ASP B O 1
ATOM 8699 N N . GLY B 1 365 ? 61.494 91.029 48.189 1.00 86.65 365 GLY B N 1
ATOM 8700 C CA . GLY B 1 365 ? 60.257 90.622 47.534 1.00 86.65 365 GLY B CA 1
ATOM 8701 C C . GLY B 1 365 ? 59.018 90.596 48.429 1.00 86.65 365 GLY B C 1
ATOM 8702 O O . GLY B 1 365 ? 57.932 90.327 47.897 1.00 86.65 365 GLY B O 1
ATOM 8703 N N . ARG B 1 366 ? 59.135 90.894 49.733 1.00 91.22 366 ARG B N 1
ATOM 8704 C CA . ARG B 1 366 ? 57.973 91.087 50.619 1.00 91.22 366 ARG B CA 1
ATOM 8705 C C . ARG B 1 366 ? 57.140 92.281 50.158 1.00 91.22 366 ARG B C 1
ATOM 8706 O O . ARG B 1 366 ? 57.658 93.238 49.585 1.00 91.22 366 ARG B O 1
ATOM 8714 N N . ILE B 1 367 ? 55.833 92.188 50.372 1.00 90.39 367 ILE B N 1
ATOM 8715 C CA . ILE B 1 367 ? 54.864 93.208 49.956 1.00 90.39 367 ILE B CA 1
ATOM 8716 C C . ILE B 1 367 ? 54.664 94.166 51.127 1.00 90.39 367 ILE B C 1
ATOM 8717 O O . ILE B 1 367 ? 54.357 93.718 52.228 1.00 90.39 367 ILE B O 1
ATOM 8722 N N . SER B 1 368 ? 54.853 95.457 50.873 1.00 92.11 368 SER B N 1
ATOM 8723 C CA . SER B 1 368 ? 54.542 96.516 51.835 1.00 92.11 368 SER B CA 1
ATOM 8724 C C . SER B 1 368 ? 53.077 96.935 51.719 1.00 92.11 368 SER B C 1
ATOM 8725 O O . SER B 1 368 ? 52.379 96.547 50.780 1.00 92.11 368 SER B O 1
ATOM 8728 N N . SER B 1 369 ? 52.619 97.810 52.610 1.00 92.24 369 SER B N 1
ATOM 8729 C CA . SER B 1 369 ? 51.291 98.422 52.481 1.00 92.24 369 SER B CA 1
ATOM 8730 C C . SER B 1 369 ? 51.183 99.442 51.341 1.00 92.24 369 SER B C 1
ATOM 8731 O O . SER B 1 369 ? 50.082 99.880 51.007 1.00 92.24 369 SER B O 1
ATOM 8734 N N . ALA B 1 370 ? 52.314 99.868 50.758 1.00 92.64 370 ALA B N 1
ATOM 8735 C CA . ALA B 1 370 ? 52.416 101.078 49.936 1.00 92.64 370 ALA B CA 1
ATOM 8736 C C . ALA B 1 370 ? 51.843 102.348 50.623 1.00 92.64 370 ALA B C 1
ATOM 8737 O O . ALA B 1 370 ? 51.428 103.314 49.963 1.00 92.64 370 ALA B O 1
ATOM 8739 N N . GLY B 1 371 ? 51.804 102.326 51.959 1.00 93.13 371 GLY B N 1
ATOM 8740 C CA . GLY B 1 371 ? 51.374 103.418 52.821 1.00 93.13 371 GLY B CA 1
ATOM 8741 C C . GLY B 1 371 ? 52.401 104.545 52.901 1.00 93.13 371 GLY B C 1
ATOM 8742 O O . GLY B 1 371 ? 53.477 104.480 52.306 1.00 93.13 371 GLY B O 1
ATOM 8743 N N . GLN B 1 372 ? 52.051 105.607 53.620 1.00 96.31 372 GLN B N 1
ATOM 8744 C CA . GLN B 1 372 ? 52.946 106.736 53.874 1.00 96.31 372 GLN B CA 1
ATOM 8745 C C . GLN B 1 372 ? 54.126 106.303 54.753 1.00 96.31 372 GLN B C 1
ATOM 8746 O O . GLN B 1 372 ? 53.939 105.553 55.709 1.00 96.31 372 GLN B O 1
ATOM 8752 N N . GLN B 1 373 ? 55.332 106.779 54.451 1.00 96.22 373 GLN B N 1
ATOM 8753 C CA . GLN B 1 373 ? 56.517 106.416 55.224 1.00 96.22 373 GLN B CA 1
ATOM 8754 C C . GLN B 1 373 ? 56.536 107.110 56.587 1.00 96.22 373 GLN B C 1
ATOM 8755 O O . GLN B 1 373 ? 56.285 108.318 56.688 1.00 96.22 373 GLN B O 1
ATOM 8761 N N . VAL B 1 374 ? 56.894 106.352 57.619 1.00 97.66 374 VAL B N 1
ATOM 8762 C CA . VAL B 1 374 ? 57.286 106.870 58.931 1.00 97.66 374 VAL B CA 1
ATOM 8763 C C . VAL B 1 374 ? 58.742 106.472 59.163 1.00 97.66 374 VAL B C 1
ATOM 8764 O O . VAL B 1 374 ? 59.119 105.310 59.025 1.00 97.66 374 VAL B O 1
ATOM 8768 N N . THR B 1 375 ? 59.579 107.457 59.446 1.00 97.03 375 THR B N 1
ATOM 8769 C CA . THR B 1 375 ? 61.041 107.327 59.482 1.00 97.03 375 THR B CA 1
ATOM 8770 C C . THR B 1 375 ? 61.617 108.033 60.706 1.00 97.03 375 THR B C 1
ATOM 8771 O O . THR B 1 375 ? 60.925 108.775 61.403 1.00 97.03 375 THR B O 1
ATOM 8775 N N . GLY B 1 376 ? 62.885 107.762 61.009 1.00 95.78 376 GLY B N 1
ATOM 8776 C CA . GLY B 1 376 ? 63.651 108.465 62.027 1.00 95.78 376 GLY B CA 1
ATOM 8777 C C . GLY B 1 376 ? 64.536 109.522 61.378 1.00 95.78 376 GLY B C 1
ATOM 8778 O O . GLY B 1 376 ? 65.405 109.195 60.561 1.00 95.78 376 GLY B O 1
ATOM 8779 N N . TYR B 1 377 ? 64.332 110.788 61.737 1.00 95.43 377 TYR B N 1
ATOM 8780 C CA . TYR B 1 377 ? 65.092 111.912 61.187 1.00 95.43 377 TYR B CA 1
ATOM 8781 C C . TYR B 1 377 ? 65.827 112.673 62.289 1.00 95.43 377 TYR B C 1
ATOM 8782 O O . TYR B 1 377 ? 65.244 113.050 63.295 1.00 95.43 377 TYR B O 1
ATOM 8791 N N . THR B 1 378 ? 67.129 112.901 62.129 1.00 89.42 378 THR B N 1
ATOM 8792 C CA . THR B 1 378 ? 67.992 113.463 63.186 1.00 89.42 378 THR B CA 1
ATOM 8793 C C . THR B 1 378 ? 67.958 114.990 63.277 1.00 89.42 378 THR B C 1
ATOM 8794 O O . THR B 1 378 ? 68.529 115.561 64.205 1.00 89.42 378 THR B O 1
ATOM 8798 N N . HIS B 1 379 ? 67.305 115.669 62.334 1.00 89.39 379 HIS B N 1
ATOM 8799 C CA . HIS B 1 379 ? 67.203 117.125 62.327 1.00 89.39 379 HIS B CA 1
ATOM 8800 C C . HIS B 1 379 ? 65.776 117.577 62.647 1.00 89.39 379 HIS B C 1
ATOM 8801 O O . HIS B 1 379 ? 64.838 116.986 62.123 1.00 89.39 379 HIS B O 1
ATOM 8808 N N . PRO B 1 380 ? 65.604 118.638 63.455 1.00 88.04 380 PRO B N 1
ATOM 8809 C CA . PRO B 1 380 ? 64.290 119.171 63.773 1.00 88.04 380 PRO B CA 1
ATOM 8810 C C . PRO B 1 380 ? 63.668 119.865 62.552 1.00 88.04 380 PRO B C 1
ATOM 8811 O O . PRO B 1 380 ? 64.253 120.794 61.986 1.00 88.04 380 PRO B O 1
ATOM 8815 N N . ASP B 1 381 ? 62.464 119.447 62.176 1.00 92.55 381 ASP B N 1
ATOM 8816 C CA . ASP B 1 381 ? 61.672 120.041 61.106 1.00 92.55 381 ASP B CA 1
ATOM 8817 C C . ASP B 1 381 ? 60.153 119.989 61.395 1.00 92.55 381 ASP B C 1
ATOM 8818 O O . ASP B 1 381 ? 59.695 119.575 62.463 1.00 92.55 381 ASP B O 1
ATOM 8823 N N . PHE B 1 382 ? 59.343 120.470 60.446 1.00 93.47 382 PHE B N 1
ATOM 8824 C CA . PHE B 1 382 ? 57.881 120.471 60.589 1.00 93.47 382 PHE B CA 1
ATOM 8825 C C . PHE B 1 382 ? 57.263 119.067 60.492 1.00 93.47 382 PHE B C 1
ATOM 8826 O O . PHE B 1 382 ? 56.184 118.830 61.030 1.00 93.47 382 PHE B O 1
ATOM 8834 N N . ASN B 1 383 ? 57.960 118.125 59.854 1.00 96.19 383 ASN B N 1
ATOM 8835 C CA . ASN B 1 383 ? 57.545 116.736 59.694 1.00 96.19 383 ASN B CA 1
ATOM 8836 C C . ASN B 1 383 ? 57.840 115.877 60.942 1.00 96.19 383 ASN B C 1
ATOM 8837 O O . ASN B 1 383 ? 57.530 114.688 60.976 1.00 96.19 383 ASN B O 1
ATOM 8842 N N . ASN B 1 384 ? 58.446 116.452 61.981 1.00 96.84 384 ASN B N 1
ATOM 8843 C CA . ASN B 1 384 ? 58.593 115.818 63.293 1.00 96.84 384 ASN B CA 1
ATOM 8844 C C . ASN B 1 384 ? 57.412 116.087 64.237 1.00 96.84 384 ASN B C 1
ATOM 8845 O O . ASN B 1 384 ? 57.438 115.658 65.392 1.00 96.84 384 ASN B O 1
ATOM 8850 N N . GLN B 1 385 ? 56.419 116.862 63.797 1.00 97.81 385 GLN B N 1
ATOM 8851 C CA . GLN B 1 385 ? 55.357 117.365 64.659 1.00 97.81 385 GLN B CA 1
ATOM 8852 C C . GLN B 1 385 ? 54.151 116.426 64.672 1.00 97.81 385 GLN B C 1
ATOM 8853 O O . GLN B 1 385 ? 53.490 116.207 63.654 1.00 97.81 385 GLN B O 1
ATOM 8859 N N . TRP B 1 386 ? 53.822 115.936 65.866 1.00 98.18 386 TRP B N 1
ATOM 8860 C CA . TRP B 1 386 ? 52.687 115.056 66.117 1.00 98.18 386 TRP B CA 1
ATOM 8861 C C . TRP B 1 386 ? 51.759 115.686 67.145 1.00 98.18 386 TRP B C 1
ATOM 8862 O O . TRP B 1 386 ? 52.193 116.089 68.219 1.00 98.18 386 TRP B O 1
ATOM 8873 N N . GLU B 1 387 ? 50.470 115.764 66.845 1.00 97.16 387 GLU B N 1
ATOM 8874 C CA . GLU B 1 387 ? 49.465 116.181 67.816 1.00 97.16 387 GLU B CA 1
ATOM 8875 C C . GLU B 1 387 ? 48.969 114.977 68.617 1.00 97.16 387 GLU B C 1
ATOM 8876 O O . GLU B 1 387 ? 48.573 113.957 68.043 1.00 97.16 387 GLU B O 1
ATOM 8882 N N . VAL B 1 388 ? 48.970 115.101 69.947 1.00 96.36 388 VAL B N 1
ATOM 8883 C CA . VAL B 1 388 ? 48.457 114.059 70.841 1.00 96.36 388 VAL B CA 1
ATOM 8884 C C . VAL B 1 388 ? 46.952 114.196 70.983 1.00 96.36 388 VAL B C 1
ATOM 8885 O O . VAL B 1 388 ? 46.458 115.143 71.598 1.00 96.36 388 VAL B O 1
ATOM 8889 N N . LEU B 1 389 ? 46.217 113.226 70.470 1.00 95.75 389 LEU B N 1
ATOM 8890 C CA . LEU B 1 389 ? 44.765 113.213 70.499 1.00 95.75 389 LEU B CA 1
ATOM 8891 C C . LEU B 1 389 ? 44.254 112.126 71.439 1.00 95.75 389 LEU B C 1
ATOM 8892 O O . LEU B 1 389 ? 44.883 111.067 71.577 1.00 95.75 389 LEU B O 1
ATOM 8897 N N . PRO B 1 390 ? 43.124 112.361 72.114 1.00 94.37 390 PRO B N 1
ATOM 8898 C CA . PRO B 1 390 ? 42.530 111.333 72.934 1.00 94.37 390 PRO B CA 1
ATOM 8899 C C . PRO B 1 390 ? 41.784 110.309 72.052 1.00 94.37 390 PRO B C 1
ATOM 8900 O O . PRO B 1 390 ? 41.475 110.591 70.891 1.00 94.37 390 PRO B O 1
ATOM 8904 N N . PRO B 1 391 ? 41.475 109.109 72.573 1.00 90.54 391 PRO B N 1
ATOM 8905 C CA . PRO B 1 391 ? 40.668 108.126 71.862 1.00 90.54 391 PRO B CA 1
ATOM 8906 C C . PRO B 1 391 ? 39.291 108.701 71.509 1.00 90.54 391 PRO B C 1
ATOM 8907 O O . PRO B 1 391 ? 38.746 109.547 72.225 1.00 90.54 391 PRO B O 1
ATOM 8911 N N . HIS B 1 392 ? 38.709 108.215 70.414 1.00 82.91 392 HIS B N 1
ATOM 8912 C CA . HIS B 1 392 ? 37.388 108.631 69.965 1.00 82.91 392 HIS B CA 1
ATOM 8913 C C . HIS B 1 392 ? 36.331 108.394 71.058 1.00 82.91 392 HIS B C 1
ATOM 8914 O O . HIS B 1 392 ? 36.306 107.337 71.690 1.00 82.91 392 HIS B O 1
ATOM 8921 N N . GLY B 1 393 ? 35.470 109.386 71.300 1.00 80.22 393 GLY B N 1
ATOM 8922 C CA . GLY B 1 393 ? 34.404 109.318 72.309 1.00 80.22 393 GLY B CA 1
ATOM 8923 C C . GLY B 1 393 ? 34.839 109.552 73.761 1.00 80.22 393 GLY B C 1
ATOM 8924 O O . GLY B 1 393 ? 34.033 109.368 74.668 1.00 80.22 393 GLY B O 1
ATOM 8925 N N . SER B 1 394 ? 36.089 109.945 74.013 1.00 80.95 394 SER B N 1
ATOM 8926 C CA . SER B 1 394 ? 36.531 110.339 75.355 1.00 80.95 394 SER B CA 1
ATOM 8927 C C . SER B 1 394 ? 36.091 111.767 75.713 1.00 80.95 394 SER B C 1
ATOM 8928 O O . SER B 1 394 ? 36.164 112.681 74.894 1.00 80.95 394 SER B O 1
ATOM 8931 N N . ASP B 1 395 ? 35.693 111.987 76.970 1.00 79.48 395 ASP B N 1
ATOM 8932 C CA . ASP B 1 395 ? 35.301 113.307 77.498 1.00 79.48 395 ASP B CA 1
ATOM 8933 C C . ASP B 1 395 ? 36.505 114.230 77.799 1.00 79.48 395 ASP B C 1
ATOM 8934 O O . ASP B 1 395 ? 36.389 115.240 78.496 1.00 79.48 395 ASP B O 1
ATOM 8939 N N . VAL B 1 396 ? 37.696 113.866 77.323 1.00 80.98 396 VAL B N 1
ATOM 8940 C CA . VAL B 1 396 ? 38.956 114.522 77.673 1.00 80.98 396 VAL B CA 1
ATOM 8941 C C . VAL B 1 396 ? 39.175 115.748 76.785 1.00 80.98 396 VAL B C 1
ATOM 8942 O O . VAL B 1 396 ? 39.315 115.648 75.570 1.00 80.98 396 VAL B O 1
ATOM 8946 N N . GLY B 1 397 ? 39.202 116.926 77.411 1.00 77.18 397 GLY B N 1
ATOM 8947 C CA . GLY B 1 397 ? 39.315 118.213 76.728 1.00 77.18 397 GLY B CA 1
ATOM 8948 C C . GLY B 1 397 ? 40.730 118.802 76.682 1.00 77.18 397 GLY B C 1
ATOM 8949 O O . GLY B 1 397 ? 41.666 118.332 77.335 1.00 77.18 397 GLY B O 1
ATOM 8950 N N . LYS B 1 398 ? 40.866 119.907 75.938 1.00 77.73 398 LYS B N 1
ATOM 8951 C CA . LYS B 1 398 ? 42.101 120.699 75.832 1.00 77.73 398 LYS B CA 1
ATOM 8952 C C . LYS B 1 398 ? 42.589 121.172 77.203 1.00 77.73 398 LYS B C 1
ATOM 8953 O O . LYS B 1 398 ? 41.837 121.782 77.960 1.00 77.73 398 LYS B O 1
ATOM 8959 N N . GLY B 1 399 ? 43.869 120.925 77.494 1.00 80.01 399 GLY B N 1
ATOM 8960 C CA . GLY B 1 399 ? 44.526 121.320 78.747 1.00 80.01 399 GLY B CA 1
ATOM 8961 C C . GLY B 1 399 ? 44.569 120.238 79.833 1.00 80.01 399 GLY B C 1
ATOM 8962 O O . GLY B 1 399 ? 45.228 120.442 80.849 1.00 80.01 399 GLY B O 1
ATOM 8963 N N . GLN B 1 400 ? 43.918 119.089 79.627 1.00 89.91 400 GLN B N 1
ATOM 8964 C CA . GLN B 1 400 ? 44.072 117.935 80.507 1.00 89.91 400 GLN B CA 1
ATOM 8965 C C . GLN B 1 400 ? 45.390 117.209 80.215 1.00 89.91 400 GLN B C 1
ATOM 8966 O O . GLN B 1 400 ? 45.734 116.979 79.057 1.00 89.91 400 GLN B O 1
ATOM 8972 N N . ALA B 1 401 ? 46.105 116.836 81.276 1.00 91.78 401 ALA B N 1
ATOM 8973 C CA . ALA B 1 401 ? 47.368 116.116 81.182 1.00 91.78 401 ALA B CA 1
ATOM 8974 C C . ALA B 1 401 ? 47.181 114.697 80.634 1.00 91.78 401 ALA B C 1
ATOM 8975 O O . ALA B 1 401 ? 46.264 113.986 81.049 1.00 91.78 401 ALA B O 1
ATOM 8977 N N . VAL B 1 402 ? 48.089 114.281 79.755 1.00 93.13 402 VAL B N 1
ATOM 8978 C CA . VAL B 1 402 ? 48.191 112.895 79.286 1.00 93.13 402 VAL B CA 1
ATOM 8979 C C . VAL B 1 402 ? 48.826 112.059 80.394 1.00 93.13 402 VAL B C 1
ATOM 8980 O O . VAL B 1 402 ? 49.862 112.445 80.942 1.00 93.13 402 VAL B O 1
ATOM 8984 N N . LEU B 1 403 ? 48.220 110.925 80.741 1.00 93.44 403 LEU B N 1
ATOM 8985 C CA . LEU B 1 403 ? 48.799 109.991 81.709 1.00 93.44 403 LEU B CA 1
ATOM 8986 C C . LEU B 1 403 ? 49.476 108.823 80.992 1.00 93.44 403 LEU B C 1
ATOM 8987 O O . LEU B 1 403 ? 49.035 108.371 79.937 1.00 93.44 403 LEU B O 1
ATOM 8992 N N . LEU B 1 404 ? 50.546 108.311 81.594 1.00 91.58 404 LEU B N 1
ATOM 8993 C CA . LEU B 1 404 ? 51.252 107.134 81.098 1.00 91.58 404 LEU B CA 1
ATOM 8994 C C . LEU B 1 404 ? 50.325 105.914 81.066 1.00 91.58 404 LEU B C 1
ATOM 8995 O O . LEU B 1 404 ? 49.528 105.701 81.982 1.00 91.58 404 LEU B O 1
ATOM 9000 N N . ASN B 1 405 ? 50.492 105.101 80.023 1.00 93.29 405 ASN B N 1
ATOM 9001 C CA . ASN B 1 405 ? 49.707 103.903 79.714 1.00 93.29 405 ASN B CA 1
ATOM 9002 C C . ASN B 1 405 ? 48.229 104.150 79.340 1.00 93.29 405 ASN B C 1
ATOM 9003 O O . ASN B 1 405 ? 47.461 103.198 79.225 1.00 93.29 405 ASN B O 1
ATOM 9008 N N . GLN B 1 406 ? 47.811 105.405 79.134 1.00 92.95 406 GLN B N 1
ATOM 9009 C CA . GLN B 1 406 ? 46.506 105.698 78.537 1.00 92.95 406 GLN B CA 1
ATOM 9010 C C . GLN B 1 406 ? 46.563 105.592 77.019 1.00 92.95 406 GLN B C 1
ATOM 9011 O O . GLN B 1 406 ? 47.565 105.950 76.399 1.00 92.95 406 GLN B O 1
ATOM 9017 N N . HIS B 1 407 ? 45.463 105.127 76.428 1.00 95.31 407 HIS B N 1
ATOM 9018 C CA . HIS B 1 407 ? 45.325 105.091 74.981 1.00 95.31 407 HIS B CA 1
ATOM 9019 C C . HIS B 1 407 ? 45.280 106.522 74.440 1.00 95.31 407 HIS B C 1
ATOM 9020 O O . HIS B 1 407 ? 44.611 107.397 74.997 1.00 95.31 407 HIS B O 1
ATOM 9027 N N . ILE B 1 408 ? 45.985 106.738 73.345 1.00 95.71 408 ILE B N 1
ATOM 9028 C CA . ILE B 1 408 ? 46.107 107.989 72.616 1.00 95.71 408 ILE B CA 1
ATOM 9029 C C . ILE B 1 408 ? 46.109 107.689 71.115 1.00 95.71 408 ILE B C 1
ATOM 9030 O O . ILE B 1 408 ? 46.274 106.547 70.691 1.00 95.71 408 ILE B O 1
ATOM 9035 N N . ARG B 1 409 ? 45.977 108.740 70.313 1.00 96.30 409 ARG B N 1
ATOM 9036 C CA . ARG B 1 409 ? 46.242 108.724 68.877 1.00 96.30 409 ARG B CA 1
ATOM 9037 C C . ARG B 1 409 ? 47.243 109.828 68.573 1.00 96.30 409 ARG B C 1
ATOM 9038 O O . ARG B 1 409 ? 47.238 110.865 69.237 1.00 96.30 409 ARG B O 1
ATOM 9046 N N . LEU B 1 410 ? 48.097 109.606 67.589 1.00 97.67 410 LEU B N 1
ATOM 9047 C CA . LEU B 1 410 ? 49.058 110.606 67.132 1.00 97.67 410 LEU B CA 1
ATOM 9048 C C . LEU B 1 410 ? 48.673 111.030 65.724 1.00 97.67 410 LEU B C 1
ATOM 9049 O O . LEU B 1 410 ? 48.603 110.191 64.829 1.00 97.67 410 LEU B O 1
ATOM 9054 N N . ARG B 1 411 ? 48.412 112.322 65.527 1.00 97.42 411 ARG B N 1
ATOM 9055 C CA . ARG B 1 411 ? 48.146 112.890 64.203 1.00 97.42 411 ARG B CA 1
ATOM 9056 C C . ARG B 1 411 ? 49.376 113.621 63.711 1.00 97.42 411 ARG B C 1
ATOM 9057 O O . ARG B 1 411 ? 49.851 114.538 64.376 1.00 97.42 411 ARG B O 1
ATOM 9065 N N . HIS B 1 412 ? 49.881 113.235 62.552 1.00 98.07 412 HIS B N 1
ATOM 9066 C CA . HIS B 1 412 ? 50.978 113.937 61.914 1.00 98.07 412 HIS B CA 1
ATOM 9067 C C . HIS B 1 412 ? 50.486 115.289 61.391 1.00 98.07 412 HIS B C 1
ATOM 9068 O O . HIS B 1 412 ? 49.588 115.345 60.548 1.00 98.07 412 HIS B O 1
ATOM 9075 N N . VAL B 1 413 ? 51.065 116.386 61.879 1.00 96.43 413 VAL B N 1
ATOM 9076 C CA . VAL B 1 413 ? 50.546 117.736 61.611 1.00 96.43 413 VAL B CA 1
ATOM 9077 C C . VAL B 1 413 ? 50.702 118.124 60.140 1.00 96.43 413 VAL B C 1
ATOM 9078 O O . VAL B 1 413 ? 49.827 118.786 59.586 1.00 96.43 413 VAL B O 1
ATOM 9082 N N . ALA B 1 414 ? 51.792 117.707 59.484 1.00 95.22 414 ALA B N 1
ATOM 9083 C CA . ALA B 1 414 ? 52.081 118.142 58.120 1.00 95.22 414 ALA B CA 1
ATOM 9084 C C . ALA B 1 414 ? 51.239 117.435 57.048 1.00 95.22 414 ALA B C 1
ATOM 9085 O O . ALA B 1 414 ? 50.928 118.044 56.024 1.00 95.22 414 ALA B O 1
A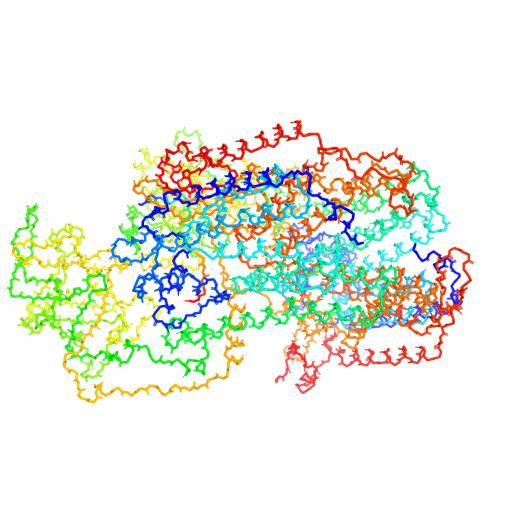TOM 9087 N N . THR B 1 415 ? 50.874 116.169 57.266 1.00 95.73 415 THR B N 1
ATOM 9088 C CA . THR B 1 415 ? 50.094 115.375 56.299 1.00 95.73 415 THR B CA 1
ATOM 9089 C C . THR B 1 415 ? 48.649 115.140 56.723 1.00 95.73 415 THR B C 1
ATOM 9090 O O . THR B 1 415 ? 47.883 114.616 55.925 1.00 95.73 415 THR B O 1
ATOM 9094 N N . ASP B 1 416 ? 48.275 115.548 57.939 1.00 96.53 416 ASP B N 1
ATOM 9095 C CA . ASP B 1 416 ? 46.935 115.374 58.509 1.00 96.53 416 ASP B CA 1
ATOM 9096 C C . ASP B 1 416 ? 46.458 113.910 58.492 1.00 96.53 416 ASP B C 1
ATOM 9097 O O . ASP B 1 416 ? 45.345 113.582 58.085 1.00 96.53 416 ASP B O 1
ATOM 9102 N N . THR B 1 417 ? 47.347 113.010 58.911 1.00 97.25 417 THR B N 1
ATOM 9103 C CA . THR B 1 417 ? 47.126 111.557 58.952 1.00 97.25 417 THR B CA 1
ATOM 9104 C C . THR B 1 417 ? 47.375 111.009 60.357 1.00 97.25 417 THR B C 1
ATOM 9105 O O . THR B 1 417 ? 48.186 111.555 61.108 1.00 97.25 417 THR B O 1
ATOM 9109 N N . TYR B 1 418 ? 46.690 109.933 60.739 1.00 97.57 418 TYR B N 1
ATOM 9110 C CA . TYR B 1 418 ? 46.931 109.247 62.009 1.00 97.57 418 TYR B CA 1
ATOM 9111 C C . TYR B 1 418 ? 48.072 108.248 61.875 1.00 97.57 418 TYR B C 1
ATOM 9112 O O . TYR B 1 418 ? 48.127 107.521 60.887 1.00 97.57 418 TYR B O 1
ATOM 9121 N N . LEU B 1 419 ? 48.961 108.185 62.869 1.00 97.92 419 LEU B N 1
ATOM 9122 C CA . LEU B 1 419 ? 49.931 107.106 63.005 1.00 97.92 419 LEU B CA 1
ATOM 9123 C C . LEU B 1 419 ? 49.198 105.762 63.082 1.00 97.92 419 LEU B C 1
ATOM 9124 O O . LEU B 1 419 ? 48.175 105.662 63.764 1.00 97.92 419 LEU B O 1
ATOM 9129 N N . LEU B 1 420 ? 49.734 104.751 62.402 1.00 96.87 420 LEU B N 1
ATOM 9130 C CA . LEU B 1 420 ? 49.154 103.414 62.325 1.00 96.87 420 LEU B CA 1
ATOM 9131 C C . LEU B 1 420 ? 50.249 102.346 62.333 1.00 96.87 420 LEU B C 1
ATOM 9132 O O . LEU B 1 420 ? 51.304 102.524 61.715 1.00 96.87 420 LEU B O 1
ATOM 9137 N N . ALA B 1 421 ? 49.983 101.234 63.010 1.00 96.28 421 ALA B N 1
ATOM 9138 C CA . ALA B 1 421 ? 50.763 100.007 62.902 1.00 96.28 421 ALA B CA 1
ATOM 9139 C C . ALA B 1 421 ? 49.833 98.834 62.585 1.00 96.28 421 ALA B C 1
ATOM 9140 O O . ALA B 1 421 ? 48.703 98.785 63.054 1.00 96.28 421 ALA B O 1
ATOM 9142 N N . HIS B 1 422 ? 50.317 97.891 61.779 1.00 94.80 422 HIS B N 1
ATOM 9143 C CA . HIS B 1 422 ? 49.523 96.782 61.243 1.00 94.80 422 HIS B CA 1
ATOM 9144 C C . HIS B 1 422 ? 50.373 95.530 61.031 1.00 94.80 422 HIS B C 1
ATOM 9145 O O . HIS B 1 422 ? 51.601 95.592 61.062 1.00 94.80 422 HIS B O 1
ATOM 9152 N N . ASP B 1 423 ? 49.725 94.398 60.754 1.00 92.96 423 ASP B N 1
ATOM 9153 C CA . ASP B 1 423 ? 50.390 93.120 60.454 1.00 92.96 423 ASP B CA 1
ATOM 9154 C C . ASP B 1 423 ? 50.996 93.089 59.031 1.00 92.96 423 ASP B C 1
ATOM 9155 O O . ASP B 1 423 ? 50.681 92.249 58.187 1.00 92.96 423 ASP B O 1
ATOM 9160 N N . VAL B 1 424 ? 51.874 94.049 58.747 1.00 94.30 424 VAL B N 1
ATOM 9161 C CA . VAL B 1 424 ? 52.729 94.116 57.556 1.00 94.30 424 VAL B CA 1
ATOM 9162 C C . VAL B 1 424 ? 54.164 94.189 58.047 1.00 94.30 424 VAL B C 1
ATOM 9163 O O . VAL B 1 424 ? 54.471 94.962 58.944 1.00 94.30 424 VAL B O 1
ATOM 9167 N N . ALA B 1 425 ? 55.059 93.383 57.484 1.00 93.42 425 ALA B N 1
ATOM 9168 C CA . ALA B 1 425 ? 56.438 93.335 57.950 1.00 93.42 425 ALA B CA 1
ATOM 9169 C C . ALA B 1 425 ? 57.236 94.591 57.545 1.00 93.42 425 ALA B C 1
ATOM 9170 O O . ALA B 1 425 ? 57.090 95.072 56.429 1.00 93.42 425 ALA B O 1
ATOM 9172 N N . SER B 1 426 ? 58.133 95.059 58.412 1.00 94.37 426 SER B N 1
ATOM 9173 C CA . SER B 1 426 ? 58.994 96.229 58.166 1.00 94.37 426 SER B CA 1
ATOM 9174 C C . SER B 1 426 ? 60.072 95.984 57.094 1.00 94.37 426 SER B C 1
ATOM 9175 O O . SER B 1 426 ? 60.461 94.826 56.894 1.00 94.37 426 SER B O 1
ATOM 9178 N N . PRO B 1 427 ? 60.592 97.023 56.414 1.00 91.21 427 PRO B N 1
ATOM 9179 C CA . PRO B 1 427 ? 61.611 96.898 55.367 1.00 91.21 427 PRO B CA 1
ATOM 9180 C C . PRO B 1 427 ? 62.793 95.981 55.707 1.00 91.21 427 PRO B C 1
ATOM 9181 O O . PRO B 1 427 ? 63.057 95.044 54.949 1.00 91.21 427 PRO B O 1
ATOM 9185 N N . PHE B 1 428 ? 63.470 96.183 56.840 1.00 92.25 428 PHE B N 1
ATOM 9186 C CA . PHE B 1 428 ? 64.682 95.430 57.188 1.00 92.25 428 PHE B CA 1
ATOM 9187 C C . PHE B 1 428 ? 64.425 94.227 58.100 1.00 92.25 428 PHE B C 1
ATOM 9188 O O . PHE B 1 428 ? 65.139 93.228 58.003 1.00 92.25 428 PHE B O 1
ATOM 9196 N N . TYR B 1 429 ? 63.381 94.266 58.937 1.00 91.74 429 TYR B N 1
ATOM 9197 C CA . TYR B 1 429 ? 63.109 93.217 59.926 1.00 91.74 429 TYR B CA 1
ATOM 9198 C C . TYR B 1 429 ? 61.793 92.484 59.620 1.00 91.74 429 TYR B C 1
ATOM 9199 O O . TYR B 1 429 ? 60.716 92.969 59.979 1.00 91.74 429 TYR B O 1
ATOM 9208 N N . PRO B 1 430 ? 61.839 91.263 59.043 1.00 90.32 430 PRO B N 1
ATOM 9209 C CA . PRO B 1 430 ? 60.643 90.490 58.694 1.00 90.32 430 PRO B CA 1
ATOM 9210 C C . PRO B 1 430 ? 59.704 90.158 59.853 1.00 90.32 430 PRO B C 1
ATOM 9211 O O . PRO B 1 430 ? 58.535 89.861 59.634 1.00 90.32 430 PRO B O 1
ATOM 9215 N N . THR B 1 431 ? 60.217 90.160 61.082 1.00 91.42 431 THR B N 1
ATOM 9216 C CA . THR B 1 431 ? 59.438 89.876 62.290 1.00 91.42 431 THR B CA 1
ATOM 9217 C C . THR B 1 431 ? 58.789 91.110 62.903 1.00 91.42 431 THR B C 1
ATOM 9218 O O . THR B 1 431 ? 57.889 90.942 63.731 1.00 91.42 431 THR B O 1
ATOM 9222 N N . ASN B 1 432 ? 59.245 92.307 62.535 1.00 95.52 432 ASN B N 1
ATOM 9223 C CA . ASN B 1 432 ? 58.762 93.576 63.070 1.00 95.52 432 ASN B CA 1
ATOM 9224 C C . ASN B 1 432 ? 57.742 94.175 62.112 1.00 95.52 432 ASN B C 1
ATOM 9225 O O . ASN B 1 432 ? 57.748 93.867 60.922 1.00 95.52 432 ASN B O 1
ATOM 9230 N N . GLU B 1 433 ? 56.882 95.036 62.632 1.00 96.39 433 GLU B N 1
ATOM 9231 C CA . GLU B 1 433 ? 55.790 95.628 61.860 1.00 96.39 433 GLU B CA 1
ATOM 9232 C C . GLU B 1 433 ? 56.220 96.924 61.168 1.00 96.39 433 GLU B C 1
ATOM 9233 O O . GLU B 1 433 ? 57.013 97.703 61.694 1.00 96.39 433 GLU B O 1
ATOM 9239 N N . GLU B 1 434 ? 55.712 97.158 59.964 1.00 96.44 434 GLU B N 1
ATOM 9240 C CA . GLU B 1 434 ? 55.802 98.436 59.274 1.00 96.44 434 GLU B CA 1
ATOM 9241 C C . GLU B 1 434 ? 54.947 99.464 60.023 1.00 96.44 434 GLU B C 1
ATOM 9242 O O . GLU B 1 434 ? 53.795 99.200 60.373 1.00 96.44 434 GLU B O 1
ATOM 9248 N N . ILE B 1 435 ? 55.507 100.651 60.237 1.00 97.51 435 ILE B N 1
ATOM 9249 C CA . ILE B 1 435 ? 54.791 101.782 60.818 1.00 97.51 435 ILE B CA 1
ATOM 9250 C C . ILE B 1 435 ? 54.451 102.750 59.694 1.00 97.51 435 ILE B C 1
ATOM 9251 O O . ILE B 1 435 ? 55.319 103.164 58.929 1.00 97.51 435 ILE B O 1
ATOM 9256 N N . THR B 1 436 ? 53.183 103.120 59.580 1.00 97.05 436 THR B N 1
ATOM 9257 C CA . THR B 1 436 ? 52.694 103.993 58.512 1.00 97.05 436 THR B CA 1
ATOM 9258 C C . THR B 1 436 ? 51.725 105.040 59.073 1.00 97.05 436 THR B C 1
ATOM 9259 O O . THR B 1 436 ? 51.640 105.254 60.281 1.00 97.05 436 THR B O 1
ATOM 9263 N N . THR B 1 437 ? 51.015 105.740 58.193 1.00 97.07 437 THR B N 1
ATOM 9264 C CA . THR B 1 437 ? 49.925 106.629 58.577 1.00 97.07 437 THR B CA 1
ATOM 9265 C C . THR B 1 437 ? 48.707 106.419 57.689 1.00 97.07 437 THR B C 1
ATOM 9266 O O . THR B 1 437 ? 48.855 106.103 56.507 1.00 97.07 437 THR B O 1
ATOM 9270 N N . VAL B 1 438 ? 47.529 106.699 58.229 1.00 96.05 438 VAL B N 1
ATOM 9271 C CA . VAL B 1 438 ? 46.231 106.546 57.567 1.00 96.05 438 VAL B CA 1
ATOM 9272 C C . VAL B 1 438 ? 45.462 107.867 57.531 1.00 96.05 438 VAL B C 1
ATOM 9273 O O . VAL B 1 438 ? 45.684 108.747 58.362 1.00 96.05 438 VAL B O 1
ATOM 9277 N N . THR B 1 439 ? 44.565 108.033 56.558 1.00 95.70 439 THR B N 1
ATOM 9278 C CA . THR B 1 439 ? 43.709 109.228 56.485 1.00 95.70 439 THR B CA 1
ATOM 9279 C C . THR B 1 439 ? 42.769 109.324 57.694 1.00 95.70 439 THR B C 1
ATOM 9280 O O . THR B 1 439 ? 42.470 108.322 58.346 1.00 95.70 439 THR B O 1
ATOM 9284 N N . LEU B 1 440 ? 42.284 110.533 58.005 1.00 93.19 440 LEU B N 1
ATOM 9285 C CA . LEU B 1 440 ? 41.379 110.728 59.143 1.00 93.19 440 LEU B CA 1
ATOM 9286 C C . LEU B 1 440 ? 40.085 109.910 59.004 1.00 93.19 440 LEU B C 1
ATOM 9287 O O . LEU B 1 440 ? 39.628 109.328 59.980 1.00 93.19 440 LEU B O 1
ATOM 9292 N N . GLU B 1 441 ? 39.534 109.826 57.790 1.00 92.24 441 GLU B N 1
ATOM 9293 C CA . GLU B 1 441 ? 38.287 109.110 57.503 1.00 92.24 441 GLU B CA 1
ATOM 9294 C C . GLU B 1 441 ? 38.420 107.598 57.734 1.00 92.24 441 GLU B C 1
ATOM 9295 O O . GLU B 1 441 ? 37.571 106.990 58.383 1.00 92.24 441 GLU B O 1
ATOM 9301 N N . GLU B 1 442 ? 39.503 106.993 57.245 1.00 92.38 442 GLU B N 1
ATOM 9302 C CA . GLU B 1 442 ? 39.781 105.563 57.416 1.00 92.38 442 GLU B CA 1
ATOM 9303 C C . GLU B 1 442 ? 40.154 105.227 58.866 1.00 92.38 442 GLU B C 1
ATOM 9304 O O . GLU B 1 442 ? 39.684 104.228 59.413 1.00 92.38 442 GLU B O 1
ATOM 9310 N N . GLY B 1 443 ? 40.949 106.089 59.507 1.00 90.63 443 GLY B N 1
ATOM 9311 C CA . GLY B 1 443 ? 41.346 105.934 60.903 1.00 90.63 443 GLY B CA 1
ATOM 9312 C C . GLY B 1 443 ? 40.198 106.144 61.892 1.00 90.63 443 GLY B C 1
ATOM 9313 O O . GLY B 1 443 ? 40.243 105.598 62.987 1.00 90.63 443 GLY B O 1
ATOM 9314 N N . ASP B 1 444 ? 39.169 106.919 61.543 1.00 90.60 444 ASP B N 1
ATOM 9315 C CA . ASP B 1 444 ? 37.934 107.045 62.336 1.00 90.60 444 ASP B CA 1
ATOM 9316 C C . ASP B 1 444 ? 36.894 105.958 61.984 1.00 90.60 444 ASP B C 1
ATOM 9317 O O . ASP B 1 444 ? 35.852 105.854 62.638 1.00 90.60 444 ASP B O 1
ATOM 9322 N N . GLY B 1 445 ? 37.179 105.150 60.958 1.00 92.39 445 GLY B N 1
ATOM 9323 C CA . GLY B 1 445 ? 36.367 104.035 60.491 1.00 92.39 445 GLY B CA 1
ATOM 9324 C C . GLY B 1 445 ? 36.880 102.678 60.981 1.00 92.39 445 GLY B C 1
ATOM 9325 O O . GLY B 1 445 ? 37.040 102.443 62.177 1.00 92.39 445 GLY B O 1
ATOM 9326 N N . GLU B 1 446 ? 37.094 101.754 60.041 1.00 90.37 446 GLU B N 1
ATOM 9327 C CA . GLU B 1 446 ? 37.451 100.358 60.336 1.00 90.37 446 GLU B CA 1
ATOM 9328 C C . GLU B 1 446 ? 38.846 100.211 60.963 1.00 90.37 446 GLU B C 1
ATOM 9329 O O . GLU B 1 446 ? 39.036 99.342 61.811 1.00 90.37 446 GLU B O 1
ATOM 9335 N N . LEU B 1 447 ? 39.787 101.091 60.608 1.00 93.19 447 LEU B N 1
ATOM 9336 C CA . LEU B 1 447 ? 41.180 101.032 61.068 1.00 93.19 447 LEU B CA 1
ATOM 9337 C C . LEU B 1 447 ? 41.394 101.724 62.421 1.00 93.19 447 LEU B C 1
ATOM 9338 O O . LEU B 1 447 ? 42.526 101.886 62.869 1.00 93.19 447 LEU B O 1
ATOM 9343 N N . TYR B 1 448 ? 40.320 102.130 63.102 1.00 94.67 448 TYR B N 1
ATOM 9344 C CA . TYR B 1 448 ? 40.411 102.798 64.396 1.00 94.67 448 TYR B CA 1
ATOM 9345 C C . TYR B 1 448 ? 41.278 102.059 65.433 1.00 94.67 448 TYR B C 1
ATOM 9346 O O . TYR B 1 448 ? 42.134 102.723 66.031 1.00 94.67 448 TYR B O 1
ATOM 9355 N N . PRO B 1 449 ? 41.144 100.727 65.639 1.00 94.70 449 PRO B N 1
ATOM 9356 C CA . PRO B 1 449 ? 41.977 99.994 66.595 1.00 94.70 449 PRO B CA 1
ATOM 9357 C C . PRO B 1 449 ? 43.482 100.089 66.301 1.00 94.70 449 PRO B C 1
ATOM 9358 O O . PRO B 1 449 ? 44.266 100.233 67.236 1.00 94.70 449 PRO B O 1
ATOM 9362 N N . GLU B 1 450 ? 43.862 100.112 65.022 1.00 95.86 450 GLU B N 1
ATOM 9363 C CA . GLU B 1 450 ? 45.254 100.176 64.536 1.00 95.86 450 GLU B CA 1
ATOM 9364 C C . GLU B 1 450 ? 45.889 101.574 64.683 1.00 95.86 450 GLU B C 1
ATOM 9365 O O . GLU B 1 450 ? 47.080 101.776 64.453 1.00 95.86 450 GLU B O 1
ATOM 9371 N N . THR B 1 451 ? 45.092 102.579 65.070 1.00 96.64 451 THR B N 1
ATOM 9372 C CA . THR B 1 451 ? 45.585 103.938 65.363 1.00 96.64 451 THR B CA 1
ATOM 9373 C C . THR B 1 451 ? 45.804 104.193 66.856 1.00 96.64 451 THR B C 1
ATOM 9374 O O . THR B 1 451 ? 46.187 105.300 67.248 1.00 96.64 451 THR B O 1
ATOM 9378 N N . LEU B 1 452 ? 45.528 103.200 67.712 1.00 97.41 452 LEU B N 1
ATOM 9379 C CA . LEU B 1 452 ? 45.630 103.342 69.160 1.00 97.41 452 LEU B CA 1
ATOM 9380 C C . LEU B 1 452 ? 47.042 103.027 69.646 1.00 97.41 452 LEU B C 1
ATOM 9381 O O . LEU B 1 452 ? 47.528 101.898 69.560 1.00 97.41 452 LEU B O 1
ATOM 9386 N N . PHE B 1 453 ? 47.663 104.026 70.259 1.00 97.80 453 PHE B N 1
ATOM 9387 C CA . PHE B 1 453 ? 48.962 103.914 70.905 1.00 97.80 453 PHE B CA 1
ATOM 9388 C C . PHE B 1 453 ? 48.857 104.229 72.393 1.00 97.80 453 PHE B C 1
ATOM 9389 O O . PHE B 1 453 ? 47.872 104.789 72.864 1.00 97.80 453 PHE B O 1
ATOM 9397 N N . ALA B 1 454 ? 49.897 103.905 73.150 1.00 96.82 454 ALA B N 1
ATOM 9398 C CA . ALA B 1 454 ? 50.056 104.333 74.522 1.00 96.82 454 ALA B CA 1
ATOM 9399 C C . ALA B 1 454 ? 51.506 104.748 74.774 1.00 96.82 454 ALA B C 1
ATOM 9400 O O . ALA B 1 454 ? 52.449 104.100 74.311 1.00 96.82 454 ALA B O 1
ATOM 9402 N N . PHE B 1 455 ? 51.689 105.797 75.569 1.00 96.46 455 PHE B N 1
ATOM 9403 C CA . PHE B 1 455 ? 52.988 106.101 76.163 1.00 96.46 455 PHE B CA 1
ATOM 9404 C C . PHE B 1 455 ? 53.219 105.143 77.331 1.00 96.46 455 PHE B C 1
ATOM 9405 O O . PHE B 1 455 ? 52.871 105.438 78.479 1.00 96.46 455 PHE B O 1
ATOM 9413 N N . GLN B 1 456 ? 53.725 103.950 77.031 1.00 94.26 456 GLN B N 1
ATOM 9414 C CA . GLN B 1 456 ? 53.919 102.899 78.017 1.00 94.26 456 GLN B CA 1
ATOM 9415 C C . GLN B 1 456 ? 55.131 103.237 78.897 1.00 94.26 456 GLN B C 1
ATOM 9416 O O . GLN B 1 456 ? 56.229 103.456 78.379 1.00 94.26 456 GLN B O 1
ATOM 9422 N N . PRO B 1 457 ? 54.985 103.276 80.231 1.00 89.63 457 PRO B N 1
ATOM 9423 C CA . PRO B 1 457 ? 56.096 103.588 81.115 1.00 89.63 457 PRO B CA 1
ATOM 9424 C C . PRO B 1 457 ? 57.160 102.487 81.096 1.00 89.63 457 PRO B C 1
ATOM 9425 O O . PRO B 1 457 ? 56.862 101.302 80.933 1.00 89.63 457 PRO B O 1
ATOM 9429 N N . LEU B 1 458 ? 58.418 102.863 81.344 1.00 83.79 458 LEU B N 1
ATOM 9430 C CA . LEU B 1 458 ? 59.505 101.882 81.451 1.00 83.79 458 LEU B CA 1
ATOM 9431 C C . LEU B 1 458 ? 59.329 100.962 82.666 1.00 83.79 458 LEU B C 1
ATOM 9432 O O . LEU B 1 458 ? 59.675 99.781 82.610 1.00 83.79 458 LEU B O 1
ATOM 9437 N N . LYS B 1 459 ? 58.757 101.503 83.751 1.00 78.25 459 LYS B N 1
ATOM 9438 C CA . LYS B 1 459 ? 58.446 100.795 84.994 1.00 78.25 459 LYS B CA 1
ATOM 9439 C C . LYS B 1 459 ? 56.942 100.759 85.218 1.00 78.25 459 LYS B C 1
ATOM 9440 O O . LYS B 1 459 ? 56.277 101.789 85.162 1.00 78.25 459 LYS B O 1
ATOM 9446 N N . LYS B 1 460 ? 56.415 99.597 85.609 1.00 78.68 460 LYS B N 1
ATOM 9447 C CA . LYS B 1 460 ? 54.993 99.439 85.970 1.00 78.68 460 LYS B CA 1
ATOM 9448 C C . LYS B 1 460 ? 54.546 100.345 87.123 1.00 78.68 460 LYS B C 1
ATOM 9449 O O . LYS B 1 460 ? 53.381 100.696 87.203 1.00 78.68 460 LYS B O 1
ATOM 9455 N N . SER B 1 461 ? 55.467 100.735 88.014 1.00 75.41 461 SER B N 1
ATOM 9456 C CA . SER B 1 461 ? 55.180 101.684 89.101 1.00 75.41 461 SER B CA 1
ATOM 9457 C C . SER B 1 461 ? 54.769 103.064 88.607 1.00 75.41 461 SER B C 1
ATOM 9458 O O . SER B 1 461 ? 54.193 103.824 89.382 1.00 75.41 461 SER B O 1
ATOM 9461 N N . ASP B 1 462 ? 55.096 103.391 87.355 1.00 77.44 462 ASP B N 1
ATOM 9462 C CA . ASP B 1 462 ? 54.914 104.728 86.821 1.00 77.44 462 ASP B CA 1
ATOM 9463 C C . ASP B 1 462 ? 53.615 104.870 86.009 1.00 77.44 462 ASP B C 1
ATOM 9464 O O . ASP B 1 462 ? 53.298 105.961 85.537 1.00 77.44 462 ASP B O 1
ATOM 9469 N N . GLU B 1 463 ? 52.843 103.787 85.868 1.00 83.19 463 GLU B N 1
ATOM 9470 C CA . GLU B 1 463 ? 51.528 103.797 85.222 1.00 83.19 463 GLU B CA 1
ATOM 9471 C C . GLU B 1 463 ? 50.590 104.813 85.890 1.00 83.19 463 GLU B C 1
ATOM 9472 O O . GLU B 1 463 ? 50.487 104.892 87.115 1.00 83.19 463 GLU B O 1
ATOM 9478 N N . GLY B 1 464 ? 49.897 105.617 85.077 1.00 86.01 464 GLY B N 1
ATOM 9479 C CA . GLY B 1 464 ? 48.996 106.663 85.562 1.00 86.01 464 GLY B CA 1
ATOM 9480 C C . GLY B 1 464 ? 49.675 107.967 86.001 1.00 86.01 464 GLY B C 1
ATOM 9481 O O . GLY B 1 464 ? 48.971 108.926 86.313 1.00 86.01 464 GLY B O 1
ATOM 9482 N N . HIS B 1 465 ? 51.010 108.063 86.001 1.00 87.31 465 HIS B N 1
ATOM 9483 C CA . HIS B 1 465 ? 51.674 109.354 86.192 1.00 87.31 465 HIS B CA 1
ATOM 9484 C C . HIS B 1 465 ? 51.491 110.277 84.986 1.00 87.31 465 HIS B C 1
ATOM 9485 O O . HIS B 1 465 ? 51.333 109.844 83.849 1.00 87.31 465 HIS B O 1
ATOM 9492 N N . VAL B 1 466 ? 51.562 111.581 85.249 1.00 90.04 466 VAL B N 1
ATOM 9493 C CA . VAL B 1 466 ? 51.507 112.626 84.227 1.00 90.04 466 VAL B CA 1
ATOM 9494 C C . VAL B 1 466 ? 52.745 112.567 83.331 1.00 90.04 466 VAL B C 1
ATOM 9495 O O . VAL B 1 466 ? 53.873 112.657 83.827 1.00 90.04 466 VAL B O 1
ATOM 9499 N N . LEU B 1 467 ? 52.534 112.496 82.016 1.00 90.55 467 LEU B N 1
ATOM 9500 C CA . LEU B 1 467 ? 53.594 112.609 81.020 1.00 90.55 467 LEU B CA 1
ATOM 9501 C C . LEU B 1 467 ? 54.182 114.026 81.029 1.00 90.55 467 LEU B C 1
ATOM 9502 O O . LEU B 1 467 ? 53.463 115.030 81.008 1.00 90.55 467 LEU B O 1
ATOM 9507 N N . LYS B 1 468 ? 55.512 114.118 81.034 1.00 88.94 468 LYS B N 1
ATOM 9508 C CA . LYS B 1 468 ? 56.253 115.383 80.948 1.00 88.94 468 LYS B CA 1
ATOM 9509 C C . LYS B 1 468 ? 57.341 115.292 79.889 1.00 88.94 468 LYS B C 1
ATOM 9510 O O . LYS B 1 468 ? 58.031 114.278 79.816 1.00 88.94 468 LYS B O 1
ATOM 9516 N N . SER B 1 469 ? 57.541 116.377 79.146 1.00 89.28 469 SER B N 1
ATOM 9517 C CA . SER B 1 469 ? 58.653 116.493 78.201 1.00 89.28 469 SER B CA 1
ATOM 9518 C C . SER B 1 469 ? 60.008 116.348 78.899 1.00 89.28 469 SER B C 1
ATOM 9519 O O . SER B 1 469 ? 60.141 116.668 80.085 1.00 89.28 469 SER B O 1
ATOM 9522 N N . LYS B 1 470 ? 61.003 115.839 78.170 1.00 81.19 470 LYS B N 1
ATOM 9523 C CA . LYS B 1 470 ? 62.426 115.678 78.516 1.00 81.19 470 LYS B CA 1
ATOM 9524 C C . LYS B 1 470 ? 62.766 114.747 79.682 1.00 81.19 470 LYS B C 1
ATOM 9525 O O . LYS B 1 470 ? 63.862 114.203 79.727 1.00 81.19 470 LYS B O 1
ATOM 9531 N N . THR B 1 471 ? 61.861 114.573 80.643 1.00 75.40 471 THR B N 1
ATOM 9532 C CA . THR B 1 471 ? 62.117 113.829 81.894 1.00 75.40 471 THR B CA 1
ATOM 9533 C C . THR B 1 471 ? 61.525 112.431 81.930 1.00 75.40 471 THR B C 1
ATOM 9534 O O . THR B 1 471 ? 62.030 111.586 82.661 1.00 75.40 471 THR B O 1
ATOM 9538 N N . VAL B 1 472 ? 60.434 112.196 81.196 1.00 83.86 472 VAL B N 1
ATOM 9539 C CA . VAL B 1 472 ? 59.721 110.920 81.228 1.00 83.86 472 VAL B CA 1
ATOM 9540 C C . VAL B 1 472 ? 60.048 110.155 79.954 1.00 83.86 472 VAL B C 1
ATOM 9541 O O . VAL B 1 472 ? 59.571 110.514 78.881 1.00 83.86 472 VAL B O 1
ATOM 9545 N N . SER B 1 473 ? 60.857 109.107 80.094 1.00 87.72 473 SER B N 1
ATOM 9546 C CA . SER B 1 473 ? 61.050 108.107 79.040 1.00 87.72 473 SER B CA 1
ATOM 9547 C C . SER B 1 473 ? 59.858 107.153 78.990 1.00 87.72 473 SER B C 1
ATOM 9548 O O . SER B 1 473 ? 59.313 106.767 80.031 1.00 87.72 473 SER B O 1
ATOM 9551 N N . PHE B 1 474 ? 59.487 106.713 77.795 1.00 93.69 474 PHE B N 1
ATOM 9552 C CA . PHE B 1 474 ? 58.414 105.748 77.568 1.00 93.69 474 PHE B CA 1
ATOM 9553 C C . PHE B 1 474 ? 58.708 104.902 76.327 1.00 93.69 474 PHE B C 1
ATOM 9554 O O . PHE B 1 474 ? 59.537 105.261 75.497 1.00 93.69 474 PHE B O 1
ATOM 9562 N N . ARG B 1 475 ? 57.981 103.800 76.185 1.00 95.34 475 ARG B N 1
ATOM 9563 C CA . ARG B 1 475 ? 57.878 103.059 74.928 1.00 95.34 475 ARG B CA 1
ATOM 9564 C C . ARG B 1 475 ? 56.616 103.515 74.220 1.00 95.34 475 ARG B C 1
ATOM 9565 O O . ARG B 1 475 ? 55.562 103.606 74.854 1.00 95.34 475 ARG B O 1
ATOM 9573 N N . LEU B 1 476 ? 56.705 103.824 72.935 1.00 97.25 476 LEU B N 1
ATOM 9574 C CA . LEU B 1 476 ? 55.526 104.149 72.142 1.00 97.25 476 LEU B CA 1
ATOM 9575 C C . LEU B 1 476 ? 54.887 102.828 71.696 1.00 97.25 476 LEU B C 1
ATOM 9576 O O . LEU B 1 476 ? 55.331 102.197 70.741 1.00 97.25 476 LEU B O 1
ATOM 9581 N N . PHE B 1 477 ? 53.920 102.364 72.482 1.00 97.38 477 PHE B N 1
ATOM 9582 C CA . PHE B 1 477 ? 53.343 101.025 72.395 1.00 97.38 477 PHE B CA 1
ATOM 9583 C C . PHE B 1 477 ? 52.081 101.040 71.534 1.00 97.38 477 PHE B C 1
ATOM 9584 O O . PHE B 1 477 ? 51.190 101.844 71.782 1.00 97.38 477 PHE B O 1
ATOM 9592 N N . HIS B 1 478 ? 51.997 100.148 70.553 1.00 98.10 478 HIS B N 1
ATOM 9593 C CA . HIS B 1 478 ? 50.802 99.949 69.748 1.00 98.10 478 HIS B CA 1
ATOM 9594 C C . HIS B 1 478 ? 49.845 98.972 70.441 1.00 98.10 478 HIS B C 1
ATOM 9595 O O . HIS B 1 478 ? 50.248 97.874 70.828 1.00 98.10 478 HIS B O 1
ATOM 9602 N N . VAL B 1 479 ? 48.587 99.379 70.619 1.00 95.64 479 VAL B N 1
ATOM 9603 C CA . VAL B 1 479 ? 47.624 98.659 71.465 1.00 95.64 479 VAL B CA 1
ATOM 9604 C C . VAL B 1 479 ? 47.155 97.353 70.822 1.00 95.64 479 VAL B C 1
ATOM 9605 O O . VAL B 1 479 ? 47.062 96.348 71.522 1.00 95.64 479 VAL B O 1
ATOM 9609 N N . ASP B 1 480 ? 46.869 97.358 69.517 1.00 95.67 480 ASP B N 1
ATOM 9610 C CA . ASP B 1 480 ? 46.242 96.215 68.843 1.00 95.67 480 ASP B CA 1
ATOM 9611 C C . ASP B 1 480 ? 47.219 95.039 68.660 1.00 95.67 480 ASP B C 1
ATOM 9612 O O . ASP B 1 480 ? 46.976 93.928 69.142 1.00 95.67 480 ASP B O 1
ATOM 9617 N N . THR B 1 481 ? 48.390 95.295 68.070 1.00 94.85 481 THR B N 1
ATOM 9618 C CA . THR B 1 481 ? 49.391 94.251 67.774 1.00 94.85 481 THR B CA 1
ATOM 9619 C C . THR B 1 481 ? 50.422 94.033 68.889 1.00 94.85 481 THR B C 1
ATOM 9620 O O . THR B 1 481 ? 51.225 93.102 68.834 1.00 94.85 481 THR B O 1
ATOM 9624 N N . SER B 1 482 ? 50.386 94.845 69.954 1.00 95.58 482 SER B N 1
ATOM 9625 C CA . SER B 1 482 ? 51.277 94.738 71.115 1.00 95.58 482 SER B CA 1
ATOM 9626 C C . SER B 1 482 ? 52.779 94.843 70.791 1.00 95.58 482 SER B C 1
ATOM 9627 O O . SER B 1 482 ? 53.605 94.156 71.397 1.00 95.58 482 SER B O 1
ATOM 9630 N N . VAL B 1 483 ? 53.144 95.727 69.861 1.00 97.13 483 VAL B N 1
ATOM 9631 C CA . VAL B 1 483 ? 54.538 96.057 69.515 1.00 97.13 483 VAL B CA 1
ATOM 9632 C C . VAL B 1 483 ? 54.944 97.424 70.065 1.00 97.13 483 VAL B C 1
ATOM 9633 O O . VAL B 1 483 ? 54.098 98.269 70.348 1.00 97.13 483 VAL B O 1
ATOM 9637 N N . ALA B 1 484 ? 56.244 97.666 70.223 1.00 97.03 484 ALA B N 1
ATOM 9638 C CA . ALA B 1 484 ? 56.779 98.986 70.556 1.00 97.03 484 ALA B CA 1
ATOM 9639 C C . ALA B 1 484 ? 57.498 99.590 69.353 1.00 97.03 484 ALA B C 1
ATOM 9640 O O . ALA B 1 484 ? 58.248 98.891 68.674 1.00 97.03 484 ALA B O 1
ATOM 9642 N N . LEU B 1 485 ? 57.299 100.883 69.102 1.00 97.83 485 LEU B N 1
ATOM 9643 C CA . LEU B 1 485 ? 58.046 101.586 68.066 1.00 97.83 485 LEU B CA 1
ATOM 9644 C C . LEU B 1 485 ? 59.534 101.621 68.410 1.00 97.83 485 LEU B C 1
ATOM 9645 O O . LEU B 1 485 ? 59.917 101.927 69.539 1.00 97.83 485 LEU B O 1
ATOM 9650 N N . TRP B 1 486 ? 60.350 101.335 67.408 1.00 96.29 486 TRP B N 1
ATOM 9651 C CA . TRP B 1 486 ? 61.790 101.191 67.520 1.00 96.29 486 TRP B CA 1
ATOM 9652 C C . TRP B 1 486 ? 62.490 101.748 66.283 1.00 96.29 486 TRP B C 1
ATOM 9653 O O . TRP B 1 486 ? 61.904 101.790 65.198 1.00 96.29 486 TRP B O 1
ATOM 9664 N N . THR B 1 487 ? 63.738 102.173 66.454 1.00 95.13 487 THR B N 1
ATOM 9665 C CA . THR B 1 487 ? 64.603 102.629 65.367 1.00 95.13 487 THR B CA 1
ATOM 9666 C C . THR B 1 487 ? 66.064 102.30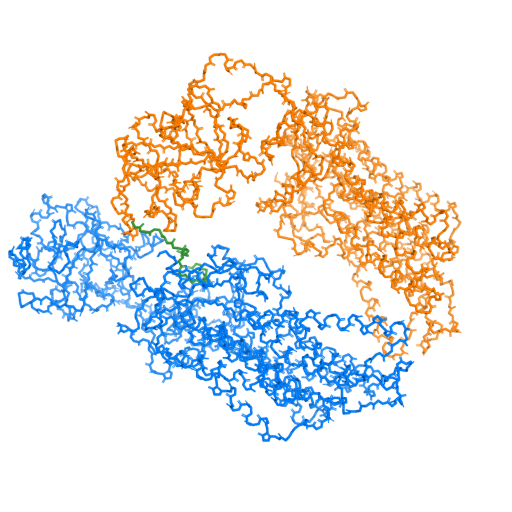7 65.654 1.00 95.13 487 THR B C 1
ATOM 9667 O O . THR B 1 487 ? 66.455 102.082 66.801 1.00 95.13 487 THR B O 1
ATOM 9671 N N . HIS B 1 488 ? 66.872 102.300 64.605 1.00 90.78 488 HIS B N 1
ATOM 9672 C CA . HIS B 1 488 ? 68.280 101.940 64.632 1.00 90.78 488 HIS B CA 1
ATOM 9673 C C . HIS B 1 488 ? 69.063 102.793 63.626 1.00 90.78 488 HIS B C 1
ATOM 9674 O O . HIS B 1 488 ? 68.480 103.484 62.785 1.00 90.78 488 HIS B O 1
ATOM 9681 N N . ASN B 1 489 ? 70.386 102.822 63.761 1.00 88.60 489 ASN B N 1
ATOM 9682 C CA . ASN B 1 489 ? 71.274 103.649 62.944 1.00 88.60 489 ASN B CA 1
ATOM 9683 C C . ASN B 1 489 ? 72.487 102.883 62.387 1.00 88.60 489 ASN B C 1
ATOM 9684 O O . ASN B 1 489 ? 73.419 103.511 61.880 1.00 88.60 489 ASN B O 1
ATOM 9689 N N . ASP B 1 490 ? 72.486 101.553 62.489 1.00 86.21 490 ASP B N 1
ATOM 9690 C CA . ASP B 1 490 ? 73.480 100.666 61.884 1.00 86.21 490 ASP B CA 1
ATOM 9691 C C . ASP B 1 490 ? 73.250 100.485 60.381 1.00 86.21 490 ASP B C 1
ATOM 9692 O O . ASP B 1 490 ? 74.221 100.395 59.624 1.00 86.21 490 ASP B O 1
ATOM 9697 N N . GLU B 1 491 ? 71.992 100.526 59.936 1.00 88.32 491 GLU B N 1
ATOM 9698 C CA . GLU B 1 491 ? 71.617 100.515 58.523 1.00 88.32 491 GLU B CA 1
ATOM 9699 C C . GLU B 1 491 ? 70.517 101.557 58.238 1.00 88.32 491 GLU B C 1
ATOM 9700 O O . GLU B 1 491 ? 69.544 101.691 58.974 1.00 88.32 491 GLU B O 1
ATOM 9706 N N . LEU B 1 492 ? 70.680 102.334 57.164 1.00 93.10 492 LEU B N 1
ATOM 9707 C CA . LEU B 1 492 ? 69.731 103.384 56.768 1.00 93.10 492 LEU B CA 1
ATOM 9708 C C . LEU B 1 492 ? 68.882 102.912 55.589 1.00 93.10 492 LEU B C 1
ATOM 9709 O O . LEU B 1 492 ? 69.352 102.143 54.755 1.00 93.10 492 LEU B O 1
ATOM 9714 N N . LEU B 1 493 ? 67.648 103.417 55.487 1.00 93.05 493 LEU B N 1
ATOM 9715 C CA . LEU B 1 493 ? 66.755 103.084 54.378 1.00 93.05 493 LEU B CA 1
ATOM 9716 C C . LEU B 1 493 ? 67.403 103.432 53.018 1.00 93.05 493 LEU B C 1
ATOM 9717 O O . LEU B 1 493 ? 68.150 104.403 52.928 1.00 93.05 493 LEU B O 1
ATOM 9722 N N . PRO B 1 494 ? 67.099 102.691 51.935 1.00 91.91 494 PRO B N 1
ATOM 9723 C CA . PRO B 1 494 ? 67.629 103.005 50.607 1.00 91.91 494 PRO B CA 1
ATOM 9724 C C . PRO B 1 494 ? 67.158 104.372 50.081 1.00 91.91 494 PRO B C 1
ATOM 9725 O O . PRO B 1 494 ? 66.406 105.097 50.737 1.00 91.91 494 PRO B O 1
ATOM 9729 N N . ASP B 1 495 ? 67.531 104.716 48.847 1.00 91.62 495 ASP B N 1
ATOM 9730 C CA . ASP B 1 495 ? 67.209 106.015 48.232 1.00 91.62 495 ASP B CA 1
ATOM 9731 C C . ASP B 1 495 ? 65.710 106.375 48.265 1.00 91.62 495 ASP B C 1
ATOM 9732 O O . ASP B 1 495 ? 65.357 107.548 48.393 1.00 91.62 495 ASP B O 1
ATOM 9737 N N . TRP B 1 496 ? 64.814 105.381 48.199 1.00 92.96 496 TRP B N 1
ATOM 9738 C CA . TRP B 1 496 ? 63.363 105.600 48.293 1.00 92.96 496 TRP B CA 1
ATOM 9739 C C . TRP B 1 496 ? 62.897 106.070 49.681 1.00 92.96 496 TRP B C 1
ATOM 9740 O O . TRP B 1 496 ? 61.813 106.646 49.782 1.00 92.96 496 TRP B O 1
ATOM 9751 N N . GLY B 1 497 ? 63.687 105.824 50.727 1.00 91.76 497 GLY B N 1
ATOM 9752 C CA . GLY B 1 497 ? 63.488 106.285 52.105 1.00 91.76 497 GLY B CA 1
ATOM 9753 C C . GLY B 1 497 ? 64.466 107.390 52.514 1.00 91.76 497 GLY B C 1
ATOM 9754 O O . GLY B 1 497 ? 64.688 107.611 53.701 1.00 91.76 497 GLY B O 1
ATOM 9755 N N . PHE B 1 498 ? 65.086 108.062 51.534 1.00 93.84 498 PHE B N 1
ATOM 9756 C CA . PHE B 1 498 ? 65.966 109.219 51.722 1.00 93.84 498 PHE B CA 1
ATOM 9757 C C . PHE B 1 498 ? 67.157 109.000 52.668 1.00 93.84 498 PHE B C 1
ATOM 9758 O O . PHE B 1 498 ? 67.651 109.967 53.250 1.00 93.84 498 PHE B O 1
ATOM 9766 N N . GLN B 1 499 ? 67.631 107.757 52.840 1.00 92.90 499 GLN B N 1
ATOM 9767 C CA . GLN B 1 499 ? 68.700 107.438 53.797 1.00 92.90 499 GLN B CA 1
ATOM 9768 C C . GLN B 1 499 ? 68.367 107.856 55.238 1.00 92.90 499 GLN B C 1
ATOM 9769 O O . GLN B 1 499 ? 69.247 108.216 56.017 1.00 92.90 499 GLN B O 1
ATOM 9775 N N . GLN B 1 500 ? 67.083 107.830 55.593 1.00 95.36 500 GLN B N 1
ATOM 9776 C CA . GLN B 1 500 ? 66.615 108.047 56.958 1.00 95.36 500 GLN B CA 1
ATOM 9777 C C . GLN B 1 500 ? 66.602 106.729 57.741 1.00 95.36 500 GLN B C 1
ATOM 9778 O O . GLN B 1 500 ? 66.697 105.643 57.158 1.00 95.36 500 GLN B O 1
ATOM 9784 N N . GLN B 1 501 ? 66.498 106.816 59.068 1.00 95.50 501 GLN B N 1
ATOM 9785 C CA . GLN B 1 501 ? 66.385 105.622 59.910 1.00 95.50 501 GLN B CA 1
ATOM 9786 C C . GLN B 1 501 ? 65.016 104.970 59.703 1.00 95.50 501 GLN B C 1
ATOM 9787 O O . GLN B 1 501 ? 64.005 105.647 59.502 1.00 95.50 501 GLN B O 1
ATOM 9793 N N . GLU B 1 502 ? 64.972 103.644 59.761 1.00 95.45 502 GLU B N 1
ATOM 9794 C CA . GLU B 1 502 ? 63.714 102.902 59.747 1.00 95.45 502 GLU B CA 1
ATOM 9795 C C . GLU B 1 502 ? 62.993 103.059 61.092 1.00 95.45 502 GLU B C 1
ATOM 9796 O O . GLU B 1 502 ? 63.619 102.968 62.149 1.00 95.45 502 GLU B O 1
ATOM 9802 N N . ILE B 1 503 ? 61.671 103.266 61.063 1.00 97.15 503 ILE B N 1
ATOM 9803 C CA . ILE B 1 503 ? 60.803 103.131 62.238 1.00 97.15 503 ILE B CA 1
ATOM 9804 C C . ILE B 1 503 ? 59.974 101.868 62.044 1.00 97.15 503 ILE B C 1
ATOM 9805 O O . ILE B 1 503 ? 59.256 101.745 61.054 1.00 97.15 503 ILE B O 1
ATOM 9810 N N . ASN B 1 504 ? 60.073 100.933 62.982 1.00 96.74 504 ASN B N 1
ATOM 9811 C CA . ASN B 1 504 ? 59.344 99.670 62.921 1.00 96.74 504 ASN B CA 1
ATOM 9812 C C . ASN B 1 504 ? 58.721 99.301 64.281 1.00 96.74 504 ASN B C 1
ATOM 9813 O O . ASN B 1 504 ? 59.068 99.863 65.320 1.00 96.74 504 ASN B O 1
ATOM 9818 N N . GLY B 1 505 ? 57.760 98.379 64.268 1.00 97.17 505 GLY B N 1
ATOM 9819 C CA . GLY B 1 505 ? 57.099 97.823 65.445 1.00 97.17 505 GLY B CA 1
ATOM 9820 C C . GLY B 1 505 ? 57.831 96.587 65.955 1.00 97.17 505 GLY B C 1
ATOM 9821 O O . GLY B 1 505 ? 57.617 95.471 65.473 1.00 97.17 505 GLY B O 1
ATOM 9822 N N . ASN B 1 506 ? 58.687 96.769 66.955 1.00 96.57 506 ASN B N 1
ATOM 9823 C CA . ASN B 1 506 ? 59.453 95.702 67.578 1.00 96.57 506 ASN B CA 1
ATOM 9824 C C . ASN B 1 506 ? 58.581 94.867 68.533 1.00 96.57 506 ASN B C 1
ATOM 9825 O O . ASN B 1 506 ? 58.014 95.366 69.508 1.00 96.57 506 ASN B O 1
ATOM 9830 N N . LYS B 1 507 ? 58.529 93.552 68.289 1.00 94.22 507 LYS B N 1
ATOM 9831 C CA . LYS B 1 507 ? 57.812 92.582 69.143 1.00 94.22 507 LYS B CA 1
ATOM 9832 C C . LYS B 1 507 ? 58.491 92.361 70.495 1.00 94.22 507 LYS B C 1
ATOM 9833 O O . LYS B 1 507 ? 57.839 91.960 71.459 1.00 94.22 507 LYS B O 1
ATOM 9839 N N . LYS B 1 508 ? 59.796 92.634 70.606 1.00 91.49 508 LYS B N 1
ATOM 9840 C CA . LYS B 1 508 ? 60.519 92.622 71.886 1.00 91.49 508 LYS B CA 1
ATOM 9841 C C . LYS B 1 508 ? 60.269 93.926 72.637 1.00 91.49 508 LYS B C 1
ATOM 9842 O O . LYS B 1 508 ? 61.181 94.713 72.836 1.00 91.49 508 LYS B O 1
ATOM 9848 N N . VAL B 1 509 ? 59.036 94.144 73.089 1.00 90.83 509 VAL B N 1
ATOM 9849 C CA . VAL B 1 509 ? 58.591 95.404 73.712 1.00 90.83 509 VAL B CA 1
ATOM 9850 C C . VAL B 1 509 ? 59.524 95.878 74.831 1.00 90.83 509 VAL B C 1
ATOM 9851 O O . VAL B 1 509 ? 59.843 97.055 74.914 1.00 90.83 509 VAL B O 1
ATOM 9855 N N . ILE B 1 510 ? 60.003 94.963 75.678 1.00 86.42 510 ILE B N 1
ATOM 9856 C CA . ILE B 1 510 ? 60.783 95.300 76.879 1.00 86.42 510 ILE B CA 1
ATOM 9857 C C . ILE B 1 510 ? 62.203 95.794 76.537 1.00 86.42 510 ILE B C 1
ATOM 9858 O O . ILE B 1 510 ? 62.844 96.379 77.408 1.00 86.42 510 ILE B O 1
ATOM 9863 N N . ASP B 1 511 ? 62.658 95.625 75.286 1.00 85.41 511 ASP B N 1
ATOM 9864 C CA . ASP B 1 511 ? 63.984 96.047 74.832 1.00 85.41 511 ASP B CA 1
ATOM 9865 C C . ASP B 1 511 ? 64.250 97.527 75.189 1.00 85.41 511 ASP B C 1
ATOM 9866 O O . ASP B 1 511 ? 63.426 98.390 74.862 1.00 85.41 511 ASP B O 1
ATOM 9871 N N . PRO B 1 512 ? 65.346 97.836 75.906 1.00 78.19 512 PRO B N 1
ATOM 9872 C CA . PRO B 1 512 ? 65.701 99.202 76.287 1.00 78.19 512 PRO B CA 1
ATOM 9873 C C . PRO B 1 512 ? 65.945 100.133 75.101 1.00 78.19 512 PRO B C 1
ATOM 9874 O O . PRO B 1 512 ? 65.763 101.339 75.246 1.00 78.19 512 PRO B O 1
ATOM 9878 N N . SER B 1 513 ? 66.291 99.588 73.933 1.00 85.84 513 SER B N 1
ATOM 9879 C CA . SER B 1 513 ? 66.412 100.386 72.717 1.00 85.84 513 SER B CA 1
ATOM 9880 C C . SER B 1 513 ? 65.063 100.875 72.187 1.00 85.84 513 SER B C 1
ATOM 9881 O O . SER B 1 513 ? 65.045 101.710 71.309 1.00 85.84 513 SER B O 1
ATOM 9884 N N . ASN B 1 514 ? 63.911 100.450 72.728 1.00 92.19 514 ASN B N 1
ATOM 9885 C CA . ASN B 1 514 ? 62.592 100.968 72.326 1.00 92.19 514 ASN B CA 1
ATOM 9886 C C . ASN B 1 514 ? 62.187 102.258 73.072 1.00 92.19 514 ASN B C 1
ATOM 9887 O O . ASN B 1 514 ? 60.996 102.572 73.182 1.00 92.19 514 ASN B O 1
ATOM 9892 N N . ASN B 1 515 ? 63.141 102.970 73.678 1.00 90.01 515 ASN B N 1
ATOM 9893 C CA . ASN B 1 515 ? 62.845 104.094 74.559 1.00 90.01 515 ASN B CA 1
ATOM 9894 C C . ASN B 1 515 ? 62.809 105.425 73.801 1.00 90.01 515 ASN B C 1
ATOM 9895 O O . ASN B 1 515 ? 63.732 105.803 73.073 1.00 90.01 515 ASN B O 1
ATOM 9900 N N . TRP B 1 516 ? 61.757 106.189 74.063 1.00 95.07 516 TRP B N 1
ATOM 9901 C CA . TRP B 1 516 ? 61.494 107.503 73.495 1.00 95.07 516 TRP B CA 1
ATOM 9902 C C . TRP B 1 516 ? 61.258 108.529 74.599 1.00 95.07 516 TRP B C 1
ATOM 9903 O O . TRP B 1 516 ? 60.915 108.194 75.737 1.00 95.07 516 TRP B O 1
ATOM 9914 N N . VAL B 1 517 ? 61.411 109.803 74.256 1.00 91.83 517 VAL B N 1
ATOM 9915 C CA . VAL B 1 517 ? 61.069 110.942 75.107 1.00 91.83 517 VAL B CA 1
ATOM 9916 C C . VAL B 1 517 ? 60.356 112.003 74.281 1.00 91.83 517 VAL B C 1
ATOM 9917 O O . VAL B 1 517 ? 60.652 112.192 73.102 1.00 91.83 517 VAL B O 1
ATOM 9921 N N . VAL B 1 518 ? 59.417 112.729 74.886 1.00 94.58 518 VAL B N 1
ATOM 9922 C CA . VAL B 1 518 ? 58.899 113.960 74.274 1.00 94.58 518 VAL B CA 1
ATOM 9923 C C . VAL B 1 518 ? 59.962 115.046 74.426 1.00 94.58 518 VAL B C 1
ATOM 9924 O O . VAL B 1 518 ? 60.270 115.426 75.555 1.00 94.58 518 VAL B O 1
ATOM 9928 N N . ASP B 1 519 ? 60.520 115.541 73.327 1.00 90.74 519 ASP B N 1
ATOM 9929 C CA . ASP B 1 519 ? 61.609 116.525 73.362 1.00 90.74 519 ASP B CA 1
ATOM 9930 C C . ASP B 1 519 ? 61.073 117.954 73.559 1.00 90.74 519 ASP B C 1
ATOM 9931 O O . ASP B 1 519 ? 61.403 118.626 74.544 1.00 90.74 519 ASP B O 1
ATOM 9936 N N . GLU B 1 520 ? 60.158 118.382 72.686 1.00 90.80 520 GLU B N 1
ATOM 9937 C CA . GLU B 1 520 ? 59.556 119.716 72.708 1.00 90.80 520 GLU B CA 1
ATOM 9938 C C . GLU B 1 520 ? 58.027 119.666 72.589 1.00 90.80 520 GLU B C 1
ATOM 9939 O O . GLU B 1 520 ? 57.455 118.776 71.960 1.00 90.80 520 GLU B O 1
ATOM 9945 N N . ILE B 1 521 ? 57.359 120.653 73.201 1.00 92.60 521 ILE B N 1
ATOM 9946 C CA . ILE B 1 521 ? 55.943 120.970 72.975 1.00 92.60 521 ILE B CA 1
ATOM 9947 C C . ILE B 1 521 ? 55.896 122.270 72.165 1.00 92.60 521 ILE B C 1
ATOM 9948 O O . ILE B 1 521 ? 56.150 123.350 72.707 1.00 92.60 521 ILE B O 1
ATOM 9953 N N . VAL B 1 522 ? 55.576 122.173 70.879 1.00 90.55 522 VAL B N 1
ATOM 9954 C CA . VAL B 1 522 ? 55.683 123.269 69.903 1.00 90.55 522 VAL B CA 1
ATOM 9955 C C . VAL B 1 522 ? 54.631 124.357 70.156 1.00 90.55 522 VAL B C 1
ATOM 9956 O O . VAL B 1 522 ? 54.919 125.550 70.070 1.00 90.55 522 VAL B O 1
ATOM 9960 N N . ASN B 1 523 ? 53.405 123.969 70.507 1.00 90.43 523 ASN B N 1
ATOM 9961 C CA . ASN B 1 523 ? 52.267 124.874 70.702 1.00 90.43 523 ASN B CA 1
ATOM 9962 C C . ASN B 1 523 ? 52.044 125.279 72.173 1.00 90.43 523 ASN B C 1
ATOM 9963 O O . ASN B 1 523 ? 50.908 125.491 72.602 1.00 90.43 523 ASN B O 1
ATOM 9968 N N . LEU B 1 524 ? 53.119 125.393 72.961 1.00 84.56 524 LEU B N 1
ATOM 9969 C CA . LEU B 1 524 ? 53.031 125.687 74.389 1.00 84.56 524 LEU B CA 1
ATOM 9970 C C . LEU B 1 524 ? 52.533 127.121 74.671 1.00 84.56 524 LEU B C 1
ATOM 9971 O O . LEU B 1 524 ? 53.132 128.099 74.216 1.00 84.56 524 LEU B O 1
ATOM 9976 N N . ASP B 1 525 ? 51.489 127.258 75.496 1.00 83.27 525 ASP B N 1
ATOM 9977 C CA . ASP B 1 525 ? 50.958 128.560 75.923 1.00 83.27 525 ASP B CA 1
ATOM 9978 C C . ASP B 1 525 ? 51.979 129.373 76.748 1.00 83.27 525 ASP B C 1
ATOM 9979 O O . ASP B 1 525 ? 52.704 128.823 77.582 1.00 83.27 525 ASP B O 1
ATOM 9984 N N . GLU B 1 526 ? 51.984 130.706 76.611 1.00 78.00 526 GLU B N 1
ATOM 9985 C CA . GLU B 1 526 ? 52.908 131.617 77.329 1.00 78.00 526 GLU B CA 1
ATOM 9986 C C . GLU B 1 526 ? 52.895 131.428 78.858 1.00 78.00 526 GLU B C 1
ATOM 9987 O O . GLU B 1 526 ? 53.934 131.493 79.514 1.00 78.00 526 GLU B O 1
ATOM 9993 N N . VAL B 1 527 ? 51.734 131.114 79.442 1.00 78.56 527 VAL B N 1
ATOM 9994 C CA . VAL B 1 527 ? 51.596 130.847 80.884 1.00 78.56 527 VAL B CA 1
ATOM 9995 C C . VAL B 1 527 ? 52.358 129.583 81.294 1.00 78.56 527 VAL B C 1
ATOM 9996 O O . VAL B 1 527 ? 52.973 129.549 82.358 1.00 78.56 527 VAL B O 1
ATOM 10000 N N . ARG B 1 528 ? 52.359 128.548 80.441 1.00 80.89 528 ARG B N 1
ATOM 10001 C CA . ARG B 1 528 ? 53.062 127.277 80.679 1.00 80.89 528 ARG B CA 1
ATOM 10002 C C . ARG B 1 528 ? 54.572 127.403 80.434 1.00 80.89 528 ARG B C 1
ATOM 10003 O O . ARG B 1 528 ? 55.337 126.609 80.983 1.00 80.89 528 ARG B O 1
ATOM 10011 N N . LYS B 1 529 ? 55.026 128.410 79.673 1.00 74.64 529 LYS B N 1
ATOM 10012 C CA . LYS B 1 529 ? 56.461 128.679 79.438 1.00 74.64 529 LYS B CA 1
ATOM 10013 C C . LYS B 1 529 ? 57.192 129.140 80.700 1.00 74.64 529 LYS B C 1
ATOM 10014 O O . LYS B 1 529 ? 58.317 128.694 80.931 1.00 74.64 529 LYS B O 1
ATOM 10020 N N . VAL B 1 530 ? 56.535 129.978 81.508 1.00 72.25 530 VAL B N 1
ATOM 10021 C CA . VAL B 1 530 ? 57.136 130.464 82.787 1.00 72.25 530 VAL B CA 1
ATOM 10022 C C . VAL B 1 530 ? 57.219 129.290 83.767 1.00 72.25 530 VAL B C 1
ATOM 10023 O O . VAL B 1 530 ? 56.490 128.298 83.565 1.00 72.25 530 VAL B O 1
ATOM 10027 N N . TYR B 1 531 ? 58.073 129.407 84.792 1.00 68.30 531 TYR B N 1
ATOM 10028 C CA . TYR B 1 531 ? 58.306 128.292 85.747 1.00 68.30 531 TYR B CA 1
ATOM 10029 C C . TYR B 1 531 ? 57.009 127.938 86.479 1.00 68.30 531 TYR B C 1
ATOM 10030 O O . TYR B 1 531 ? 56.204 128.848 86.750 1.00 68.30 531 TYR B O 1
ATOM 10039 N N . ILE B 1 532 ? 56.824 126.654 86.794 1.00 66.78 532 ILE B N 1
ATOM 10040 C CA . ILE B 1 532 ? 55.627 126.214 87.572 1.00 66.78 532 ILE B CA 1
ATOM 10041 C C . ILE B 1 532 ? 56.120 125.351 88.737 1.00 66.78 532 ILE B C 1
ATOM 10042 O O . ILE B 1 532 ? 56.934 124.439 88.488 1.00 66.78 532 ILE B O 1
ATOM 10047 N N . PRO B 1 533 ? 55.678 125.592 89.989 1.00 67.02 533 PRO B N 1
ATOM 10048 C CA . PRO B 1 533 ? 56.182 124.841 91.145 1.00 67.02 533 PRO B CA 1
ATOM 10049 C C . PRO B 1 533 ? 55.814 123.352 91.079 1.00 67.02 533 PRO B C 1
ATOM 10050 O O . PRO B 1 533 ? 55.152 122.955 90.139 1.00 67.02 533 PRO B O 1
ATOM 10054 N N . LYS B 1 534 ? 56.247 122.571 92.076 1.00 71.51 534 LYS B N 1
ATOM 10055 C CA . LYS B 1 534 ? 55.959 121.142 92.106 1.00 71.51 534 LYS B CA 1
ATOM 10056 C C . LYS B 1 534 ? 55.705 120.690 93.540 1.00 71.51 534 LYS B C 1
ATOM 10057 O O . LYS B 1 534 ? 56.492 120.937 94.461 1.00 71.51 534 LYS B O 1
ATOM 10063 N N . VAL B 1 535 ? 54.607 119.970 93.730 1.00 75.34 535 VAL B N 1
ATOM 10064 C CA . VAL B 1 535 ? 54.297 119.325 95.007 1.00 75.34 535 VAL B CA 1
ATOM 10065 C C . VAL B 1 535 ? 55.132 118.052 95.115 1.00 75.34 535 VAL B C 1
ATOM 10066 O O . VAL B 1 535 ? 54.887 117.082 94.399 1.00 75.34 535 VAL B O 1
ATOM 10070 N N . VAL B 1 536 ? 56.115 118.055 96.015 1.00 83.73 536 VAL B N 1
ATOM 10071 C CA . VAL B 1 536 ? 56.965 116.887 96.284 1.00 83.73 536 VAL B CA 1
ATOM 10072 C C . VAL B 1 536 ? 56.122 115.753 96.864 1.00 83.73 536 VAL B C 1
ATOM 10073 O O . VAL B 1 536 ? 55.494 115.915 97.914 1.00 83.73 536 VAL B O 1
ATOM 10077 N N . LYS B 1 537 ? 56.132 114.588 96.206 1.00 83.08 537 LYS B N 1
ATOM 10078 C CA . LYS B 1 537 ? 55.446 113.388 96.698 1.00 83.08 537 LYS B CA 1
ATOM 10079 C C . LYS B 1 537 ? 56.444 112.451 97.381 1.00 83.08 537 LYS B C 1
ATOM 10080 O O . LYS B 1 537 ? 57.511 112.196 96.828 1.00 83.08 537 LYS B O 1
ATOM 10086 N N . PRO B 1 538 ? 56.152 111.932 98.585 1.00 87.85 538 PRO B N 1
ATOM 10087 C CA . PRO B 1 538 ? 57.068 111.042 99.281 1.00 87.85 538 PRO B CA 1
ATOM 10088 C C . PRO B 1 538 ? 57.068 109.635 98.662 1.00 87.85 538 PRO B C 1
ATOM 10089 O O . PRO B 1 538 ? 56.016 109.102 98.316 1.00 87.85 538 PRO B O 1
ATOM 10093 N N . LEU B 1 539 ? 58.240 108.997 98.629 1.00 86.12 539 LEU B N 1
ATOM 10094 C CA . LEU B 1 539 ? 58.409 107.589 98.263 1.00 86.12 539 LEU B CA 1
ATOM 10095 C C . LEU B 1 539 ? 59.045 106.824 99.438 1.00 86.12 539 LEU B C 1
ATOM 10096 O O . LEU B 1 539 ? 60.002 107.332 100.033 1.00 86.12 539 LEU B O 1
ATOM 10101 N N . PRO B 1 540 ? 58.581 105.609 99.786 1.00 95.28 540 PRO B N 1
ATOM 10102 C CA . PRO B 1 540 ? 59.219 104.808 100.822 1.00 95.28 540 PRO B CA 1
ATOM 10103 C C . PRO B 1 540 ? 60.689 104.529 100.495 1.00 95.28 540 PRO B C 1
ATOM 10104 O O . PRO B 1 540 ? 61.019 104.118 99.382 1.00 95.28 540 PRO B O 1
ATOM 10108 N N . PHE B 1 541 ? 61.564 104.672 101.497 1.00 96.50 541 PHE B N 1
ATOM 10109 C CA . PHE B 1 541 ? 63.015 104.518 101.331 1.00 96.50 541 PHE B CA 1
ATOM 10110 C C . PHE B 1 541 ? 63.414 103.218 100.624 1.00 96.50 541 PHE B C 1
ATOM 10111 O O . PHE B 1 541 ? 64.194 103.252 99.681 1.00 96.50 541 PHE B O 1
ATOM 10119 N N . LEU B 1 542 ? 62.854 102.069 101.034 1.00 96.68 542 LEU B N 1
ATOM 10120 C CA . LEU B 1 542 ? 63.210 100.777 100.435 1.00 96.68 542 LEU B CA 1
ATOM 10121 C C . LEU B 1 542 ? 62.834 100.696 98.954 1.00 96.68 542 LEU B C 1
ATOM 10122 O O . LEU B 1 542 ? 63.571 100.093 98.185 1.00 96.68 542 LEU B O 1
ATOM 10127 N N . LYS B 1 543 ? 61.724 101.318 98.541 1.00 94.15 543 LYS B N 1
ATOM 10128 C CA . LYS B 1 543 ? 61.330 101.368 97.127 1.00 94.15 543 LYS B CA 1
ATOM 10129 C C . LYS B 1 543 ? 62.317 102.225 96.335 1.00 94.15 543 LYS B C 1
ATOM 10130 O O . LYS B 1 543 ? 62.832 101.759 95.322 1.00 94.15 543 LYS B O 1
ATOM 10136 N N . LYS B 1 544 ? 62.658 103.403 96.871 1.00 93.52 544 LYS B N 1
ATOM 10137 C CA . LYS B 1 544 ? 63.664 104.318 96.312 1.00 93.52 544 LYS B CA 1
ATOM 10138 C C . LYS B 1 544 ? 65.031 103.633 96.160 1.00 93.52 544 LYS B C 1
ATOM 10139 O O . LYS B 1 544 ? 65.635 103.672 95.098 1.00 93.52 544 LYS B O 1
ATOM 10145 N N . TRP B 1 545 ? 65.484 102.933 97.202 1.00 97.11 545 TRP B N 1
ATOM 10146 C CA . TRP B 1 545 ? 66.743 102.185 97.204 1.00 97.11 545 TRP B CA 1
ATOM 10147 C C . TRP B 1 545 ? 66.742 101.012 96.218 1.00 97.11 545 TRP B C 1
ATOM 10148 O O . TRP B 1 545 ? 67.712 100.866 95.485 1.00 97.11 545 TRP B O 1
ATOM 10159 N N . ILE B 1 546 ? 65.675 100.199 96.164 1.00 97.05 546 ILE B N 1
ATOM 10160 C CA . ILE B 1 546 ? 65.575 99.062 95.229 1.00 97.05 546 ILE B CA 1
ATOM 10161 C C . ILE B 1 546 ? 65.643 99.541 93.777 1.00 97.05 546 ILE B C 1
ATOM 10162 O O . ILE B 1 546 ? 66.328 98.912 92.973 1.00 97.05 546 ILE B O 1
ATOM 10167 N N . GLU B 1 547 ? 64.941 100.625 93.441 1.00 92.89 547 GLU B N 1
ATOM 10168 C CA . GLU B 1 547 ? 64.969 101.212 92.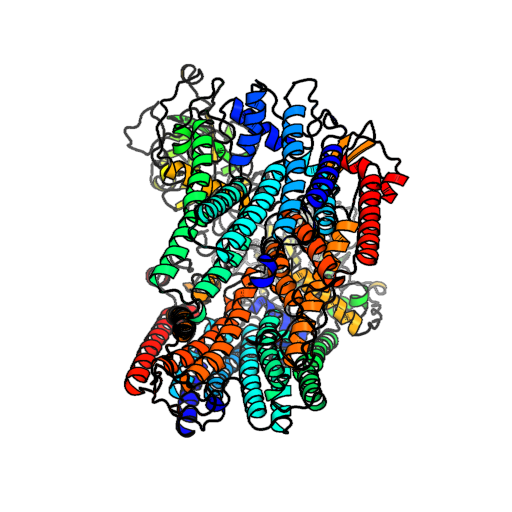100 1.00 92.89 547 GLU B CA 1
ATOM 10169 C C . GLU B 1 547 ? 66.380 101.668 91.729 1.00 92.89 547 GLU B C 1
ATOM 10170 O O . GLU B 1 547 ? 66.939 101.169 90.756 1.00 92.89 547 GLU B O 1
ATOM 10176 N N . THR B 1 548 ? 67.000 102.514 92.559 1.00 95.04 548 THR B N 1
ATOM 10177 C CA . THR B 1 548 ? 68.375 102.966 92.327 1.00 95.04 548 THR B CA 1
ATOM 10178 C C . THR B 1 548 ? 69.343 101.789 92.215 1.00 95.04 548 THR B C 1
ATOM 10179 O O . THR B 1 548 ? 70.197 101.790 91.334 1.00 95.04 548 THR B O 1
ATOM 10183 N N . GLN B 1 549 ? 69.195 100.758 93.056 1.00 96.04 549 GLN B N 1
ATOM 10184 C CA . GLN B 1 549 ? 70.071 99.589 93.019 1.00 96.04 549 GLN B CA 1
ATOM 10185 C C . GLN B 1 549 ? 69.949 98.766 91.739 1.00 96.04 549 GLN B C 1
ATOM 10186 O O . GLN B 1 549 ? 70.953 98.325 91.178 1.00 96.04 549 GLN B O 1
ATOM 10192 N N . LYS B 1 550 ? 68.724 98.562 91.253 1.00 93.11 550 LYS B N 1
ATOM 10193 C CA . LYS B 1 550 ? 68.506 97.895 89.966 1.00 93.11 550 LYS B CA 1
ATOM 10194 C C . LYS B 1 550 ? 69.146 98.692 88.836 1.00 93.11 550 LYS B C 1
ATOM 10195 O O . LYS B 1 550 ? 69.926 98.120 88.080 1.00 93.11 550 LYS B O 1
ATOM 10201 N N . SER B 1 551 ? 68.911 100.006 88.797 1.00 89.20 551 SER B N 1
ATOM 10202 C CA . SER B 1 551 ? 69.531 100.885 87.804 1.00 89.20 551 SER B CA 1
ATOM 10203 C C . SER B 1 551 ? 71.058 100.822 87.870 1.00 89.20 551 SER B C 1
ATOM 10204 O O . SER B 1 551 ? 71.696 100.717 86.821 1.00 89.20 551 SER B O 1
ATOM 10207 N N . MET B 1 552 ? 71.660 100.815 89.068 1.00 93.67 552 MET B N 1
ATOM 10208 C CA . MET B 1 552 ? 73.111 100.676 89.257 1.00 93.67 552 MET B CA 1
ATOM 10209 C C . MET B 1 552 ? 73.655 99.393 88.618 1.00 93.67 552 MET B C 1
ATOM 10210 O O . MET B 1 552 ? 74.607 99.461 87.844 1.00 93.67 552 MET B O 1
ATOM 10215 N N . PHE B 1 553 ? 73.053 98.236 88.903 1.00 91.02 553 PHE B N 1
ATOM 10216 C CA . PHE B 1 553 ? 73.513 96.961 88.340 1.00 91.02 553 PHE B CA 1
ATOM 10217 C C . PHE B 1 553 ? 73.280 96.858 86.831 1.00 91.02 553 PHE B C 1
ATOM 10218 O O . PHE B 1 553 ? 74.154 96.380 86.113 1.00 91.02 553 PHE B O 1
ATOM 10226 N N . GLU B 1 554 ? 72.136 97.331 86.335 1.00 86.25 554 GLU B N 1
ATOM 10227 C CA . GLU B 1 554 ? 71.827 97.321 84.905 1.00 86.25 554 GLU B CA 1
ATOM 10228 C C . GLU B 1 554 ? 72.802 98.183 84.097 1.00 86.25 554 GLU B C 1
ATOM 10229 O O . GLU B 1 554 ? 73.309 97.727 83.076 1.00 86.25 554 GLU B O 1
ATOM 10235 N N . HIS B 1 555 ? 73.106 99.400 84.562 1.00 84.13 555 HIS B N 1
ATOM 10236 C CA . HIS B 1 555 ? 74.050 100.286 83.873 1.00 84.13 555 HIS B CA 1
ATOM 10237 C C . HIS B 1 555 ? 75.495 99.802 84.002 1.00 84.13 555 HIS B C 1
ATOM 10238 O O . HIS B 1 555 ? 76.233 99.859 83.025 1.00 84.13 555 HIS B O 1
ATOM 10245 N N . ASN B 1 556 ? 75.889 99.247 85.154 1.00 85.49 556 ASN B N 1
ATOM 10246 C CA . ASN B 1 556 ? 77.228 98.671 85.323 1.00 85.49 556 ASN B CA 1
ATOM 10247 C C . ASN B 1 556 ? 77.473 97.504 84.348 1.00 85.49 556 ASN B C 1
ATOM 10248 O O . ASN B 1 556 ? 78.534 97.419 83.737 1.00 85.49 556 ASN B O 1
ATOM 10253 N N . ASN B 1 557 ? 76.469 96.646 84.137 1.00 80.94 557 ASN B N 1
ATOM 10254 C CA . ASN B 1 557 ? 76.559 95.531 83.191 1.00 80.94 557 ASN B CA 1
ATOM 10255 C C . ASN B 1 557 ? 76.594 95.971 81.716 1.00 80.94 557 ASN B C 1
ATOM 10256 O O . ASN B 1 557 ? 77.050 95.200 80.874 1.00 80.94 557 ASN B O 1
ATOM 10261 N N . LYS B 1 558 ? 76.120 97.183 81.394 1.00 77.24 558 LYS B N 1
ATOM 10262 C CA . LYS B 1 558 ? 76.131 97.754 80.036 1.00 77.24 558 LYS B CA 1
ATOM 10263 C C . LYS B 1 558 ? 77.441 98.473 79.675 1.00 77.24 558 LYS B C 1
ATOM 10264 O O . LYS B 1 558 ? 77.597 98.875 78.530 1.00 77.24 558 LYS B O 1
ATOM 10270 N N . LEU B 1 559 ? 78.381 98.632 80.615 1.00 71.52 559 LEU B N 1
ATOM 10271 C CA . LEU B 1 559 ? 79.713 99.207 80.371 1.00 71.52 559 LEU B CA 1
ATOM 10272 C C . LEU B 1 559 ? 80.619 98.197 79.641 1.00 71.52 559 LEU B C 1
ATOM 10273 O O . LEU B 1 559 ? 81.567 97.645 80.208 1.00 71.52 559 LEU B O 1
ATOM 10278 N N . SER B 1 560 ? 80.279 97.918 78.384 1.00 63.79 560 SER B N 1
ATOM 10279 C CA . SER B 1 560 ? 80.973 96.965 77.508 1.00 63.79 560 SER B CA 1
ATOM 10280 C C . SER B 1 560 ? 81.523 97.603 76.233 1.00 63.79 560 SER B C 1
ATOM 10281 O O . SER B 1 560 ? 81.873 96.877 75.307 1.00 63.79 560 SER B O 1
ATOM 10284 N N . SER B 1 561 ? 81.553 98.938 76.137 1.00 65.35 561 SER B N 1
ATOM 10285 C CA . SER B 1 561 ? 82.229 99.623 75.031 1.00 65.35 561 SER B CA 1
ATOM 10286 C C . SER B 1 561 ? 83.721 99.249 74.997 1.00 65.35 561 SER B C 1
ATOM 10287 O O . SER B 1 561 ? 84.238 98.638 75.931 1.00 65.35 561 SER B O 1
ATOM 10290 N N . GLU B 1 562 ? 84.452 99.572 73.935 1.00 67.08 562 GLU B N 1
ATOM 10291 C CA . GLU B 1 562 ? 85.911 99.416 73.920 1.00 67.08 562 GLU B CA 1
ATOM 10292 C C . GLU B 1 562 ? 86.556 100.688 74.485 1.00 67.08 562 GLU B C 1
ATOM 10293 O O . GLU B 1 562 ? 86.134 101.797 74.154 1.00 67.08 562 GLU B O 1
ATOM 10299 N N . HIS B 1 563 ? 87.543 100.541 75.373 1.00 72.20 563 HIS B N 1
ATOM 10300 C CA . HIS B 1 563 ? 88.336 101.662 75.883 1.00 72.20 563 HIS B CA 1
ATOM 10301 C C . HIS B 1 563 ? 89.823 101.358 75.661 1.00 72.20 563 HIS B C 1
ATOM 10302 O O . HIS B 1 563 ? 90.251 100.269 76.045 1.00 72.20 563 HIS B O 1
ATOM 10309 N N . PRO B 1 564 ? 90.623 102.290 75.105 1.00 75.18 564 PRO B N 1
ATOM 10310 C CA . PRO B 1 564 ? 92.022 102.028 74.737 1.00 75.18 564 PRO B CA 1
ATOM 10311 C C . PRO B 1 564 ? 92.886 101.500 75.889 1.00 75.18 564 PRO B C 1
ATOM 10312 O O . PRO B 1 564 ? 93.734 100.644 75.688 1.00 75.18 564 PRO B O 1
ATOM 10316 N N . PHE B 1 565 ? 92.634 101.977 77.109 1.00 82.26 565 PHE B N 1
ATOM 10317 C CA . PHE B 1 565 ? 93.382 101.580 78.307 1.00 82.26 565 PHE B CA 1
ATOM 10318 C C . PHE B 1 565 ? 92.771 100.396 79.083 1.00 82.26 565 PHE B C 1
ATOM 10319 O O . PHE B 1 565 ? 93.203 100.108 80.202 1.00 82.26 565 PHE B O 1
ATOM 10327 N N . ALA B 1 566 ? 91.729 99.743 78.555 1.00 86.05 566 ALA B N 1
ATOM 10328 C CA . ALA B 1 566 ? 91.186 98.543 79.186 1.00 86.05 566 ALA B CA 1
ATOM 10329 C C . ALA B 1 566 ? 92.240 97.429 79.190 1.00 86.05 566 ALA B C 1
ATOM 10330 O O . ALA B 1 566 ? 92.993 97.257 78.234 1.00 86.05 566 ALA B O 1
ATOM 10332 N N . SER B 1 567 ? 92.307 96.658 80.275 1.00 89.95 567 SER B N 1
ATOM 10333 C CA . SER B 1 567 ? 93.276 95.572 80.407 1.00 89.95 567 SER B CA 1
ATOM 10334 C C . SER B 1 567 ? 92.665 94.329 81.036 1.00 89.95 567 SER B C 1
ATOM 10335 O O . SER B 1 567 ? 91.795 94.393 81.909 1.00 89.95 567 SER B O 1
ATOM 10338 N N . GLU B 1 568 ? 93.148 93.175 80.590 1.00 91.48 568 GLU B N 1
ATOM 10339 C CA . GLU B 1 568 ? 92.649 91.877 81.023 1.00 91.48 568 GLU B CA 1
ATOM 10340 C C . GLU B 1 568 ? 93.393 91.346 82.254 1.00 91.48 568 GLU B C 1
ATOM 10341 O O . GLU B 1 568 ? 94.584 91.611 82.426 1.00 91.48 568 GLU B O 1
ATOM 10347 N N . PRO B 1 569 ? 92.739 90.524 83.099 1.00 94.39 569 PRO B N 1
ATOM 10348 C CA . PRO B 1 569 ? 93.313 90.065 84.361 1.00 94.39 569 PRO B CA 1
ATOM 10349 C C . PRO B 1 569 ? 94.685 89.400 84.236 1.00 94.39 569 PRO B C 1
ATOM 10350 O O . PRO B 1 569 ? 95.520 89.567 85.117 1.00 94.39 569 PRO B O 1
ATOM 10354 N N . TYR B 1 570 ? 94.950 88.684 83.138 1.00 93.34 570 TYR B N 1
ATOM 10355 C CA . TYR B 1 570 ? 96.231 88.002 82.940 1.00 93.34 570 TYR B CA 1
ATOM 10356 C C . TYR B 1 570 ? 97.431 88.962 82.877 1.00 93.34 570 TYR B C 1
ATOM 10357 O O . TYR B 1 570 ? 98.546 88.536 83.187 1.00 93.34 570 TYR B O 1
ATOM 10366 N N . SER B 1 571 ? 97.234 90.228 82.488 1.00 93.19 571 SER B N 1
ATOM 10367 C CA . SER B 1 571 ? 98.322 91.206 82.369 1.00 93.19 571 SER B CA 1
ATOM 10368 C C . SER B 1 571 ? 98.622 91.926 83.682 1.00 93.19 571 SER B C 1
ATOM 10369 O O . SER B 1 571 ? 99.705 92.498 83.838 1.00 93.19 571 SER B O 1
ATOM 10372 N N . TRP B 1 572 ? 97.702 91.881 84.656 1.00 95.48 572 TRP B N 1
ATOM 10373 C CA . TRP B 1 572 ? 97.816 92.688 85.867 1.00 95.48 572 TRP B CA 1
ATOM 10374 C C . TRP B 1 572 ? 98.986 92.283 86.752 1.00 95.48 572 TRP B C 1
ATOM 10375 O O . TRP B 1 572 ? 99.791 93.161 87.023 1.00 95.48 572 TRP B O 1
ATOM 10386 N N . PRO B 1 573 ? 99.196 91.013 87.166 1.00 95.20 573 PRO B N 1
ATOM 10387 C CA . PRO B 1 573 ? 100.295 90.698 88.082 1.00 95.20 573 PRO B CA 1
ATOM 10388 C C . PRO B 1 573 ? 101.688 91.062 87.537 1.00 95.20 573 PRO B C 1
ATOM 10389 O O . PRO B 1 573 ? 102.611 91.280 88.318 1.00 95.20 573 PRO B O 1
ATOM 10393 N N . GLY B 1 574 ? 101.839 91.134 86.209 1.00 92.81 574 GLY B N 1
ATOM 10394 C CA . GLY B 1 574 ? 103.064 91.581 85.548 1.00 92.81 574 GLY B CA 1
ATOM 10395 C C . GLY B 1 574 ? 103.178 93.100 85.369 1.00 92.81 574 GLY B C 1
ATOM 10396 O O . GLY B 1 574 ? 104.259 93.555 85.007 1.00 92.81 574 GLY B O 1
ATOM 10397 N N . SER B 1 575 ? 102.103 93.857 85.616 1.00 93.33 575 SER B N 1
ATOM 10398 C CA . SER B 1 575 ? 101.961 95.287 85.313 1.00 93.33 575 SER B CA 1
ATOM 10399 C C . SER B 1 575 ? 102.402 95.622 83.876 1.00 93.33 575 SER B C 1
ATOM 10400 O O . SER B 1 575 ? 103.173 96.555 83.664 1.00 93.33 575 SER B O 1
ATOM 10403 N N . LEU B 1 576 ? 101.949 94.813 82.905 1.00 90.82 576 LEU B N 1
ATOM 10404 C CA . LEU B 1 576 ? 102.443 94.838 81.516 1.00 90.82 576 LEU B CA 1
ATOM 10405 C C . LEU B 1 576 ? 101.993 96.063 80.705 1.00 90.82 576 LEU B C 1
ATOM 10406 O O . LEU B 1 576 ? 102.644 96.410 79.724 1.00 90.82 576 LEU B O 1
ATOM 10411 N N . SER B 1 577 ? 100.900 96.705 81.118 1.00 90.08 577 SER B N 1
ATOM 10412 C CA . SER B 1 577 ? 100.372 97.945 80.549 1.00 90.08 577 SER B CA 1
ATOM 10413 C C . SER B 1 577 ? 99.879 98.864 81.662 1.00 90.08 577 SER B C 1
ATOM 10414 O O . SER B 1 577 ? 99.592 98.402 82.770 1.00 90.08 577 SER B O 1
ATOM 10417 N N . GLY B 1 578 ? 99.792 100.162 81.384 1.00 91.43 578 GLY B N 1
ATOM 10418 C CA . GLY B 1 578 ? 99.283 101.168 82.311 1.00 91.43 578 GLY B CA 1
ATOM 10419 C C . GLY B 1 578 ? 98.211 102.061 81.691 1.00 91.43 578 GLY B C 1
ATOM 10420 O O . GLY B 1 578 ? 97.654 101.756 80.639 1.00 91.43 578 GLY B O 1
ATOM 10421 N N . VAL B 1 579 ? 97.888 103.155 82.379 1.00 92.90 579 VAL B N 1
ATOM 10422 C CA . VAL B 1 579 ? 96.818 104.083 81.980 1.00 92.90 579 VAL B CA 1
ATOM 10423 C C . VAL B 1 579 ? 97.344 105.515 82.013 1.00 92.90 579 VAL B C 1
ATOM 10424 O O . VAL B 1 579 ? 97.921 105.938 83.015 1.00 92.90 579 VAL B O 1
ATOM 10428 N N . SER B 1 580 ? 97.132 106.276 80.938 1.00 92.94 580 SER B N 1
ATOM 10429 C CA . SER B 1 580 ? 97.448 107.706 80.936 1.00 92.94 580 SER B CA 1
ATOM 10430 C C . SER B 1 580 ? 96.406 108.473 81.751 1.00 92.94 580 SER B C 1
ATOM 10431 O O . SER B 1 580 ? 95.208 108.348 81.506 1.00 92.94 580 SER B O 1
ATOM 10434 N N . PHE B 1 581 ? 96.860 109.233 82.745 1.00 94.37 581 PHE B N 1
ATOM 10435 C CA . PHE B 1 581 ? 95.983 109.983 83.652 1.00 94.37 581 PHE B CA 1
ATOM 10436 C C . PHE B 1 581 ? 95.912 111.465 83.284 1.00 94.37 581 PHE B C 1
ATOM 10437 O O . PHE B 1 581 ? 94.877 112.103 83.469 1.00 94.37 581 PHE B O 1
ATOM 10445 N N . TRP B 1 582 ? 97.015 112.026 82.788 1.00 95.06 582 TRP B N 1
ATOM 10446 C CA . TRP B 1 582 ? 97.109 113.434 82.426 1.00 95.06 582 TRP B CA 1
ATOM 10447 C C . TRP B 1 582 ? 98.308 113.680 81.517 1.00 95.06 582 TRP B C 1
ATOM 10448 O O . TRP B 1 582 ? 99.331 113.001 81.642 1.00 95.06 582 TRP B O 1
ATOM 10459 N N . THR B 1 583 ? 98.189 114.665 80.633 1.00 93.98 583 THR B N 1
ATOM 10460 C CA . THR B 1 583 ? 99.248 115.114 79.725 1.00 93.98 583 THR B CA 1
ATOM 10461 C C . THR B 1 583 ? 99.176 116.624 79.551 1.00 93.98 583 THR B C 1
ATOM 10462 O O . THR B 1 583 ? 98.097 117.148 79.302 1.00 93.98 583 THR B O 1
ATOM 10466 N N . ASN B 1 584 ? 100.324 117.294 79.574 1.00 91.90 584 ASN B N 1
ATOM 10467 C CA . ASN B 1 584 ? 100.467 118.688 79.165 1.00 91.90 584 ASN B CA 1
ATOM 10468 C C . ASN B 1 584 ? 101.370 118.746 77.928 1.00 91.90 584 ASN B C 1
ATOM 10469 O O . ASN B 1 584 ? 102.542 118.362 77.988 1.00 91.90 584 ASN B O 1
ATOM 10474 N N . GLY B 1 585 ? 100.791 119.177 76.803 1.00 88.57 585 GLY B N 1
ATOM 10475 C CA . GLY B 1 585 ? 101.453 119.214 75.500 1.00 88.57 585 GLY B CA 1
ATOM 10476 C C . GLY B 1 585 ? 102.591 120.229 75.419 1.00 88.57 585 GLY B C 1
ATOM 10477 O O . GLY B 1 585 ? 103.631 119.920 74.840 1.00 88.57 585 GLY B O 1
ATOM 10478 N N . ASP B 1 586 ? 102.423 121.391 76.051 1.00 87.21 586 ASP B N 1
ATOM 10479 C CA . ASP B 1 586 ? 103.378 122.501 75.992 1.00 87.21 586 ASP B CA 1
ATOM 10480 C C . ASP B 1 586 ? 104.649 122.192 76.788 1.00 87.21 586 ASP B C 1
ATOM 10481 O O . ASP B 1 586 ? 105.767 122.371 76.307 1.00 87.21 586 ASP B O 1
ATOM 10486 N N . GLU B 1 587 ? 104.491 121.647 77.995 1.00 89.70 587 GLU B N 1
ATOM 10487 C CA . GLU B 1 587 ? 105.606 121.286 78.873 1.00 89.70 587 GLU B CA 1
ATOM 10488 C C . GLU B 1 587 ? 106.138 119.860 78.631 1.00 89.70 587 GLU B C 1
ATOM 10489 O O . GLU B 1 587 ? 107.142 119.463 79.230 1.00 89.70 587 GLU B O 1
ATOM 10495 N N . LYS B 1 588 ? 105.464 119.070 77.779 1.00 91.74 588 LYS B N 1
ATOM 10496 C CA . LYS B 1 588 ? 105.730 117.637 77.549 1.00 91.74 588 LYS B CA 1
ATOM 10497 C C . LYS B 1 588 ? 105.783 116.824 78.847 1.00 91.74 588 LYS B C 1
ATOM 10498 O O . LYS B 1 588 ? 106.701 116.035 79.084 1.00 91.74 588 LYS B O 1
ATOM 10504 N N . LYS B 1 589 ? 104.805 117.045 79.722 1.00 94.88 589 LYS B N 1
ATOM 10505 C CA . LYS B 1 589 ? 104.690 116.372 81.023 1.00 94.88 589 LYS B CA 1
ATOM 10506 C C . LYS B 1 589 ? 103.493 115.432 81.037 1.00 94.88 589 LYS B C 1
ATOM 10507 O O . LYS B 1 589 ? 102.503 115.684 80.361 1.00 94.88 589 LYS B O 1
ATOM 10513 N N . GLN B 1 590 ? 103.573 114.343 81.797 1.00 95.78 590 GLN B N 1
ATOM 10514 C CA . GLN B 1 590 ? 102.488 113.363 81.869 1.00 95.78 590 GLN B CA 1
ATOM 10515 C C . GLN B 1 590 ? 102.439 112.627 83.206 1.00 95.78 590 GLN B C 1
ATOM 10516 O O . GLN B 1 590 ? 103.478 112.369 83.811 1.00 95.78 590 GLN B O 1
ATOM 10522 N N . ILE B 1 591 ? 101.236 112.230 83.619 1.00 97.11 591 ILE B N 1
ATOM 10523 C CA . ILE B 1 591 ? 101.012 111.271 84.703 1.00 97.11 591 ILE B CA 1
ATOM 10524 C C . ILE B 1 591 ? 100.590 109.942 84.080 1.00 97.11 591 ILE B C 1
ATOM 10525 O O . ILE B 1 591 ? 99.646 109.888 83.289 1.00 97.11 591 ILE B O 1
ATOM 10530 N N . TYR B 1 592 ? 101.274 108.866 84.463 1.00 95.61 592 TYR B N 1
ATOM 10531 C CA . TYR B 1 592 ? 101.022 107.515 83.979 1.00 95.61 592 TYR B CA 1
ATOM 10532 C C . TYR B 1 592 ? 100.859 106.539 85.147 1.00 95.61 592 TYR B C 1
ATOM 10533 O O . TYR B 1 592 ? 101.719 106.417 86.023 1.00 95.61 592 TYR B O 1
ATOM 10542 N N . PHE B 1 593 ? 99.732 105.839 85.164 1.00 95.88 593 PHE B N 1
ATOM 10543 C CA . PHE B 1 593 ? 99.389 104.862 86.184 1.00 95.88 593 PHE B CA 1
ATOM 10544 C C . PHE B 1 593 ? 99.960 103.489 85.836 1.00 95.88 593 PHE B C 1
ATOM 10545 O O . PHE B 1 593 ? 99.511 102.836 84.895 1.00 95.88 593 PHE B O 1
ATOM 10553 N N . ILE B 1 594 ? 100.941 103.044 86.623 1.00 95.48 594 ILE B N 1
ATOM 10554 C CA . ILE B 1 594 ? 101.588 101.736 86.496 1.00 95.48 594 ILE B CA 1
ATOM 10555 C C . ILE B 1 594 ? 102.099 101.250 87.855 1.00 95.48 594 ILE B C 1
ATOM 10556 O O . ILE B 1 594 ? 102.442 102.069 88.711 1.00 95.48 594 ILE B O 1
ATOM 10561 N N . GLY B 1 595 ? 102.156 99.938 88.066 1.00 96.50 595 GLY B N 1
ATOM 10562 C CA . GLY B 1 595 ? 102.730 99.327 89.265 1.00 96.50 595 GLY B CA 1
ATOM 10563 C C . GLY B 1 595 ? 104.259 99.390 89.319 1.00 96.50 595 GLY B C 1
ATOM 10564 O O . GLY B 1 595 ? 104.932 99.536 88.296 1.00 96.50 595 GLY B O 1
ATOM 10565 N N . ASN B 1 596 ? 104.830 99.234 90.514 1.00 97.16 596 ASN B N 1
ATOM 10566 C CA . ASN B 1 596 ? 106.275 99.083 90.663 1.00 97.16 596 ASN B CA 1
ATOM 10567 C C . ASN B 1 596 ? 106.680 97.685 90.182 1.00 97.16 596 ASN B C 1
ATOM 10568 O O . ASN B 1 596 ? 106.578 96.713 90.932 1.00 97.16 596 ASN B O 1
ATOM 10573 N N . ILE B 1 597 ? 107.138 97.573 88.936 1.00 94.95 597 ILE B N 1
ATOM 10574 C CA . ILE B 1 597 ? 107.329 96.279 88.257 1.00 94.95 597 ILE B CA 1
ATOM 10575 C C . ILE B 1 597 ? 108.249 95.332 89.031 1.00 94.95 597 ILE B C 1
ATOM 10576 O O . ILE B 1 597 ? 107.938 94.148 89.152 1.00 94.95 597 ILE B O 1
ATOM 10581 N N . ILE B 1 598 ? 109.324 95.842 89.638 1.00 96.53 598 ILE B N 1
ATOM 10582 C CA . ILE B 1 598 ? 110.209 95.021 90.481 1.00 96.53 598 ILE B CA 1
ATOM 10583 C C . ILE B 1 598 ? 109.438 94.452 91.678 1.00 96.53 598 ILE B C 1
ATOM 10584 O O . ILE B 1 598 ? 109.542 93.260 91.972 1.00 96.53 598 ILE B O 1
ATOM 10589 N N . GLY B 1 599 ? 108.647 95.288 92.354 1.00 97.50 599 GLY B N 1
ATOM 10590 C CA . GLY B 1 599 ? 107.808 94.873 93.476 1.00 97.50 599 GLY B CA 1
ATOM 10591 C C . GLY B 1 599 ? 106.743 93.850 93.074 1.00 97.50 599 GLY B C 1
ATOM 10592 O O . GLY B 1 599 ? 106.554 92.857 93.776 1.00 97.50 599 GLY B O 1
ATOM 10593 N N . TRP B 1 600 ? 106.086 94.051 91.933 1.00 97.53 600 TRP B N 1
ATOM 10594 C CA . TRP B 1 600 ? 105.025 93.174 91.439 1.00 97.53 600 TRP B CA 1
ATOM 10595 C C . TRP B 1 600 ? 105.586 91.817 91.008 1.00 97.53 600 TRP B C 1
ATOM 10596 O O . TRP B 1 600 ? 105.078 90.773 91.417 1.00 97.53 600 TRP B O 1
ATOM 10607 N N . TRP B 1 601 ? 106.701 91.795 90.278 1.00 96.92 601 TRP B N 1
ATOM 10608 C CA . TRP B 1 601 ? 107.360 90.549 89.879 1.00 96.92 601 TRP B CA 1
ATOM 10609 C C . TRP B 1 601 ? 107.905 89.778 91.076 1.00 96.92 601 TRP B C 1
ATOM 10610 O O . TRP B 1 601 ? 107.756 88.556 91.145 1.00 96.92 601 TRP B O 1
ATOM 10621 N N . PHE B 1 602 ? 108.464 90.476 92.066 1.00 98.33 602 PHE B N 1
ATOM 10622 C CA . PHE B 1 602 ? 108.847 89.865 93.332 1.00 98.33 602 PHE B CA 1
ATOM 10623 C C . PHE B 1 602 ? 107.660 89.169 94.020 1.00 98.33 602 PHE B C 1
ATOM 10624 O O . PHE B 1 602 ? 107.814 88.073 94.567 1.00 98.33 602 PHE B O 1
ATOM 10632 N N . GLN B 1 603 ? 106.456 89.750 93.960 1.00 98.29 603 GLN B N 1
ATOM 10633 C CA . GLN B 1 603 ? 105.246 89.126 94.496 1.00 98.29 603 GLN B CA 1
ATOM 10634 C C . GLN B 1 603 ? 104.777 87.926 93.663 1.00 98.29 603 GLN B C 1
ATOM 10635 O O . GLN B 1 603 ? 104.412 86.909 94.244 1.00 98.29 603 GLN B O 1
ATOM 10641 N N . VAL B 1 604 ? 104.837 87.996 92.330 1.00 97.91 604 VAL B N 1
ATOM 10642 C CA . VAL B 1 604 ? 104.533 86.848 91.451 1.00 97.91 604 VAL B CA 1
ATOM 10643 C C . VAL B 1 604 ? 105.459 85.669 91.760 1.00 97.91 604 VAL B C 1
ATOM 10644 O O . VAL B 1 604 ? 104.989 84.548 91.952 1.00 97.91 604 VAL B O 1
ATOM 10648 N N . ILE B 1 605 ? 106.765 85.923 91.895 1.00 98.38 605 ILE B N 1
ATOM 10649 C CA . ILE B 1 605 ? 107.752 84.909 92.302 1.00 98.38 605 ILE B CA 1
ATOM 10650 C C . ILE B 1 605 ? 107.395 84.347 93.680 1.00 98.38 605 ILE B C 1
ATOM 10651 O O . ILE B 1 605 ? 107.410 83.132 93.870 1.00 98.38 605 ILE B O 1
ATOM 10656 N N . SER B 1 606 ? 107.029 85.206 94.632 1.00 98.67 606 SER B N 1
ATOM 10657 C CA . SER B 1 606 ? 106.634 84.785 95.979 1.00 98.67 606 SER B CA 1
ATOM 10658 C C . SER B 1 606 ? 105.419 83.844 95.945 1.00 98.67 606 SER B C 1
ATOM 10659 O O . SER B 1 606 ? 105.440 82.782 96.565 1.00 98.67 606 SER B O 1
ATOM 10662 N N . LEU B 1 607 ? 104.377 84.182 95.178 1.00 98.54 607 LEU B N 1
ATOM 10663 C CA . LEU B 1 607 ? 103.185 83.339 95.017 1.00 98.54 607 LEU B CA 1
ATOM 10664 C C . LEU B 1 607 ? 103.540 81.973 94.405 1.00 98.54 607 LEU B C 1
ATOM 10665 O O . LEU B 1 607 ? 103.107 80.941 94.917 1.00 98.54 607 LEU B O 1
ATOM 10670 N N . ALA B 1 608 ? 104.380 81.953 93.364 1.00 98.35 608 ALA B N 1
ATOM 10671 C CA . ALA B 1 608 ? 104.833 80.719 92.725 1.00 98.35 608 ALA B CA 1
ATOM 10672 C C . ALA B 1 608 ? 105.662 79.834 93.674 1.00 98.35 608 ALA B C 1
ATOM 10673 O O . ALA B 1 608 ? 105.425 78.628 93.769 1.00 98.35 608 ALA B O 1
ATOM 10675 N N . VAL B 1 609 ? 106.596 80.431 94.425 1.00 98.56 609 VAL B N 1
ATOM 10676 C CA . VAL B 1 609 ? 107.426 79.725 95.418 1.00 98.56 609 VAL B CA 1
ATOM 10677 C C . VAL B 1 609 ? 106.560 79.101 96.507 1.00 98.56 609 VAL B C 1
ATOM 10678 O O . VAL B 1 609 ? 106.761 77.941 96.852 1.00 98.56 609 VAL B O 1
ATOM 10682 N N . PHE B 1 610 ? 105.563 79.822 97.018 1.00 98.65 610 PHE B N 1
ATOM 10683 C CA . PHE B 1 610 ? 104.643 79.280 98.018 1.00 98.65 610 PHE B CA 1
ATOM 10684 C C . PHE B 1 610 ? 103.847 78.079 97.502 1.00 98.65 610 PHE B C 1
ATOM 10685 O O . PHE B 1 610 ? 103.778 77.069 98.196 1.00 98.65 610 PHE B O 1
ATOM 10693 N N . VAL B 1 611 ? 103.287 78.158 96.291 1.00 98.49 611 VAL B N 1
ATOM 10694 C CA . VAL B 1 611 ? 102.587 77.015 95.680 1.00 98.49 611 VAL B CA 1
ATOM 10695 C C . VAL B 1 611 ? 103.532 75.817 95.573 1.00 98.49 611 VAL B C 1
ATOM 10696 O O . VAL B 1 611 ? 103.153 74.710 95.953 1.00 98.49 611 VAL B O 1
ATOM 10700 N N . GLY B 1 612 ? 104.779 76.038 95.150 1.00 98.39 612 GLY B N 1
ATOM 10701 C CA . GLY B 1 612 ? 105.816 75.007 95.134 1.00 98.39 612 GLY B CA 1
ATOM 10702 C C . GLY B 1 612 ? 106.087 74.389 96.511 1.00 98.39 612 GLY B C 1
ATOM 10703 O O . GLY B 1 612 ? 106.149 73.165 96.624 1.00 98.39 612 GLY B O 1
ATOM 10704 N N . ILE B 1 613 ? 106.180 75.209 97.566 1.00 98.07 613 ILE B N 1
ATOM 10705 C CA . ILE B 1 613 ? 106.374 74.746 98.953 1.00 98.07 613 ILE B CA 1
ATOM 10706 C C . ILE B 1 613 ? 105.187 73.899 99.424 1.00 98.07 613 ILE B C 1
ATOM 10707 O O . ILE B 1 613 ? 105.401 72.822 99.978 1.00 98.07 613 ILE B O 1
ATOM 10712 N N . ILE B 1 614 ? 103.947 74.349 99.199 1.00 98.12 614 ILE B N 1
ATOM 10713 C CA . ILE B 1 614 ? 102.743 73.610 99.606 1.00 98.12 614 ILE B CA 1
ATOM 10714 C C . ILE B 1 614 ? 102.655 72.274 98.868 1.00 98.12 614 ILE B C 1
ATOM 10715 O O . ILE B 1 614 ? 102.431 71.243 99.495 1.00 98.12 614 ILE B O 1
ATOM 10720 N N . VAL B 1 615 ? 102.876 72.256 97.550 1.00 98.15 615 VAL B N 1
ATOM 10721 C CA . VAL B 1 615 ? 102.871 71.013 96.764 1.00 98.15 615 VAL B CA 1
ATOM 10722 C C . VAL B 1 615 ? 103.968 70.060 97.243 1.00 98.15 615 VAL B C 1
ATOM 10723 O O . VAL B 1 615 ? 103.704 68.870 97.420 1.00 98.15 615 VAL B O 1
ATOM 10727 N N . ALA B 1 616 ? 105.177 70.558 97.507 1.00 97.60 616 ALA B N 1
ATOM 10728 C CA . ALA B 1 616 ? 106.273 69.744 98.028 1.00 97.60 616 ALA B CA 1
ATOM 10729 C C . ALA B 1 616 ? 105.970 69.170 99.422 1.00 97.60 616 ALA B C 1
ATOM 10730 O O . ALA B 1 616 ? 106.210 67.982 99.651 1.00 97.60 616 ALA B O 1
ATOM 10732 N N . ASP B 1 617 ? 105.416 69.965 100.342 1.00 96.48 617 ASP B N 1
ATOM 10733 C CA . ASP B 1 617 ? 104.976 69.509 101.670 1.00 96.48 617 ASP B CA 1
ATOM 10734 C C . ASP B 1 617 ? 103.909 68.405 101.568 1.00 96.48 617 ASP B C 1
ATOM 10735 O O . ASP B 1 617 ? 104.028 67.364 102.211 1.00 96.48 617 ASP B O 1
ATOM 10740 N N . LEU B 1 618 ? 102.904 68.581 100.706 1.00 96.51 618 LEU B N 1
ATOM 10741 C CA . LEU B 1 618 ? 101.853 67.580 100.493 1.00 96.51 618 LEU B CA 1
ATOM 10742 C C . LEU B 1 618 ? 102.407 66.270 99.916 1.00 96.51 618 LEU B C 1
ATOM 10743 O O . LEU B 1 618 ? 102.059 65.188 100.404 1.00 96.51 618 LEU B O 1
ATOM 10748 N N . ILE B 1 619 ? 103.289 66.341 98.913 1.00 97.53 619 ILE B N 1
ATOM 10749 C CA . ILE B 1 619 ? 103.912 65.156 98.299 1.00 97.53 619 ILE B CA 1
ATOM 10750 C C . ILE B 1 619 ? 104.789 64.419 99.314 1.00 97.53 619 ILE B C 1
ATOM 10751 O O . ILE B 1 619 ? 104.676 63.203 99.457 1.00 97.53 619 ILE B O 1
ATOM 10756 N N . THR B 1 620 ? 105.661 65.139 100.021 1.00 96.31 620 THR B N 1
ATOM 10757 C CA . THR B 1 620 ? 106.584 64.531 100.991 1.00 96.31 620 THR B CA 1
ATOM 10758 C C . THR B 1 620 ? 105.846 63.865 102.147 1.00 96.31 620 THR B C 1
ATOM 10759 O O . THR B 1 620 ? 106.121 62.698 102.443 1.00 96.31 620 THR B O 1
ATOM 10763 N N . ARG B 1 621 ? 104.823 64.517 102.709 1.00 94.31 621 ARG B N 1
ATOM 10764 C CA . ARG B 1 621 ? 103.957 63.906 103.725 1.00 94.31 621 ARG B CA 1
ATOM 10765 C C . ARG B 1 621 ? 103.265 62.648 103.238 1.00 94.31 621 ARG B C 1
ATOM 10766 O O . ARG B 1 621 ? 103.230 61.653 103.954 1.00 94.31 621 ARG B O 1
ATOM 10774 N N . HIS B 1 622 ? 102.745 62.655 102.010 1.00 94.32 622 HIS B N 1
ATOM 10775 C CA . HIS B 1 622 ? 102.106 61.470 101.437 1.00 94.32 622 HIS B CA 1
ATOM 10776 C C . HIS B 1 622 ? 103.081 60.286 101.293 1.00 94.32 622 HIS B C 1
ATOM 10777 O O . HIS B 1 622 ? 102.664 59.131 101.238 1.00 94.32 622 HIS B O 1
ATOM 10784 N N . ARG B 1 623 ? 104.388 60.560 101.268 1.00 94.87 623 ARG B N 1
ATOM 10785 C CA . ARG B 1 623 ? 105.470 59.570 101.255 1.00 94.87 623 ARG B CA 1
ATOM 10786 C C . ARG B 1 623 ? 105.993 59.207 102.651 1.00 94.87 623 ARG B C 1
ATOM 10787 O O . ARG B 1 623 ? 106.961 58.460 102.731 1.00 94.87 623 ARG B O 1
ATOM 10795 N N . GLY B 1 624 ? 105.378 59.712 103.723 1.00 92.46 624 GLY B N 1
ATOM 10796 C CA . GLY B 1 624 ? 105.829 59.505 105.100 1.00 92.46 624 GLY B CA 1
ATOM 10797 C C . GLY B 1 624 ? 107.103 60.277 105.457 1.00 92.46 624 GLY B C 1
ATOM 10798 O O . GLY B 1 624 ? 107.775 59.911 106.413 1.00 92.46 624 GLY B O 1
ATOM 10799 N N . TYR B 1 625 ? 107.448 61.310 104.680 1.00 93.43 625 TYR B N 1
ATOM 10800 C CA . TYR B 1 625 ? 108.599 62.175 104.924 1.00 93.43 625 TYR B CA 1
ATOM 10801 C C . TYR B 1 625 ? 108.128 63.550 105.405 1.00 93.43 625 TYR B C 1
ATOM 10802 O O . TYR B 1 625 ? 107.517 64.313 104.656 1.00 93.43 625 TYR B O 1
ATOM 10811 N N . TYR B 1 626 ? 108.426 63.888 106.655 1.00 93.97 626 TYR B N 1
ATOM 10812 C CA . TYR B 1 626 ? 107.939 65.091 107.327 1.00 93.97 626 TYR B CA 1
ATOM 10813 C C . TYR B 1 626 ? 109.043 66.148 107.382 1.00 93.97 626 TYR B C 1
ATOM 10814 O O . TYR B 1 626 ? 109.732 66.324 108.376 1.00 93.97 626 TYR B O 1
ATOM 10823 N N . ALA B 1 627 ? 109.246 66.849 106.265 1.00 93.44 627 ALA B N 1
ATOM 10824 C CA . ALA B 1 627 ? 110.357 67.787 106.116 1.00 93.44 627 ALA B CA 1
ATOM 10825 C C . ALA B 1 627 ? 110.232 69.038 107.005 1.00 93.44 627 ALA B C 1
ATOM 10826 O O . ALA B 1 627 ? 111.233 69.555 107.508 1.00 93.44 627 ALA B O 1
ATOM 10828 N N . LEU B 1 628 ? 109.003 69.551 107.142 1.00 94.93 628 LEU B N 1
ATOM 10829 C CA . LEU B 1 628 ? 108.716 70.840 107.759 1.00 94.93 628 LEU B CA 1
ATOM 10830 C C . LEU B 1 628 ? 108.287 70.689 109.223 1.00 94.93 628 LEU B C 1
ATOM 10831 O O . LEU B 1 628 ? 107.370 69.923 109.517 1.00 94.93 628 LEU B O 1
ATOM 10836 N N . ASN B 1 629 ? 108.883 71.502 110.097 1.00 94.29 629 ASN B N 1
ATOM 10837 C CA . ASN B 1 629 ? 108.472 71.667 111.493 1.00 94.29 629 ASN B CA 1
ATOM 10838 C C . ASN B 1 629 ? 107.012 72.148 111.591 1.00 94.29 629 ASN B C 1
ATOM 10839 O O . ASN B 1 629 ? 106.577 73.000 110.805 1.00 94.29 629 ASN B O 1
ATOM 10844 N N . LYS B 1 630 ? 106.285 71.673 112.604 1.00 94.44 630 LYS B N 1
ATOM 10845 C CA . LYS B 1 630 ? 104.944 72.139 112.983 1.00 94.44 630 LYS B CA 1
ATOM 10846 C C . LYS B 1 630 ? 104.786 73.667 112.957 1.00 94.44 630 LYS B C 1
ATOM 10847 O O . LYS B 1 630 ? 103.860 74.167 112.325 1.00 94.44 630 LYS B O 1
ATOM 10853 N N . MET B 1 631 ? 105.685 74.441 113.572 1.00 94.93 631 MET B N 1
ATOM 10854 C CA . MET B 1 631 ? 105.566 75.910 113.596 1.00 94.93 631 MET B CA 1
ATOM 10855 C C . MET B 1 631 ? 105.685 76.543 112.208 1.00 94.93 631 MET B C 1
ATOM 10856 O O . MET B 1 631 ? 104.969 77.496 111.894 1.00 94.93 631 MET B O 1
ATOM 10861 N N . THR B 1 632 ? 106.547 76.003 111.345 1.00 96.29 632 THR B N 1
ATOM 10862 C CA . THR B 1 632 ? 106.637 76.438 109.946 1.00 96.29 632 THR B CA 1
ATOM 10863 C C . THR B 1 632 ? 105.326 76.171 109.218 1.00 96.29 632 THR B C 1
ATOM 10864 O O . THR B 1 632 ? 104.836 77.035 108.489 1.00 96.29 632 THR B O 1
ATOM 10868 N N . ARG B 1 633 ? 104.709 75.013 109.454 1.00 96.06 633 ARG B N 1
ATOM 10869 C CA . ARG B 1 633 ? 103.412 74.685 108.865 1.00 96.06 633 ARG B CA 1
ATOM 10870 C C . ARG B 1 633 ? 102.293 75.565 109.376 1.00 96.06 633 ARG B C 1
ATOM 10871 O O . ARG B 1 633 ? 101.475 75.995 108.572 1.00 96.06 633 ARG B O 1
ATOM 10879 N N . GLU B 1 634 ? 102.270 75.896 110.660 1.00 96.22 634 GLU B N 1
ATOM 10880 C CA . GLU B 1 634 ? 101.286 76.842 111.185 1.00 96.22 634 GLU B CA 1
ATOM 10881 C C . GLU B 1 634 ? 101.384 78.209 110.501 1.00 96.22 634 GLU B C 1
ATOM 10882 O O . GLU B 1 634 ? 100.356 78.794 110.173 1.00 96.22 634 GLU B O 1
ATOM 10888 N N . LYS B 1 635 ? 102.597 78.684 110.183 1.00 97.30 635 LYS B N 1
ATOM 10889 C CA . LYS B 1 635 ? 102.777 79.904 109.377 1.00 97.30 635 LYS B CA 1
ATOM 10890 C C . LYS B 1 635 ? 102.280 79.730 107.935 1.00 97.30 635 LYS B C 1
ATOM 10891 O O . LYS B 1 635 ? 101.602 80.617 107.418 1.00 97.30 635 LYS B O 1
ATOM 10897 N N . LEU B 1 636 ? 102.599 78.605 107.290 1.00 97.97 636 LEU B N 1
ATOM 10898 C CA . LEU B 1 636 ? 102.230 78.319 105.897 1.00 97.97 636 LEU B CA 1
ATOM 10899 C C . LEU B 1 636 ? 100.714 78.140 105.711 1.00 97.97 636 LEU B C 1
ATOM 10900 O O . LEU B 1 636 ? 100.115 78.790 104.857 1.00 97.97 636 LEU B O 1
ATOM 10905 N N . TYR B 1 637 ? 100.090 77.294 106.527 1.00 97.06 637 TYR B N 1
ATOM 10906 C CA . TYR B 1 637 ? 98.669 76.936 106.437 1.00 97.06 637 TYR B CA 1
ATOM 10907 C C . TYR B 1 637 ? 97.750 77.885 107.222 1.00 97.06 637 TYR B C 1
ATOM 10908 O O . TYR B 1 637 ? 96.532 77.817 107.067 1.00 97.06 637 TYR B O 1
ATOM 10917 N N . GLY B 1 638 ? 98.314 78.777 108.042 1.00 96.94 638 GLY B N 1
ATOM 10918 C CA . GLY B 1 638 ? 97.592 79.846 108.727 1.00 96.94 638 GLY B CA 1
ATOM 10919 C C . GLY B 1 638 ? 97.668 81.178 107.988 1.00 96.94 638 GLY B C 1
ATOM 10920 O O . GLY B 1 638 ? 96.908 81.378 107.039 1.00 96.94 638 GLY B O 1
ATOM 10921 N N . PRO B 1 639 ? 98.535 82.120 108.411 1.00 97.90 639 PRO B N 1
ATOM 10922 C CA . PRO B 1 639 ? 98.581 83.464 107.842 1.00 97.90 639 PRO B CA 1
ATOM 10923 C C . PRO B 1 639 ? 98.878 83.481 106.337 1.00 97.90 639 PRO B C 1
ATOM 10924 O O . PRO B 1 639 ? 98.222 84.225 105.610 1.00 97.90 639 PRO B O 1
ATOM 10928 N N . LEU B 1 640 ? 99.822 82.667 105.852 1.00 98.60 640 LEU B N 1
ATOM 10929 C CA . LEU B 1 640 ? 100.172 82.656 104.426 1.00 98.60 640 LEU B CA 1
ATOM 10930 C C . LEU B 1 640 ? 99.037 82.115 103.561 1.00 98.60 640 LEU B C 1
ATOM 10931 O O . LEU B 1 640 ? 98.687 82.746 102.570 1.00 98.60 640 LEU B O 1
ATOM 10936 N N . MET B 1 641 ? 98.407 81.011 103.965 1.00 98.36 641 MET B N 1
ATOM 10937 C CA . MET B 1 641 ? 97.225 80.489 103.280 1.00 98.36 641 MET B CA 1
ATOM 10938 C C . MET B 1 641 ? 96.046 81.470 103.339 1.00 98.36 641 MET B C 1
ATOM 10939 O O . MET B 1 641 ? 95.361 81.659 102.338 1.00 98.36 641 MET B O 1
ATOM 10944 N N . PHE B 1 642 ? 95.827 82.139 104.478 1.00 98.47 642 PHE B N 1
ATOM 10945 C CA . PHE B 1 642 ? 94.800 83.180 104.599 1.00 98.47 642 PHE B CA 1
ATOM 10946 C C . PHE B 1 642 ? 95.024 84.306 103.582 1.00 98.47 642 PHE B C 1
ATOM 10947 O O . PHE B 1 642 ? 94.092 84.681 102.872 1.00 98.47 642 PHE B O 1
ATOM 10955 N N . PHE B 1 643 ? 96.253 84.818 103.468 1.00 98.67 643 PHE B N 1
ATOM 10956 C CA . PHE B 1 643 ? 96.576 85.834 102.471 1.00 98.67 643 PHE B CA 1
ATOM 10957 C C . PHE B 1 643 ? 96.514 85.302 101.041 1.00 98.67 643 PHE B C 1
ATOM 10958 O O . PHE B 1 643 ? 95.984 85.990 100.178 1.00 98.67 643 PHE B O 1
ATOM 10966 N N . PHE B 1 644 ? 96.980 84.080 100.784 1.00 98.66 644 PHE B N 1
ATOM 10967 C CA . PHE B 1 644 ? 96.924 83.461 99.464 1.00 98.66 644 PHE B CA 1
ATOM 10968 C C . PHE B 1 644 ? 95.479 83.307 98.973 1.00 98.66 644 PHE B C 1
ATOM 10969 O O . PHE B 1 644 ? 95.140 83.762 97.888 1.00 98.66 644 PHE B O 1
ATOM 10977 N N . VAL B 1 645 ? 94.588 82.753 99.803 1.00 98.49 645 VAL B N 1
ATOM 10978 C CA . VAL B 1 645 ? 93.159 82.643 99.478 1.00 98.49 645 VAL B CA 1
ATOM 10979 C C . VAL B 1 645 ? 92.526 84.025 99.325 1.00 98.49 645 VAL B C 1
ATOM 10980 O O . VAL B 1 645 ? 91.741 84.242 98.404 1.00 98.49 645 VAL B O 1
ATOM 10984 N N . SER B 1 646 ? 92.892 84.983 100.180 1.00 98.62 646 SER B N 1
ATOM 10985 C CA . SER B 1 646 ? 92.402 86.356 100.057 1.00 98.62 646 SER B CA 1
ATOM 10986 C C . SER B 1 646 ? 92.840 86.997 98.741 1.00 98.62 646 SER B C 1
ATOM 10987 O O . SER B 1 646 ? 92.027 87.654 98.093 1.00 98.62 646 SER B O 1
ATOM 10990 N N . TRP B 1 647 ? 94.081 86.781 98.301 1.00 98.55 647 TRP B N 1
ATOM 10991 C CA . TRP B 1 647 ? 94.580 87.214 96.993 1.00 98.55 647 TRP B CA 1
ATOM 10992 C C . TRP B 1 647 ? 93.795 86.541 95.859 1.00 98.55 647 TRP B C 1
ATOM 10993 O O . TRP B 1 647 ? 93.286 87.236 94.983 1.00 98.55 647 TRP B O 1
ATOM 11004 N N . CYS B 1 648 ? 93.575 85.219 95.930 1.00 98.42 648 CYS B N 1
ATOM 11005 C CA . CYS B 1 648 ? 92.753 84.476 94.973 1.00 98.42 648 CYS B CA 1
ATOM 11006 C C . CYS B 1 648 ? 91.346 85.077 94.834 1.00 98.42 648 CYS B C 1
ATOM 11007 O O . CYS B 1 648 ? 90.873 85.272 93.714 1.00 98.42 648 CYS B O 1
ATOM 11010 N N . CYS B 1 649 ? 90.691 85.425 95.951 1.00 98.19 649 CYS B N 1
ATOM 11011 C CA . CYS B 1 649 ? 89.378 86.072 95.952 1.00 98.19 649 CYS B CA 1
ATOM 11012 C C . CYS B 1 649 ? 89.389 87.449 95.275 1.00 98.19 649 CYS B C 1
ATOM 11013 O O . CYS B 1 649 ? 88.384 87.829 94.691 1.00 98.19 649 CYS B O 1
ATOM 11016 N N . HIS B 1 650 ? 90.498 88.193 95.334 1.00 97.87 650 HIS B N 1
ATOM 11017 C CA . HIS B 1 650 ? 90.619 89.511 94.701 1.00 97.87 650 HIS B CA 1
ATOM 11018 C C . HIS B 1 650 ? 91.195 89.455 93.277 1.00 97.87 650 HIS B C 1
ATOM 11019 O O . HIS B 1 650 ? 91.302 90.499 92.648 1.00 97.87 650 HIS B O 1
ATOM 11026 N N . TYR B 1 651 ? 91.558 88.276 92.761 1.00 97.75 651 TYR B N 1
ATOM 11027 C CA . TYR B 1 651 ? 92.159 88.134 91.434 1.00 97.75 651 TYR B CA 1
ATOM 11028 C C . TYR B 1 651 ? 91.325 87.262 90.488 1.00 97.75 651 TYR B C 1
ATOM 11029 O O . TYR B 1 651 ? 90.860 87.737 89.452 1.00 97.75 651 TYR B O 1
ATOM 11038 N N . PHE B 1 652 ? 91.067 86.002 90.843 1.00 97.17 652 PHE B N 1
ATOM 11039 C CA . PHE B 1 652 ? 90.446 85.046 89.925 1.00 97.17 652 PHE B CA 1
ATOM 11040 C C . PHE B 1 652 ? 89.010 85.379 89.496 1.00 97.17 652 PHE B C 1
ATOM 11041 O O . PHE B 1 652 ? 88.687 85.138 88.331 1.00 97.17 652 PHE B O 1
ATOM 11049 N N . PRO B 1 653 ? 88.134 85.965 90.339 1.00 96.28 653 PRO B N 1
ATOM 11050 C CA . PRO B 1 653 ? 86.782 86.314 89.909 1.00 96.28 653 PRO B CA 1
ATOM 11051 C C . PRO B 1 653 ? 86.725 87.269 88.711 1.00 96.28 653 PRO B C 1
ATOM 11052 O O . PRO B 1 653 ? 85.742 87.248 87.974 1.00 96.28 653 PRO B O 1
ATOM 11056 N N . PHE B 1 654 ? 87.768 88.064 88.462 1.00 94.93 654 PHE B N 1
ATOM 11057 C CA . PHE B 1 654 ? 87.814 88.965 87.309 1.00 94.93 654 PHE B CA 1
ATOM 11058 C C . PHE B 1 654 ? 87.908 88.247 85.957 1.00 94.93 654 PHE B C 1
ATOM 11059 O O . PHE B 1 654 ? 87.493 88.817 84.947 1.00 94.93 654 PHE B O 1
ATOM 11067 N N . PHE B 1 655 ? 88.378 86.997 85.916 1.00 95.02 655 PHE B N 1
ATOM 11068 C CA . PHE B 1 655 ? 88.353 86.174 84.699 1.00 95.02 655 PHE B CA 1
ATOM 11069 C C . PHE B 1 655 ? 86.932 85.759 84.299 1.00 95.02 655 PHE B C 1
ATOM 11070 O O . PHE B 1 655 ? 86.693 85.403 83.151 1.00 95.02 655 PHE B O 1
ATOM 11078 N N . LEU B 1 656 ? 85.978 85.814 85.236 1.00 91.97 656 LEU B N 1
ATOM 11079 C CA . LEU B 1 656 ? 84.571 85.493 84.995 1.00 91.97 656 LEU B CA 1
ATOM 11080 C C . LEU B 1 656 ? 83.741 86.735 84.621 1.00 91.97 656 LEU B C 1
ATOM 11081 O O . LEU B 1 656 ? 82.556 86.615 84.329 1.00 91.97 656 LEU B O 1
ATOM 11086 N N . MET B 1 657 ? 84.339 87.930 84.659 1.00 88.52 657 MET B N 1
ATOM 11087 C CA . MET B 1 657 ? 83.658 89.189 84.359 1.00 88.52 657 MET B CA 1
ATOM 11088 C C . MET B 1 657 ? 83.875 89.589 82.895 1.00 88.52 657 MET B C 1
ATOM 11089 O O . MET B 1 657 ? 85.012 89.773 82.459 1.00 88.52 657 MET B O 1
ATOM 11094 N N . ALA B 1 658 ? 82.767 89.776 82.172 1.00 82.84 658 ALA B N 1
ATOM 11095 C CA . ALA B 1 658 ? 82.746 90.163 80.755 1.00 82.84 658 ALA B CA 1
ATOM 11096 C C . ALA B 1 658 ? 82.717 91.686 80.508 1.00 82.84 658 ALA B C 1
ATOM 11097 O O . ALA B 1 658 ? 82.821 92.123 79.368 1.00 82.84 658 ALA B O 1
ATOM 11099 N N . ARG B 1 659 ? 82.548 92.501 81.560 1.00 82.96 659 ARG B N 1
ATOM 11100 C CA . ARG B 1 659 ? 82.589 93.970 81.454 1.00 82.96 659 ARG B CA 1
ATOM 11101 C C . ARG B 1 659 ? 84.023 94.482 81.269 1.00 82.96 659 ARG B C 1
ATOM 11102 O O . ARG B 1 659 ? 84.975 93.748 81.541 1.00 82.96 659 ARG B O 1
ATOM 11110 N N . GLN B 1 660 ? 84.164 95.762 80.920 1.00 84.20 660 GLN B N 1
ATOM 11111 C CA . GLN B 1 660 ? 85.466 96.440 80.916 1.00 84.20 660 GLN B CA 1
ATOM 11112 C C . GLN B 1 660 ? 86.169 96.349 82.278 1.00 84.20 660 GLN B C 1
ATOM 11113 O O . GLN B 1 660 ? 85.554 96.528 83.339 1.00 84.20 660 GLN B O 1
ATOM 11119 N N . LYS B 1 661 ? 87.479 96.094 82.253 1.00 89.83 661 LYS B N 1
ATOM 11120 C CA . LYS B 1 661 ? 88.341 96.005 83.435 1.00 89.83 661 LYS B CA 1
ATOM 11121 C C . LYS B 1 661 ? 89.630 96.794 83.189 1.00 89.83 661 LYS B C 1
ATOM 11122 O O . LYS B 1 661 ? 90.004 97.068 82.053 1.00 89.83 661 LYS B O 1
ATOM 11128 N N . PHE B 1 662 ? 90.287 97.170 84.277 1.00 91.95 662 PHE B N 1
ATOM 11129 C CA . PHE B 1 662 ? 91.450 98.057 84.282 1.00 91.95 662 PHE B CA 1
ATOM 11130 C C . PHE B 1 662 ? 92.424 97.634 85.377 1.00 91.95 662 PHE B C 1
ATOM 11131 O O . PHE B 1 662 ? 91.994 97.065 86.380 1.00 91.95 662 PHE B O 1
ATOM 11139 N N . LEU B 1 663 ? 93.699 98.003 85.237 1.00 93.73 663 LEU B N 1
ATOM 11140 C CA . LEU B 1 663 ? 94.776 97.621 86.158 1.00 93.73 663 LEU B CA 1
ATOM 11141 C C . LEU B 1 663 ? 94.478 97.980 87.630 1.00 93.73 663 LEU B C 1
ATOM 11142 O O . LEU B 1 663 ? 94.822 97.204 88.524 1.00 93.73 663 LEU B O 1
ATOM 11147 N N . HIS B 1 664 ? 93.788 99.096 87.906 1.00 94.81 664 HIS B N 1
ATOM 11148 C CA . HIS B 1 664 ? 93.465 99.503 89.281 1.00 94.81 664 HIS B CA 1
ATOM 11149 C C . HIS B 1 664 ? 92.616 98.464 90.041 1.00 94.81 664 HIS B C 1
ATOM 11150 O O . HIS B 1 664 ? 92.693 98.357 91.264 1.00 94.81 664 HIS B O 1
ATOM 11157 N N . HIS B 1 665 ? 91.863 97.617 89.325 1.00 95.06 665 HIS B N 1
ATOM 11158 C CA . HIS B 1 665 ? 91.089 96.522 89.917 1.00 95.06 665 HIS B CA 1
ATOM 11159 C C . HIS B 1 665 ? 91.967 95.483 90.632 1.00 95.06 665 HIS B C 1
ATOM 11160 O O . HIS B 1 665 ? 91.477 94.780 91.517 1.00 95.06 665 HIS B O 1
ATOM 11167 N N . TYR B 1 666 ? 93.256 95.406 90.285 1.00 96.98 666 TYR B N 1
ATOM 11168 C CA . TYR B 1 666 ? 94.220 94.513 90.924 1.00 96.98 666 TYR B CA 1
ATOM 11169 C C . TYR B 1 666 ? 94.842 95.096 92.200 1.00 96.98 666 TYR B C 1
ATOM 11170 O O . TYR B 1 666 ? 95.406 94.340 92.987 1.00 96.98 666 TYR B O 1
ATOM 11179 N N . LEU B 1 667 ? 94.720 96.400 92.481 1.00 97.40 667 LEU B N 1
ATOM 11180 C CA . LEU B 1 667 ? 95.344 97.009 93.668 1.00 97.40 667 LEU B CA 1
ATOM 11181 C C . LEU B 1 667 ? 94.929 96.365 95.004 1.00 97.40 667 LEU B C 1
ATOM 11182 O O . LEU B 1 667 ? 95.811 96.175 95.846 1.00 97.40 667 LEU B O 1
ATOM 11187 N N . PRO B 1 668 ? 93.659 95.953 95.214 1.00 97.88 668 PRO B N 1
ATOM 11188 C CA . PRO B 1 668 ? 93.277 95.122 96.356 1.00 97.88 668 PRO B CA 1
ATOM 11189 C C . PRO B 1 668 ? 94.047 93.802 96.470 1.00 97.88 668 PRO B C 1
ATOM 11190 O O . PRO B 1 668 ? 94.458 93.416 97.562 1.00 97.88 668 PRO B O 1
ATOM 11194 N N . ALA B 1 669 ? 94.256 93.106 95.351 1.00 98.22 669 ALA B N 1
ATOM 11195 C CA . ALA B 1 669 ? 95.016 91.863 95.321 1.00 98.22 669 ALA B CA 1
ATOM 11196 C C . ALA B 1 669 ? 96.503 92.136 95.592 1.00 98.22 669 ALA B C 1
ATOM 11197 O O . ALA B 1 669 ? 97.087 91.483 96.452 1.00 98.22 669 ALA B O 1
ATOM 11199 N N . HIS B 1 670 ? 97.090 93.148 94.947 1.00 98.31 670 HIS B N 1
ATOM 11200 C CA . HIS B 1 670 ? 98.462 93.598 95.199 1.00 98.31 670 HIS B CA 1
ATOM 11201 C C . HIS B 1 670 ? 98.692 93.949 96.679 1.00 98.31 670 HIS B C 1
ATOM 11202 O O . HIS B 1 670 ? 99.674 93.518 97.278 1.00 98.31 670 HIS B O 1
ATOM 11209 N N . LEU B 1 671 ? 97.755 94.666 97.311 1.00 98.11 671 LEU B N 1
ATOM 11210 C CA . LEU B 1 671 ? 97.813 94.998 98.738 1.00 98.11 671 LEU B CA 1
ATOM 11211 C C . LEU B 1 671 ? 97.991 93.733 99.600 1.00 98.11 671 LEU B C 1
ATOM 11212 O O . LEU B 1 671 ? 98.863 93.676 100.467 1.00 98.11 671 LEU B O 1
ATOM 11217 N N . ILE B 1 672 ? 97.202 92.691 99.329 1.00 98.58 672 ILE B N 1
ATOM 11218 C CA . ILE B 1 672 ? 97.289 91.399 100.025 1.00 98.58 672 ILE B CA 1
ATOM 11219 C C . ILE B 1 672 ? 98.590 90.666 99.667 1.00 98.58 672 ILE B C 1
ATOM 11220 O O . ILE B 1 672 ? 99.227 90.083 100.545 1.00 98.58 672 ILE B O 1
ATOM 11225 N N . ALA B 1 673 ? 99.018 90.727 98.405 1.00 98.61 673 ALA B N 1
ATOM 11226 C CA . ALA B 1 673 ? 100.269 90.139 97.937 1.00 98.61 673 ALA B CA 1
ATOM 11227 C C . ALA B 1 673 ? 101.504 90.759 98.621 1.00 98.61 673 ALA B C 1
ATOM 11228 O O . ALA B 1 673 ? 102.463 90.042 98.904 1.00 98.61 673 ALA B O 1
ATOM 11230 N N . CYS B 1 674 ? 101.480 92.046 98.980 1.00 98.75 674 CYS B N 1
ATOM 11231 C CA . CYS B 1 674 ? 102.534 92.671 99.785 1.00 98.75 674 CYS B CA 1
ATOM 11232 C C . CYS B 1 674 ? 102.662 92.041 101.184 1.00 98.75 674 CYS B C 1
ATOM 11233 O O . CYS B 1 674 ? 103.774 91.707 101.604 1.00 98.75 674 CYS B O 1
ATOM 11236 N N . LEU B 1 675 ? 101.539 91.832 101.894 1.00 98.74 675 LEU B N 1
ATOM 11237 C CA . LEU B 1 675 ? 101.533 91.154 103.208 1.00 98.74 675 LEU B CA 1
ATOM 11238 C C . LEU B 1 675 ? 102.066 89.732 103.081 1.00 98.74 675 LEU B C 1
ATOM 11239 O O . LEU B 1 675 ? 102.921 89.305 103.859 1.00 98.74 675 LEU B O 1
ATOM 11244 N N . PHE B 1 676 ? 101.553 89.023 102.079 1.00 98.83 676 PHE B N 1
ATOM 11245 C CA . PHE B 1 676 ? 101.913 87.654 101.773 1.00 98.83 676 PHE B CA 1
ATOM 11246 C C . PHE B 1 676 ? 103.414 87.506 101.508 1.00 98.83 676 PHE B C 1
ATOM 11247 O O . PHE B 1 676 ? 104.065 86.685 102.150 1.00 98.83 676 PHE B O 1
ATOM 11255 N N . SER B 1 677 ? 103.980 88.318 100.616 1.00 98.68 677 SER B N 1
ATOM 11256 C CA . SER B 1 677 ? 105.391 88.218 100.236 1.00 98.68 677 SER B CA 1
ATOM 11257 C C . SER B 1 677 ? 106.310 88.515 101.413 1.00 98.68 677 SER B C 1
ATOM 11258 O O . SER B 1 677 ? 107.244 87.756 101.654 1.00 98.68 677 SER B O 1
ATOM 11261 N N . GLY B 1 678 ? 106.026 89.555 102.206 1.00 97.69 678 GLY B N 1
ATOM 11262 C CA . GLY B 1 678 ? 106.807 89.815 103.416 1.00 97.69 678 GLY B CA 1
ATOM 11263 C C . GLY B 1 678 ? 106.820 88.605 104.354 1.00 97.69 678 GLY B C 1
ATOM 11264 O O . GLY B 1 678 ? 107.892 88.118 104.723 1.00 97.69 678 GLY B O 1
ATOM 11265 N N . ALA B 1 679 ? 105.636 88.071 104.662 1.00 98.50 679 ALA B N 1
ATOM 11266 C CA . ALA B 1 679 ? 105.480 86.887 105.507 1.00 98.50 679 ALA B CA 1
ATOM 11267 C C . ALA B 1 679 ? 106.218 85.652 104.956 1.00 98.50 679 ALA B C 1
ATOM 11268 O O . ALA B 1 679 ? 106.897 84.957 105.715 1.00 98.50 679 ALA B O 1
ATOM 11270 N N . LEU B 1 680 ? 106.116 85.383 103.651 1.00 98.67 680 LEU B N 1
ATOM 11271 C CA . LEU B 1 680 ? 106.677 84.186 103.017 1.00 98.67 680 LEU B CA 1
ATOM 11272 C C . LEU B 1 680 ? 108.194 84.144 103.161 1.00 98.67 680 LEU B C 1
ATOM 11273 O O . LEU B 1 680 ? 108.755 83.124 103.554 1.00 98.67 680 LEU B O 1
ATOM 11278 N N . TRP B 1 681 ? 108.861 85.254 102.860 1.00 98.44 681 TRP B N 1
ATOM 11279 C CA . TRP B 1 681 ? 110.315 85.296 102.910 1.00 98.44 681 TRP B CA 1
ATOM 11280 C C . TRP B 1 681 ? 110.850 85.209 104.343 1.00 98.44 681 TRP B C 1
ATOM 11281 O O . TRP B 1 681 ? 111.913 84.634 104.539 1.00 98.44 681 TRP B O 1
ATOM 11292 N N . GLU B 1 682 ? 110.118 85.662 105.371 1.00 98.23 682 GLU B N 1
ATOM 11293 C CA . GLU B 1 682 ? 110.511 85.356 106.760 1.00 98.23 682 GLU B CA 1
ATOM 11294 C C . GLU B 1 682 ? 110.501 83.844 107.016 1.00 98.23 682 GLU B C 1
ATOM 11295 O O . GLU B 1 682 ? 111.431 83.317 107.630 1.00 98.23 682 GLU B O 1
ATOM 11301 N N . VAL B 1 683 ? 109.475 83.135 106.526 1.00 97.50 683 VAL B N 1
ATOM 11302 C CA . VAL B 1 683 ? 109.381 81.676 106.665 1.00 97.50 683 VAL B CA 1
ATOM 11303 C C . VAL B 1 683 ? 110.543 80.990 105.949 1.00 97.50 683 VAL B C 1
ATOM 11304 O O . VAL B 1 683 ? 111.210 80.164 106.563 1.00 97.50 683 VAL B O 1
ATOM 11308 N N . ILE B 1 684 ? 110.852 81.372 104.709 1.00 97.48 684 ILE B N 1
ATOM 11309 C CA . ILE B 1 684 ? 111.965 80.792 103.934 1.00 97.48 684 ILE B CA 1
ATOM 11310 C C . ILE B 1 684 ? 113.312 80.970 104.655 1.00 97.48 684 ILE B C 1
ATOM 11311 O O . ILE B 1 684 ? 114.132 80.057 104.672 1.00 97.48 684 ILE B O 1
ATOM 11316 N N . PHE B 1 685 ? 113.534 82.124 105.287 1.00 97.83 685 PHE B N 1
ATOM 11317 C CA . PHE B 1 685 ? 114.741 82.400 106.071 1.00 97.83 685 PHE B CA 1
ATOM 11318 C C . PHE B 1 685 ? 114.636 81.949 107.544 1.00 97.83 685 PHE B C 1
ATOM 11319 O O . PHE B 1 685 ? 115.427 82.392 108.383 1.00 97.83 685 PHE B O 1
ATOM 11327 N N . SER B 1 686 ? 113.691 81.071 107.882 1.00 96.59 686 SER B N 1
ATOM 11328 C CA . SER B 1 686 ? 113.578 80.437 109.198 1.00 96.59 686 SER B CA 1
ATOM 11329 C C . SER B 1 686 ? 114.093 78.997 109.179 1.00 96.59 686 SER B C 1
ATOM 11330 O O . SER B 1 686 ? 114.102 78.338 108.139 1.00 96.59 686 SER B O 1
ATOM 11333 N N . ASP B 1 687 ? 114.488 78.478 110.343 1.00 95.05 687 ASP B N 1
ATOM 11334 C CA . ASP B 1 687 ? 114.804 77.061 110.518 1.00 95.05 687 ASP B CA 1
ATOM 11335 C C . ASP B 1 687 ? 113.539 76.205 110.376 1.00 95.05 687 ASP B C 1
ATOM 11336 O O . ASP B 1 687 ? 112.776 76.005 111.317 1.00 95.05 687 ASP B O 1
ATOM 11341 N N . CYS B 1 688 ? 113.280 75.756 109.153 1.00 93.31 688 CYS B N 1
ATOM 11342 C CA . CYS B 1 688 ? 112.048 75.057 108.815 1.00 93.31 688 CYS B CA 1
ATOM 11343 C C . CYS B 1 688 ? 112.091 73.554 109.072 1.00 93.31 688 CYS B C 1
ATOM 11344 O O . CYS B 1 688 ? 111.067 72.901 108.877 1.00 93.31 688 CYS B O 1
ATOM 11347 N N . LYS B 1 689 ? 113.243 72.988 109.443 1.00 93.15 689 LYS B N 1
ATOM 11348 C CA . LYS B 1 689 ? 113.428 71.534 109.497 1.00 93.15 689 LYS B CA 1
ATOM 11349 C C . LYS B 1 689 ? 112.674 70.932 110.678 1.00 93.15 689 LYS B C 1
ATOM 11350 O O . LYS B 1 689 ? 112.753 71.449 111.790 1.00 93.15 689 LYS B O 1
ATOM 11356 N N . SER B 1 690 ? 111.990 69.820 110.429 1.00 93.37 690 SER B N 1
ATOM 11357 C CA . SER B 1 690 ? 111.493 68.963 111.508 1.00 93.37 690 SER B CA 1
ATOM 11358 C C . SER B 1 690 ? 112.655 68.374 112.322 1.00 93.37 690 SER B C 1
ATOM 11359 O O . SER B 1 690 ? 113.759 68.181 111.803 1.00 93.37 690 SER B O 1
ATOM 11362 N N . LEU B 1 691 ? 112.393 68.087 113.598 1.00 92.20 691 LEU B N 1
ATOM 11363 C CA . LEU B 1 691 ? 113.324 67.393 114.490 1.00 92.20 691 LEU B CA 1
ATOM 11364 C C . LEU B 1 691 ? 113.578 65.944 114.057 1.00 92.20 691 LEU B C 1
ATOM 11365 O O . LEU B 1 691 ? 114.677 65.434 114.252 1.00 92.20 691 LEU B O 1
ATOM 11370 N N . ASP B 1 692 ? 112.563 65.285 113.491 1.00 90.21 692 ASP B N 1
ATOM 11371 C CA . ASP B 1 692 ? 112.608 63.889 113.064 1.00 90.21 692 ASP B CA 1
ATOM 11372 C C . ASP B 1 692 ? 111.795 63.712 111.777 1.00 90.21 692 ASP B C 1
ATOM 11373 O O . ASP B 1 692 ? 110.567 63.755 111.783 1.00 90.21 692 ASP B O 1
ATOM 11378 N N . LEU B 1 693 ? 112.496 63.487 110.665 1.00 91.59 693 LEU B N 1
ATOM 11379 C CA . LEU B 1 693 ? 111.909 63.426 109.324 1.00 91.59 693 LEU B CA 1
ATOM 11380 C C . LEU B 1 693 ? 110.950 62.243 109.124 1.00 91.59 693 LEU B C 1
ATOM 11381 O O . LEU B 1 693 ? 110.186 62.242 108.160 1.00 91.59 693 LEU B O 1
ATOM 11386 N N . GLU B 1 694 ? 110.985 61.241 110.003 1.00 90.38 694 GLU B N 1
ATOM 11387 C CA . GLU B 1 694 ? 110.121 60.058 109.939 1.00 90.38 694 GLU B CA 1
ATOM 11388 C C . GLU B 1 694 ? 108.855 60.199 110.797 1.00 90.38 694 GLU B C 1
ATOM 11389 O O . GLU B 1 694 ? 107.956 59.355 110.723 1.00 90.38 694 GLU B O 1
ATOM 11395 N N . LYS B 1 695 ? 108.746 61.260 111.608 1.00 90.17 695 LYS B N 1
ATOM 11396 C CA . LYS B 1 695 ? 107.617 61.471 112.523 1.00 90.17 695 LYS B CA 1
ATOM 11397 C C . LYS B 1 695 ? 106.844 62.735 112.192 1.00 90.17 695 LYS B C 1
ATOM 11398 O O . LYS B 1 695 ? 107.400 63.821 112.084 1.00 90.17 695 LYS B O 1
ATOM 11404 N N . ASP B 1 696 ? 105.525 62.598 112.119 1.00 90.15 696 ASP B N 1
ATOM 11405 C CA . ASP B 1 696 ? 104.651 63.750 111.947 1.00 90.15 696 ASP B CA 1
ATOM 11406 C C . ASP B 1 696 ? 104.511 64.523 113.264 1.00 90.15 696 ASP B C 1
ATOM 11407 O O . ASP B 1 696 ? 103.877 64.059 114.214 1.00 90.15 696 ASP B O 1
ATOM 11412 N N . GLU B 1 697 ? 105.093 65.721 113.315 1.00 91.29 697 GLU B N 1
ATOM 11413 C CA . GLU B 1 697 ? 105.005 66.632 114.465 1.00 91.29 697 GLU B CA 1
ATOM 11414 C C . GLU B 1 697 ? 103.580 67.153 114.736 1.00 91.29 697 GLU B C 1
ATOM 11415 O O . GLU B 1 697 ? 103.321 67.693 115.814 1.00 91.29 697 GLU B O 1
ATOM 11421 N N . ASP B 1 698 ? 102.640 66.967 113.805 1.00 86.04 698 ASP B N 1
ATOM 11422 C CA . ASP B 1 698 ? 101.220 67.282 114.016 1.00 86.04 698 ASP B CA 1
ATOM 11423 C C . ASP B 1 698 ? 100.490 66.247 114.880 1.00 86.04 698 ASP B C 1
ATOM 11424 O O . ASP B 1 698 ? 99.383 66.509 115.370 1.00 86.04 698 ASP B O 1
ATOM 11429 N N . ILE B 1 699 ? 101.074 65.062 115.079 1.00 85.39 699 ILE B N 1
ATOM 11430 C CA . ILE B 1 699 ? 100.480 64.050 115.948 1.00 85.39 699 ILE B CA 1
ATOM 11431 C C . ILE B 1 699 ? 100.514 64.553 117.393 1.00 85.39 699 ILE B C 1
ATOM 11432 O O . ILE B 1 699 ? 101.520 65.054 117.899 1.00 85.39 699 ILE B O 1
ATOM 11437 N N . SER B 1 700 ? 99.394 64.385 118.096 1.00 77.66 700 SER B N 1
ATOM 11438 C CA . SER B 1 700 ? 99.291 64.798 119.493 1.00 77.66 700 SER B CA 1
ATOM 11439 C C . SER B 1 700 ? 100.350 64.115 120.363 1.00 77.66 700 SER B C 1
ATOM 11440 O O . SER B 1 700 ? 100.446 62.890 120.390 1.00 77.66 700 SER B O 1
ATOM 11443 N N . GLY B 1 701 ? 101.133 64.925 121.081 1.00 80.65 701 GLY B N 1
ATOM 11444 C CA . GLY B 1 701 ? 102.221 64.464 121.948 1.00 80.65 701 GLY B CA 1
ATOM 11445 C C . GLY B 1 701 ? 103.596 64.416 121.280 1.00 80.65 701 GLY B C 1
ATOM 11446 O O . GLY B 1 701 ? 104.579 64.202 121.989 1.00 80.65 701 GLY B O 1
ATOM 11447 N N . ALA B 1 702 ? 103.702 64.648 119.967 1.00 86.31 702 ALA B N 1
ATOM 11448 C CA . ALA B 1 702 ? 104.995 64.772 119.301 1.00 86.31 702 ALA B CA 1
ATOM 11449 C C . ALA B 1 702 ? 105.760 66.015 119.794 1.00 86.31 702 ALA B C 1
ATOM 11450 O O . ALA B 1 702 ? 105.186 67.086 120.012 1.00 86.31 702 ALA B O 1
ATOM 11452 N N . SER B 1 703 ? 107.072 65.866 119.972 1.00 89.59 703 SER B N 1
ATOM 11453 C CA . SER B 1 703 ? 107.973 66.986 120.260 1.00 89.59 703 SER B CA 1
ATOM 11454 C C . SER B 1 703 ? 108.269 67.755 118.977 1.00 89.59 703 SER B C 1
ATOM 11455 O O . SER B 1 703 ? 108.553 67.145 117.953 1.00 89.59 703 SER B O 1
ATOM 11458 N N . TYR B 1 704 ? 108.257 69.084 119.049 1.00 91.92 704 TYR B N 1
ATOM 11459 C CA . TYR B 1 704 ? 108.591 69.978 117.938 1.00 91.92 704 TYR B CA 1
ATOM 11460 C C . TYR B 1 704 ? 109.289 71.236 118.465 1.00 91.92 704 TYR B C 1
ATOM 11461 O O . TYR B 1 704 ? 109.103 71.623 119.627 1.00 91.92 704 TYR B O 1
ATOM 11470 N N . GLU B 1 705 ? 110.088 71.893 117.622 1.00 91.62 705 GLU B N 1
ATOM 11471 C CA . GLU B 1 705 ? 110.742 73.160 117.966 1.00 91.62 705 GLU B CA 1
ATOM 11472 C C . GLU B 1 705 ? 109.714 74.300 117.947 1.00 91.62 705 GLU B C 1
ATOM 11473 O O . GLU B 1 705 ? 109.144 74.632 116.905 1.00 91.62 705 GLU B O 1
ATOM 11479 N N . ARG B 1 706 ? 109.472 74.907 119.111 1.00 89.90 706 ARG B N 1
ATOM 11480 C CA . ARG B 1 706 ? 108.443 75.939 119.309 1.00 89.90 706 ARG B CA 1
ATOM 11481 C C . ARG B 1 706 ? 108.883 77.319 118.842 1.00 89.90 706 ARG B C 1
ATOM 11482 O O . ARG B 1 706 ? 108.026 78.121 118.486 1.00 89.90 706 ARG B O 1
ATOM 11490 N N . ASN B 1 707 ? 110.179 77.609 118.838 1.00 90.80 707 ASN B N 1
ATOM 11491 C CA . ASN B 1 707 ? 110.719 78.910 118.458 1.00 90.80 707 ASN B CA 1
ATOM 11492 C C . ASN B 1 707 ? 111.767 78.758 117.347 1.00 90.80 707 ASN B C 1
ATOM 11493 O O . ASN B 1 707 ? 112.955 78.993 117.593 1.00 90.80 707 ASN B O 1
ATOM 11498 N N . PRO B 1 708 ? 111.353 78.397 116.117 1.00 91.08 708 PRO B N 1
ATOM 11499 C CA . PRO B 1 708 ? 112.273 78.276 114.995 1.00 91.08 708 PRO B CA 1
ATOM 11500 C C . PRO B 1 708 ? 113.102 79.546 114.813 1.00 91.08 708 PRO B C 1
ATOM 11501 O O . PRO B 1 708 ? 112.572 80.662 114.756 1.00 91.08 708 PRO B O 1
ATOM 11505 N N . LYS B 1 709 ? 114.420 79.386 114.713 1.00 93.30 709 LYS B N 1
ATOM 11506 C CA . LYS B 1 709 ? 115.333 80.517 114.565 1.00 93.30 709 LYS B CA 1
ATOM 11507 C C . LYS B 1 709 ? 115.168 81.141 113.181 1.00 93.30 709 LYS B C 1
ATOM 11508 O O . LYS B 1 709 ? 115.332 80.467 112.172 1.00 93.30 709 LYS B O 1
ATOM 11514 N N . VAL B 1 710 ? 114.954 82.451 113.131 1.00 95.26 710 VAL B N 1
ATOM 11515 C CA . VAL B 1 710 ? 115.076 83.225 111.884 1.00 95.26 710 VAL B CA 1
ATOM 11516 C C . VAL B 1 710 ? 116.547 83.566 111.656 1.00 95.26 710 VAL B C 1
ATOM 11517 O O . VAL B 1 710 ? 117.210 84.107 112.547 1.00 95.26 710 VAL B O 1
ATOM 11521 N N . TYR B 1 711 ? 117.075 83.291 110.467 1.00 96.81 711 TYR B N 1
ATOM 11522 C CA . TYR B 1 711 ? 118.424 83.683 110.061 1.00 96.81 711 TYR B CA 1
ATOM 11523 C C . TYR B 1 711 ? 118.458 85.186 109.737 1.00 96.81 711 TYR B C 1
ATOM 11524 O O . TYR B 1 711 ? 118.546 85.603 108.586 1.00 96.81 711 TYR B O 1
ATOM 11533 N N . VAL B 1 712 ? 118.384 86.016 110.784 1.00 95.02 712 VAL B N 1
ATOM 11534 C CA . VAL B 1 712 ? 118.149 87.467 110.675 1.00 95.02 712 VAL B CA 1
ATOM 11535 C C . VAL B 1 712 ? 119.168 88.176 109.782 1.00 95.02 712 VAL B C 1
ATOM 11536 O O . VAL B 1 712 ? 118.769 88.994 108.972 1.00 95.02 712 VAL B O 1
ATOM 11540 N N . LYS B 1 713 ? 120.468 87.868 109.884 1.00 96.48 713 LYS B N 1
ATOM 11541 C CA . LYS B 1 713 ? 121.505 88.552 109.085 1.00 96.48 713 LYS B CA 1
ATOM 11542 C C . LYS B 1 713 ? 121.292 88.395 107.569 1.00 96.48 713 LYS B C 1
ATOM 11543 O O . LYS B 1 713 ? 121.121 89.420 106.912 1.00 96.48 713 LYS B O 1
ATOM 11549 N N . PRO B 1 714 ? 121.284 87.172 106.995 1.00 97.66 714 PRO B N 1
ATOM 11550 C CA . PRO B 1 714 ? 121.039 87.007 105.562 1.00 97.66 714 PRO B CA 1
ATOM 11551 C C . PRO B 1 714 ? 119.633 87.458 105.160 1.00 97.66 714 PRO B C 1
ATOM 11552 O O . PRO B 1 714 ? 119.482 88.051 104.097 1.00 97.66 714 PRO B O 1
ATOM 11556 N N . TYR B 1 715 ? 118.628 87.270 106.025 1.00 97.90 715 TYR B N 1
ATOM 11557 C CA . TYR B 1 715 ? 117.273 87.756 105.765 1.00 97.90 715 TYR B CA 1
ATOM 11558 C C . TYR B 1 715 ? 117.216 89.284 105.625 1.00 97.90 715 TYR B C 1
ATOM 11559 O O . TYR B 1 715 ? 116.656 89.799 104.666 1.00 97.90 715 TYR B O 1
ATOM 11568 N N . THR B 1 716 ? 117.836 90.028 106.542 1.00 97.60 716 THR B N 1
ATOM 11569 C CA . THR B 1 716 ? 117.894 91.491 106.481 1.00 97.60 716 THR B CA 1
ATOM 11570 C C . THR B 1 716 ? 118.652 91.969 105.248 1.00 97.60 716 THR B C 1
ATOM 11571 O O . THR B 1 716 ? 118.177 92.885 104.590 1.00 97.60 716 THR B O 1
ATOM 11575 N N . VAL B 1 717 ? 119.782 91.343 104.892 1.00 98.14 717 VAL B N 1
ATOM 11576 C CA . VAL B 1 717 ? 120.513 91.684 103.659 1.00 98.14 717 VAL B CA 1
ATOM 11577 C C . VAL B 1 717 ? 119.617 91.482 102.434 1.00 98.14 717 VAL B C 1
ATOM 11578 O O . VAL B 1 717 ? 119.500 92.388 101.618 1.00 98.14 717 VAL B O 1
ATOM 11582 N N . PHE B 1 718 ? 118.926 90.344 102.350 1.00 98.47 718 PHE B N 1
ATOM 11583 C CA . PHE B 1 718 ? 117.982 90.058 101.273 1.00 98.47 718 PHE B CA 1
ATOM 11584 C C . PHE B 1 718 ? 116.875 91.116 101.173 1.00 98.47 718 PHE B C 1
ATOM 11585 O O . PHE B 1 718 ? 116.664 91.687 100.103 1.00 98.47 718 PHE B O 1
ATOM 11593 N N . LEU B 1 719 ? 116.210 91.440 102.289 1.00 98.08 719 LEU B N 1
ATOM 11594 C CA . LEU B 1 719 ? 115.158 92.459 102.310 1.00 98.08 719 LEU B CA 1
ATOM 11595 C C . LEU B 1 719 ? 115.674 93.846 101.924 1.00 98.08 719 LEU B C 1
ATOM 11596 O O . LEU B 1 719 ? 114.978 94.569 101.211 1.00 98.08 719 LEU B O 1
ATOM 11601 N N . VAL B 1 720 ? 116.875 94.225 102.367 1.00 97.82 720 VAL B N 1
ATOM 11602 C CA . VAL B 1 720 ? 117.501 95.502 101.994 1.00 97.82 720 VAL B CA 1
ATOM 11603 C C . VAL B 1 720 ? 117.769 95.541 100.492 1.00 97.82 720 VAL B C 1
ATOM 11604 O O . VAL B 1 720 ? 117.396 96.521 99.853 1.00 97.82 720 VAL B O 1
ATOM 11608 N N . CYS B 1 721 ? 118.321 94.477 99.900 1.00 98.26 721 CYS B N 1
ATOM 11609 C CA . CYS B 1 721 ? 118.552 94.406 98.455 1.00 98.26 721 CYS B CA 1
ATOM 11610 C C . CYS B 1 721 ? 117.253 94.584 97.653 1.00 98.26 721 CYS B C 1
ATOM 11611 O O . CYS B 1 721 ? 117.212 95.408 96.735 1.00 98.26 721 CYS B O 1
ATOM 11614 N N . VAL B 1 722 ? 116.181 93.872 98.022 1.00 98.27 722 VAL B N 1
ATOM 11615 C CA . VAL B 1 722 ? 114.878 94.004 97.344 1.00 98.27 722 VAL B CA 1
ATOM 11616 C C . VAL B 1 722 ? 114.292 95.403 97.557 1.00 98.27 722 VAL B C 1
ATOM 11617 O O . VAL B 1 722 ? 113.831 96.024 96.605 1.00 98.27 722 VAL B O 1
ATOM 11621 N N . SER B 1 723 ? 114.367 95.946 98.775 1.00 98.35 723 SER B N 1
ATOM 11622 C CA . SER B 1 723 ? 113.883 97.300 99.088 1.00 98.35 723 SER B CA 1
ATOM 11623 C C . SER B 1 723 ? 114.611 98.375 98.282 1.00 98.35 723 SER B C 1
ATOM 11624 O O . SER B 1 723 ? 113.971 99.280 97.759 1.00 98.35 723 SER B O 1
ATOM 11627 N N . CYS B 1 724 ? 115.938 98.263 98.139 1.00 98.41 724 CYS B N 1
ATOM 11628 C CA . CYS B 1 724 ? 116.737 99.170 97.320 1.00 98.41 724 CYS B CA 1
ATOM 11629 C C . CYS B 1 724 ? 116.348 99.092 95.839 1.00 98.41 724 CYS B C 1
ATOM 11630 O O . CYS B 1 724 ? 116.258 100.130 95.195 1.00 98.41 724 CYS B O 1
ATOM 11633 N N . ALA B 1 725 ? 116.075 97.893 95.309 1.00 98.41 725 ALA B N 1
ATOM 11634 C CA . ALA B 1 725 ? 115.631 97.728 93.928 1.00 98.41 725 ALA B CA 1
ATOM 11635 C C . ALA B 1 725 ? 114.241 98.352 93.688 1.00 98.41 725 ALA B C 1
ATOM 11636 O O . ALA B 1 725 ? 114.059 99.110 92.740 1.00 98.41 725 ALA B O 1
ATOM 11638 N N . VAL B 1 726 ? 113.284 98.110 94.592 1.00 98.27 726 VAL B N 1
ATOM 11639 C CA . VAL B 1 726 ? 111.939 98.712 94.536 1.00 98.27 726 VAL B CA 1
ATOM 11640 C C . VAL B 1 726 ? 112.014 100.237 94.653 1.00 98.27 726 VAL B C 1
ATOM 11641 O O . VAL B 1 726 ? 111.358 100.942 93.884 1.00 98.27 726 VAL B O 1
ATOM 11645 N N . ALA B 1 727 ? 112.842 100.764 95.561 1.00 98.36 727 ALA B N 1
ATOM 11646 C CA . ALA B 1 727 ? 113.053 102.202 95.719 1.00 98.36 727 ALA B CA 1
ATOM 11647 C C . ALA B 1 727 ? 113.724 102.833 94.488 1.00 98.36 727 ALA B C 1
ATOM 11648 O O . ALA B 1 727 ? 113.306 103.905 94.056 1.00 98.36 727 ALA B O 1
ATOM 11650 N N . TRP B 1 728 ? 114.716 102.164 93.898 1.00 98.15 728 TRP B N 1
ATOM 11651 C CA . TRP B 1 728 ? 115.342 102.602 92.651 1.00 98.15 728 TRP B CA 1
ATOM 11652 C C . TRP B 1 728 ? 114.317 102.714 91.519 1.00 98.15 728 TRP B C 1
ATOM 11653 O O . TRP B 1 728 ? 114.258 103.748 90.857 1.00 98.15 728 TRP B O 1
ATOM 11664 N N . PHE B 1 729 ? 113.456 101.703 91.351 1.00 97.13 729 PHE B N 1
ATOM 11665 C CA . PHE B 1 729 ? 112.389 101.740 90.350 1.00 97.13 729 PHE B CA 1
ATOM 11666 C C . PHE B 1 729 ? 111.413 102.894 90.588 1.00 97.13 729 PHE B C 1
ATOM 11667 O O . PHE B 1 729 ? 111.089 103.632 89.662 1.00 97.13 729 PHE B O 1
ATOM 11675 N N . PHE B 1 730 ? 110.978 103.081 91.840 1.00 98.07 730 PHE B N 1
ATOM 11676 C CA . PHE B 1 730 ? 110.078 104.172 92.206 1.00 98.07 730 PHE B CA 1
ATOM 11677 C C . PHE B 1 730 ? 110.676 105.539 91.852 1.00 98.07 730 PHE B C 1
ATOM 11678 O O . PHE B 1 730 ? 109.991 106.375 91.273 1.00 98.07 730 PHE B O 1
ATOM 11686 N N . VAL B 1 731 ? 111.963 105.759 92.143 1.00 97.56 731 VAL B N 1
ATOM 11687 C CA . VAL B 1 731 ? 112.669 106.995 91.769 1.00 97.56 731 VAL B CA 1
ATOM 11688 C C . VAL B 1 731 ? 112.761 107.132 90.246 1.00 97.56 731 VAL B C 1
ATOM 11689 O O . VAL B 1 731 ? 112.470 108.205 89.720 1.00 97.56 731 VAL B O 1
ATOM 11693 N N . TYR B 1 732 ? 113.094 106.059 89.529 1.00 96.77 732 TYR B N 1
ATOM 11694 C CA . TYR B 1 732 ? 113.205 106.062 88.068 1.00 96.77 732 TYR B CA 1
ATOM 11695 C C . TYR B 1 732 ? 111.878 106.412 87.356 1.00 96.77 732 TYR B C 1
ATOM 11696 O O . TYR B 1 732 ? 111.894 107.158 86.372 1.00 96.77 732 TYR B O 1
ATOM 11705 N N . PHE B 1 733 ? 110.742 105.944 87.885 1.00 96.25 733 PHE B N 1
ATOM 11706 C CA . PHE B 1 733 ? 109.385 106.238 87.390 1.00 96.25 733 PHE B CA 1
ATOM 11707 C C . PHE B 1 733 ? 108.735 107.463 88.044 1.00 96.25 733 PHE B C 1
ATOM 11708 O O . PHE B 1 733 ? 107.652 107.866 87.620 1.00 96.25 733 PHE B O 1
ATOM 11716 N N . SER B 1 734 ? 109.372 108.095 89.034 1.00 96.83 734 SER B N 1
ATOM 11717 C CA . SER B 1 734 ? 108.778 109.231 89.750 1.00 96.83 734 SER B CA 1
ATOM 11718 C C . SER B 1 734 ? 108.317 110.394 88.850 1.00 96.83 734 SER B C 1
ATOM 11719 O O . SER B 1 734 ? 107.223 110.897 89.117 1.00 96.83 734 SER B O 1
ATOM 11722 N N . PRO B 1 735 ? 108.998 110.753 87.736 1.00 96.42 735 PRO B N 1
ATOM 11723 C CA . PRO B 1 735 ? 108.478 111.751 86.792 1.00 96.42 735 PRO B CA 1
ATOM 11724 C C . PRO B 1 735 ? 107.087 111.419 86.241 1.00 96.42 735 PRO B C 1
ATOM 11725 O O . PRO B 1 735 ? 106.284 112.318 86.044 1.00 96.42 735 PRO B O 1
ATOM 11729 N N . LEU B 1 736 ? 106.775 110.131 86.044 1.00 96.21 736 LEU B N 1
ATOM 11730 C CA . LEU B 1 736 ? 105.476 109.657 85.546 1.00 96.21 736 LEU B CA 1
ATOM 11731 C C . LEU B 1 736 ? 104.433 109.504 86.663 1.00 96.21 736 LEU B C 1
ATOM 11732 O O . LEU B 1 736 ? 103.238 109.531 86.397 1.00 96.21 736 LEU B O 1
ATOM 11737 N N . VAL B 1 737 ? 104.858 109.354 87.920 1.00 96.94 737 VAL B N 1
ATOM 11738 C CA . VAL B 1 737 ? 103.957 109.318 89.089 1.00 96.94 737 VAL B CA 1
ATOM 11739 C C . VAL B 1 737 ? 103.466 110.723 89.450 1.00 96.94 737 VAL B C 1
ATOM 11740 O O . VAL B 1 737 ? 102.312 110.913 89.831 1.00 96.94 737 VAL B O 1
ATOM 11744 N N . TYR B 1 738 ? 104.364 111.704 89.370 1.00 97.62 738 TYR B N 1
ATOM 11745 C CA . TYR B 1 738 ? 104.102 113.080 89.788 1.00 97.62 738 TYR B CA 1
ATOM 11746 C C . TYR B 1 738 ? 103.753 114.009 88.623 1.00 97.62 738 TYR B C 1
ATOM 11747 O O . TYR B 1 738 ? 103.104 115.026 88.855 1.00 97.62 738 TYR B O 1
ATOM 11756 N N . GLY B 1 739 ? 104.169 113.672 87.399 1.00 95.66 739 GLY B N 1
ATOM 11757 C CA . GLY B 1 739 ? 103.999 114.497 86.204 1.00 95.66 739 GLY B CA 1
ATOM 11758 C C . GLY B 1 739 ? 104.782 115.805 86.241 1.00 95.66 739 GLY B C 1
ATOM 11759 O O . GLY B 1 739 ? 104.524 116.683 85.435 1.00 95.66 739 GLY B O 1
ATOM 11760 N N . ASP B 1 740 ? 105.707 115.981 87.183 1.00 94.27 740 ASP B N 1
ATOM 11761 C CA . ASP B 1 740 ? 106.307 117.270 87.530 1.00 94.27 740 ASP B CA 1
ATOM 11762 C C . ASP B 1 740 ? 107.615 117.574 86.783 1.00 94.27 740 ASP B C 1
ATOM 11763 O O . ASP B 1 740 ? 108.119 118.701 86.852 1.00 94.27 740 ASP B O 1
ATOM 11768 N N . VAL B 1 741 ? 108.161 116.586 86.077 1.00 94.86 741 VAL B N 1
ATOM 11769 C CA . VAL B 1 741 ? 109.415 116.668 85.324 1.00 94.86 741 VAL B CA 1
ATOM 11770 C C . VAL B 1 741 ? 109.141 116.329 83.863 1.00 94.86 741 VAL B C 1
ATOM 11771 O O . VAL B 1 741 ? 108.541 115.299 83.562 1.00 94.86 741 VAL B O 1
ATOM 11775 N N . SER B 1 742 ? 109.596 117.198 82.963 1.00 94.13 742 SER B N 1
ATOM 11776 C CA . SER B 1 742 ? 109.583 116.931 81.521 1.00 94.13 742 SER B CA 1
ATOM 11777 C C . SER B 1 742 ? 110.698 115.940 81.190 1.00 94.13 742 SER B C 1
ATOM 11778 O O . SER B 1 742 ? 111.832 116.116 81.642 1.00 94.13 742 SER B O 1
ATOM 11781 N N . LEU B 1 743 ? 110.375 114.892 80.437 1.00 94.26 743 LEU B N 1
ATOM 11782 C CA . LEU B 1 743 ? 111.332 113.878 79.997 1.00 94.26 743 LEU B CA 1
ATOM 11783 C C . LEU B 1 743 ? 111.669 114.101 78.525 1.00 94.26 743 LEU B C 1
ATOM 11784 O O . LEU B 1 743 ? 110.785 114.359 77.710 1.00 94.26 743 LEU B O 1
ATOM 11789 N N . SER B 1 744 ? 112.946 113.969 78.166 1.00 93.94 744 SER B N 1
ATOM 11790 C CA . SER B 1 744 ? 113.333 113.947 76.753 1.00 93.94 744 SER B CA 1
ATOM 11791 C C . SER B 1 744 ? 112.744 112.713 76.044 1.00 93.94 744 SER B C 1
ATOM 11792 O O . SER B 1 744 ? 112.534 111.686 76.693 1.00 93.94 744 SER B O 1
ATOM 11795 N N . PRO B 1 745 ? 112.520 112.747 74.716 1.00 93.35 745 PRO B N 1
ATOM 11796 C CA . PRO B 1 745 ? 111.961 111.600 73.995 1.00 93.35 745 PRO B CA 1
ATOM 11797 C C . PRO B 1 745 ? 112.742 110.293 74.207 1.00 93.35 745 PRO B C 1
ATOM 11798 O O . PRO B 1 745 ? 112.149 109.236 74.380 1.00 93.35 745 PRO B O 1
ATOM 11802 N N . SER B 1 746 ? 114.077 110.352 74.301 1.00 94.35 746 SER B N 1
ATOM 11803 C CA . SER B 1 746 ? 114.905 109.177 74.606 1.00 94.35 746 SER B CA 1
ATOM 11804 C C . SER B 1 746 ? 114.687 108.639 76.023 1.00 94.35 746 SER B C 1
ATOM 11805 O O . SER B 1 746 ? 114.699 107.425 76.233 1.00 94.35 746 SER B O 1
ATOM 11808 N N . GLU B 1 747 ? 114.455 109.514 77.002 1.00 95.57 747 GLU B N 1
ATOM 11809 C CA . GLU B 1 747 ? 114.114 109.119 78.371 1.00 95.57 747 GLU B CA 1
ATOM 11810 C C . GLU B 1 747 ? 112.703 108.539 78.470 1.00 95.57 747 GLU B C 1
ATOM 11811 O O . GLU B 1 747 ? 112.497 107.614 79.264 1.00 95.57 747 GLU B O 1
ATOM 11817 N N . VAL B 1 748 ? 111.754 109.045 77.681 1.00 95.13 748 VAL B N 1
ATOM 11818 C CA . VAL B 1 748 ? 110.409 108.467 77.553 1.00 95.13 748 VAL B CA 1
ATOM 11819 C C . VAL B 1 748 ? 110.514 107.059 76.973 1.00 95.13 748 VAL B C 1
ATOM 11820 O O . VAL B 1 748 ? 110.109 106.112 77.637 1.00 95.13 748 VAL B O 1
ATOM 11824 N N . VAL B 1 749 ? 111.166 106.898 75.816 1.00 94.05 749 VAL B N 1
ATOM 11825 C CA . VAL B 1 749 ? 111.364 105.590 75.163 1.00 94.05 749 VAL B CA 1
ATOM 11826 C C . VAL B 1 749 ? 112.094 104.603 76.081 1.00 94.05 749 VAL B C 1
ATOM 11827 O O . VAL B 1 749 ? 111.771 103.421 76.100 1.00 94.05 749 VAL B O 1
ATOM 11831 N N . SER B 1 750 ? 113.037 105.057 76.916 1.00 94.57 750 SER B N 1
ATOM 11832 C CA . SER B 1 750 ? 113.721 104.169 77.879 1.00 94.57 750 SER B CA 1
ATOM 11833 C C . SER B 1 750 ? 112.801 103.570 78.958 1.00 94.57 750 SER B C 1
ATOM 11834 O O . SER B 1 750 ? 113.173 102.583 79.592 1.00 94.57 750 SER B O 1
ATOM 11837 N N . ARG B 1 751 ? 111.621 104.169 79.170 1.00 94.49 751 ARG B N 1
ATOM 11838 C CA . ARG B 1 751 ? 110.579 103.715 80.101 1.00 94.49 751 ARG B CA 1
ATOM 11839 C C . ARG B 1 751 ? 109.439 102.975 79.396 1.00 94.49 751 ARG B C 1
ATOM 11840 O O . ARG B 1 751 ? 108.575 102.433 80.085 1.00 94.49 751 ARG B O 1
ATOM 11848 N N . GLU B 1 752 ? 109.446 102.939 78.064 1.00 91.93 752 GLU B N 1
ATOM 11849 C CA . GLU B 1 752 ? 108.548 102.112 77.264 1.00 91.93 752 GLU B CA 1
ATOM 11850 C C . GLU B 1 752 ? 109.132 100.697 77.169 1.00 91.93 752 GLU B C 1
ATOM 11851 O O . GLU B 1 752 ? 110.177 100.445 76.570 1.00 91.93 752 GLU B O 1
ATOM 11857 N N . TRP B 1 753 ? 108.452 99.741 77.790 1.00 85.58 753 TRP B N 1
ATOM 11858 C CA . TRP B 1 753 ? 108.694 98.315 77.600 1.00 85.58 753 TRP B CA 1
ATOM 11859 C C . TRP B 1 753 ? 107.351 97.578 77.631 1.00 85.58 753 TRP B C 1
ATOM 11860 O O . TRP B 1 753 ? 106.373 98.097 78.170 1.00 85.58 753 TRP B O 1
ATOM 11871 N N . PHE B 1 754 ? 107.294 96.350 77.107 1.00 85.65 754 PHE B N 1
ATOM 11872 C CA . PHE B 1 754 ? 106.032 95.608 76.936 1.00 85.65 754 PHE B CA 1
ATOM 11873 C C . PHE B 1 754 ? 104.984 96.449 76.181 1.00 85.65 754 PHE B C 1
ATOM 11874 O O . PHE B 1 754 ? 105.314 96.969 75.119 1.00 85.65 754 PHE B O 1
ATOM 11882 N N . ASP B 1 755 ? 103.774 96.599 76.727 1.00 85.79 755 ASP B N 1
ATOM 11883 C CA . ASP B 1 755 ? 102.666 97.358 76.133 1.00 85.79 755 ASP B CA 1
ATOM 11884 C C . ASP B 1 755 ? 102.508 98.745 76.804 1.00 85.79 755 ASP B C 1
ATOM 11885 O O . ASP B 1 755 ? 101.413 99.306 76.873 1.00 85.79 755 ASP B O 1
ATOM 11890 N N . ILE B 1 756 ? 103.589 99.282 77.381 1.00 87.83 756 ILE B N 1
ATOM 11891 C CA . ILE B 1 756 ? 103.610 100.638 77.939 1.00 87.83 756 ILE B CA 1
ATOM 11892 C C . ILE B 1 756 ? 103.830 101.624 76.798 1.00 87.83 756 ILE B C 1
ATOM 11893 O O . ILE B 1 756 ? 104.954 101.795 76.327 1.00 87.83 756 ILE B O 1
ATOM 11898 N N . GLU B 1 757 ? 102.761 102.307 76.410 1.00 86.83 757 GLU B N 1
ATOM 11899 C CA . GLU B 1 757 ? 102.812 103.433 75.479 1.00 86.83 757 GLU B CA 1
ATOM 11900 C C . GLU B 1 757 ? 102.758 104.748 76.261 1.00 86.83 757 GLU B C 1
ATOM 11901 O O . GLU B 1 757 ? 101.810 105.000 77.016 1.00 86.83 757 GLU B O 1
ATOM 11907 N N . LEU B 1 758 ? 103.789 105.586 76.106 1.00 92.85 758 LEU B N 1
ATOM 11908 C CA . LEU B 1 758 ? 103.886 106.888 76.762 1.00 92.85 758 LEU B CA 1
ATOM 11909 C C . LEU B 1 758 ? 103.730 108.016 75.740 1.00 92.85 758 LEU B C 1
ATOM 11910 O O . LEU B 1 758 ? 104.120 107.920 74.575 1.00 92.85 758 LEU B O 1
ATOM 11915 N N . ASN B 1 759 ? 103.194 109.146 76.195 1.00 91.65 759 ASN B N 1
ATOM 11916 C CA . ASN B 1 759 ? 103.162 110.346 75.369 1.00 91.65 759 ASN B CA 1
ATOM 11917 C C . ASN B 1 759 ? 104.565 110.958 75.262 1.00 91.65 759 ASN B C 1
ATOM 11918 O O . ASN B 1 759 ? 105.401 110.774 76.148 1.00 91.65 759 ASN B O 1
ATOM 11923 N N . PHE B 1 760 ? 104.811 111.727 74.202 1.00 91.53 760 PHE B N 1
ATOM 11924 C CA . PHE B 1 760 ? 106.079 112.439 73.968 1.00 91.53 760 PHE B CA 1
ATOM 11925 C C . PHE B 1 760 ? 107.307 111.538 73.717 1.00 91.53 760 PHE B C 1
ATOM 11926 O O . PHE B 1 760 ? 108.440 111.975 73.899 1.00 91.53 760 PHE B O 1
ATOM 11934 N N . SER B 1 761 ? 107.099 110.301 73.251 1.00 85.52 761 SER B N 1
ATOM 11935 C CA . SER B 1 761 ? 108.171 109.397 72.791 1.00 85.52 761 SER B CA 1
ATOM 11936 C C . SER B 1 761 ? 108.775 109.791 71.432 1.00 85.52 761 SER B C 1
ATOM 11937 O O . SER B 1 761 ? 109.814 109.253 71.044 1.00 85.52 761 SER B O 1
ATOM 11940 N N . LYS B 1 762 ? 108.152 110.741 70.721 1.00 81.93 762 LYS B N 1
ATOM 11941 C CA . LYS B 1 762 ? 108.563 111.238 69.401 1.00 81.93 762 LYS B CA 1
ATOM 11942 C C . LYS B 1 762 ? 109.122 112.655 69.443 1.00 81.93 762 LYS B C 1
ATOM 11943 O O . LYS B 1 762 ? 108.591 113.492 70.214 1.00 81.93 762 LYS B O 1
ATOM 11950 N N . THR C 2 1 ? 52.759 91.827 53.833 1.00 51.80 2 THR C N 1
ATOM 11951 C CA . THR C 2 1 ? 53.459 90.610 54.297 1.00 52.61 2 THR C CA 1
ATOM 11952 C C . THR C 2 1 ? 53.194 90.411 55.773 1.00 57.33 2 THR C C 1
ATOM 11953 O O . THR C 2 1 ? 53.577 91.294 56.566 1.00 46.96 2 THR C O 1
ATOM 11957 N N . SER C 2 2 ? 52.552 89.300 56.141 1.00 56.24 3 SER C N 1
ATOM 11958 C CA . SER C 2 2 ? 52.322 89.002 57.578 1.00 59.92 3 SER C CA 1
ATOM 11959 C C . SER C 2 2 ? 53.671 88.952 58.307 1.00 58.37 3 SER C C 1
ATOM 11960 O O . SER C 2 2 ? 54.614 88.330 57.772 1.00 58.05 3 SER C O 1
ATOM 11963 N N . THR C 2 3 ? 53.749 89.573 59.484 1.00 55.36 4 THR C N 1
ATOM 11964 C CA . THR C 2 3 ? 55.011 89.593 60.252 1.00 57.73 4 THR C CA 1
ATOM 11965 C C . THR C 2 3 ? 55.291 88.209 60.798 1.00 61.76 4 THR C C 1
ATOM 11966 O O . THR C 2 3 ? 54.318 87.504 61.143 1.00 59.36 4 THR C O 1
ATOM 11970 N N . ASN C 2 4 ? 56.568 87.829 60.893 1.00 64.41 5 ASN C N 1
ATOM 11971 C CA . ASN C 2 4 ? 56.938 86.454 61.331 1.00 67.87 5 ASN C CA 1
ATOM 11972 C C . ASN C 2 4 ? 56.705 86.273 62.832 1.00 67.82 5 ASN C C 1
ATOM 11973 O O . ASN C 2 4 ? 56.743 87.285 63.564 1.00 62.79 5 ASN C O 1
ATOM 11978 N N . ALA C 2 5 ? 56.467 85.031 63.270 1.00 30.00 6 ALA C N 1
ATOM 11979 C CA . ALA C 2 5 ? 56.337 84.746 64.719 1.00 30.00 6 ALA C CA 1
ATOM 11980 C C . ALA C 2 5 ? 57.746 84.610 65.292 1.00 30.00 6 ALA C C 1
ATOM 11981 O O . ALA C 2 5 ? 58.266 85.604 65.843 1.00 30.00 6 ALA C O 1
ATOM 11983 N N . THR C 2 6 ? 58.357 83.428 65.158 1.00 126.94 7 THR C N 1
ATOM 11984 C CA . THR C 2 6 ? 59.766 83.295 65.587 1.00 126.94 7 THR C CA 1
ATOM 11985 C C . THR C 2 6 ? 60.639 83.902 64.515 1.00 126.94 7 THR C C 1
ATOM 11986 O O . THR C 2 6 ? 60.458 83.519 63.342 1.00 126.94 7 THR C O 1
ATOM 11990 N N . SER C 2 7 ? 61.558 84.797 64.890 1.00 123.02 8 SER C N 1
ATOM 11991 C CA . SER C 2 7 ? 62.407 85.505 63.895 1.00 123.02 8 SER C CA 1
ATOM 11992 C C . SER C 2 7 ? 62.450 84.722 62.577 1.00 123.02 8 SER C C 1
ATOM 11993 O O . SER C 2 7 ? 61.805 85.181 61.605 1.00 123.02 8 SER C O 1
ATOM 11996 N N . SER C 2 8 ? 63.188 83.607 62.543 1.00 112.28 9 SER C N 1
ATOM 11997 C CA . SER C 2 8 ? 63.255 82.751 61.329 1.00 112.28 9 SER C CA 1
ATOM 11998 C C . SER C 2 8 ? 64.110 81.513 61.622 1.00 112.28 9 SER C C 1
ATOM 11999 O O . SER C 2 8 ? 65.084 81.644 62.394 1.00 112.28 9 SER C O 1
ATOM 12002 N N . SER C 2 9 ? 63.770 80.364 61.030 1.00 103.92 10 SER C N 1
ATOM 12003 C CA . SER C 2 9 ? 64.633 79.167 61.196 1.00 103.92 10 SER C CA 1
ATOM 12004 C C . SER C 2 9 ? 65.951 79.442 60.463 1.00 103.92 10 SER C C 1
ATOM 12005 O O . SER C 2 9 ? 65.933 79.451 59.214 1.00 103.92 10 SER C O 1
ATOM 12008 N N . CYS C 2 10 ? 67.040 79.672 61.201 1.00 103.79 11 CYS C N 1
ATOM 12009 C CA . CYS C 2 10 ? 68.318 80.054 60.542 1.00 103.79 11 CYS C CA 1
ATOM 12010 C C . CYS C 2 10 ? 69.473 79.166 61.028 1.00 103.79 11 CYS C C 1
ATOM 12011 O O . CYS C 2 10 ? 69.275 78.418 62.010 1.00 103.79 11 CYS C O 1
ATOM 12014 N N . ALA C 2 11 ? 70.628 79.255 60.362 1.00 105.48 12 ALA C N 1
ATOM 12015 C CA . ALA C 2 11 ? 71.801 78.429 60.724 1.00 105.48 12 ALA C CA 1
ATOM 12016 C C . ALA C 2 11 ? 72.730 79.172 61.682 1.00 105.48 12 ALA C C 1
ATOM 12017 O O . ALA C 2 11 ? 72.443 80.340 62.009 1.00 105.48 12 ALA C O 1
ATOM 12019 N N . THR C 2 12 ? 73.793 78.503 62.138 1.00 115.81 13 THR C N 1
ATOM 12020 C CA . THR C 2 12 ? 74.806 79.160 62.991 1.00 115.81 13 THR C CA 1
ATOM 12021 C C . THR C 2 12 ? 75.905 79.624 62.068 1.00 115.81 13 THR C C 1
ATOM 12022 O O . THR C 2 12 ? 76.026 79.035 60.978 1.00 115.81 13 THR C O 1
ATOM 12026 N N . PRO C 2 13 ? 76.663 80.707 62.357 1.00 127.43 14 PRO C N 1
ATOM 12027 C CA . PRO C 2 13 ? 77.646 81.261 61.378 1.00 127.43 14 PRO C CA 1
ATOM 12028 C C . PRO C 2 13 ? 78.952 80.475 61.374 1.00 127.43 14 PRO C C 1
ATOM 12029 O O . PRO C 2 13 ? 79.258 79.783 62.371 1.00 127.43 14 PRO C O 1
ATOM 12033 N N . SER C 2 14 ? 79.699 80.566 60.269 1.00 140.53 15 SER C N 1
ATOM 12034 C CA . SER C 2 14 ? 81.013 79.880 60.166 1.00 140.53 15 SER C CA 1
ATOM 12035 C C . SER C 2 14 ? 82.083 80.914 59.795 1.00 140.53 15 SER C C 1
ATOM 12036 O O . SER C 2 14 ? 83.133 80.491 59.260 1.00 140.53 15 SER C O 1
ATOM 12039 N N . LEU C 2 15 ? 81.810 82.202 60.040 1.00 144.69 16 LEU C N 1
ATOM 12040 C CA . LEU C 2 15 ? 82.761 83.309 59.724 1.00 144.69 16 LEU C CA 1
ATOM 12041 C C . LEU C 2 15 ? 82.674 83.665 58.230 1.00 144.69 16 LEU C C 1
ATOM 12042 O O . LEU C 2 15 ? 82.049 82.892 57.472 1.00 144.69 16 LEU C O 1
ATOM 12047 N N . LYS C 2 16 ? 83.273 84.793 57.837 1.00 137.29 17 LYS C N 1
ATOM 12048 C CA . LYS C 2 16 ? 83.248 85.246 56.421 1.00 137.29 17 LYS C CA 1
ATOM 12049 C C . LYS C 2 16 ? 82.782 84.096 55.514 1.00 137.29 17 LYS C C 1
ATOM 12050 O O . LYS C 2 16 ? 82.238 84.408 54.432 1.00 137.29 17 LYS C O 1
#

Nearest PDB structures (foldseek):
  6p2r-assembly1_A  TM=6.631E-01  e=1.421E-41  Saccharomyces cerevisiae W303
  6p25-assembly1_B  TM=6.485E-01  e=9.171E-39  Saccharomyces cerevisiae W303
  1t9f-assembly1_A  TM=8.986E-01  e=2.525E-10  Caenorhabditis elegans
  3mal-assembly2_B  TM=8.737E-01  e=5.547E-10  Arabidopsis thaliana
  6p2r-assembly1_A  TM=7.929E-01  e=7.795E-43  Saccharomyces cerevisiae W303